Protein AF-0000000065869589 (afdb_homodimer)

Structure (mmCIF, N/CA/C/O backbone):
data_AF-0000000065869589-model_v1
#
loop_
_entity.id
_entity.type
_entity.pdbx_description
1 polymer 'Caspase Dronc'
#
loop_
_atom_site.group_PDB
_atom_site.id
_atom_site.type_symbol
_atom_site.label_atom_id
_atom_site.label_alt_id
_atom_site.label_comp_id
_atom_site.label_asym_id
_atom_site.label_entity_id
_atom_site.label_seq_id
_atom_site.pdbx_PDB_ins_code
_atom_site.Cartn_x
_atom_site.Cartn_y
_atom_site.Cartn_z
_atom_site.occupancy
_atom_site.B_iso_or_equiv
_atom_site.auth_seq_id
_atom_site.auth_comp_id
_atom_site.auth_asym_id
_atom_site.auth_atom_id
_atom_site.pdbx_PDB_model_num
ATOM 1 N N . MET A 1 1 ? 0.369 -28.266 49 1 22.2 1 MET A N 1
ATOM 2 C CA . MET A 1 1 ? 0.141 -26.844 48.75 1 22.2 1 MET A CA 1
ATOM 3 C C . MET A 1 1 ? -0.724 -26.625 47.531 1 22.2 1 MET A C 1
ATOM 5 O O . MET A 1 1 ? -0.414 -27.141 46.438 1 22.2 1 MET A O 1
ATOM 9 N N . GLN A 1 2 ? -2.051 -26.469 47.656 1 25.66 2 GLN A N 1
ATOM 10 C CA . GLN A 1 2 ? -3.08 -26.547 46.625 1 25.66 2 GLN A CA 1
ATOM 11 C C . GLN A 1 2 ? -2.814 -25.547 45.5 1 25.66 2 GLN A C 1
ATOM 13 O O . GLN A 1 2 ? -2.275 -24.469 45.719 1 25.66 2 GLN A O 1
ATOM 18 N N . PRO A 1 3 ? -2.646 -26.031 44.281 1 32.5 3 PRO A N 1
ATOM 19 C CA . PRO A 1 3 ? -2.197 -25.203 43.156 1 32.5 3 PRO A CA 1
ATOM 20 C C . PRO A 1 3 ? -2.988 -23.906 43.031 1 32.5 3 PRO A C 1
ATOM 22 O O . PRO A 1 3 ? -4.152 -23.844 43.438 1 32.5 3 PRO A O 1
ATOM 25 N N . PRO A 1 4 ? -2.395 -22.766 43.25 1 34.62 4 PRO A N 1
ATOM 26 C CA . PRO A 1 4 ? -3.084 -21.469 43.219 1 34.62 4 PRO A CA 1
ATOM 27 C C . PRO A 1 4 ? -4.18 -21.391 42.156 1 34.62 4 PRO A C 1
ATOM 29 O O . PRO A 1 4 ? -3.996 -21.875 41.062 1 34.62 4 PRO A O 1
ATOM 32 N N . GLU A 1 5 ? -5.406 -21.656 42.5 1 31.95 5 GLU A N 1
ATOM 33 C CA . GLU A 1 5 ? -6.648 -21.609 41.75 1 31.95 5 GLU A CA 1
ATOM 34 C C . GLU A 1 5 ? -6.625 -20.453 40.75 1 31.95 5 GLU A C 1
ATOM 36 O O . GLU A 1 5 ? -6.355 -19.312 41.094 1 31.95 5 GLU A O 1
ATOM 41 N N . LEU A 1 6 ? -6.273 -20.609 39.531 1 41.28 6 LEU A N 1
ATOM 42 C CA . LEU A 1 6 ? -6.199 -19.703 38.406 1 41.28 6 LEU A CA 1
ATOM 43 C C . LEU A 1 6 ? -7.457 -18.859 38.281 1 41.28 6 LEU A C 1
ATOM 45 O O . LEU A 1 6 ? -8.547 -19.375 38.062 1 41.28 6 LEU A O 1
ATOM 49 N N . GLU A 1 7 ? -7.746 -17.922 39.062 1 46 7 GLU A N 1
ATOM 50 C CA . GLU A 1 7 ? -8.93 -17.078 39.219 1 46 7 GLU A CA 1
ATOM 51 C C . GLU A 1 7 ? -9.383 -16.547 37.844 1 46 7 GLU A C 1
ATOM 53 O O . GLU A 1 7 ? -8.594 -15.945 37.125 1 46 7 GLU A O 1
ATOM 58 N N . ILE A 1 8 ? -10.305 -17.109 37.156 1 60.5 8 ILE A N 1
ATOM 59 C CA . ILE A 1 8 ? -10.883 -16.859 35.844 1 60.5 8 ILE A CA 1
ATOM 60 C C . ILE A 1 8 ? -11.492 -15.461 35.781 1 60.5 8 ILE A C 1
ATOM 62 O O . ILE A 1 8 ? -11.562 -14.836 34.719 1 60.5 8 ILE A O 1
ATOM 66 N N . GLY A 1 9 ? -11.711 -14.805 36.938 1 69.75 9 GLY A N 1
ATOM 67 C CA . GLY A 1 9 ? -12.344 -13.5 37 1 69.75 9 GLY A CA 1
ATOM 68 C C . GLY A 1 9 ? -11.469 -12.438 37.625 1 69.75 9 GLY A C 1
ATOM 69 O O . GLY A 1 9 ? -10.258 -12.625 37.75 1 69.75 9 GLY A O 1
ATOM 70 N N . MET A 1 10 ? -12.086 -11.344 37.844 1 81.5 10 MET A N 1
ATOM 71 C CA . MET A 1 10 ? -11.352 -10.297 38.562 1 81.5 10 MET A CA 1
ATOM 72 C C . MET A 1 10 ? -10.727 -10.828 39.844 1 81.5 10 MET A C 1
ATOM 74 O O . MET A 1 10 ? -11.398 -11.492 40.625 1 81.5 10 MET A O 1
ATOM 78 N N . PRO A 1 11 ? -9.344 -10.672 39.969 1 81.69 11 PRO A N 1
ATOM 79 C CA . PRO A 1 11 ? -8.68 -11.125 41.188 1 81.69 11 PRO A CA 1
ATOM 80 C C . PRO A 1 11 ? -9.406 -10.664 42.438 1 81.69 11 PRO A C 1
ATOM 82 O O . PRO A 1 11 ? -9.953 -9.562 42.5 1 81.69 11 PRO A O 1
ATOM 85 N N . LYS A 1 12 ? -9.43 -11.461 43.406 1 83.44 12 LYS A N 1
ATOM 86 C CA . LYS A 1 12 ? -10.141 -11.242 44.656 1 83.44 12 LYS A CA 1
ATOM 87 C C . LYS A 1 12 ? -9.742 -9.906 45.281 1 83.44 12 LYS A C 1
ATOM 89 O O . LYS A 1 12 ? -10.602 -9.172 45.781 1 83.44 12 LYS A O 1
ATOM 94 N N . ARG A 1 13 ? -8.477 -9.609 45.188 1 82.31 13 ARG A N 1
ATOM 95 C CA . ARG A 1 13 ? -7.977 -8.375 45.781 1 82.31 13 ARG A CA 1
ATOM 96 C C . ARG A 1 13 ? -8.602 -7.152 45.156 1 82.31 13 ARG A C 1
ATOM 98 O O . ARG A 1 13 ? -8.914 -6.168 45.812 1 82.31 13 ARG A O 1
ATOM 105 N N . HIS A 1 14 ? -8.875 -7.227 43.969 1 86.75 14 HIS A N 1
ATOM 106 C CA . HIS A 1 14 ? -9.469 -6.129 43.219 1 86.75 14 HIS A CA 1
ATOM 107 C C . HIS A 1 14 ? -10.961 -6.012 43.5 1 86.75 14 HIS A C 1
ATOM 109 O O . HIS A 1 14 ? -11.477 -4.902 43.688 1 86.75 14 HIS A O 1
ATOM 115 N N . ARG A 1 15 ? -11.586 -7.074 43.562 1 88.06 15 ARG A N 1
ATOM 116 C CA . ARG A 1 15 ? -13.008 -7.098 43.844 1 88.06 15 ARG A CA 1
ATOM 117 C C . ARG A 1 15 ? -13.289 -6.496 45.219 1 88.06 15 ARG A C 1
ATOM 119 O O . ARG A 1 15 ? -14.188 -5.668 45.375 1 88.06 15 ARG A O 1
ATOM 126 N N . GLU A 1 16 ? -12.43 -6.914 46.125 1 87.44 16 GLU A N 1
ATOM 127 C CA . GLU A 1 16 ? -12.609 -6.453 47.5 1 87.44 16 GLU A CA 1
ATOM 128 C C . GLU A 1 16 ? -12.297 -4.965 47.625 1 87.44 16 GLU A C 1
ATOM 130 O O . GLU A 1 16 ? -12.961 -4.25 48.375 1 87.44 16 GLU A O 1
ATOM 135 N N . HIS A 1 17 ? -11.328 -4.508 46.844 1 87.12 17 HIS A N 1
ATOM 136 C CA . HIS A 1 17 ? -10.969 -3.098 46.875 1 87.12 17 HIS A CA 1
ATOM 137 C C . HIS A 1 17 ? -12.109 -2.227 46.344 1 87.12 17 HIS A C 1
ATOM 139 O O . HIS A 1 17 ? -12.398 -1.173 46.906 1 87.12 17 HIS A O 1
ATOM 145 N N . ILE A 1 18 ? -12.844 -2.691 45.438 1 89.94 18 ILE A N 1
ATOM 146 C CA . ILE A 1 18 ? -13.984 -1.967 44.875 1 89.94 18 ILE A CA 1
ATOM 147 C C . ILE A 1 18 ? -15.141 -1.979 45.875 1 89.94 18 ILE A C 1
ATOM 149 O O . ILE A 1 18 ? -15.758 -0.943 46.125 1 89.94 18 ILE A O 1
ATOM 153 N N . ARG A 1 19 ? -15.328 -3.078 46.406 1 87.88 19 ARG A N 1
ATOM 154 C CA . ARG A 1 19 ? -16.422 -3.236 47.375 1 87.88 19 ARG A CA 1
ATOM 155 C C . ARG A 1 19 ? -16.219 -2.363 48.594 1 87.88 19 ARG A C 1
ATOM 157 O O . ARG A 1 19 ? -17.172 -1.756 49.094 1 87.88 19 ARG A O 1
ATOM 164 N N . LYS A 1 20 ? -14.922 -2.33 49 1 86.69 20 LYS A N 1
ATOM 165 C CA . LYS A 1 20 ? -14.602 -1.542 50.188 1 86.69 20 LYS A CA 1
ATOM 166 C C . LYS A 1 20 ? -14.781 -0.05 49.938 1 86.69 20 LYS A C 1
ATOM 168 O O . LYS A 1 20 ? -15.086 0.716 50.844 1 86.69 20 LYS A O 1
ATOM 173 N N . ASN A 1 21 ? -14.617 0.325 48.719 1 86 21 ASN A N 1
ATOM 174 C CA . ASN A 1 21 ? -14.656 1.746 48.375 1 86 21 ASN A CA 1
ATOM 175 C C . ASN A 1 21 ? -15.891 2.1 47.562 1 86 21 ASN A C 1
ATOM 177 O O . ASN A 1 21 ? -15.898 3.113 46.844 1 86 21 ASN A O 1
ATOM 181 N N . LEU A 1 22 ? -16.859 1.304 47.656 1 89.88 22 LEU A N 1
ATOM 182 C CA . LEU A 1 22 ? -18.047 1.438 46.812 1 89.88 22 LEU A CA 1
ATOM 183 C C . LEU A 1 22 ? -18.734 2.771 47.062 1 89.88 22 LEU A C 1
ATOM 185 O O . LEU A 1 22 ? -19.094 3.479 46.094 1 89.88 22 LEU A O 1
ATOM 189 N N . ASN A 1 23 ? -18.922 3.17 48.312 1 85.19 23 ASN A N 1
ATOM 190 C CA . ASN A 1 23 ? -19.625 4.406 48.656 1 85.19 23 ASN A CA 1
ATOM 191 C C . ASN A 1 23 ? -18.844 5.633 48.188 1 85.19 23 ASN A C 1
ATOM 193 O O . ASN A 1 23 ? -19.438 6.578 47.656 1 85.19 23 ASN A O 1
ATOM 197 N N . ILE A 1 24 ? -17.547 5.582 48.344 1 85.88 24 ILE A N 1
ATOM 198 C CA . ILE A 1 24 ? -16.703 6.691 47.906 1 85.88 24 ILE A CA 1
ATOM 199 C C . ILE A 1 24 ? -16.703 6.785 46.375 1 85.88 24 ILE A C 1
ATOM 201 O O . ILE A 1 24 ? -16.766 7.883 45.844 1 85.88 24 ILE A O 1
ATOM 205 N N . LEU A 1 25 ? -16.719 5.664 45.781 1 89.75 25 LEU A N 1
ATOM 206 C CA . LEU A 1 25 ? -16.719 5.637 44.312 1 89.75 25 LEU A CA 1
ATOM 207 C C . LEU A 1 25 ? -18.016 6.184 43.75 1 89.75 25 LEU A C 1
ATOM 209 O O . LEU A 1 25 ? -18.016 6.926 42.781 1 89.75 25 LEU A O 1
ATOM 213 N N . VAL A 1 26 ? -19.047 5.883 44.312 1 89.94 26 VAL A N 1
ATOM 214 C CA . VAL A 1 26 ? -20.359 6.375 43.906 1 89.94 26 VAL A CA 1
ATOM 215 C C . VAL A 1 26 ? -20.422 7.891 44.125 1 89.94 26 VAL A C 1
ATOM 217 O O . VAL A 1 26 ? -20.938 8.609 43.25 1 89.94 26 VAL A O 1
ATOM 220 N N . GLU A 1 27 ? -19.859 8.344 45.25 1 85.94 27 GLU A N 1
ATOM 221 C CA . GLU A 1 27 ? -19.875 9.773 45.531 1 85.94 27 GLU A CA 1
ATOM 222 C C . GLU A 1 27 ? -18.953 10.547 44.625 1 85.94 27 GLU A C 1
ATOM 224 O O . GLU A 1 27 ? -19.25 11.688 44.25 1 85.94 27 GLU A O 1
ATOM 229 N N . TRP A 1 28 ? -17.953 9.891 44.25 1 84.25 28 TRP A N 1
ATOM 230 C CA . TRP A 1 28 ? -16.922 10.625 43.531 1 84.25 28 TRP A CA 1
ATOM 231 C C . TRP A 1 28 ? -17.141 10.523 42 1 84.25 28 TRP A C 1
ATOM 233 O O . TRP A 1 28 ? -16.438 11.148 41.219 1 84.25 28 TRP A O 1
ATOM 243 N N . THR A 1 29 ? -18.125 9.742 41.656 1 86.5 29 THR A N 1
ATOM 244 C CA . THR A 1 29 ? -18.344 9.562 40.219 1 86.5 29 THR A CA 1
ATOM 245 C C . THR A 1 29 ? -19.797 9.828 39.844 1 86.5 29 THR A C 1
ATOM 247 O O . THR A 1 29 ? -20.672 9.805 40.719 1 86.5 29 THR A O 1
ATOM 250 N N . ASN A 1 30 ? -19.969 10.18 38.625 1 85 30 ASN A N 1
ATOM 251 C CA . ASN A 1 30 ? -21.312 10.344 38.062 1 85 30 ASN A CA 1
ATOM 252 C C . ASN A 1 30 ? -21.797 9.07 37.375 1 85 30 ASN A C 1
ATOM 254 O O . ASN A 1 30 ? -21.094 8.523 36.531 1 85 30 ASN A O 1
ATOM 258 N N . TYR A 1 31 ? -22.938 8.672 37.688 1 86 31 TYR A N 1
ATOM 259 C CA . TYR A 1 31 ? -23.469 7.41 37.188 1 86 31 TYR A CA 1
ATOM 260 C C . TYR A 1 31 ? -23.531 7.395 35.656 1 86 31 TYR A C 1
ATOM 262 O O . TYR A 1 31 ? -23.047 6.453 35.031 1 86 31 TYR A O 1
ATOM 270 N N . GLU A 1 32 ? -24.172 8.391 35.188 1 81.56 32 GLU A N 1
ATOM 271 C CA . GLU A 1 32 ? -24.422 8.391 33.75 1 81.56 32 GLU A CA 1
ATOM 272 C C . GLU A 1 32 ? -23.109 8.383 32.969 1 81.56 32 GLU A C 1
ATOM 274 O O . GLU A 1 32 ? -22.969 7.637 31.984 1 81.56 32 GLU A O 1
ATOM 279 N N . ARG A 1 33 ? -22.203 9.023 33.531 1 83.94 33 ARG A N 1
ATOM 280 C CA . ARG A 1 33 ? -20.922 9.133 32.875 1 83.94 33 ARG A CA 1
ATOM 281 C C . ARG A 1 33 ? -20.125 7.84 33 1 83.94 33 ARG A C 1
ATOM 283 O O . ARG A 1 33 ? -19.516 7.375 32 1 83.94 33 ARG A O 1
ATOM 290 N N . LEU A 1 34 ? -20.172 7.328 34.156 1 89.12 34 LEU A N 1
ATOM 291 C CA . LEU A 1 34 ? -19.422 6.098 34.406 1 89.12 34 LEU A CA 1
ATOM 292 C C . LEU A 1 34 ? -20.047 4.926 33.656 1 89.12 34 LEU A C 1
ATOM 294 O O . LEU A 1 34 ? -19.328 4.125 33.031 1 89.12 34 LEU A O 1
ATOM 298 N N . ALA A 1 35 ? -21.328 4.891 33.688 1 85.12 35 ALA A N 1
ATOM 299 C CA . ALA A 1 35 ? -22.031 3.818 33 1 85.12 35 ALA A CA 1
ATOM 300 C C . ALA A 1 35 ? -21.734 3.832 31.5 1 85.12 35 ALA A C 1
ATOM 302 O O . ALA A 1 35 ? -21.438 2.789 30.906 1 85.12 35 ALA A O 1
ATOM 303 N N . MET A 1 36 ? -21.781 4.945 31.062 1 81.19 36 MET A N 1
ATOM 304 C CA . MET A 1 36 ? -21.531 5.098 29.625 1 81.19 36 MET A CA 1
ATOM 305 C C . MET A 1 36 ? -20.078 4.746 29.297 1 81.19 36 MET A C 1
ATOM 307 O O . MET A 1 36 ? -19.828 4.066 28.297 1 81.19 36 MET A O 1
ATOM 311 N N . GLU A 1 37 ? -19.25 5.117 30.219 1 83.25 37 GLU A N 1
ATOM 312 C CA . GLU A 1 37 ? -17.828 4.848 30.016 1 83.25 37 GLU A CA 1
ATOM 313 C C . GLU A 1 37 ? -17.516 3.359 30.156 1 83.25 37 GLU A C 1
ATOM 315 O O . GLU A 1 37 ? -16.672 2.83 29.422 1 83.25 37 GLU A O 1
ATOM 320 N N . CYS A 1 38 ? -18.188 2.727 30.984 1 85.88 38 CYS A N 1
ATOM 321 C CA . CYS A 1 38 ? -18 1.297 31.203 1 85.88 38 CYS A CA 1
ATOM 322 C C . CYS A 1 38 ? -18.438 0.495 29.984 1 85.88 38 CYS A C 1
ATOM 324 O O . CYS A 1 38 ? -17.812 -0.515 29.641 1 85.88 38 CYS A O 1
ATOM 326 N N . VAL A 1 39 ? -19.453 0.982 29.406 1 79.88 39 VAL A N 1
ATOM 327 C CA . VAL A 1 39 ? -19.922 0.333 28.188 1 79.88 39 VAL A CA 1
ATOM 328 C C . VAL A 1 39 ? -18.969 0.634 27.047 1 79.88 39 VAL A C 1
ATOM 330 O O . VAL A 1 39 ? -18.609 -0.263 26.281 1 79.88 39 VAL A O 1
ATOM 333 N N . GLN A 1 40 ? -18.5 1.778 27.109 1 75.56 40 GLN A N 1
ATOM 334 C CA . GLN A 1 40 ? -17.594 2.254 26.062 1 75.56 40 GLN A CA 1
ATOM 335 C C . GLN A 1 40 ? -16.266 1.521 26.125 1 75.56 40 GLN A C 1
ATOM 337 O O . GLN A 1 40 ? -15.68 1.201 25.078 1 75.56 40 GLN A O 1
ATOM 342 N N . GLN A 1 41 ? -15.891 1.113 27.375 1 73.94 41 GLN A N 1
ATOM 343 C CA . GLN A 1 41 ? -14.617 0.445 27.609 1 73.94 41 GLN A CA 1
ATOM 344 C C . GLN A 1 41 ? -14.766 -1.071 27.547 1 73.94 41 GLN A C 1
ATOM 346 O O . GLN A 1 41 ? -13.789 -1.807 27.719 1 73.94 41 GLN A O 1
ATOM 351 N N . GLY A 1 42 ? -15.867 -1.427 27.328 1 77.56 42 GLY A N 1
ATOM 352 C CA . GLY A 1 42 ? -16.141 -2.848 27.188 1 77.56 42 GLY A CA 1
ATOM 353 C C . GLY A 1 42 ? -16.141 -3.596 28.5 1 77.56 42 GLY A C 1
ATOM 354 O O . GLY A 1 42 ? -15.992 -4.82 28.531 1 77.56 42 GLY A O 1
ATOM 355 N N . ILE A 1 43 ? -16.219 -2.908 29.453 1 82.44 43 ILE A N 1
ATOM 356 C CA . ILE A 1 43 ? -16.312 -3.564 30.75 1 82.44 43 ILE A CA 1
ATOM 357 C C . ILE A 1 43 ? -17.656 -4.258 30.891 1 82.44 43 ILE A C 1
ATOM 359 O O . ILE A 1 43 ? -17.734 -5.387 31.375 1 82.44 43 ILE A O 1
ATOM 363 N N . LEU A 1 44 ? -18.703 -3.559 30.344 1 83.31 44 LEU A N 1
ATOM 364 C CA . LEU A 1 44 ? -20.062 -4.07 30.359 1 83.31 44 LEU A CA 1
ATOM 365 C C . LEU A 1 44 ? -20.703 -3.918 28.984 1 83.31 44 LEU A C 1
ATOM 367 O O . LEU A 1 44 ? -20.406 -2.977 28.25 1 83.31 44 LEU A O 1
ATOM 371 N N . THR A 1 45 ? -21.516 -4.828 28.656 1 77.94 45 THR A N 1
ATOM 372 C CA . THR A 1 45 ? -22.359 -4.688 27.484 1 77.94 45 THR A CA 1
ATOM 373 C C . THR A 1 45 ? -23.578 -3.818 27.797 1 77.94 45 THR A C 1
ATOM 375 O O . THR A 1 45 ? -23.891 -3.572 28.953 1 77.94 45 THR A O 1
ATOM 378 N N . VAL A 1 46 ? -24.172 -3.408 26.703 1 77.19 46 VAL A N 1
ATOM 379 C CA . VAL A 1 46 ? -25.391 -2.611 26.859 1 77.19 46 VAL A CA 1
ATOM 380 C C . VAL A 1 46 ? -26.453 -3.438 27.578 1 77.19 46 VAL A C 1
ATOM 382 O O . VAL A 1 46 ? -27.172 -2.93 28.438 1 77.19 46 VAL A O 1
ATOM 385 N N . GLN A 1 47 ? -26.453 -4.605 27.203 1 76.38 47 GLN A N 1
ATOM 386 C CA . GLN A 1 47 ? -27.438 -5.469 27.859 1 76.38 47 GLN A CA 1
ATOM 387 C C . GLN A 1 47 ? -27.125 -5.656 29.328 1 76.38 47 GLN A C 1
ATOM 389 O O . GLN A 1 47 ? -28.016 -5.637 30.172 1 76.38 47 GLN A O 1
ATOM 394 N N . MET A 1 48 ? -25.922 -5.727 29.625 1 80.56 48 MET A N 1
ATOM 395 C CA . MET A 1 48 ? -25.5 -5.883 31.016 1 80.56 48 MET A CA 1
ATOM 396 C C . MET A 1 48 ? -25.828 -4.625 31.828 1 80.56 48 MET A C 1
ATOM 398 O O . MET A 1 48 ? -26.281 -4.715 32.969 1 80.56 48 MET A O 1
ATOM 402 N N . LEU A 1 49 ? -25.641 -3.586 31.141 1 82 49 LEU A N 1
ATOM 403 C CA . LEU A 1 49 ? -25.938 -2.32 31.812 1 82 49 LEU A CA 1
ATOM 404 C C . LEU A 1 49 ? -27.438 -2.174 32.031 1 82 49 LEU A C 1
ATOM 406 O O . LEU A 1 49 ? -27.859 -1.754 33.125 1 82 49 LEU A O 1
ATOM 410 N N . ARG A 1 50 ? -28.219 -2.518 31.109 1 79.56 50 ARG A N 1
ATOM 411 C CA . ARG A 1 50 ? -29.672 -2.473 31.25 1 79.56 50 ARG A CA 1
ATOM 412 C C . ARG A 1 50 ? -30.141 -3.359 32.406 1 79.56 50 ARG A C 1
ATOM 414 O O . ARG A 1 50 ? -31.062 -2.994 33.125 1 79.56 50 ARG A O 1
ATOM 421 N N . ASN A 1 51 ? -29.438 -4.348 32.469 1 77.38 51 ASN A N 1
ATOM 422 C CA . ASN A 1 51 ? -29.781 -5.262 33.562 1 77.38 51 ASN A CA 1
ATOM 423 C C . ASN A 1 51 ? -29.484 -4.645 34.906 1 77.38 51 ASN A C 1
ATOM 425 O O . ASN A 1 51 ? -30.188 -4.926 35.906 1 77.38 51 ASN A O 1
ATOM 429 N N . THR A 1 52 ? -28.438 -3.816 34.875 1 78.38 52 THR A N 1
ATOM 430 C CA . THR A 1 52 ? -28.078 -3.172 36.125 1 78.38 52 THR A CA 1
ATOM 431 C C . THR A 1 52 ? -29.047 -2.037 36.438 1 78.38 52 THR A C 1
ATOM 433 O O . THR A 1 52 ? -29.219 -1.656 37.594 1 78.38 52 THR A O 1
ATOM 436 N N . GLN A 1 53 ? -29.656 -1.573 35.344 1 76.62 53 GLN A N 1
ATOM 437 C CA . GLN A 1 53 ? -30.578 -0.448 35.469 1 76.62 53 GLN A CA 1
ATOM 438 C C . GLN A 1 53 ? -31.984 -0.923 35.844 1 76.62 53 GLN A C 1
ATOM 440 O O . GLN A 1 53 ? -32.75 -0.173 36.438 1 76.62 53 GLN A O 1
ATOM 445 N N . ASP A 1 54 ? -32.281 -2.047 35.25 1 66.5 54 ASP A N 1
ATOM 446 C CA . ASP A 1 54 ? -33.594 -2.6 35.531 1 66.5 54 ASP A CA 1
ATOM 447 C C . ASP A 1 54 ? -33.75 -2.967 37 1 66.5 54 ASP A C 1
ATOM 449 O O . ASP A 1 54 ? -33.094 -3.912 37.469 1 66.5 54 ASP A O 1
ATOM 453 N N . LEU A 1 55 ? -34.219 -1.937 37.594 1 60.25 55 LEU A N 1
ATOM 454 C CA . LEU A 1 55 ? -34.5 -2.188 39 1 60.25 55 LEU A CA 1
ATOM 455 C C . LEU A 1 55 ? -35.844 -2.904 39.156 1 60.25 55 LEU A C 1
ATOM 457 O O . LEU A 1 55 ? -36.844 -2.289 39.562 1 60.25 55 LEU A O 1
ATOM 461 N N . ASN A 1 56 ? -36.156 -3.738 38.344 1 52.69 56 ASN A N 1
ATOM 462 C CA . ASN A 1 56 ? -37.469 -4.383 38.406 1 52.69 56 ASN A CA 1
ATOM 463 C C . ASN A 1 56 ? -38.062 -4.344 39.812 1 52.69 56 ASN A C 1
ATOM 465 O O . ASN A 1 56 ? -39.281 -4.441 39.969 1 52.69 56 ASN A O 1
ATOM 469 N N . GLY A 1 57 ? -37.281 -4.539 40.906 1 48.5 57 GLY A N 1
ATOM 470 C CA . GLY A 1 57 ? -37.906 -4.559 42.25 1 48.5 57 GLY A CA 1
ATOM 471 C C . GLY A 1 57 ? -37.781 -3.238 42.969 1 48.5 57 GLY A C 1
ATOM 472 O O . GLY A 1 57 ? -37.25 -3.189 44.094 1 48.5 57 GLY A O 1
ATOM 473 N N . LYS A 1 58 ? -37.844 -2.08 42.281 1 47.16 58 LYS A N 1
ATOM 474 C CA . LYS A 1 58 ? -37.719 -0.789 42.969 1 47.16 58 LYS A CA 1
ATOM 475 C C . LYS A 1 58 ? -38.688 -0.705 44.156 1 47.16 58 LYS A C 1
ATOM 477 O O . LYS A 1 58 ? -39.875 -1.069 44.031 1 47.16 58 LYS A O 1
ATOM 482 N N . PRO A 1 59 ? -38.188 -0.627 45.25 1 44.69 59 PRO A N 1
ATOM 483 C CA . PRO A 1 59 ? -39.25 -0.203 46.188 1 44.69 59 PRO A CA 1
ATOM 484 C C . PRO A 1 59 ? -39.969 1.06 45.719 1 44.69 59 PRO A C 1
ATOM 486 O O . PRO A 1 59 ? -39.375 1.887 45.031 1 44.69 59 PRO A O 1
ATOM 489 N N . PHE A 1 60 ? -41.25 1.214 45.75 1 49.22 60 PHE A N 1
ATOM 490 C CA . PHE A 1 60 ? -42.25 2.246 45.438 1 49.22 60 PHE A CA 1
ATOM 491 C C . PHE A 1 60 ? -41.719 3.627 45.812 1 49.22 60 PHE A C 1
ATOM 493 O O . PHE A 1 60 ? -42 4.609 45.125 1 49.22 60 PHE A O 1
ATOM 500 N N . ASN A 1 61 ? -41.094 3.938 47.094 1 52.5 61 ASN A N 1
ATOM 501 C CA . ASN A 1 61 ? -40.906 5.258 47.656 1 52.5 61 ASN A CA 1
ATOM 502 C C . ASN A 1 61 ? -39.469 5.746 47.5 1 52.5 61 ASN A C 1
ATOM 504 O O . ASN A 1 61 ? -38.969 6.551 48.281 1 52.5 61 ASN A O 1
ATOM 508 N N . MET A 1 62 ? -38.625 5.215 46.625 1 56.53 62 MET A N 1
ATOM 509 C CA . MET A 1 62 ? -37.281 5.715 46.594 1 56.53 62 MET A CA 1
ATOM 510 C C . MET A 1 62 ? -37.156 6.977 45.75 1 56.53 62 MET A C 1
ATOM 512 O O . MET A 1 62 ? -37.719 7.035 44.656 1 56.53 62 MET A O 1
ATOM 516 N N . ASP A 1 63 ? -36.844 8.07 46.375 1 67.06 63 ASP A N 1
ATOM 517 C CA . ASP A 1 63 ? -36.625 9.312 45.625 1 67.06 63 ASP A CA 1
ATOM 518 C C . ASP A 1 63 ? -35.688 9.117 44.469 1 67.06 63 ASP A C 1
ATOM 520 O O . ASP A 1 63 ? -34.906 8.156 44.438 1 67.06 63 ASP A O 1
ATOM 524 N N . GLU A 1 64 ? -35.844 9.773 43.375 1 68.25 64 GLU A N 1
ATOM 525 C CA . GLU A 1 64 ? -35.094 9.703 42.156 1 68.25 64 GLU A CA 1
ATOM 526 C C . GLU A 1 64 ? -33.594 9.68 42.406 1 68.25 64 GLU A C 1
ATOM 528 O O . GLU A 1 64 ? -32.844 8.992 41.719 1 68.25 64 GLU A O 1
ATOM 533 N N . LYS A 1 65 ? -33.219 10.25 43.406 1 76 65 LYS A N 1
ATOM 534 C CA . LYS A 1 65 ? -31.797 10.32 43.75 1 76 65 LYS A CA 1
ATOM 535 C C . LYS A 1 65 ? -31.297 8.984 44.312 1 76 65 LYS A C 1
ATOM 537 O O . LYS A 1 65 ? -30.203 8.539 43.969 1 76 65 LYS A O 1
ATOM 542 N N . ASP A 1 66 ? -32.125 8.359 45 1 77.5 66 ASP A N 1
ATOM 543 C CA . ASP A 1 66 ? -31.766 7.062 45.562 1 77.5 66 ASP A CA 1
ATOM 544 C C . ASP A 1 66 ? -31.719 5.977 44.5 1 77.5 66 ASP A C 1
ATOM 546 O O . ASP A 1 66 ? -30.891 5.062 44.594 1 77.5 66 ASP A O 1
ATOM 550 N N . VAL A 1 67 ? -32.594 6.137 43.625 1 77.31 67 VAL A N 1
ATOM 551 C CA . VAL A 1 67 ? -32.594 5.191 42.5 1 77.31 67 VAL A CA 1
ATOM 552 C C . VAL A 1 67 ? -31.281 5.297 41.75 1 77.31 67 VAL A C 1
ATOM 554 O O . VAL A 1 67 ? -30.672 4.281 41.406 1 77.31 67 VAL A O 1
ATOM 557 N N . ARG A 1 68 ? -30.828 6.422 41.562 1 79.81 68 ARG A N 1
ATOM 558 C CA . ARG A 1 68 ? -29.609 6.641 40.812 1 79.81 68 ARG A CA 1
ATOM 559 C C . ARG A 1 68 ? -28.391 6.125 41.562 1 79.81 68 ARG A C 1
ATOM 561 O O . ARG A 1 68 ? -27.469 5.555 40.969 1 79.81 68 ARG A O 1
ATOM 568 N N . VAL A 1 69 ? -28.469 6.32 42.812 1 83.81 69 VAL A N 1
ATOM 569 C CA . VAL A 1 69 ? -27.375 5.855 43.656 1 83.81 69 VAL A CA 1
ATOM 570 C C . VAL A 1 69 ? -27.312 4.328 43.656 1 83.81 69 VAL A C 1
ATOM 572 O O . VAL A 1 69 ? -26.234 3.746 43.562 1 83.81 69 VAL A O 1
ATOM 575 N N . GLU A 1 70 ? -28.453 3.768 43.688 1 82.62 70 GLU A N 1
ATOM 576 C CA . GLU A 1 70 ? -28.516 2.311 43.656 1 82.62 70 GLU A CA 1
ATOM 577 C C . GLU A 1 70 ? -28.062 1.767 42.312 1 82.62 70 GLU A C 1
ATOM 579 O O . GLU A 1 70 ? -27.359 0.76 42.219 1 82.62 70 GLU A O 1
ATOM 584 N N . GLN A 1 71 ? -28.453 2.418 41.312 1 84.69 71 GLN A N 1
ATOM 585 C CA . GLN A 1 71 ? -27.984 2.035 39.969 1 84.69 71 GLN A CA 1
ATOM 586 C C . GLN A 1 71 ? -26.469 2.143 39.844 1 84.69 71 GLN A C 1
ATOM 588 O O . GLN A 1 71 ? -25.828 1.279 39.25 1 84.69 71 GLN A O 1
ATOM 593 N N . HIS A 1 72 ? -25.938 3.074 40.469 1 89.12 72 HIS A N 1
ATOM 594 C CA . HIS A 1 72 ? -24.5 3.322 40.5 1 89.12 72 HIS A CA 1
ATOM 595 C C . HIS A 1 72 ? -23.766 2.207 41.219 1 89.12 72 HIS A C 1
ATOM 597 O O . HIS A 1 72 ? -22.75 1.706 40.75 1 89.12 72 HIS A O 1
ATOM 603 N N . ARG A 1 73 ? -24.312 1.875 42.281 1 88.19 73 ARG A N 1
ATOM 604 C CA . ARG A 1 73 ? -23.75 0.792 43.062 1 88.19 73 ARG A CA 1
ATOM 605 C C . ARG A 1 73 ? -23.781 -0.527 42.312 1 88.19 73 ARG A C 1
ATOM 607 O O . ARG A 1 73 ? -22.797 -1.261 42.281 1 88.19 73 ARG A O 1
ATOM 614 N N . ARG A 1 74 ? -24.875 -0.814 41.688 1 85.25 74 ARG A N 1
ATOM 615 C CA . ARG A 1 74 ? -25.047 -2.055 40.938 1 85.25 74 ARG A CA 1
ATOM 616 C C . ARG A 1 74 ? -24.062 -2.111 39.75 1 85.25 74 ARG A C 1
ATOM 618 O O . ARG A 1 74 ? -23.547 -3.176 39.438 1 85.25 74 ARG A O 1
ATOM 625 N N . LEU A 1 75 ? -23.844 -0.978 39.25 1 89.56 75 LEU A N 1
ATOM 626 C CA . LEU A 1 75 ? -22.891 -0.878 38.156 1 89.56 75 LEU A CA 1
ATOM 627 C C . LEU A 1 75 ? -21.5 -1.296 38.625 1 89.56 75 LEU A C 1
ATOM 629 O O . LEU A 1 75 ? -20.859 -2.135 37.969 1 89.56 75 LEU A O 1
ATOM 633 N N . LEU A 1 76 ? -21.078 -0.758 39.688 1 91.06 76 LEU A N 1
ATOM 634 C CA . LEU A 1 76 ? -19.734 -1.026 40.188 1 91.06 76 LEU A CA 1
ATOM 635 C C . LEU A 1 76 ? -19.609 -2.473 40.656 1 91.06 76 LEU A C 1
ATOM 637 O O . LEU A 1 76 ? -18.594 -3.119 40.438 1 91.06 76 LEU A O 1
ATOM 641 N N . LEU A 1 77 ? -20.672 -2.959 41.156 1 88.44 77 LEU A N 1
ATOM 642 C CA . LEU A 1 77 ? -20.672 -4.348 41.594 1 88.44 77 LEU A CA 1
ATOM 643 C C . LEU A 1 77 ? -20.656 -5.301 40.406 1 88.44 77 LEU A C 1
ATOM 645 O O . LEU A 1 77 ? -20 -6.344 40.438 1 88.44 77 LEU A O 1
ATOM 649 N N . LYS A 1 78 ? -21.375 -4.934 39.406 1 87.94 78 LYS A N 1
ATOM 650 C CA . LYS A 1 78 ? -21.375 -5.754 38.188 1 87.94 78 LYS A CA 1
ATOM 651 C C . LYS A 1 78 ? -19.969 -5.816 37.594 1 87.94 78 LYS A C 1
ATOM 653 O O . LYS A 1 78 ? -19.562 -6.859 37.062 1 87.94 78 LYS A O 1
ATOM 658 N N . ILE A 1 79 ? -19.25 -4.828 37.75 1 89.19 79 ILE A N 1
ATOM 659 C CA . ILE A 1 79 ? -17.906 -4.742 37.188 1 89.19 79 ILE A CA 1
ATOM 660 C C . ILE A 1 79 ? -16.984 -5.742 37.906 1 89.19 79 ILE A C 1
ATOM 662 O O . ILE A 1 79 ? -16.109 -6.34 37.281 1 89.19 79 ILE A O 1
ATOM 666 N N . THR A 1 80 ? -17.234 -6.02 39.094 1 88.81 80 THR A N 1
ATOM 667 C CA . THR A 1 80 ? -16.422 -6.961 39.875 1 88.81 80 THR A CA 1
ATOM 668 C C . THR A 1 80 ? -16.641 -8.391 39.375 1 88.81 80 THR A C 1
ATOM 670 O O . THR A 1 80 ? -15.859 -9.281 39.688 1 88.81 80 THR A O 1
ATOM 673 N N . GLN A 1 81 ? -17.656 -8.547 38.656 1 84.69 81 GLN A N 1
ATOM 674 C CA . GLN A 1 81 ? -17.984 -9.875 38.156 1 84.69 81 GLN A CA 1
ATOM 675 C C . GLN A 1 81 ? -17.422 -10.086 36.75 1 84.69 81 GLN A C 1
ATOM 677 O O . GLN A 1 81 ? -17.656 -11.125 36.156 1 84.69 81 GLN A O 1
ATOM 682 N N . ARG A 1 82 ? -16.688 -9.125 36.406 1 85 82 ARG A N 1
ATOM 683 C CA . ARG A 1 82 ? -16.141 -9.195 35.062 1 85 82 ARG A CA 1
ATOM 684 C C . ARG A 1 82 ? -14.75 -9.812 35.062 1 85 82 ARG A C 1
ATOM 686 O O . ARG A 1 82 ? -14.266 -10.258 36.125 1 85 82 ARG A O 1
ATOM 693 N N . GLY A 1 83 ? -14.086 -9.906 34 1 79.31 83 GLY A N 1
ATOM 694 C CA . GLY A 1 83 ? -12.812 -10.594 33.812 1 79.31 83 GLY A CA 1
ATOM 695 C C . GLY A 1 83 ? -11.68 -9.961 34.594 1 79.31 83 GLY A C 1
ATOM 696 O O . GLY A 1 83 ? -11.859 -8.938 35.25 1 79.31 83 GLY A O 1
ATOM 697 N N . PRO A 1 84 ? -10.477 -10.547 34.469 1 76.69 84 PRO A N 1
ATOM 698 C CA . PRO A 1 84 ? -9.344 -10.125 35.281 1 76.69 84 PRO A CA 1
ATOM 699 C C . PRO A 1 84 ? -8.828 -8.734 34.906 1 76.69 84 PRO A C 1
ATOM 701 O O . PRO A 1 84 ? -8.211 -8.055 35.75 1 76.69 84 PRO A O 1
ATOM 704 N N . THR A 1 85 ? -9.234 -8.352 33.938 1 79.38 85 THR A N 1
ATOM 705 C CA . THR A 1 85 ? -8.719 -7.062 33.5 1 79.38 85 THR A CA 1
ATOM 706 C C . THR A 1 85 ? -9.719 -5.945 33.75 1 79.38 85 THR A C 1
ATOM 708 O O . THR A 1 85 ? -9.406 -4.766 33.594 1 79.38 85 THR A O 1
ATOM 711 N N . ALA A 1 86 ? -10.781 -6.199 34.219 1 84.81 86 ALA A N 1
ATOM 712 C CA . ALA A 1 86 ? -11.875 -5.238 34.375 1 84.81 86 ALA A CA 1
ATOM 713 C C .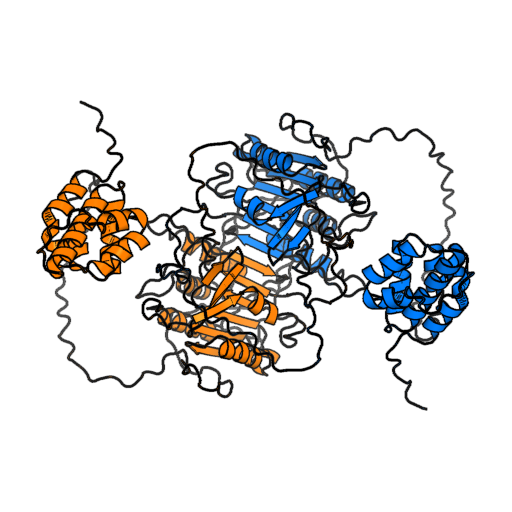 ALA A 1 86 ? -11.5 -4.164 35.406 1 84.81 86 ALA A C 1
ATOM 715 O O . ALA A 1 86 ? -11.898 -3.006 35.25 1 84.81 86 ALA A O 1
ATOM 716 N N . TYR A 1 87 ? -10.664 -4.586 36.312 1 87.69 87 TYR A N 1
ATOM 717 C CA . TYR A 1 87 ? -10.227 -3.654 37.344 1 87.69 87 TYR A CA 1
ATOM 718 C C . TYR A 1 87 ? -9.414 -2.514 36.75 1 87.69 87 TYR A C 1
ATOM 720 O O . TYR A 1 87 ? -9.688 -1.341 37.031 1 87.69 87 TYR A O 1
ATOM 728 N N . ASN A 1 88 ? -8.578 -2.975 36 1 81.19 88 ASN A N 1
ATOM 729 C CA . ASN A 1 88 ? -7.734 -1.97 35.344 1 81.19 88 ASN A CA 1
ATOM 730 C C . ASN A 1 88 ? -8.516 -1.15 34.344 1 81.19 88 ASN A C 1
ATOM 732 O O . ASN A 1 88 ? -8.289 0.053 34.188 1 81.19 88 ASN A O 1
ATOM 736 N N . LEU A 1 89 ? -9.508 -1.749 33.781 1 84.38 89 LEU A N 1
ATOM 737 C CA . LEU A 1 89 ? -10.375 -1.051 32.844 1 84.38 89 LEU A CA 1
ATOM 738 C C . LEU A 1 89 ? -11.25 -0.034 33.562 1 84.38 89 LEU A C 1
ATOM 740 O O . LEU A 1 89 ? -11.523 1.046 33.031 1 84.38 89 LEU A O 1
ATOM 744 N N . LEU A 1 90 ? -11.562 -0.325 34.688 1 90.31 90 LEU A N 1
ATOM 745 C CA . LEU A 1 90 ? -12.344 0.593 35.531 1 90.31 90 LEU A CA 1
ATOM 746 C C . LEU A 1 90 ? -11.516 1.82 35.906 1 90.31 90 LEU A C 1
ATOM 748 O O . LEU A 1 90 ? -12.016 2.947 35.844 1 90.31 90 LEU A O 1
ATOM 752 N N . ILE A 1 91 ? -10.305 1.558 36.188 1 85.81 91 ILE A N 1
ATOM 753 C CA . ILE A 1 91 ? -9.414 2.658 36.531 1 85.81 91 ILE A CA 1
ATOM 754 C C . ILE A 1 91 ? -9.258 3.594 35.344 1 85.81 91 ILE A C 1
ATOM 756 O O . ILE A 1 91 ? -9.352 4.816 35.469 1 85.81 91 ILE A O 1
ATOM 760 N N . ASN A 1 92 ? -9.211 2.947 34.344 1 82.75 92 ASN A N 1
ATOM 761 C CA . ASN A 1 92 ? -9.102 3.723 33.125 1 82.75 92 ASN A CA 1
ATOM 762 C C . ASN A 1 92 ? -10.391 4.484 32.812 1 82.75 92 ASN A C 1
ATOM 764 O O . ASN A 1 92 ? -10.344 5.641 32.375 1 82.75 92 ASN A O 1
ATOM 768 N N . ALA A 1 93 ? -11.43 3.895 33 1 85.56 93 ALA A N 1
ATOM 769 C CA . ALA A 1 93 ? -12.742 4.516 32.812 1 85.56 93 ALA A CA 1
ATOM 770 C C . ALA A 1 93 ? -12.898 5.734 33.719 1 85.56 93 ALA A C 1
ATOM 772 O O . ALA A 1 93 ? -13.398 6.777 33.281 1 85.56 93 ALA A O 1
ATOM 773 N N . LEU A 1 94 ? -12.422 5.613 34.812 1 88.44 94 LEU A N 1
ATOM 774 C CA . LEU A 1 94 ? -12.516 6.691 35.812 1 88.44 94 LEU A CA 1
ATOM 775 C C . LEU A 1 94 ? -11.625 7.863 35.406 1 88.44 94 LEU A C 1
ATOM 777 O O . LEU A 1 94 ? -12.016 9.023 35.531 1 88.44 94 LEU A O 1
ATOM 781 N N . ARG A 1 95 ? -10.586 7.5 34.906 1 80.56 95 ARG A N 1
ATOM 782 C CA . ARG A 1 95 ? -9.68 8.539 34.438 1 80.56 95 ARG A CA 1
ATOM 783 C C . ARG A 1 95 ? -10.273 9.273 33.25 1 80.56 95 ARG A C 1
ATOM 785 O O . ARG A 1 95 ? -10.219 10.5 33.156 1 80.56 95 ARG A O 1
ATOM 792 N N . ASN A 1 96 ? -10.891 8.523 32.438 1 80.12 96 ASN A N 1
ATOM 793 C CA . ASN A 1 96 ? -11.484 9.055 31.219 1 80.12 96 ASN A CA 1
ATOM 794 C C . ASN A 1 96 ? -12.625 10.016 31.516 1 80.12 96 ASN A C 1
ATOM 796 O O . ASN A 1 96 ? -12.859 10.961 30.781 1 80.12 96 ASN A O 1
ATOM 800 N N . ILE A 1 97 ? -13.266 9.828 32.625 1 79.81 97 ILE A N 1
ATOM 801 C CA . ILE A 1 97 ? -14.398 10.68 32.969 1 79.81 97 ILE A CA 1
ATOM 802 C C . ILE A 1 97 ? -13.961 11.711 34 1 79.81 97 ILE A C 1
ATOM 804 O O . ILE A 1 97 ? -14.797 12.305 34.688 1 79.81 97 ILE A O 1
ATOM 808 N N . ASN A 1 98 ? -12.648 11.789 34.094 1 76 98 ASN A N 1
ATOM 809 C CA . ASN A 1 98 ? -12 12.789 34.906 1 76 98 ASN A CA 1
ATOM 810 C C . ASN A 1 98 ? -12.344 12.602 36.406 1 76 98 ASN A C 1
ATOM 812 O O . ASN A 1 98 ? -12.5 13.578 37.125 1 76 98 ASN A O 1
ATOM 816 N N . CYS A 1 99 ? -12.539 11.492 36.719 1 83.19 99 CYS A N 1
ATOM 817 C CA . CYS A 1 99 ? -12.672 11.172 38.125 1 83.19 99 CYS A CA 1
ATOM 818 C C . CYS A 1 99 ? -11.359 10.625 38.688 1 83.19 99 CYS A C 1
ATOM 820 O O . CYS A 1 99 ? -11.266 9.453 39.062 1 83.19 99 CYS A O 1
ATOM 822 N N . LEU A 1 100 ? -10.453 11.531 38.719 1 81.62 100 LEU A N 1
ATOM 823 C CA . LEU A 1 100 ? -9.07 11.188 39.031 1 81.62 100 LEU A CA 1
ATOM 824 C C . LEU A 1 100 ? -8.922 10.695 40.469 1 81.62 100 LEU A C 1
ATOM 826 O O . LEU A 1 100 ? -8.172 9.75 40.719 1 81.62 100 LEU A O 1
ATOM 830 N N . ASP A 1 101 ? -9.586 11.32 41.312 1 81.5 101 ASP A N 1
ATOM 831 C CA . ASP A 1 101 ? -9.492 10.898 42.688 1 81.5 101 ASP A CA 1
ATOM 832 C C . ASP A 1 101 ? -9.953 9.453 42.875 1 81.5 101 ASP A C 1
ATOM 834 O O . ASP A 1 101 ? -9.336 8.68 43.594 1 81.5 101 ASP A O 1
ATOM 838 N N . ALA A 1 102 ? -10.953 9.133 42.125 1 87.38 102 ALA A N 1
ATOM 839 C CA . ALA A 1 102 ? -11.453 7.762 42.156 1 87.38 102 ALA A CA 1
ATOM 840 C C . ALA A 1 102 ? -10.477 6.797 41.5 1 87.38 102 ALA A C 1
ATOM 842 O O . ALA A 1 102 ? -10.273 5.68 41.969 1 87.38 102 ALA A O 1
ATOM 843 N N . ALA A 1 103 ? -9.844 7.195 40.5 1 87.12 103 ALA A N 1
ATOM 844 C CA . ALA A 1 103 ? -8.852 6.375 39.812 1 87.12 103 ALA A CA 1
ATOM 845 C C . ALA A 1 103 ? -7.641 6.121 40.719 1 87.12 103 ALA A C 1
ATOM 847 O O . ALA A 1 103 ? -7.168 4.988 40.812 1 87.12 103 ALA A O 1
ATOM 848 N N . VAL A 1 104 ? -7.191 7.109 41.281 1 82.38 104 VAL A N 1
ATOM 849 C CA . VAL A 1 104 ? -6.059 7.004 42.219 1 82.38 104 VAL A CA 1
ATOM 850 C C . VAL A 1 104 ? -6.414 6.074 43.375 1 82.38 104 VAL A C 1
ATOM 852 O O . VAL A 1 104 ? -5.59 5.262 43.781 1 82.38 104 VAL A O 1
ATOM 855 N N . LEU A 1 105 ? -7.574 6.191 43.812 1 86.56 105 LEU A N 1
ATOM 856 C CA . LEU A 1 105 ? -8.055 5.336 44.875 1 86.56 105 LEU A CA 1
ATOM 857 C C . LEU A 1 105 ? -7.98 3.865 44.5 1 86.56 105 LEU A C 1
ATOM 859 O O . LEU A 1 105 ? -7.508 3.029 45.25 1 86.56 105 LEU A O 1
ATOM 863 N N . LEU A 1 106 ? -8.328 3.635 43.25 1 88.06 106 LEU A N 1
ATOM 864 C CA . LEU A 1 106 ? -8.328 2.244 42.812 1 88.06 106 LEU A CA 1
ATOM 865 C C . LEU A 1 106 ? -6.91 1.767 42.531 1 88.06 106 LEU A C 1
ATOM 867 O O . LEU A 1 106 ? -6.602 0.586 42.688 1 88.06 106 LEU A O 1
ATOM 871 N N . GLU A 1 107 ? -6.023 2.58 42.188 1 82.62 107 GLU A N 1
ATOM 872 C CA . GLU A 1 107 ? -4.633 2.242 41.906 1 82.62 107 GLU A CA 1
ATOM 873 C C . GLU A 1 107 ? -3.869 1.957 43.188 1 82.62 107 GLU A C 1
ATOM 875 O O . GLU A 1 107 ? -2.818 1.313 43.188 1 82.62 107 GLU A O 1
ATOM 880 N N . SER A 1 108 ? -4.199 2.398 44.156 1 76.94 108 SER A N 1
ATOM 881 C CA . SER A 1 108 ? -3.518 2.256 45.438 1 76.94 108 SER A CA 1
ATOM 882 C C . SER A 1 108 ? -3.672 0.843 46 1 76.94 108 SER A C 1
ATOM 884 O O . SER A 1 108 ? -3.205 0.548 47.094 1 76.94 108 SER A O 1
ATOM 886 N N . VAL A 1 109 ? -4.121 0.086 45.062 1 72 109 VAL A N 1
ATOM 887 C CA . VAL A 1 109 ? -4.293 -1.282 45.531 1 72 109 VAL A CA 1
ATOM 888 C C . VAL A 1 109 ? -2.928 -1.905 45.812 1 72 109 VAL A C 1
ATOM 890 O O . VAL A 1 109 ? -1.965 -1.666 45.094 1 72 109 VAL A O 1
ATOM 893 N N . ASP A 1 110 ? -2.291 -2.254 46.812 1 55.25 110 ASP A N 1
ATOM 894 C CA . ASP A 1 110 ? -1.056 -2.83 47.344 1 55.25 110 ASP A CA 1
ATOM 895 C C . ASP A 1 110 ? -0.594 -4.004 46.469 1 55.25 110 ASP A C 1
ATOM 897 O O . ASP A 1 110 ? -1.285 -5.023 46.375 1 55.25 110 ASP A O 1
ATOM 901 N N . GLU A 1 111 ? 0.296 -3.633 45.344 1 51.5 111 GLU A N 1
ATOM 902 C CA . GLU A 1 111 ? 0.873 -4.73 44.594 1 51.5 111 GLU A CA 1
ATOM 903 C C . GLU A 1 111 ? 1.973 -5.438 45.375 1 51.5 111 GLU A C 1
ATOM 905 O O . GLU A 1 111 ? 2.719 -6.246 44.812 1 51.5 111 GLU A O 1
ATOM 910 N N . SER A 1 112 ? 2.535 -5.211 46.438 1 38 112 SER A N 1
ATOM 911 C CA . SER A 1 112 ? 3.713 -5.645 47.188 1 38 112 SER A CA 1
ATOM 912 C C . SER A 1 112 ? 4.098 -7.078 46.812 1 38 112 SER A C 1
ATOM 914 O O . SER A 1 112 ? 5.203 -7.523 47.125 1 38 112 SER A O 1
ATOM 916 N N . ASP A 1 113 ? 3.432 -7.988 46.531 1 33.62 113 ASP A N 1
ATOM 917 C CA . ASP A 1 113 ? 4.113 -9.266 46.75 1 33.62 113 ASP A CA 1
ATOM 918 C C . ASP A 1 113 ? 5.086 -9.547 45.594 1 33.62 113 ASP A C 1
ATOM 920 O O . ASP A 1 113 ? 6.074 -10.266 45.781 1 33.62 113 ASP A O 1
ATOM 924 N N . SER A 1 114 ? 4.93 -9.719 44.281 1 32.44 114 SER A N 1
ATOM 925 C CA . SER A 1 114 ? 5.852 -10.508 43.469 1 32.44 114 SER A CA 1
ATOM 926 C C . SER A 1 114 ? 6.863 -9.609 42.75 1 32.44 114 SER A C 1
ATOM 928 O O . SER A 1 114 ? 7.297 -9.906 41.656 1 32.44 114 SER A O 1
ATOM 930 N N . ARG A 1 115 ? 7.168 -8.25 42.969 1 29.48 115 ARG A N 1
ATOM 931 C CA . ARG A 1 115 ? 8.109 -7.586 42.094 1 29.48 115 ARG A CA 1
ATOM 932 C C . ARG A 1 115 ? 9.547 -7.961 42.438 1 29.48 115 ARG A C 1
ATOM 934 O O . ARG A 1 115 ? 9.906 -8.078 43.594 1 29.48 115 ARG A O 1
ATOM 941 N N . PRO A 1 116 ? 10.492 -8.406 41.469 1 28.91 116 PRO A N 1
ATOM 942 C CA . PRO A 1 116 ? 11.914 -8.461 41.781 1 28.91 116 PRO A CA 1
ATOM 943 C C . PRO A 1 116 ? 12.492 -7.094 42.156 1 28.91 116 PRO A C 1
ATOM 945 O O . PRO A 1 116 ? 11.945 -6.059 41.781 1 28.91 116 PRO A O 1
ATOM 948 N N . PRO A 1 117 ? 13.5 -6.773 43.062 1 25.05 117 PRO A N 1
ATOM 949 C CA . PRO A 1 117 ? 14.086 -5.609 43.719 1 25.05 117 PRO A CA 1
ATOM 950 C C . PRO A 1 117 ? 14.742 -4.633 42.75 1 25.05 117 PRO A C 1
ATOM 952 O O . PRO A 1 117 ? 15.719 -4.984 42.094 1 25.05 117 PRO A O 1
ATOM 955 N N . PHE A 1 118 ? 14.211 -3.832 41.75 1 22.5 118 PHE A N 1
ATOM 956 C CA . PHE A 1 118 ? 15.094 -2.924 41.031 1 22.5 118 PHE A CA 1
ATOM 957 C C . PHE A 1 118 ? 15.68 -1.875 41.969 1 22.5 118 PHE A C 1
ATOM 959 O O . PHE A 1 118 ? 15.023 -1.46 42.938 1 22.5 118 PHE A O 1
ATOM 966 N N . ILE A 1 119 ? 17.094 -1.626 42.031 1 21.02 119 ILE A N 1
ATOM 967 C CA . ILE A 1 119 ? 18.031 -0.752 42.719 1 21.02 119 ILE A CA 1
ATOM 968 C C . ILE A 1 119 ? 17.703 0.707 42.406 1 21.02 119 ILE A C 1
ATOM 970 O O . ILE A 1 119 ? 17.594 1.09 41.25 1 21.02 119 ILE A O 1
ATOM 974 N N . SER A 1 120 ? 17.234 1.622 43.375 1 19.86 120 SER A N 1
ATOM 975 C CA . SER A 1 120 ? 16.75 2.979 43.625 1 19.86 120 SER A CA 1
ATOM 976 C C . SER A 1 120 ? 17.844 4.012 43.375 1 19.86 120 SER A C 1
ATOM 978 O O . SER A 1 120 ? 18.844 4.047 44.094 1 19.86 120 SER A O 1
ATOM 980 N N . LEU A 1 121 ? 18.359 4.332 42.062 1 20.27 121 LEU A N 1
ATOM 981 C CA . LEU A 1 121 ? 19.328 5.422 42.031 1 20.27 121 LEU A CA 1
ATOM 982 C C . LEU A 1 121 ? 18.812 6.645 42.781 1 20.27 121 LEU A C 1
ATOM 984 O O . LEU A 1 121 ? 17.609 6.887 42.812 1 20.27 121 LEU A O 1
ATOM 988 N N . ASN A 1 122 ? 19.656 7.352 43.625 1 17.31 122 ASN A N 1
ATOM 989 C CA . ASN A 1 122 ? 19.719 8.438 44.594 1 17.31 122 ASN A CA 1
ATOM 990 C C . ASN A 1 122 ? 19.125 9.727 44.031 1 17.31 122 ASN A C 1
ATOM 992 O O . ASN A 1 122 ? 19.266 10.008 42.844 1 17.31 122 ASN A O 1
ATOM 996 N N . GLU A 1 123 ? 18.281 10.477 44.875 1 19 123 GLU A N 1
ATOM 997 C CA . GLU A 1 123 ? 17.281 11.523 45.094 1 19 123 GLU A CA 1
ATOM 998 C C . GLU A 1 123 ? 17.922 12.914 45 1 19 123 GLU A C 1
ATOM 1000 O O . GLU A 1 123 ? 17.797 13.719 45.938 1 19 123 GLU A O 1
ATOM 1005 N N . ARG A 1 124 ? 19.203 13.234 44.406 1 19.52 124 ARG A N 1
ATOM 1006 C CA . ARG A 1 124 ? 19.641 14.57 44.781 1 19.52 124 ARG A CA 1
ATOM 1007 C C . ARG A 1 124 ? 18.562 15.609 44.469 1 19.52 124 ARG A C 1
ATOM 1009 O O . ARG A 1 124 ? 18.125 15.703 43.312 1 19.52 124 ARG A O 1
ATOM 1016 N N . ARG A 1 125 ? 17.781 16.297 45.469 1 18.19 125 ARG A N 1
ATOM 1017 C CA . ARG A 1 125 ? 16.703 17.172 45.875 1 18.19 125 ARG A CA 1
ATOM 1018 C C . ARG A 1 125 ? 16.922 18.594 45.375 1 18.19 125 ARG A C 1
ATOM 1020 O O . ARG A 1 125 ? 16.672 19.562 46.094 1 18.19 125 ARG A O 1
ATOM 1027 N N . THR A 1 126 ? 17.797 18.953 44.406 1 19.86 126 THR A N 1
ATOM 1028 C CA . THR A 1 126 ? 18.047 20.391 44.469 1 19.86 126 THR A CA 1
ATOM 1029 C C . THR A 1 126 ? 16.75 21.172 44.344 1 19.86 126 THR A C 1
ATOM 1031 O O . THR A 1 126 ? 15.789 20.719 43.719 1 19.86 126 THR A O 1
ATOM 1034 N N . SER A 1 127 ? 16.422 22.141 45.281 1 17.94 127 SER A N 1
ATOM 1035 C CA . SER A 1 127 ? 15.406 23.062 45.812 1 17.94 127 SER A CA 1
ATOM 1036 C C . SER A 1 127 ? 14.898 24 44.719 1 17.94 127 SER A C 1
ATOM 1038 O O . SER A 1 127 ? 14.844 25.219 44.906 1 17.94 127 SER A O 1
ATOM 1040 N N . ARG A 1 128 ? 14.789 23.625 43.438 1 17.38 128 ARG A N 1
ATOM 1041 C CA . ARG A 1 128 ? 14.523 24.734 42.531 1 17.38 128 ARG A CA 1
ATOM 1042 C C . ARG A 1 128 ? 13.18 25.391 42.844 1 17.38 128 ARG A C 1
ATOM 1044 O O . ARG A 1 128 ? 12.148 24.719 42.906 1 17.38 128 ARG A O 1
ATOM 1051 N N . LYS A 1 129 ? 13.117 26.641 43.531 1 18.73 129 LYS A N 1
ATOM 1052 C CA . LYS A 1 129 ? 12.172 27.672 43.969 1 18.73 129 LYS A CA 1
ATOM 1053 C C . LYS A 1 129 ? 11.281 28.109 42.812 1 18.73 129 LYS A C 1
ATOM 1055 O O . LYS A 1 129 ? 11.742 28.766 41.875 1 18.73 129 LYS A O 1
ATOM 1060 N N . SER A 1 130 ? 10.633 27.219 42.156 1 17.88 130 SER A N 1
ATOM 1061 C CA . SER A 1 130 ? 9.898 27.703 41 1 17.88 130 SER A CA 1
ATOM 1062 C C . SER A 1 130 ? 8.805 28.688 41.406 1 17.88 130 SER A C 1
ATOM 1064 O O . SER A 1 130 ? 7.969 28.375 42.25 1 17.88 130 SER A O 1
ATOM 1066 N N . ALA A 1 131 ? 9.062 30 41.344 1 19.8 131 ALA A N 1
ATOM 1067 C CA . ALA A 1 131 ? 8.312 31.219 41.594 1 19.8 131 ALA A CA 1
ATOM 1068 C C . ALA A 1 131 ? 6.93 31.156 40.938 1 19.8 131 ALA A C 1
ATOM 1070 O O . ALA A 1 131 ? 6.734 30.422 39.969 1 19.8 131 ALA A O 1
ATOM 1071 N N . ASP A 1 132 ? 5.914 31.703 41.562 1 19.69 132 ASP A N 1
ATOM 1072 C CA . ASP A 1 132 ? 4.465 31.859 41.625 1 19.69 132 ASP A CA 1
ATOM 1073 C C . ASP A 1 132 ? 3.92 32.562 40.375 1 19.69 132 ASP A C 1
ATOM 1075 O O . ASP A 1 132 ? 4.082 33.781 40.219 1 19.69 132 ASP A O 1
ATOM 1079 N N . ILE A 1 133 ? 4.266 32.156 39.188 1 21.48 133 ILE A N 1
ATOM 1080 C CA . ILE A 1 133 ? 3.906 33 38.031 1 21.48 133 ILE A CA 1
ATOM 1081 C C . ILE A 1 133 ? 2.389 33.156 37.969 1 21.48 133 ILE A C 1
ATOM 1083 O O . ILE A 1 133 ? 1.649 32.156 37.938 1 21.48 133 ILE A O 1
ATOM 1087 N N . VAL A 1 134 ? 1.906 34.281 38.5 1 21.12 134 VAL A N 1
ATOM 1088 C CA . VAL A 1 134 ? 0.59 34.906 38.531 1 21.12 134 VAL A CA 1
ATOM 1089 C C . VAL A 1 134 ? -0.025 34.875 37.125 1 21.12 134 VAL A C 1
ATOM 1091 O O . VAL A 1 134 ? 0.517 35.5 36.188 1 21.12 134 VAL A O 1
ATOM 1094 N N . ASP A 1 135 ? -0.7 33.938 36.719 1 22.11 135 ASP A N 1
ATOM 1095 C CA . ASP A 1 135 ? -1.218 33.438 35.438 1 22.11 135 ASP A CA 1
ATOM 1096 C C . ASP A 1 135 ? -2.357 34.344 34.938 1 22.11 135 ASP A C 1
ATOM 1098 O O . ASP A 1 135 ? -3.074 33.969 34 1 22.11 135 ASP A O 1
ATOM 1102 N N . THR A 1 136 ? -2.719 35.5 35.531 1 22.25 136 THR A N 1
ATOM 1103 C CA . THR A 1 136 ? -4.148 35.781 35.438 1 22.25 136 THR A CA 1
ATOM 1104 C C . THR A 1 136 ? -4.559 36.031 34 1 22.25 136 THR A C 1
ATOM 1106 O O . THR A 1 136 ? -5.691 35.719 33.594 1 22.25 136 THR A O 1
ATOM 1109 N N . PRO A 1 137 ? -3.785 36.75 33.125 1 24.8 137 PRO A N 1
ATOM 1110 C CA . PRO A 1 137 ? -4.578 37.688 32.312 1 24.8 137 PRO A CA 1
ATOM 1111 C C . PRO A 1 137 ? -5.449 36.969 31.281 1 24.8 137 PRO A C 1
ATOM 1113 O O . PRO A 1 137 ? -5.215 35.812 30.984 1 24.8 137 PRO A O 1
ATOM 1116 N N . SER A 1 138 ? -6.414 37.688 30.438 1 26.16 138 SER A N 1
ATOM 1117 C CA . SER A 1 138 ? -7.547 37.531 29.547 1 26.16 138 SER A CA 1
ATOM 1118 C C . SER A 1 138 ? -7.145 36.781 28.281 1 26.16 138 SER A C 1
ATOM 1120 O O . SER A 1 138 ? -6.098 37.062 27.688 1 26.16 138 SER A O 1
ATOM 1122 N N . PRO A 1 139 ? -7.609 35.531 27.984 1 27.81 139 PRO A N 1
ATOM 1123 C CA . PRO A 1 139 ? -7.18 34.594 26.938 1 27.81 139 PRO A CA 1
ATOM 1124 C C . PRO A 1 139 ? -7.137 35.25 25.547 1 27.81 139 PRO A C 1
ATOM 1126 O O . PRO A 1 139 ? -8.164 35.688 25.031 1 27.81 139 PRO A O 1
ATOM 1129 N N . GLU A 1 140 ? -6.344 36.188 25.234 1 27.25 140 GLU A N 1
ATOM 1130 C CA . GLU A 1 140 ? -6.188 36.719 23.891 1 27.25 140 GLU A CA 1
ATOM 1131 C C . GLU A 1 140 ? -6.117 35.594 22.859 1 27.25 140 GLU A C 1
ATOM 1133 O O . GLU A 1 140 ? -5.516 34.531 23.109 1 27.25 140 GLU A O 1
ATOM 1138 N N . ALA A 1 141 ? -7.07 35.375 21.766 1 31.7 141 ALA A N 1
ATOM 1139 C CA . ALA A 1 141 ? -7.27 34.5 20.594 1 31.7 141 ALA A CA 1
ATOM 1140 C C . ALA A 1 141 ? -5.934 34.125 19.969 1 31.7 141 ALA A C 1
ATOM 1142 O O . ALA A 1 141 ? -5.277 34.938 19.328 1 31.7 141 ALA A O 1
ATOM 1143 N N . SER A 1 142 ? -5.148 33.531 20.578 1 31.69 142 SER A N 1
ATOM 1144 C CA . SER A 1 142 ? -3.873 33.094 20.016 1 31.69 142 SER A CA 1
ATOM 1145 C C . SER A 1 142 ? -4.07 32.406 18.672 1 31.69 142 SER A C 1
ATOM 1147 O O . SER A 1 142 ? -4.867 31.469 18.547 1 31.69 142 SER A O 1
ATOM 1149 N N . GLU A 1 143 ? -4.07 33 17.531 1 39.16 143 GLU A N 1
ATOM 1150 C CA . GLU A 1 143 ? -4.074 32.625 16.125 1 39.16 143 GLU A CA 1
ATOM 1151 C C . GLU A 1 143 ? -3.234 31.359 15.891 1 39.16 143 GLU A C 1
ATOM 1153 O O . GLU A 1 143 ? -2.016 31.391 16.078 1 39.16 143 GLU A O 1
ATOM 1158 N N . GLY A 1 144 ? -3.586 30.203 16.312 1 47.34 144 GLY A N 1
ATOM 1159 C CA . GLY A 1 144 ? -2.877 28.969 16.047 1 47.34 144 GLY A CA 1
ATOM 1160 C C . GLY A 1 144 ? -2.498 28.781 14.586 1 47.34 144 GLY A C 1
ATOM 1161 O O . GLY A 1 144 ? -2.869 29.594 13.742 1 47.34 144 GLY A O 1
ATOM 1162 N N . PRO A 1 145 ? -1.423 27.906 14.398 1 55.62 145 PRO A N 1
ATOM 1163 C CA . PRO A 1 145 ? -0.822 27.766 13.062 1 55.62 145 PRO A CA 1
ATOM 1164 C C . PRO A 1 145 ? -1.838 27.375 11.992 1 55.62 145 PRO A C 1
ATOM 1166 O O . PRO A 1 145 ? -1.524 27.406 10.805 1 55.62 145 PRO A O 1
ATOM 1169 N N . CYS A 1 146 ? -2.945 26.875 12.406 1 64.75 146 CYS A N 1
ATOM 1170 C CA . CYS A 1 146 ? -3.939 26.578 11.383 1 64.75 146 CYS A CA 1
ATOM 1171 C C . CYS A 1 146 ? -4.977 27.688 11.289 1 64.75 146 CYS A C 1
ATOM 1173 O O . CYS A 1 146 ? -5.422 28.219 12.305 1 64.75 146 CYS A O 1
ATOM 1175 N N . VAL A 1 147 ? -5.172 28.328 10.211 1 54.09 147 VAL A N 1
ATOM 1176 C CA . VAL A 1 147 ? -6.211 29.328 9.977 1 54.09 147 VAL A CA 1
ATOM 1177 C C . VAL A 1 147 ? -7.586 28.656 10.055 1 54.09 147 VAL A C 1
ATOM 1179 O O . VAL A 1 147 ? -7.918 27.797 9.234 1 54.09 147 VAL A O 1
ATOM 1182 N N . SER A 1 148 ? -8.016 28.594 11.273 1 55.5 148 SER A N 1
ATOM 1183 C CA . SER A 1 148 ? -9.352 28.031 11.406 1 55.5 148 SER A CA 1
ATOM 1184 C C . SER A 1 148 ? -10.398 28.938 10.75 1 55.5 148 SER A C 1
ATOM 1186 O O . SER A 1 148 ? -10.375 30.156 10.938 1 55.5 148 SER A O 1
ATOM 1188 N N . LYS A 1 149 ? -10.969 28.609 9.641 1 52.72 149 LYS A N 1
ATOM 1189 C CA . LYS A 1 149 ? -12.023 29.406 9.016 1 52.72 149 LYS A CA 1
ATOM 1190 C C . LYS A 1 149 ? -13.391 29.047 9.586 1 52.72 149 LYS A C 1
ATOM 1192 O O . LYS A 1 149 ? -13.633 27.891 9.945 1 52.72 149 LYS A O 1
ATOM 1197 N N . LEU A 1 150 ? -14.016 30.016 9.922 1 48.12 150 LEU A N 1
ATOM 1198 C CA . LEU A 1 150 ? -15.406 29.812 10.305 1 48.12 150 LEU A CA 1
ATOM 1199 C C . LEU A 1 150 ? -16.172 29.062 9.211 1 48.12 150 LEU A C 1
ATOM 1201 O O . LEU A 1 150 ? -15.859 29.219 8.023 1 48.12 150 LEU A O 1
ATOM 1205 N N . ARG A 1 151 ? -17.062 28.109 9.57 1 49.47 151 ARG A N 1
ATOM 1206 C CA . ARG A 1 151 ? -17.859 27.188 8.781 1 49.47 151 ARG A CA 1
ATOM 1207 C C . ARG A 1 151 ? -18.25 27.797 7.438 1 49.47 151 ARG A C 1
ATOM 1209 O O . ARG A 1 151 ? -18.25 27.094 6.414 1 49.47 151 ARG A O 1
ATOM 1216 N N . ASN A 1 152 ? -18.609 29.062 7.383 1 47.56 152 ASN A N 1
ATOM 1217 C CA . ASN A 1 152 ? -19.172 29.641 6.172 1 47.56 152 ASN A CA 1
ATOM 1218 C C . ASN A 1 152 ? -18.297 30.766 5.625 1 47.56 152 ASN A C 1
ATOM 1220 O O . ASN A 1 152 ? -18.75 31.562 4.793 1 47.56 152 ASN A O 1
ATOM 1224 N N . GLU A 1 153 ? -17.141 30.844 6.211 1 57.38 153 GLU A N 1
ATOM 1225 C CA . GLU A 1 153 ? -16.344 31.953 5.688 1 57.38 153 GLU A CA 1
ATOM 1226 C C . GLU A 1 153 ? -15.641 31.562 4.387 1 57.38 153 GLU A C 1
ATOM 1228 O O . GLU A 1 153 ? -15.094 30.469 4.273 1 57.38 153 GLU A O 1
ATOM 1233 N N . PRO A 1 154 ? -15.883 32.406 3.391 1 59.31 154 PRO A N 1
ATOM 1234 C CA . PRO A 1 154 ? -15.234 32.125 2.102 1 59.31 154 PRO A CA 1
ATOM 1235 C C . PRO A 1 154 ? -13.727 31.938 2.223 1 59.31 154 PRO A C 1
ATOM 1237 O O . PRO A 1 154 ? -13.094 32.562 3.086 1 59.31 154 PRO A O 1
ATOM 1240 N N . LEU A 1 155 ? -13.281 30.984 1.525 1 73.19 155 LEU A N 1
ATOM 1241 C CA . LEU A 1 155 ? -11.844 30.734 1.442 1 73.19 155 LEU A CA 1
ATOM 1242 C C . LEU A 1 155 ? -11.117 31.906 0.796 1 73.19 155 LEU A C 1
ATOM 1244 O O . LEU A 1 155 ? -11.57 32.438 -0.222 1 73.19 155 LEU A O 1
ATOM 1248 N N . GLY A 1 156 ? -10.43 32.656 1.484 1 73.12 156 GLY A N 1
ATOM 1249 C CA . GLY A 1 156 ? -9.641 33.75 0.906 1 73.12 156 GLY A CA 1
ATOM 1250 C C . GLY A 1 156 ? -8.609 33.25 -0.098 1 73.12 156 GLY A C 1
ATOM 1251 O O . GLY A 1 156 ? -8.664 32.094 -0.541 1 73.12 156 GLY A O 1
ATOM 1252 N N . ALA A 1 157 ? -7.805 34.188 -0.637 1 80.5 157 ALA A N 1
ATOM 1253 C CA . ALA A 1 157 ? -6.723 33.875 -1.564 1 80.5 157 ALA A CA 1
ATOM 1254 C C . ALA A 1 157 ? -5.703 32.938 -0.922 1 80.5 157 ALA A C 1
ATOM 1256 O O . ALA A 1 157 ? -5.535 32.938 0.299 1 80.5 157 ALA A O 1
ATOM 1257 N N . LEU A 1 158 ? -5.188 32.094 -1.715 1 90 158 LEU A N 1
ATOM 1258 C CA . LEU A 1 158 ? -4.164 31.141 -1.26 1 90 158 LEU A CA 1
ATOM 1259 C C . LEU A 1 158 ? -2.908 31.891 -0.815 1 90 158 LEU A C 1
ATOM 1261 O O . LEU A 1 158 ? -2.271 32.562 -1.617 1 90 158 LEU A O 1
ATOM 1265 N N . THR A 1 159 ? -2.674 31.891 0.471 1 89.56 159 THR A N 1
ATOM 1266 C CA . THR A 1 159 ? -1.479 32.531 1.018 1 89.56 159 THR A CA 1
ATOM 1267 C C . THR A 1 159 ? -0.643 31.516 1.802 1 89.56 159 THR A C 1
ATOM 1269 O O . THR A 1 159 ? -1.144 30.859 2.723 1 89.56 159 THR A O 1
ATOM 1272 N N . PRO A 1 160 ? 0.589 31.438 1.4 1 93.38 160 PRO A N 1
ATOM 1273 C CA . PRO A 1 160 ? 1.453 30.516 2.141 1 93.38 160 PRO A CA 1
ATOM 1274 C C . PRO A 1 160 ? 1.682 30.953 3.586 1 93.38 160 PRO A C 1
ATOM 1276 O O . PRO A 1 160 ? 1.622 32.125 3.891 1 93.38 160 PRO A O 1
ATOM 1279 N N . TYR A 1 161 ? 1.887 30.016 4.414 1 92.94 161 TYR A N 1
ATOM 1280 C CA . TYR A 1 161 ? 2.232 30.281 5.805 1 92.94 161 TYR A CA 1
ATOM 1281 C C . TYR A 1 161 ? 3.645 30.844 5.922 1 92.94 161 TYR A C 1
ATOM 1283 O O . TYR A 1 161 ? 4.594 30.266 5.371 1 92.94 161 TYR A O 1
ATOM 1291 N N . VAL A 1 162 ? 3.846 31.938 6.641 1 88.5 162 VAL A N 1
ATOM 1292 C CA . VAL A 1 162 ? 5.156 32.562 6.738 1 88.5 162 VAL A CA 1
ATOM 1293 C C . VAL A 1 162 ? 5.602 32.625 8.195 1 88.5 162 VAL A C 1
ATOM 1295 O O . VAL A 1 162 ? 6.699 33.094 8.5 1 88.5 162 VAL A O 1
ATOM 1298 N N . GLY A 1 163 ? 4.871 32.062 9.133 1 86.69 163 GLY A N 1
ATOM 1299 C CA . GLY A 1 163 ? 5.258 32.062 10.539 1 86.69 163 GLY A CA 1
ATOM 1300 C C . GLY A 1 163 ? 6.391 31.109 10.844 1 86.69 163 GLY A C 1
ATOM 1301 O O . GLY A 1 163 ? 6.695 30.219 10.039 1 86.69 163 GLY A O 1
ATOM 1302 N N . VAL A 1 164 ? 7.129 31.453 11.906 1 84 164 VAL A N 1
ATOM 1303 C CA . VAL A 1 164 ? 8.211 30.578 12.344 1 84 164 VAL A CA 1
ATOM 1304 C C . VAL A 1 164 ? 7.73 29.719 13.516 1 84 164 VAL A C 1
ATOM 1306 O O . VAL A 1 164 ? 7.086 30.219 14.438 1 84 164 VAL A O 1
ATOM 1309 N N . VAL A 1 165 ? 7.887 28.484 13.336 1 88.75 165 VAL A N 1
ATOM 1310 C CA . VAL A 1 165 ? 7.543 27.531 14.391 1 88.75 165 VAL A CA 1
ATOM 1311 C C . VAL A 1 165 ? 8.805 26.828 14.891 1 88.75 165 VAL A C 1
ATOM 1313 O O . VAL A 1 165 ? 9.672 26.469 14.094 1 88.75 165 VAL A O 1
ATOM 1316 N N . ASP A 1 166 ? 8.914 26.719 16.203 1 87.88 166 ASP A N 1
ATOM 1317 C CA . ASP A 1 166 ? 10.07 26.047 16.781 1 87.88 166 ASP A CA 1
ATOM 1318 C C . ASP A 1 166 ? 9.891 24.531 16.75 1 87.88 166 ASP A C 1
ATOM 1320 O O . ASP A 1 166 ? 8.758 24.031 16.781 1 87.88 166 ASP A O 1
ATOM 1324 N N . GLY A 1 167 ? 10.953 23.844 16.672 1 90.19 167 GLY A N 1
ATOM 1325 C CA . GLY A 1 167 ? 10.953 22.391 16.656 1 90.19 167 GLY A CA 1
ATOM 1326 C C . GLY A 1 167 ? 12.352 21.797 16.641 1 90.19 167 GLY A C 1
ATOM 1327 O O . GLY A 1 167 ? 13.344 22.531 16.719 1 90.19 167 GLY A O 1
ATOM 1328 N N . PRO A 1 168 ? 12.359 20.484 16.625 1 91 168 PRO A N 1
ATOM 1329 C CA . PRO A 1 168 ? 13.664 19.812 16.641 1 91 168 PRO A CA 1
ATOM 1330 C C . PRO A 1 168 ? 14.469 20.094 15.375 1 91 168 PRO A C 1
ATOM 1332 O O . PRO A 1 168 ? 13.898 20.406 14.32 1 91 168 PRO A O 1
ATOM 1335 N N . GLU A 1 169 ? 15.758 19.969 15.555 1 94.56 169 GLU A N 1
ATOM 1336 C CA . GLU A 1 169 ? 16.641 20.172 14.414 1 94.56 169 GLU A CA 1
ATOM 1337 C C . GLU A 1 169 ? 16.469 19.062 13.375 1 94.56 169 GLU A C 1
ATOM 1339 O O . GLU A 1 169 ? 16.422 17.875 13.727 1 94.56 169 GLU A O 1
ATOM 1344 N N . VAL A 1 170 ? 16.328 19.453 12.156 1 97.25 170 VAL A N 1
ATOM 1345 C CA . VAL A 1 170 ? 16.281 18.516 11.039 1 97.25 170 VAL A CA 1
ATOM 1346 C C . VAL A 1 170 ? 17.656 18.391 10.406 1 97.25 170 VAL A C 1
ATOM 1348 O O . VAL A 1 170 ? 18.25 19.375 9.977 1 97.25 170 VAL A O 1
ATOM 1351 N N . LYS A 1 171 ? 18.203 17.188 10.422 1 97.38 171 LYS A N 1
ATOM 1352 C CA . LYS A 1 171 ? 19.516 16.953 9.828 1 97.38 171 LYS A CA 1
ATOM 1353 C C . LYS A 1 171 ? 19.531 17.328 8.352 1 97.38 171 LYS A C 1
ATOM 1355 O O . LYS A 1 171 ? 18.625 16.953 7.605 1 97.38 171 LYS A O 1
ATOM 1360 N N . LYS A 1 172 ? 20.531 18.094 7.992 1 97.06 172 LYS A N 1
ATOM 1361 C CA . LYS A 1 172 ? 20.625 18.594 6.621 1 97.06 172 LYS A CA 1
ATOM 1362 C C . LYS A 1 172 ? 21.391 17.609 5.73 1 97.06 172 LYS A C 1
ATOM 1364 O O . LYS A 1 172 ? 22.266 16.891 6.207 1 97.06 172 LYS A O 1
ATOM 1369 N N . SER A 1 173 ? 20.984 17.625 4.469 1 96.19 173 SER A N 1
ATOM 1370 C CA . SER A 1 173 ? 21.625 16.75 3.488 1 96.19 173 SER A CA 1
ATOM 1371 C C . SER A 1 173 ? 22.969 17.328 3.045 1 96.19 173 SER A C 1
ATOM 1373 O O . SER A 1 173 ? 23.156 18.547 3.037 1 96.19 173 SER A O 1
ATOM 1375 N N . LYS A 1 174 ? 23.891 16.422 2.615 1 93.88 174 LYS A N 1
ATOM 1376 C CA . LYS A 1 174 ? 25.203 16.844 2.117 1 93.88 174 LYS A CA 1
ATOM 1377 C C . LYS A 1 174 ? 25.266 16.719 0.597 1 93.88 174 LYS A C 1
ATOM 1379 O O . LYS A 1 174 ? 26.203 17.234 -0.028 1 93.88 174 LYS A O 1
ATOM 1384 N N . LYS A 1 175 ? 24.328 16.062 0.103 1 92.19 175 LYS A N 1
ATOM 1385 C CA . LYS A 1 175 ? 24.234 15.867 -1.341 1 92.19 175 LYS A CA 1
ATOM 1386 C C . LYS A 1 175 ? 22.797 15.609 -1.765 1 92.19 175 LYS A C 1
ATOM 1388 O O . LYS A 1 175 ? 21.922 15.406 -0.919 1 92.19 175 LYS A O 1
ATOM 1393 N N . ILE A 1 176 ? 22.625 15.672 -3.059 1 90.94 176 ILE A N 1
ATOM 1394 C CA . ILE A 1 176 ? 21.359 15.195 -3.602 1 90.94 176 ILE A CA 1
ATOM 1395 C C . ILE A 1 176 ? 21.406 13.68 -3.74 1 90.94 176 ILE A C 1
ATOM 1397 O O . ILE A 1 176 ? 22.266 13.133 -4.426 1 90.94 176 ILE A O 1
ATOM 1401 N N . HIS A 1 177 ? 20.453 13.07 -3.107 1 89.56 177 HIS A N 1
ATOM 1402 C CA . HIS A 1 177 ? 20.438 11.617 -3.129 1 89.56 177 HIS A CA 1
ATOM 1403 C C . HIS A 1 177 ? 19.688 11.086 -4.348 1 89.56 177 HIS A C 1
ATOM 1405 O O . HIS A 1 177 ? 18.797 11.758 -4.871 1 89.56 177 HIS A O 1
ATOM 1411 N N . GLY A 1 178 ? 19.859 9.719 -4.746 1 74.44 178 GLY A N 1
ATOM 1412 C CA . GLY A 1 178 ? 19.109 9.023 -5.777 1 74.44 178 GLY A CA 1
ATOM 1413 C C . GLY A 1 178 ? 19.922 8.727 -7.02 1 74.44 178 GLY A C 1
ATOM 1414 O O . GLY A 1 178 ? 19.484 7.973 -7.891 1 74.44 178 GLY A O 1
ATOM 1415 N N . GLY A 1 179 ? 21.031 9.406 -7.297 1 61.91 179 GLY A N 1
ATOM 1416 C CA . GLY A 1 179 ? 21.797 9.141 -8.508 1 61.91 179 GLY A CA 1
ATOM 1417 C C . GLY A 1 179 ? 22.281 7.711 -8.609 1 61.91 179 GLY A C 1
ATOM 1418 O O . GLY A 1 179 ? 22.453 7.188 -9.711 1 61.91 179 GLY A O 1
ATOM 1419 N N . ASP A 1 180 ? 22.312 7.043 -7.504 1 58.59 180 ASP A N 1
ATOM 1420 C CA . ASP A 1 180 ? 23.031 5.773 -7.48 1 58.59 180 ASP A CA 1
ATOM 1421 C C . ASP A 1 180 ? 22.047 4.598 -7.508 1 58.59 180 ASP A C 1
ATOM 1423 O O . ASP A 1 180 ? 22.469 3.438 -7.562 1 58.59 180 ASP A O 1
ATOM 1427 N N . SER A 1 181 ? 20.703 4.98 -7.328 1 61.22 181 SER A N 1
ATOM 1428 C CA . SER A 1 181 ? 19.891 3.771 -7.254 1 61.22 181 SER A CA 1
ATOM 1429 C C . SER A 1 181 ? 19.828 3.068 -8.609 1 61.22 181 SER A C 1
ATOM 1431 O O . SER A 1 181 ? 19.312 3.627 -9.578 1 61.22 181 SER A O 1
ATOM 1433 N N . ALA A 1 182 ? 20.594 1.898 -8.742 1 64.5 182 ALA A N 1
ATOM 1434 C CA . ALA A 1 182 ? 20.859 1.23 -10.016 1 64.5 182 ALA A CA 1
ATOM 1435 C C . ALA A 1 182 ? 19.578 0.69 -10.641 1 64.5 182 ALA A C 1
ATOM 1437 O O . ALA A 1 182 ? 19.438 0.671 -11.859 1 64.5 182 ALA A O 1
ATOM 1438 N N . ILE A 1 183 ? 18.5 0.503 -9.695 1 83.56 183 ILE A N 1
ATOM 1439 C CA . ILE A 1 183 ? 17.438 -0.187 -10.406 1 83.56 183 ILE A CA 1
ATOM 1440 C C . ILE A 1 183 ? 16.234 0.739 -10.547 1 83.56 183 ILE A C 1
ATOM 1442 O O . ILE A 1 183 ? 15.5 0.672 -11.539 1 83.56 183 ILE A O 1
ATOM 1446 N N . LEU A 1 184 ? 16.062 1.665 -9.609 1 89.69 184 LEU A N 1
ATOM 1447 C CA . LEU A 1 184 ? 14.938 2.586 -9.664 1 89.69 184 LEU A CA 1
ATOM 1448 C C . LEU A 1 184 ? 15.414 4.02 -9.891 1 89.69 184 LEU A C 1
ATOM 1450 O O . LEU A 1 184 ? 16.531 4.371 -9.508 1 89.69 184 LEU A O 1
ATOM 1454 N N . GLY A 1 185 ? 14.68 4.848 -10.57 1 90.5 185 GLY A N 1
ATOM 1455 C CA . GLY A 1 185 ? 14.93 6.281 -10.617 1 90.5 185 GLY A CA 1
ATOM 1456 C C . GLY A 1 185 ? 14.57 6.996 -9.328 1 90.5 185 GLY A C 1
ATOM 1457 O O . GLY A 1 185 ? 14.102 6.367 -8.375 1 90.5 185 GLY A O 1
ATOM 1458 N N . THR A 1 186 ? 14.93 8.258 -9.297 1 93.5 186 THR A N 1
ATOM 1459 C CA . THR A 1 186 ? 14.617 9.109 -8.148 1 93.5 186 THR A CA 1
ATOM 1460 C C . THR A 1 186 ? 13.82 10.336 -8.594 1 93.5 186 THR A C 1
ATOM 1462 O O . THR A 1 186 ? 14 10.828 -9.711 1 93.5 186 THR A O 1
ATOM 1465 N N . TYR A 1 187 ? 12.945 10.773 -7.781 1 95.12 187 TYR A N 1
ATOM 1466 C CA . TYR A 1 187 ? 12.273 12.047 -8.031 1 95.12 187 TYR A CA 1
ATOM 1467 C C . TYR A 1 187 ? 13.242 13.211 -7.863 1 95.12 187 TYR A C 1
ATOM 1469 O O . TYR A 1 187 ? 14.172 13.148 -7.055 1 95.12 187 TYR A O 1
ATOM 1477 N N . LYS A 1 188 ? 13.242 14.25 -8.586 1 90.81 188 LYS A N 1
ATOM 1478 C CA . LYS A 1 188 ? 14.18 15.367 -8.727 1 90.81 188 LYS A CA 1
ATOM 1479 C C . LYS A 1 188 ? 14.406 16.047 -7.383 1 90.81 188 LYS A C 1
ATOM 1481 O O . LYS A 1 188 ? 15.555 16.297 -6.992 1 90.81 188 LYS A O 1
ATOM 1486 N N . MET A 1 189 ? 13.711 16.406 -6.469 1 95.69 189 MET A N 1
ATOM 1487 C CA . MET A 1 189 ? 13.703 17.094 -5.184 1 95.69 189 MET A CA 1
ATOM 1488 C C . MET A 1 189 ? 14.977 17.922 -4.992 1 95.69 189 MET A C 1
ATOM 1490 O O . MET A 1 189 ? 15.75 17.656 -4.07 1 95.69 189 MET A O 1
ATOM 1494 N N . GLN A 1 190 ? 15.227 19 -5.793 1 94.19 190 GLN A N 1
ATOM 1495 C CA . GLN A 1 190 ? 16.5 19.719 -5.793 1 94.19 190 GLN A CA 1
ATOM 1496 C C . GLN A 1 190 ? 16.281 21.219 -5.75 1 94.19 190 GLN A C 1
ATOM 1498 O O . GLN A 1 190 ? 17.234 22 -5.602 1 94.19 190 GLN A O 1
ATOM 1503 N N . SER A 1 191 ? 15.094 21.688 -5.816 1 94.69 191 SER A N 1
ATOM 1504 C CA . SER A 1 191 ? 14.805 23.125 -5.855 1 94.69 191 SER A CA 1
ATOM 1505 C C . SER A 1 191 ? 14.805 23.719 -4.453 1 94.69 191 SER A C 1
ATOM 1507 O O . SER A 1 191 ? 14.305 23.109 -3.508 1 94.69 191 SER A O 1
ATOM 1509 N N . ARG A 1 192 ? 15.289 24.953 -4.418 1 92.56 192 ARG A N 1
ATOM 1510 C CA . ARG A 1 192 ? 15.281 25.656 -3.141 1 92.56 192 ARG A CA 1
ATOM 1511 C C . ARG A 1 192 ? 13.906 26.25 -2.852 1 92.56 192 ARG A C 1
ATOM 1513 O O . ARG A 1 192 ? 13.414 26.172 -1.725 1 92.56 192 ARG A O 1
ATOM 1520 N N . PHE A 1 193 ? 13.297 26.828 -3.854 1 92.88 193 PHE A N 1
ATOM 1521 C CA . PHE A 1 193 ? 12.102 27.625 -3.613 1 92.88 193 PHE A CA 1
ATOM 1522 C C . PHE A 1 193 ? 10.852 26.891 -4.09 1 92.88 193 PHE A C 1
ATOM 1524 O O . PHE A 1 193 ? 9.734 27.281 -3.758 1 92.88 193 PHE A O 1
ATOM 1531 N N . ASN A 1 194 ? 11.031 25.797 -4.824 1 95.94 194 ASN A N 1
ATOM 1532 C CA . ASN A 1 194 ? 9.906 25.031 -5.348 1 95.94 194 ASN A CA 1
ATOM 1533 C C . ASN A 1 194 ? 10 23.562 -4.965 1 95.94 194 ASN A C 1
ATOM 1535 O O . ASN A 1 194 ? 9.602 22.688 -5.742 1 95.94 194 ASN A O 1
ATOM 1539 N N . ARG A 1 195 ? 10.562 23.328 -3.793 1 97.31 195 ARG A N 1
ATOM 1540 C CA . ARG A 1 195 ? 10.828 21.953 -3.375 1 97.31 195 ARG A CA 1
ATOM 1541 C C . ARG A 1 195 ? 9.523 21.172 -3.236 1 97.31 195 ARG A C 1
ATOM 1543 O O . ARG A 1 195 ? 9.391 20.078 -3.787 1 97.31 195 ARG A O 1
ATOM 1550 N N . GLY A 1 196 ? 8.641 21.734 -2.506 1 98.19 196 GLY A N 1
ATOM 1551 C CA . GLY A 1 196 ? 7.391 21.031 -2.273 1 98.19 196 GLY A CA 1
ATOM 1552 C C . GLY A 1 196 ? 6.273 21.938 -1.793 1 98.19 196 GLY A C 1
ATOM 1553 O O . GLY A 1 196 ? 6.516 23.078 -1.412 1 98.19 196 GLY A O 1
ATOM 1554 N N . VAL A 1 197 ? 5.062 21.453 -1.935 1 98.62 197 VAL A N 1
ATOM 1555 C CA . VAL A 1 197 ? 3.875 22.109 -1.393 1 98.62 197 VAL A CA 1
ATOM 1556 C C . VAL A 1 197 ? 3.186 21.172 -0.395 1 98.62 197 VAL A C 1
ATOM 1558 O O . VAL A 1 197 ? 2.984 19.984 -0.677 1 98.62 197 VAL A O 1
ATOM 1561 N N . LEU A 1 198 ? 2.934 21.688 0.792 1 98.56 198 LEU A N 1
ATOM 1562 C CA . LEU A 1 198 ? 2.168 20.969 1.805 1 98.56 198 LEU A CA 1
ATOM 1563 C C . LEU A 1 198 ? 0.791 21.609 1.991 1 98.56 198 LEU A C 1
ATOM 1565 O O . LEU A 1 198 ? 0.685 22.781 2.332 1 98.56 198 LEU A O 1
ATOM 1569 N N . LEU A 1 199 ? -0.238 20.844 1.71 1 98.38 199 LEU A N 1
ATOM 1570 C CA . LEU A 1 199 ? -1.582 21.172 2.168 1 98.38 199 LEU A CA 1
ATOM 1571 C C . LEU A 1 199 ? -1.911 20.438 3.463 1 98.38 199 LEU A C 1
ATOM 1573 O O . LEU A 1 199 ? -2.023 19.203 3.473 1 98.38 199 LEU A O 1
ATOM 1577 N N . MET A 1 200 ? -2.012 21.156 4.543 1 97.25 200 MET A N 1
ATOM 1578 C CA . MET A 1 200 ? -2.307 20.578 5.848 1 97.25 200 MET A CA 1
ATOM 1579 C C . MET A 1 200 ? -3.674 21.016 6.352 1 97.25 200 MET A C 1
ATOM 1581 O O . MET A 1 200 ? -3.951 22.219 6.43 1 97.25 200 MET A O 1
ATOM 1585 N N . VAL A 1 201 ? -4.504 20.062 6.633 1 95.94 201 VAL A N 1
ATOM 1586 C CA . VAL A 1 201 ? -5.816 20.344 7.199 1 95.94 201 VAL A CA 1
ATOM 1587 C C . VAL A 1 201 ? -5.973 19.641 8.539 1 95.94 201 VAL A C 1
ATOM 1589 O O . VAL A 1 201 ? -5.824 18.422 8.617 1 95.94 201 VAL A O 1
ATOM 1592 N N . ASN A 1 202 ? -6.207 20.391 9.547 1 93.75 202 ASN A N 1
ATOM 1593 C CA . ASN A 1 202 ? -6.395 19.859 10.891 1 93.75 202 ASN A CA 1
ATOM 1594 C C . ASN A 1 202 ? -7.793 20.172 11.422 1 93.75 202 ASN A C 1
ATOM 1596 O O . ASN A 1 202 ? -8.086 21.297 11.805 1 93.75 202 ASN A O 1
ATOM 1600 N N . ILE A 1 203 ? -8.602 19.172 11.391 1 91.88 203 ILE A N 1
ATOM 1601 C CA . ILE A 1 203 ? -9.945 19.328 11.93 1 91.88 203 ILE A CA 1
ATOM 1602 C C . ILE A 1 203 ? -9.969 18.938 13.398 1 91.88 203 ILE A C 1
ATOM 1604 O O . ILE A 1 203 ? -9.773 17.766 13.742 1 91.88 203 ILE A O 1
ATOM 1608 N N . MET A 1 204 ? -10.258 19.875 14.242 1 89.38 204 MET A N 1
ATOM 1609 C CA . MET A 1 204 ? -10.164 19.641 15.688 1 89.38 204 MET A CA 1
ATOM 1610 C C . MET A 1 204 ? -11.531 19.75 16.344 1 89.38 204 MET A C 1
ATOM 1612 O O . MET A 1 204 ? -11.797 19.078 17.344 1 89.38 204 MET A O 1
ATOM 1616 N N . ASP A 1 205 ? -12.328 20.594 15.75 1 88.5 205 ASP A N 1
ATOM 1617 C CA . ASP A 1 205 ? -13.633 20.844 16.344 1 88.5 205 ASP A CA 1
ATOM 1618 C C . ASP A 1 205 ? -14.742 20.172 15.547 1 88.5 205 ASP A C 1
ATOM 1620 O O . ASP A 1 205 ? -14.695 20.141 14.32 1 88.5 205 ASP A O 1
ATOM 1624 N N . TYR A 1 206 ? -15.758 19.719 16.25 1 86.44 206 TYR A N 1
ATOM 1625 C CA . TYR A 1 206 ? -16.906 19.031 15.688 1 86.44 206 TYR A CA 1
ATOM 1626 C C . TYR A 1 206 ? -18.203 19.484 16.359 1 86.44 206 TYR A C 1
ATOM 1628 O O . TYR A 1 206 ? -18.172 20.156 17.391 1 86.44 206 TYR A O 1
ATOM 1636 N N . PRO A 1 207 ? -19.328 19.25 15.672 1 83.81 207 PRO A N 1
ATOM 1637 C CA . PRO A 1 207 ? -20.578 19.641 16.312 1 83.81 207 PRO A CA 1
ATOM 1638 C C . PRO A 1 207 ? -20.734 19.078 17.719 1 83.81 207 PRO A C 1
ATOM 1640 O O . PRO A 1 207 ? -21.188 19.781 18.625 1 83.81 207 PRO A O 1
ATOM 1643 N N . ASP A 1 208 ? -20.328 17.844 17.797 1 78.81 208 ASP A N 1
ATOM 1644 C CA . ASP A 1 208 ? -20.234 17.234 19.125 1 78.81 208 ASP A CA 1
ATOM 1645 C C . ASP A 1 208 ? -18.922 17.609 19.812 1 78.81 208 ASP A C 1
ATOM 1647 O O . ASP A 1 208 ? -17.859 17.109 19.453 1 78.81 208 ASP A O 1
ATOM 1651 N N . GLN A 1 209 ? -19.016 18.453 20.844 1 80.81 209 GLN A N 1
ATOM 1652 C CA . GLN A 1 209 ? -17.844 19 21.5 1 80.81 209 GLN A CA 1
ATOM 1653 C C . GLN A 1 209 ? -17.016 17.906 22.172 1 80.81 209 GLN A C 1
ATOM 1655 O O . GLN A 1 209 ? -15.812 18.062 22.391 1 80.81 209 GLN A O 1
ATOM 1660 N N . ASN A 1 210 ? -17.641 16.828 22.422 1 70.88 210 ASN A N 1
ATOM 1661 C CA . ASN A 1 210 ? -16.953 15.711 23.062 1 70.88 210 ASN A CA 1
ATOM 1662 C C . ASN A 1 210 ? -16 15.008 22.094 1 70.88 210 ASN A C 1
ATOM 1664 O O . ASN A 1 210 ? -15.141 14.234 22.516 1 70.88 210 ASN A O 1
ATOM 1668 N N . ARG A 1 211 ? -16.125 15.383 20.906 1 78.25 211 ARG A N 1
ATOM 1669 C CA . ARG A 1 211 ? -15.32 14.727 19.875 1 78.25 211 ARG A CA 1
ATOM 1670 C C . ARG A 1 211 ? -14.156 15.617 19.438 1 78.25 211 ARG A C 1
ATOM 1672 O O . ARG A 1 211 ? -13.508 15.344 18.438 1 78.25 211 ARG A O 1
ATOM 1679 N N . ARG A 1 212 ? -13.945 16.609 20.25 1 82.56 212 ARG A N 1
ATOM 1680 C CA . ARG A 1 212 ? -12.844 17.516 19.938 1 82.56 212 ARG A CA 1
ATOM 1681 C C . ARG A 1 212 ? -11.5 16.797 20.031 1 82.56 212 ARG A C 1
ATOM 1683 O O . ARG A 1 212 ? -11.281 16.016 20.969 1 82.56 212 ARG A O 1
ATOM 1690 N N . ARG A 1 213 ? -10.633 17 19.094 1 83.62 213 ARG A N 1
ATOM 1691 C CA . ARG A 1 213 ? -9.297 16.406 19.078 1 83.62 213 ARG A CA 1
ATOM 1692 C C . ARG A 1 213 ? -8.305 17.281 19.844 1 83.62 213 ARG A C 1
ATOM 1694 O O . ARG A 1 213 ? -7.5 17.984 19.234 1 83.62 213 ARG A O 1
ATOM 1701 N N . ILE A 1 214 ? -8.25 17.078 21.078 1 75.44 214 ILE A N 1
ATOM 1702 C CA . ILE A 1 214 ? -7.41 17.875 21.969 1 75.44 214 ILE A CA 1
ATOM 1703 C C . ILE A 1 214 ? -5.941 17.531 21.734 1 75.44 214 ILE A C 1
ATOM 1705 O O . ILE A 1 214 ? -5.59 16.344 21.625 1 75.44 214 ILE A O 1
ATOM 1709 N N . GLY A 1 215 ? -5.094 18.469 21.703 1 78.25 215 GLY A N 1
ATOM 1710 C CA . GLY A 1 215 ? -3.666 18.25 21.531 1 78.25 215 GLY A CA 1
ATOM 1711 C C . GLY A 1 215 ? -3.24 18.156 20.078 1 78.25 215 GLY A C 1
ATOM 1712 O O . GLY A 1 215 ? -2.047 18.141 19.781 1 78.25 215 GLY A O 1
ATOM 1713 N N . ALA A 1 216 ? -4.238 18.156 19.156 1 85.81 216 ALA A N 1
ATOM 1714 C CA . ALA A 1 216 ? -3.951 18.016 17.734 1 85.81 216 ALA A CA 1
ATOM 1715 C C . ALA A 1 216 ? -3.18 19.234 17.219 1 85.81 216 ALA A C 1
ATOM 1717 O O . ALA A 1 216 ? -2.562 19.172 16.156 1 85.81 216 ALA A O 1
ATOM 1718 N N . GLU A 1 217 ? -3.219 20.281 17.969 1 87.5 217 GLU A N 1
ATOM 1719 C CA . GLU A 1 217 ? -2.475 21.484 17.578 1 87.5 217 GLU A CA 1
ATOM 1720 C C . GLU A 1 217 ? -0.971 21.219 17.594 1 87.5 217 GLU A C 1
ATOM 1722 O O . GLU A 1 217 ? -0.226 21.828 16.812 1 87.5 217 GLU A O 1
ATOM 1727 N N . LYS A 1 218 ? -0.582 20.391 18.484 1 87.12 218 LYS A N 1
ATOM 1728 C CA . LYS A 1 218 ? 0.836 20.047 18.562 1 87.12 218 LYS A CA 1
ATOM 1729 C C . LYS A 1 218 ? 1.311 19.359 17.297 1 87.12 218 LYS A C 1
ATOM 1731 O O . LYS A 1 218 ? 2.434 19.578 16.844 1 87.12 218 LYS A O 1
ATOM 1736 N N . ASP A 1 219 ? 0.456 18.562 16.766 1 90.94 219 ASP A N 1
ATOM 1737 C CA . ASP A 1 219 ? 0.779 17.906 15.5 1 90.94 219 ASP A CA 1
ATOM 1738 C C . ASP A 1 219 ? 0.959 18.906 14.375 1 90.94 219 ASP A C 1
ATOM 1740 O O . ASP A 1 219 ? 1.877 18.781 13.555 1 90.94 219 ASP A O 1
ATOM 1744 N N . SER A 1 220 ? 0.076 19.906 14.383 1 93.19 220 SER A N 1
ATOM 1745 C CA . SER A 1 220 ? 0.193 20.938 13.359 1 93.19 220 SER A CA 1
ATOM 1746 C C . SER A 1 220 ? 1.529 21.672 13.469 1 93.19 220 SER A C 1
ATOM 1748 O O . SER A 1 220 ? 2.199 21.891 12.461 1 93.19 220 SER A O 1
ATOM 1750 N N . LYS A 1 221 ? 1.854 22 14.625 1 92.69 221 LYS A N 1
ATOM 1751 C CA . LYS A 1 221 ? 3.104 22.719 14.844 1 92.69 221 LYS A CA 1
ATOM 1752 C C . LYS A 1 221 ? 4.305 21.891 14.391 1 92.69 221 LYS A C 1
ATOM 1754 O O . LYS A 1 221 ? 5.195 22.406 13.711 1 92.69 221 LYS A O 1
ATOM 1759 N N . SER A 1 222 ? 4.285 20.672 14.766 1 94.38 222 SER A N 1
ATOM 1760 C CA . SER A 1 222 ? 5.383 19.781 14.406 1 94.38 222 SER A CA 1
ATOM 1761 C C . SER A 1 222 ? 5.508 19.625 12.898 1 94.38 222 SER A C 1
ATOM 1763 O O . SER A 1 222 ? 6.613 19.672 12.352 1 94.38 222 SER A O 1
ATOM 1765 N N . LEU A 1 223 ? 4.406 19.469 12.258 1 96.62 223 LEU A N 1
ATOM 1766 C CA . LEU A 1 223 ? 4.406 19.281 10.805 1 96.62 223 LEU A CA 1
ATOM 1767 C C . LEU A 1 223 ? 4.848 20.562 10.094 1 96.62 223 LEU A C 1
ATOM 1769 O O . LEU A 1 223 ? 5.621 20.5 9.133 1 96.62 223 LEU A O 1
ATOM 1773 N N . ILE A 1 224 ? 4.352 21.688 10.547 1 96.44 224 ILE A N 1
ATOM 1774 C CA . ILE A 1 224 ? 4.734 22.953 9.938 1 96.44 224 ILE A CA 1
ATOM 1775 C C . ILE A 1 224 ? 6.238 23.156 10.07 1 96.44 224 ILE A C 1
ATOM 1777 O O . ILE A 1 224 ? 6.918 23.469 9.086 1 96.44 224 ILE A O 1
ATOM 1781 N N . HIS A 1 225 ? 6.738 22.938 11.242 1 96.62 225 HIS A N 1
ATOM 1782 C CA . HIS A 1 225 ? 8.172 23.078 11.461 1 96.62 225 HIS A CA 1
ATOM 1783 C C . HIS A 1 225 ? 8.969 22.172 10.539 1 96.62 225 HIS A C 1
ATOM 1785 O O . HIS A 1 225 ? 9.898 22.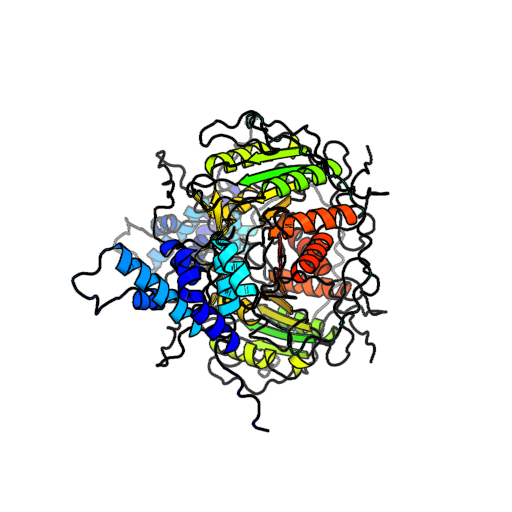625 9.867 1 96.62 225 HIS A O 1
ATOM 1791 N N . LEU A 1 226 ? 8.602 20.906 10.555 1 97.94 226 LEU A N 1
ATOM 1792 C CA . LEU A 1 226 ? 9.312 19.922 9.75 1 97.94 226 LEU A CA 1
ATOM 1793 C C . LEU A 1 226 ? 9.352 20.328 8.281 1 97.94 226 LEU A C 1
ATOM 1795 O O . LEU A 1 226 ? 10.422 20.375 7.668 1 97.94 226 LEU A O 1
ATOM 1799 N N . PHE A 1 227 ? 8.227 20.672 7.711 1 97.94 227 PHE A N 1
ATOM 1800 C CA . PHE A 1 227 ? 8.141 20.891 6.273 1 97.94 227 PHE A CA 1
ATOM 1801 C C . PHE A 1 227 ? 8.734 22.25 5.902 1 97.94 227 PHE A C 1
ATOM 1803 O O . PHE A 1 227 ? 9.156 22.453 4.762 1 97.94 227 PHE A O 1
ATOM 1810 N N . GLN A 1 228 ? 8.766 23.141 6.867 1 96.25 228 GLN A N 1
ATOM 1811 C CA . GLN A 1 228 ? 9.555 24.344 6.648 1 96.25 228 GLN A CA 1
ATOM 1812 C C . GLN A 1 228 ? 11.039 24 6.48 1 96.25 228 GLN A C 1
ATOM 1814 O O . GLN A 1 228 ? 11.695 24.5 5.566 1 96.25 228 GLN A O 1
ATOM 1819 N N . GLU A 1 229 ? 11.477 23.141 7.371 1 96.38 229 GLU A N 1
ATOM 1820 C CA . GLU A 1 229 ? 12.875 22.719 7.332 1 96.38 229 GLU A CA 1
ATOM 1821 C C . GLU A 1 229 ? 13.18 21.953 6.055 1 96.38 229 GLU A C 1
ATOM 1823 O O . GLU A 1 229 ? 14.344 21.859 5.641 1 96.38 229 GLU A O 1
ATOM 1828 N N . LEU A 1 230 ? 12.195 21.391 5.414 1 97.12 230 LEU A N 1
ATOM 1829 C CA . LEU A 1 230 ? 12.352 20.656 4.16 1 97.12 230 LEU A CA 1
ATOM 1830 C C . LEU A 1 230 ? 12.188 21.594 2.965 1 97.12 230 LEU A C 1
ATOM 1832 O O . LEU A 1 230 ? 12.18 21.141 1.817 1 97.12 230 LEU A O 1
ATOM 1836 N N . ASN A 1 231 ? 11.938 22.922 3.17 1 95.62 231 ASN A N 1
ATOM 1837 C CA . ASN A 1 231 ? 11.82 23.953 2.152 1 95.62 231 ASN A CA 1
ATOM 1838 C C . ASN A 1 231 ? 10.508 23.859 1.388 1 95.62 231 ASN A C 1
ATOM 1840 O O . ASN A 1 231 ? 10.469 24.062 0.175 1 95.62 231 ASN A O 1
ATOM 1844 N N . PHE A 1 232 ? 9.461 23.438 2.098 1 97.94 232 PHE A N 1
ATOM 1845 C CA . PHE A 1 232 ? 8.133 23.359 1.495 1 97.94 232 PHE A CA 1
ATOM 1846 C C . PHE A 1 232 ? 7.387 24.688 1.654 1 97.94 232 PHE A C 1
ATOM 1848 O O . PHE A 1 232 ? 7.602 25.406 2.623 1 97.94 232 PHE A O 1
ATOM 1855 N N . THR A 1 233 ? 6.582 24.984 0.65 1 97.69 233 THR A N 1
ATOM 1856 C CA . THR A 1 233 ? 5.527 25.969 0.815 1 97.69 233 THR A CA 1
ATOM 1857 C C . THR A 1 233 ? 4.316 25.375 1.517 1 97.69 233 THR A C 1
ATOM 1859 O O . THR A 1 233 ? 3.783 24.344 1.077 1 97.69 233 THR A O 1
ATOM 1862 N N . ILE A 1 234 ? 3.871 26.031 2.602 1 97.69 234 ILE A N 1
ATOM 1863 C CA . ILE A 1 234 ? 2.902 25.375 3.475 1 97.69 234 ILE A CA 1
ATOM 1864 C C . ILE A 1 234 ? 1.583 26.141 3.449 1 97.69 234 ILE A C 1
ATOM 1866 O O . ILE A 1 234 ? 1.569 27.375 3.58 1 97.69 234 ILE A O 1
ATOM 1870 N N . PHE A 1 235 ? 0.48 25.438 3.275 1 96.88 235 PHE A N 1
ATOM 1871 C CA . PHE A 1 235 ? -0.884 25.938 3.359 1 96.88 235 PHE A CA 1
ATOM 1872 C C . PHE A 1 235 ? -1.658 25.234 4.465 1 96.88 235 PHE A C 1
ATOM 1874 O O . PHE A 1 235 ? -2.314 24.219 4.219 1 96.88 235 PHE A O 1
ATOM 1881 N N . PRO A 1 236 ? -1.591 25.766 5.695 1 95.88 236 PRO A N 1
ATOM 1882 C CA . PRO A 1 236 ? -2.277 25.156 6.836 1 95.88 236 PRO A CA 1
ATOM 1883 C C . PRO A 1 236 ? -3.689 25.703 7.035 1 95.88 236 PRO A C 1
ATOM 1885 O O . PRO A 1 236 ? -3.906 26.906 6.965 1 95.88 236 PRO A O 1
ATOM 1888 N N . TYR A 1 237 ? -4.641 24.828 7.223 1 94.62 237 TYR A N 1
ATOM 1889 C CA . TYR A 1 237 ? -6.027 25.203 7.477 1 94.62 237 TYR A CA 1
ATOM 1890 C C . TYR A 1 237 ? -6.613 24.406 8.633 1 94.62 237 TYR A C 1
ATOM 1892 O O . TYR A 1 237 ? -6.234 23.25 8.852 1 94.62 237 TYR A O 1
ATOM 1900 N N . GLY A 1 238 ? -7.449 25.031 9.391 1 93.06 238 GLY A N 1
ATOM 1901 C CA . GLY A 1 238 ? -8.133 24.391 10.5 1 93.06 238 GLY A CA 1
ATOM 1902 C C . GLY A 1 238 ? -9.641 24.391 10.359 1 93.06 238 GLY A C 1
ATOM 1903 O O . GLY A 1 238 ? -10.227 25.375 9.883 1 93.06 238 GLY A O 1
ATOM 1904 N N . ASN A 1 239 ? -10.242 23.25 10.672 1 92.75 239 ASN A N 1
ATOM 1905 C CA . ASN A 1 239 ? -11.68 23.125 10.875 1 92.75 239 ASN A CA 1
ATOM 1906 C C . ASN A 1 239 ? -12.469 23.547 9.641 1 92.75 239 ASN A C 1
ATOM 1908 O O . ASN A 1 239 ? -13.383 24.359 9.734 1 92.75 239 ASN A O 1
ATOM 1912 N N . VAL A 1 240 ? -12.172 22.953 8.57 1 94.12 240 VAL A N 1
ATOM 1913 C CA . VAL A 1 240 ? -12.914 23.203 7.336 1 94.12 240 VAL A CA 1
ATOM 1914 C C . VAL A 1 240 ? -14.031 22.172 7.184 1 94.12 240 VAL A C 1
ATOM 1916 O O . VAL A 1 240 ? -13.922 21.047 7.676 1 94.12 240 VAL A O 1
ATOM 1919 N N . ASN A 1 241 ? -15.125 22.609 6.617 1 92.25 241 ASN A N 1
ATOM 1920 C CA . ASN A 1 241 ? -16.141 21.641 6.246 1 92.25 241 ASN A CA 1
ATOM 1921 C C . ASN A 1 241 ? -15.828 20.969 4.914 1 92.25 241 ASN A C 1
ATOM 1923 O O . ASN A 1 241 ? -14.812 21.266 4.289 1 92.25 241 ASN A O 1
ATOM 1927 N N . GLN A 1 242 ? -16.625 20.047 4.484 1 93.88 242 GLN A N 1
ATOM 1928 C CA . GLN A 1 242 ? -16.375 19.219 3.307 1 93.88 242 GLN A CA 1
ATOM 1929 C C . GLN A 1 242 ? -16.25 20.078 2.051 1 93.88 242 GLN A C 1
ATOM 1931 O O . GLN A 1 242 ? -15.312 19.906 1.264 1 93.88 242 GLN A O 1
ATOM 1936 N N . ASP A 1 243 ? -17.188 20.984 1.855 1 92.5 243 ASP A N 1
ATOM 1937 C CA . ASP A 1 243 ? -17.172 21.859 0.682 1 92.5 243 ASP A CA 1
ATOM 1938 C C . ASP A 1 243 ? -15.914 22.719 0.646 1 92.5 243 ASP A C 1
ATOM 1940 O O . ASP A 1 243 ? -15.273 22.844 -0.401 1 92.5 243 ASP A O 1
ATOM 1944 N N . GLN A 1 244 ? -15.656 23.281 1.771 1 94 244 GLN A N 1
ATOM 1945 C CA . GLN A 1 244 ? -14.453 24.094 1.878 1 94 244 GLN A CA 1
ATOM 1946 C C . GLN A 1 244 ? -13.203 23.281 1.571 1 94 244 GLN A C 1
ATOM 1948 O O . GLN A 1 244 ? -12.297 23.75 0.881 1 94 244 GLN A O 1
ATOM 1953 N N . PHE A 1 245 ? -13.172 22.141 2.025 1 95.75 245 PHE A N 1
ATOM 1954 C CA . PHE A 1 245 ? -12.016 21.266 1.817 1 95.75 245 PHE A CA 1
ATOM 1955 C C . PHE A 1 245 ? -11.781 21.031 0.331 1 95.75 245 PHE A C 1
ATOM 1957 O O . PHE A 1 245 ? -10.664 21.172 -0.157 1 95.75 245 PHE A O 1
ATOM 1964 N N . PHE A 1 246 ? -12.828 20.609 -0.335 1 95.5 246 PHE A N 1
ATOM 1965 C CA . PHE A 1 246 ? -12.656 20.281 -1.746 1 95.5 246 PHE A CA 1
ATOM 1966 C C . PHE A 1 246 ? -12.367 21.531 -2.561 1 95.5 246 PHE A C 1
ATOM 1968 O O . PHE A 1 246 ? -11.625 21.484 -3.543 1 95.5 246 PHE A O 1
ATOM 1975 N N . LYS A 1 247 ? -12.906 22.641 -2.139 1 94 247 LYS A N 1
ATOM 1976 C CA . LYS A 1 247 ? -12.539 23.891 -2.775 1 94 247 LYS A CA 1
ATOM 1977 C C . LYS A 1 247 ? -11.062 24.203 -2.566 1 94 247 LYS A C 1
ATOM 1979 O O . LYS A 1 247 ? -10.367 24.609 -3.506 1 94 247 LYS A O 1
ATOM 1984 N N . LEU A 1 248 ? -10.617 24 -1.369 1 95.12 248 LEU A N 1
ATOM 1985 C CA . LEU A 1 248 ? -9.211 24.203 -1.045 1 95.12 248 LEU A CA 1
ATOM 1986 C C . LEU A 1 248 ? -8.32 23.281 -1.876 1 95.12 248 LEU A C 1
ATOM 1988 O O . LEU A 1 248 ? -7.301 23.719 -2.418 1 95.12 248 LEU A O 1
ATOM 1992 N N . LEU A 1 249 ? -8.719 22.078 -1.896 1 96.69 249 LEU A N 1
ATOM 1993 C CA . LEU A 1 249 ? -7.973 21.078 -2.652 1 96.69 249 LEU A CA 1
ATOM 1994 C C . LEU A 1 249 ? -7.824 21.5 -4.109 1 96.69 249 LEU A C 1
ATOM 1996 O O . LEU A 1 249 ? -6.719 21.469 -4.656 1 96.69 249 LEU A O 1
ATOM 2000 N N . THR A 1 250 ? -8.891 21.922 -4.672 1 95.31 250 THR A N 1
ATOM 2001 C CA . THR A 1 250 ? -8.883 22.344 -6.062 1 95.31 250 THR A CA 1
ATOM 2002 C C . THR A 1 250 ? -8.031 23.609 -6.234 1 95.31 250 THR A C 1
ATOM 2004 O O . THR A 1 250 ? -7.23 23.703 -7.164 1 95.31 250 THR A O 1
ATOM 2007 N N . MET A 1 251 ? -8.234 24.547 -5.348 1 95.69 251 MET A N 1
ATOM 2008 C CA . MET A 1 251 ? -7.492 25.797 -5.41 1 95.69 251 MET A CA 1
ATOM 2009 C C . MET A 1 251 ? -5.992 25.547 -5.324 1 95.69 251 MET A C 1
ATOM 2011 O O . MET A 1 251 ? -5.223 26.094 -6.121 1 95.69 251 MET A O 1
ATOM 2015 N N . VAL A 1 252 ? -5.594 24.734 -4.453 1 97.56 252 VAL A N 1
ATOM 2016 C CA . VAL A 1 252 ? -4.172 24.5 -4.23 1 97.56 252 VAL A CA 1
ATOM 2017 C C . VAL A 1 252 ? -3.588 23.688 -5.395 1 97.56 252 VAL A C 1
ATOM 2019 O O . VAL A 1 252 ? -2.543 24.062 -5.941 1 97.56 252 VAL A O 1
ATOM 2022 N N . THR A 1 253 ? -4.25 22.641 -5.836 1 97.69 253 THR A N 1
ATOM 2023 C CA . THR A 1 253 ? -3.703 21.75 -6.852 1 97.69 253 THR A CA 1
ATOM 2024 C C . THR A 1 253 ? -3.697 22.438 -8.219 1 97.69 253 THR A C 1
ATOM 2026 O O . THR A 1 253 ? -3.01 21.984 -9.141 1 97.69 253 THR A O 1
ATOM 2029 N N . SER A 1 254 ? -4.461 23.5 -8.32 1 96.19 254 SER A N 1
ATOM 2030 C CA . SER A 1 254 ? -4.484 24.234 -9.586 1 96.19 254 SER A CA 1
ATOM 2031 C C . SER A 1 254 ? -3.656 25.516 -9.5 1 96.19 254 SER A C 1
ATOM 2033 O O . SER A 1 254 ? -3.648 26.328 -10.43 1 96.19 254 SER A O 1
ATOM 2035 N N . SER A 1 255 ? -2.971 25.734 -8.477 1 96.69 255 SER A N 1
ATOM 2036 C CA . SER A 1 255 ? -2.234 26.969 -8.242 1 96.69 255 SER A CA 1
ATOM 2037 C C . SER A 1 255 ? -0.877 26.953 -8.938 1 96.69 255 SER A C 1
ATOM 2039 O O . SER A 1 255 ? -0.391 25.875 -9.32 1 96.69 255 SER A O 1
ATOM 2041 N N . SER A 1 256 ? -0.232 28.109 -9.047 1 95.75 256 SER A N 1
ATOM 2042 C CA . SER A 1 256 ? 1.113 28.219 -9.602 1 95.75 256 SER A CA 1
ATOM 2043 C C . SER A 1 256 ? 2.148 27.594 -8.672 1 95.75 256 SER A C 1
ATOM 2045 O O . SER A 1 256 ? 3.189 27.125 -9.125 1 95.75 256 SER A O 1
ATOM 2047 N N . TYR A 1 257 ? 1.786 27.547 -7.398 1 96.88 257 TYR A N 1
ATOM 2048 C CA . TYR A 1 257 ? 2.682 26.891 -6.453 1 96.88 257 TYR A CA 1
ATOM 2049 C C . TYR A 1 257 ? 2.854 25.422 -6.805 1 96.88 257 TYR A C 1
ATOM 2051 O O . TYR A 1 257 ? 3.973 24.906 -6.824 1 96.88 257 TYR A O 1
ATOM 2059 N N . VAL A 1 258 ? 1.734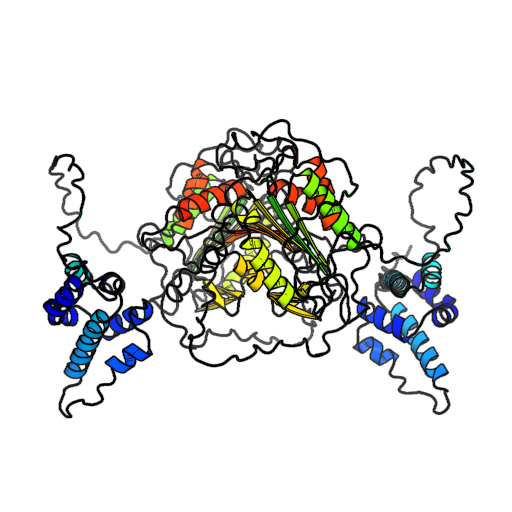 24.766 -7.137 1 98.06 258 VAL A N 1
ATOM 2060 C CA . VAL A 1 258 ? 1.755 23.344 -7.441 1 98.06 258 VAL A CA 1
ATOM 2061 C C . VAL A 1 258 ? 2.289 23.109 -8.859 1 98.06 258 VAL A C 1
ATOM 2063 O O . VAL A 1 258 ? 2.996 22.141 -9.117 1 98.06 258 VAL A O 1
ATOM 2066 N N . GLN A 1 259 ? 2.043 24.016 -9.703 1 96.81 259 GLN A N 1
ATOM 2067 C CA . GLN A 1 259 ? 2.57 23.922 -11.055 1 96.81 259 GLN A CA 1
ATOM 2068 C C . GLN A 1 259 ? 4.094 23.828 -11.055 1 96.81 259 GLN A C 1
ATOM 2070 O O . GLN A 1 259 ? 4.68 23.062 -11.812 1 96.81 259 GLN A O 1
ATOM 2075 N N . ASN A 1 260 ? 4.715 24.547 -10.18 1 96.56 260 ASN A N 1
ATOM 2076 C CA . ASN A 1 260 ? 6.164 24.688 -10.203 1 96.56 260 ASN A CA 1
ATOM 2077 C C . ASN A 1 260 ? 6.832 23.75 -9.195 1 96.56 260 ASN A C 1
ATOM 2079 O O . ASN A 1 260 ? 8.047 23.547 -9.234 1 96.56 260 ASN A O 1
ATOM 2083 N N . THR A 1 261 ? 6.012 23.125 -8.359 1 97.81 261 THR A N 1
ATOM 2084 C CA . THR A 1 261 ? 6.574 22.359 -7.254 1 97.81 261 THR A CA 1
ATOM 2085 C C . THR A 1 261 ? 7.156 21.031 -7.754 1 97.81 261 THR A C 1
ATOM 2087 O O . THR A 1 261 ? 6.797 20.562 -8.836 1 97.81 261 THR A O 1
ATOM 2090 N N . GLU A 1 262 ? 8.023 20.438 -6.973 1 97.88 262 GLU A N 1
ATOM 2091 C CA . GLU A 1 262 ? 8.602 19.141 -7.312 1 97.88 262 GLU A CA 1
ATOM 2092 C C . GLU A 1 262 ? 7.906 18.016 -6.566 1 97.88 262 GLU A C 1
ATOM 2094 O O . GLU A 1 262 ? 8.023 16.844 -6.941 1 97.88 262 GLU A O 1
ATOM 2099 N N . CYS A 1 263 ? 7.176 18.375 -5.566 1 98.44 263 CYS A N 1
ATOM 2100 C CA . CYS A 1 263 ? 6.516 17.375 -4.727 1 98.44 263 CYS A CA 1
ATOM 2101 C C . CYS A 1 263 ? 5.273 17.953 -4.062 1 98.44 263 CYS A C 1
ATOM 2103 O O . CYS A 1 263 ? 5.262 19.125 -3.682 1 98.44 263 CYS A O 1
ATOM 2105 N N . PHE A 1 264 ? 4.258 17.188 -3.996 1 98.62 264 PHE A N 1
ATOM 2106 C CA . PHE A 1 264 ? 3.039 17.594 -3.309 1 98.62 264 PHE A CA 1
ATOM 2107 C C . PHE A 1 264 ? 2.734 16.672 -2.145 1 98.62 264 PHE A C 1
ATOM 2109 O O . PHE A 1 264 ? 2.736 15.445 -2.305 1 98.62 264 PHE A O 1
ATOM 2116 N N . VAL A 1 265 ? 2.455 17.203 -0.95 1 98.56 265 VAL A N 1
ATOM 2117 C CA . VAL A 1 265 ? 2.074 16.453 0.239 1 98.56 265 VAL A CA 1
ATOM 2118 C C . VAL A 1 265 ? 0.759 16.984 0.795 1 98.56 265 VAL A C 1
ATOM 2120 O O . VAL A 1 265 ? 0.574 18.203 0.898 1 98.56 265 VAL A O 1
ATOM 2123 N N . MET A 1 266 ? -0.12 16.109 1.075 1 98.19 266 MET A N 1
ATOM 2124 C CA . MET A 1 266 ? -1.341 16.469 1.794 1 98.19 266 MET A CA 1
ATOM 2125 C C . MET A 1 266 ? -1.444 15.688 3.104 1 98.19 266 MET A C 1
ATOM 2127 O O . MET A 1 266 ? -1.25 14.469 3.127 1 98.19 266 MET A O 1
ATOM 2131 N N . VAL A 1 267 ? -1.711 16.375 4.215 1 96.38 267 VAL A N 1
ATOM 2132 C CA . VAL A 1 267 ? -1.994 15.758 5.508 1 96.38 267 VAL A CA 1
ATOM 2133 C C . VAL A 1 267 ? -3.383 16.172 5.984 1 96.38 267 VAL A C 1
ATOM 2135 O O . VAL A 1 267 ? -3.639 17.359 6.211 1 96.38 267 VAL A O 1
ATOM 2138 N N . LEU A 1 268 ? -4.234 15.266 6.027 1 94.88 268 LEU A N 1
ATOM 2139 C CA . LEU A 1 268 ? -5.582 15.5 6.539 1 94.88 268 LEU A CA 1
ATOM 2140 C C . LEU A 1 268 ? -5.773 14.82 7.895 1 94.88 268 LEU A C 1
ATOM 2142 O O . LEU A 1 268 ? -5.934 13.602 7.969 1 94.88 268 LEU A O 1
ATOM 2146 N N . MET A 1 269 ? -5.719 15.633 8.898 1 91.56 269 MET A N 1
ATOM 2147 C CA . MET A 1 269 ? -5.871 15.141 10.266 1 91.56 269 MET A CA 1
ATOM 2148 C C . MET A 1 269 ? -7.305 15.328 10.75 1 91.56 269 MET A C 1
ATOM 2150 O O . MET A 1 269 ? -7.766 16.453 10.93 1 91.56 269 MET A O 1
ATOM 2154 N N . THR A 1 270 ? -8.016 14.289 10.883 1 89.25 270 THR A N 1
ATOM 2155 C CA . THR A 1 270 ? -9.422 14.289 11.273 1 89.25 270 THR A CA 1
ATOM 2156 C C . THR A 1 270 ? -9.836 12.938 11.836 1 89.25 270 THR A C 1
ATOM 2158 O O . THR A 1 270 ? -8.984 12.07 12.07 1 89.25 270 THR A O 1
ATOM 2161 N N . HIS A 1 271 ? -11.055 12.852 12.148 1 81.62 271 HIS A N 1
ATOM 2162 C CA . HIS A 1 271 ? -11.609 11.555 12.523 1 81.62 271 HIS A CA 1
ATOM 2163 C C . HIS A 1 271 ? -11.945 10.719 11.289 1 81.62 271 HIS A C 1
ATOM 2165 O O . HIS A 1 271 ? -12.445 11.25 10.297 1 81.62 271 HIS A O 1
ATOM 2171 N N . GLY A 1 272 ? -11.539 9.43 11.367 1 77.62 272 GLY A N 1
ATOM 2172 C CA . GLY A 1 272 ? -11.867 8.469 10.328 1 77.62 272 GLY A CA 1
ATOM 2173 C C . GLY A 1 272 ? -12.711 7.309 10.828 1 77.62 272 GLY A C 1
ATOM 2174 O O . GLY A 1 272 ? -12.695 6.988 12.016 1 77.62 272 GLY A O 1
ATOM 2175 N N . ASN A 1 273 ? -13.57 6.816 9.898 1 68.12 273 ASN A N 1
ATOM 2176 C CA . ASN A 1 273 ? -14.375 5.641 10.211 1 68.12 273 ASN A CA 1
ATOM 2177 C C . ASN A 1 273 ? -14.469 4.691 9.016 1 68.12 273 ASN A C 1
ATOM 2179 O O . ASN A 1 273 ? -14.25 5.098 7.875 1 68.12 273 ASN A O 1
ATOM 2183 N N . SER A 1 274 ? -14.508 3.432 9.375 1 67.69 274 SER A N 1
ATOM 2184 C CA . SER A 1 274 ? -14.773 2.441 8.336 1 67.69 274 SER A CA 1
ATOM 2185 C C . SER A 1 274 ? -16.234 2.008 8.344 1 67.69 274 SER A C 1
ATOM 2187 O O . SER A 1 274 ? -16.75 1.561 9.367 1 67.69 274 SER A O 1
ATOM 2189 N N . VAL A 1 275 ? -16.953 2.334 7.266 1 62.62 275 VAL A N 1
ATOM 2190 C CA . VAL A 1 275 ? -18.344 1.931 7.125 1 62.62 275 VAL A CA 1
ATOM 2191 C C . VAL A 1 275 ? -18.484 0.957 5.957 1 62.62 275 VAL A C 1
ATOM 2193 O O . VAL A 1 275 ? -18.203 1.31 4.809 1 62.62 275 VAL A O 1
ATOM 2196 N N . GLU A 1 276 ? -18.906 -0.248 6.242 1 61.72 276 GLU A N 1
ATOM 2197 C CA . GLU A 1 276 ? -19.125 -1.271 5.227 1 61.72 276 GLU A CA 1
ATOM 2198 C C . GLU A 1 276 ? -17.859 -1.507 4.395 1 61.72 276 GLU A C 1
ATOM 2200 O O . GLU A 1 276 ? -17.922 -1.564 3.166 1 61.72 276 GLU A O 1
ATOM 2205 N N . GLY A 1 277 ? -16.766 -1.392 5.035 1 62.53 277 GLY A N 1
ATOM 2206 C CA . GLY A 1 277 ? -15.508 -1.685 4.363 1 62.53 277 GLY A CA 1
ATOM 2207 C C . GLY A 1 277 ? -14.93 -0.486 3.639 1 62.53 277 GLY A C 1
ATOM 2208 O O . GLY A 1 277 ? -13.922 -0.607 2.938 1 62.53 277 GLY A O 1
ATOM 2209 N N . LYS A 1 278 ? -15.594 0.551 3.711 1 69.06 278 LYS A N 1
ATOM 2210 C CA . LYS A 1 278 ? -15.109 1.784 3.102 1 69.06 278 LYS A CA 1
ATOM 2211 C C . LYS A 1 278 ? -14.594 2.754 4.16 1 69.06 278 LYS A C 1
ATOM 2213 O O . LYS A 1 278 ? -15.227 2.947 5.195 1 69.06 278 LYS A O 1
ATOM 2218 N N . GLU A 1 279 ? -13.453 3.291 3.869 1 75 279 GLU A N 1
ATOM 2219 C CA . GLU A 1 279 ? -12.875 4.273 4.785 1 75 279 GLU A CA 1
ATOM 2220 C C . GLU A 1 279 ? -13.438 5.664 4.527 1 75 279 GLU A C 1
ATOM 2222 O O . GLU A 1 279 ? -13.523 6.109 3.381 1 75 279 GLU A O 1
ATOM 2227 N N . LYS A 1 280 ? -13.922 6.273 5.629 1 81.62 280 LYS A N 1
ATOM 2228 C CA . LYS A 1 280 ? -14.516 7.602 5.531 1 81.62 280 LYS A CA 1
ATOM 2229 C C . LYS A 1 280 ? -13.828 8.586 6.469 1 81.62 280 LYS A C 1
ATOM 2231 O O . LYS A 1 280 ? -13.289 8.195 7.508 1 81.62 280 LYS A O 1
ATOM 2236 N N . VAL A 1 281 ? -13.883 9.844 6.051 1 88.56 281 VAL A N 1
ATOM 2237 C CA . VAL A 1 281 ? -13.328 10.906 6.875 1 88.56 281 VAL A CA 1
ATOM 2238 C C . VAL A 1 281 ? -14.43 11.898 7.25 1 88.56 281 VAL A C 1
ATOM 2240 O O . VAL A 1 281 ? -15.344 12.148 6.461 1 88.56 281 VAL A O 1
ATOM 2243 N N . GLU A 1 282 ? -14.281 12.469 8.43 1 87.44 282 GLU A N 1
ATOM 2244 C CA . GLU A 1 282 ? -15.273 13.391 8.961 1 87.44 282 GLU A CA 1
ATOM 2245 C C . GLU A 1 282 ? -14.758 14.828 8.938 1 87.44 282 GLU A C 1
ATOM 2247 O O . GLU A 1 282 ? -13.578 15.07 9.195 1 87.44 282 GLU A O 1
ATOM 2252 N N . PHE A 1 283 ? -15.656 15.758 8.68 1 92.19 283 PHE A N 1
ATOM 2253 C CA . PHE A 1 283 ? -15.297 17.172 8.656 1 92.19 283 PHE A CA 1
ATOM 2254 C C . PHE A 1 283 ? -15.906 17.906 9.836 1 92.19 283 PHE A C 1
ATOM 2256 O O . PHE A 1 283 ? -16.625 17.312 10.641 1 92.19 283 PHE A O 1
ATOM 2263 N N . CYS A 1 284 ? -15.57 19.219 9.969 1 92.19 284 CYS A N 1
ATOM 2264 C CA . CYS A 1 284 ? -15.875 19.953 11.188 1 92.19 284 CYS A CA 1
ATOM 2265 C C . CYS A 1 284 ? -17.375 20.109 11.367 1 92.19 284 CYS A C 1
ATOM 2267 O O . CYS A 1 284 ? -17.859 20.312 12.484 1 92.19 284 CYS A O 1
ATOM 2269 N N . ASP A 1 285 ? -18.172 20.062 10.312 1 90.25 285 ASP A N 1
ATOM 2270 C CA . ASP A 1 285 ? -19.625 20.188 10.398 1 90.25 285 ASP A CA 1
ATOM 2271 C C . ASP A 1 285 ? -20.281 18.812 10.578 1 90.25 285 ASP A C 1
ATOM 2273 O O . ASP A 1 285 ? -21.5 18.703 10.531 1 90.25 285 ASP A O 1
ATOM 2277 N N . GLY A 1 286 ? -19.484 17.781 10.609 1 86 286 GLY A N 1
ATOM 2278 C CA . GLY A 1 286 ? -20.016 16.438 10.812 1 86 286 GLY A CA 1
ATOM 2279 C C . GLY A 1 286 ? -20.219 15.672 9.523 1 86 286 GLY A C 1
ATOM 2280 O O . GLY A 1 286 ? -20.5 14.469 9.539 1 86 286 GLY A O 1
ATOM 2281 N N . SER A 1 287 ? -20.031 16.312 8.477 1 88.44 287 SER A N 1
ATOM 2282 C CA . SER A 1 287 ? -20.172 15.617 7.203 1 88.44 287 SER A CA 1
ATOM 2283 C C . SER A 1 287 ? -19.047 14.609 7.004 1 88.44 287 SER A C 1
ATOM 2285 O O . SER A 1 287 ? -17.953 14.766 7.551 1 88.44 287 SER A O 1
ATOM 2287 N N . VAL A 1 288 ? -19.391 13.531 6.25 1 87.12 288 VAL A N 1
ATOM 2288 C CA . VAL A 1 288 ? -18.422 12.469 6.008 1 87.12 288 VAL A CA 1
ATOM 2289 C C . VAL A 1 288 ? -18.25 12.25 4.508 1 87.12 288 VAL A C 1
ATOM 2291 O O . VAL A 1 288 ? -19.188 12.461 3.732 1 87.12 288 VAL A O 1
ATOM 2294 N N . VAL A 1 289 ? -17.031 11.875 4.152 1 88.94 289 VAL A N 1
ATOM 2295 C CA . VAL A 1 289 ? -16.734 11.586 2.754 1 88.94 289 VAL A CA 1
ATOM 2296 C C . VAL A 1 289 ? -15.883 10.32 2.656 1 88.94 289 VAL A C 1
ATOM 2298 O O . VAL A 1 289 ? -15.055 10.055 3.535 1 88.94 289 VAL A O 1
ATOM 2301 N N . ASP A 1 290 ? -16.156 9.586 1.585 1 83.62 290 ASP A N 1
ATOM 2302 C CA . ASP A 1 290 ? -15.297 8.438 1.292 1 83.62 290 ASP A CA 1
ATOM 2303 C C . ASP A 1 290 ? -13.875 8.883 0.944 1 83.62 290 ASP A C 1
ATOM 2305 O O . ASP A 1 290 ? -13.688 9.773 0.112 1 83.62 290 ASP A O 1
ATOM 2309 N N . MET A 1 291 ? -12.953 8.242 1.56 1 87.25 291 MET A N 1
ATOM 2310 C CA . MET A 1 291 ? -11.555 8.555 1.29 1 87.25 291 MET A CA 1
ATOM 2311 C C . MET A 1 291 ? -11.242 8.406 -0.194 1 87.25 291 MET A C 1
ATOM 2313 O O . MET A 1 291 ? -10.398 9.133 -0.731 1 87.25 291 MET A O 1
ATOM 2317 N N . GLN A 1 292 ? -11.883 7.469 -0.816 1 84.94 292 GLN A N 1
ATOM 2318 C CA . GLN A 1 292 ? -11.664 7.242 -2.24 1 84.94 292 GLN A CA 1
ATOM 2319 C C . GLN A 1 292 ? -11.969 8.5 -3.051 1 84.94 292 GLN A C 1
ATOM 2321 O O . GLN A 1 292 ? -11.305 8.773 -4.055 1 84.94 292 GLN A O 1
ATOM 2326 N N . LYS A 1 293 ? -12.945 9.227 -2.607 1 87 293 LYS A N 1
ATOM 2327 C CA . LYS A 1 293 ? -13.281 10.461 -3.303 1 87 293 LYS A CA 1
ATOM 2328 C C . LYS A 1 293 ? -12.133 11.461 -3.24 1 87 293 LYS A C 1
ATOM 2330 O O . LYS A 1 293 ? -11.883 12.188 -4.203 1 87 293 LYS A O 1
ATOM 2335 N N . ILE A 1 294 ? -11.492 11.508 -2.166 1 93.38 294 ILE A N 1
ATOM 2336 C CA . ILE A 1 294 ? -10.344 12.398 -2.012 1 93.38 294 ILE A CA 1
ATOM 2337 C C . ILE A 1 294 ? -9.195 11.922 -2.9 1 93.38 294 ILE A C 1
ATOM 2339 O O . ILE A 1 294 ? -8.594 12.719 -3.619 1 93.38 294 ILE A O 1
ATOM 2343 N N . LYS A 1 295 ? -8.938 10.641 -2.881 1 90.31 295 LYS A N 1
ATOM 2344 C CA . LYS A 1 295 ? -7.883 10.078 -3.719 1 90.31 295 LYS A CA 1
ATOM 2345 C C . LYS A 1 295 ? -8.148 10.352 -5.195 1 90.31 295 LYS A C 1
ATOM 2347 O O . LYS A 1 295 ? -7.223 10.672 -5.949 1 90.31 295 LYS A O 1
ATOM 2352 N N . ASP A 1 296 ? -9.391 10.344 -5.531 1 85.81 296 ASP A N 1
ATOM 2353 C CA . ASP A 1 296 ? -9.789 10.508 -6.926 1 85.81 296 ASP A CA 1
ATOM 2354 C C . ASP A 1 296 ? -9.461 11.906 -7.43 1 85.81 296 ASP A C 1
ATOM 2356 O O . ASP A 1 296 ? -9.32 12.125 -8.633 1 85.81 296 ASP A O 1
ATOM 2360 N N . HIS A 1 297 ? -9.422 12.758 -6.547 1 92.62 297 HIS A N 1
ATOM 2361 C CA . HIS A 1 297 ? -9.078 14.117 -6.934 1 92.62 297 HIS A CA 1
ATOM 2362 C C . HIS A 1 297 ? -7.695 14.18 -7.574 1 92.62 297 HIS A C 1
ATOM 2364 O O . HIS A 1 297 ? -7.422 15.062 -8.391 1 92.62 297 HIS A O 1
ATOM 2370 N N . PHE A 1 298 ? -6.855 13.234 -7.348 1 93.44 298 PHE A N 1
ATOM 2371 C CA . PHE A 1 298 ? -5.457 13.312 -7.754 1 93.44 298 PHE A CA 1
ATOM 2372 C C . PHE A 1 298 ? -5.211 12.492 -9.016 1 93.44 298 PHE A C 1
ATOM 2374 O O . PHE A 1 298 ? -4.059 12.273 -9.398 1 93.44 298 PHE A O 1
ATOM 2381 N N . GLN A 1 299 ? -6.234 12.086 -9.555 1 84.88 299 GLN A N 1
ATOM 2382 C CA . GLN A 1 299 ? -6.102 11.445 -10.859 1 84.88 299 GLN A CA 1
ATOM 2383 C C . GLN A 1 299 ? -5.477 12.391 -11.883 1 84.88 299 GLN A C 1
ATOM 2385 O O . GLN A 1 299 ? -5.691 13.609 -11.82 1 84.88 299 GLN A O 1
ATOM 2390 N N . THR A 1 300 ? -4.789 11.875 -12.805 1 79.44 300 THR A N 1
ATOM 2391 C CA . THR A 1 300 ? -4.008 12.625 -13.781 1 79.44 300 THR A CA 1
ATOM 2392 C C . THR A 1 300 ? -4.887 13.625 -14.523 1 79.44 300 THR A C 1
ATOM 2394 O O . THR A 1 300 ? -4.461 14.758 -14.781 1 79.44 300 THR A O 1
ATOM 2397 N N . ALA A 1 301 ? -6.082 13.281 -14.781 1 76.62 301 ALA A N 1
ATOM 2398 C CA . ALA A 1 301 ? -6.988 14.141 -15.539 1 76.62 301 ALA A CA 1
ATOM 2399 C C . ALA A 1 301 ? -7.441 15.336 -14.703 1 76.62 301 ALA A C 1
ATOM 2401 O O . ALA A 1 301 ? -7.66 16.422 -15.242 1 76.62 301 ALA A O 1
ATOM 2402 N N . LYS A 1 302 ? -7.527 15.18 -13.461 1 85.88 302 LYS A N 1
ATOM 2403 C CA . LYS A 1 302 ? -8.055 16.219 -12.578 1 85.88 302 LYS A CA 1
ATOM 2404 C C . LYS A 1 302 ? -6.93 17.094 -12.031 1 85.88 302 LYS A C 1
ATOM 2406 O O . LYS A 1 302 ? -7.172 18.234 -11.617 1 85.88 302 LYS A O 1
ATOM 2411 N N . CYS A 1 303 ? -5.742 16.562 -11.992 1 92.12 303 CYS A N 1
ATOM 2412 C CA . CYS A 1 303 ? -4.609 17.312 -11.477 1 92.12 303 CYS A CA 1
ATOM 2413 C C . CYS A 1 303 ? -3.455 17.312 -12.469 1 92.12 303 CYS A C 1
ATOM 2415 O O . CYS A 1 303 ? -2.406 16.719 -12.211 1 92.12 303 CYS A O 1
ATOM 2417 N N . PRO A 1 304 ? -3.523 18.047 -13.516 1 91.94 304 PRO A N 1
ATOM 2418 C CA . PRO A 1 304 ? -2.498 18.031 -14.555 1 91.94 304 PRO A CA 1
ATOM 2419 C C . PRO A 1 304 ? -1.149 18.562 -14.07 1 91.94 304 PRO A C 1
ATOM 2421 O O . PRO A 1 304 ? -0.102 18.109 -14.547 1 91.94 304 PRO A O 1
ATOM 2424 N N . TYR A 1 305 ? -1.179 19.484 -13.141 1 95.81 305 TYR A N 1
ATOM 2425 C CA . TYR A 1 305 ? 0.065 20.078 -12.672 1 95.81 305 TYR A CA 1
ATOM 2426 C C . TYR A 1 305 ? 0.868 19.078 -11.844 1 95.81 305 TYR A C 1
ATOM 2428 O O . TYR A 1 305 ? 2.049 19.312 -11.562 1 95.81 305 TYR A O 1
ATOM 2436 N N . LEU A 1 306 ? 0.267 17.938 -11.5 1 96.06 306 LEU A N 1
ATOM 2437 C CA . LEU A 1 306 ? 0.946 16.984 -10.617 1 96.06 306 LEU A CA 1
ATOM 2438 C C . LEU A 1 306 ? 1.345 15.734 -11.383 1 96.06 306 LEU A C 1
ATOM 2440 O O . LEU A 1 306 ? 1.831 14.766 -10.789 1 96.06 306 LEU A O 1
ATOM 2444 N N . VAL A 1 307 ? 1.202 15.758 -12.664 1 90.94 307 VAL A N 1
ATOM 2445 C CA . VAL A 1 307 ? 1.605 14.617 -13.484 1 90.94 307 VAL A CA 1
ATOM 2446 C C . VAL A 1 307 ? 3.119 14.438 -13.406 1 90.94 307 VAL A C 1
ATOM 2448 O O . VAL A 1 307 ? 3.875 15.406 -13.516 1 90.94 307 VAL A O 1
ATOM 2451 N N . ASN A 1 308 ? 3.582 13.203 -13.109 1 91.19 308 ASN A N 1
ATOM 2452 C CA . ASN A 1 308 ? 4.984 12.797 -13.016 1 91.19 308 ASN A CA 1
ATOM 2453 C C . ASN A 1 308 ? 5.664 13.406 -11.797 1 91.19 308 ASN A C 1
ATOM 2455 O O . ASN A 1 308 ? 6.891 13.5 -11.75 1 91.19 308 ASN A O 1
ATOM 2459 N N . LYS A 1 309 ? 4.832 13.922 -10.891 1 96 309 LYS A N 1
ATOM 2460 C CA . LYS A 1 309 ? 5.336 14.438 -9.617 1 96 309 LYS A CA 1
ATOM 2461 C C . LYS A 1 309 ? 4.863 13.57 -8.453 1 96 309 LYS A C 1
ATOM 2463 O O . LYS A 1 309 ? 3.721 13.109 -8.438 1 96 309 LYS A O 1
ATOM 2468 N N . PRO A 1 310 ? 5.809 13.367 -7.504 1 97.19 310 PRO A N 1
ATOM 2469 C CA . PRO A 1 310 ? 5.379 12.547 -6.367 1 97.19 310 PRO A CA 1
ATOM 2470 C C . PRO A 1 310 ? 4.297 13.227 -5.527 1 97.19 310 PRO A C 1
ATOM 2472 O O . PRO A 1 310 ? 4.406 14.414 -5.219 1 97.19 310 PRO A O 1
ATOM 2475 N N . LYS A 1 311 ? 3.238 12.492 -5.25 1 97.69 311 LYS A N 1
ATOM 2476 C CA . LYS A 1 311 ? 2.143 12.883 -4.371 1 97.69 311 LYS A CA 1
ATOM 2477 C C . LYS A 1 311 ? 2.08 11.992 -3.137 1 97.69 311 LYS A C 1
ATOM 2479 O O . LYS A 1 311 ? 1.963 10.766 -3.254 1 97.69 311 LYS A O 1
ATOM 2484 N N . VAL A 1 312 ? 2.195 12.594 -1.973 1 97.62 312 VAL A N 1
ATOM 2485 C CA . VAL A 1 312 ? 2.104 11.867 -0.711 1 97.62 312 VAL A CA 1
ATOM 2486 C C . VAL A 1 312 ? 0.852 12.312 0.048 1 97.62 312 VAL A C 1
ATOM 2488 O O . VAL A 1 312 ? 0.742 13.469 0.458 1 97.62 312 VAL A O 1
ATOM 2491 N N . LEU A 1 313 ? -0.065 11.383 0.188 1 96.38 313 LEU A N 1
ATOM 2492 C CA . LEU A 1 313 ? -1.32 11.648 0.882 1 96.38 313 LEU A CA 1
ATOM 2493 C C . LEU A 1 313 ? -1.356 10.945 2.232 1 96.38 313 LEU A C 1
ATOM 2495 O O . LEU A 1 313 ? -1.358 9.711 2.291 1 96.38 313 LEU A O 1
ATOM 2499 N N . MET A 1 314 ? -1.388 11.711 3.289 1 94 314 MET A N 1
ATOM 2500 C CA . MET A 1 314 ? -1.355 11.133 4.629 1 94 314 MET A CA 1
ATOM 2501 C C . MET A 1 314 ? -2.699 11.305 5.328 1 94 314 MET A C 1
ATOM 2503 O O . MET A 1 314 ? -3.215 12.414 5.43 1 94 314 MET A O 1
ATOM 2507 N N . PHE A 1 315 ? -3.225 10.195 5.688 1 87.88 315 PHE A N 1
ATOM 2508 C CA . PHE A 1 315 ? -4.461 10.133 6.457 1 87.88 315 PHE A CA 1
ATOM 2509 C C . PHE A 1 315 ? -4.211 9.508 7.828 1 87.88 315 PHE A C 1
ATOM 2511 O O . PHE A 1 315 ? -4.512 8.336 8.047 1 87.88 315 PHE A O 1
ATOM 2518 N N . PRO A 1 316 ? -3.754 10.289 8.688 1 76.25 316 PRO A N 1
ATOM 2519 C CA . PRO A 1 316 ? -3.336 9.711 9.969 1 76.25 316 PRO A CA 1
ATOM 2520 C C . PRO A 1 316 ? -4.516 9.305 10.852 1 76.25 316 PRO A C 1
ATOM 2522 O O . PRO A 1 316 ? -4.617 9.75 11.992 1 76.25 316 PRO A O 1
ATOM 2525 N N . PHE A 1 317 ? -5.508 8.703 10.211 1 65 317 PHE A N 1
ATOM 2526 C CA . PHE A 1 317 ? -6.613 8.227 11.039 1 65 317 PHE A CA 1
ATOM 2527 C C . PHE A 1 317 ? -6.652 6.703 11.07 1 65 317 PHE A C 1
ATOM 2529 O O . PHE A 1 317 ? -5.906 6.043 10.344 1 65 317 PHE A O 1
ATOM 2536 N N . CYS A 1 318 ? -7.504 6.219 11.984 1 55.62 318 CYS A N 1
ATOM 2537 C CA . CYS A 1 318 ? -7.633 4.781 12.203 1 55.62 318 CYS A CA 1
ATOM 2538 C C . CYS A 1 318 ? -8.461 4.137 11.102 1 55.62 318 CYS A C 1
ATOM 2540 O O . CYS A 1 318 ? -9.32 4.793 10.5 1 55.62 318 CYS A O 1
ATOM 2542 N N . ARG A 1 319 ? -7.871 3.213 10.32 1 51 319 ARG A N 1
ATOM 2543 C CA . ARG A 1 319 ? -8.734 2.475 9.406 1 51 319 ARG A CA 1
ATOM 2544 C C . ARG A 1 319 ? -9.742 1.625 10.172 1 51 319 ARG A C 1
ATOM 2546 O O . ARG A 1 319 ? -9.391 0.945 11.133 1 51 319 ARG A O 1
ATOM 2553 N N . GLY A 1 320 ? -10.953 2.104 10.281 1 41.97 320 GLY A N 1
ATOM 2554 C CA . GLY A 1 320 ? -12.094 1.61 11.031 1 41.97 320 GLY A CA 1
ATOM 2555 C C . GLY A 1 320 ? -11.969 0.149 11.422 1 41.97 320 GLY A C 1
ATOM 2556 O O . GLY A 1 320 ? -11.164 -0.585 10.836 1 41.97 320 GLY A O 1
ATOM 2557 N N . ASP A 1 321 ? -12.469 -0.327 12.516 1 37.56 321 ASP A N 1
ATOM 2558 C CA . ASP A 1 321 ? -12.805 -1.587 13.172 1 37.56 321 ASP A CA 1
ATOM 2559 C C . ASP A 1 321 ? -13.609 -2.492 12.242 1 37.56 321 ASP A C 1
ATOM 2561 O O . ASP A 1 321 ? -14.75 -2.17 11.883 1 37.56 321 ASP A O 1
ATOM 2565 N N . GLU A 1 322 ? -13.352 -3.061 11.211 1 36.53 322 GLU A N 1
ATOM 2566 C CA . GLU A 1 322 ? -14.32 -4.145 11.062 1 36.53 322 GLU A CA 1
ATOM 2567 C C . GLU A 1 322 ? -14.547 -4.863 12.391 1 36.53 322 GLU A C 1
ATOM 2569 O O . GLU A 1 322 ? -13.602 -5.355 13.008 1 36.53 322 GLU A O 1
ATOM 2574 N N . TYR A 1 323 ? -15.539 -4.523 13.289 1 30.09 323 TYR A N 1
ATOM 2575 C CA . TYR A 1 323 ? -15.992 -5.418 14.344 1 30.09 323 TYR A CA 1
ATOM 2576 C C . TYR A 1 323 ? -16.094 -6.852 13.844 1 30.09 323 TYR A C 1
ATOM 2578 O O . TYR A 1 323 ? -16.75 -7.121 12.844 1 30.09 323 TYR A O 1
ATOM 2586 N N . ASP A 1 324 ? -15.156 -7.566 13.984 1 29.3 324 ASP A N 1
ATOM 2587 C CA . ASP A 1 324 ? -15.438 -8.992 14.078 1 29.3 324 ASP A CA 1
ATOM 2588 C C . ASP A 1 324 ? -16.594 -9.266 15.047 1 29.3 324 ASP A C 1
ATOM 2590 O O . ASP A 1 324 ? -16.406 -9.203 16.266 1 29.3 324 ASP A O 1
ATOM 2594 N N . LEU A 1 325 ? -17.922 -8.867 14.891 1 27.48 325 LEU A N 1
ATOM 2595 C CA . LEU A 1 325 ? -18.922 -9.602 15.648 1 27.48 325 LEU A CA 1
ATOM 2596 C C . LEU A 1 325 ? -18.531 -11.062 15.805 1 27.48 325 LEU A C 1
ATOM 2598 O O . LEU A 1 325 ? -18.438 -11.797 14.812 1 27.48 325 LEU A O 1
ATOM 2602 N N . GLY A 1 326 ? -17.703 -11.289 16.672 1 25.25 326 GLY A N 1
ATOM 2603 C CA . GLY A 1 326 ? -17.656 -12.664 17.141 1 25.25 326 GLY A CA 1
ATOM 2604 C C . GLY A 1 326 ? -19 -13.359 17.078 1 25.25 326 GLY A C 1
ATOM 2605 O O . GLY A 1 326 ? -20.016 -12.789 17.484 1 25.25 326 GLY A O 1
ATOM 2606 N N . HIS A 1 327 ? -19.281 -14.148 16.094 1 24.58 327 HIS A N 1
ATOM 2607 C CA . HIS A 1 327 ? -20.406 -15.078 16.141 1 24.58 327 HIS A CA 1
ATOM 2608 C C . HIS A 1 327 ? -20.625 -15.602 17.562 1 24.58 327 HIS A C 1
ATOM 2610 O O . HIS A 1 327 ? -19.672 -16.094 18.188 1 24.58 327 HIS A O 1
ATOM 2616 N N . PRO A 1 328 ? -21.484 -15.094 18.344 1 24.34 328 PRO A N 1
ATOM 2617 C CA . PRO A 1 328 ? -21.781 -16.016 19.438 1 24.34 328 PRO A CA 1
ATOM 2618 C C . PRO A 1 328 ? -21.719 -17.484 19.031 1 24.34 328 PRO A C 1
ATOM 2620 O O . PRO A 1 328 ? -21.984 -17.812 17.875 1 24.34 328 PRO A O 1
ATOM 2623 N N . LYS A 1 329 ? -21.047 -18.328 19.734 1 26.61 329 LYS A N 1
ATOM 2624 C CA . LYS A 1 329 ? -20.891 -19.766 19.672 1 26.61 329 LYS A CA 1
ATOM 2625 C C . LYS A 1 329 ? -22.25 -20.469 19.5 1 26.61 329 LYS A C 1
ATOM 2627 O O . LYS A 1 329 ? -22.344 -21.688 19.641 1 26.61 329 LYS A O 1
ATOM 2632 N N . ASN A 1 330 ? -23.406 -19.922 19.953 1 23.86 330 ASN A N 1
ATOM 2633 C CA . ASN A 1 330 ? -24.359 -21.016 20.031 1 23.86 330 ASN A CA 1
ATOM 2634 C C . ASN A 1 330 ? -24.453 -21.797 18.719 1 23.86 330 ASN A C 1
ATOM 2636 O O . ASN A 1 330 ? -23.938 -21.359 17.703 1 23.86 330 ASN A O 1
ATOM 2640 N N . GLN A 1 331 ? -25.844 -22.188 18.422 1 23.75 331 GLN A N 1
ATOM 2641 C CA . GLN A 1 331 ? -26.328 -23.422 17.844 1 23.75 331 GLN A CA 1
ATOM 2642 C C . GLN A 1 331 ? -25.781 -23.641 16.438 1 23.75 331 GLN A C 1
ATOM 2644 O O . GLN A 1 331 ? -24.984 -24.547 16.203 1 23.75 331 GLN A O 1
ATOM 2649 N N . GLY A 1 332 ? -26.859 -23.812 15.43 1 21.45 332 GLY A N 1
ATOM 2650 C CA . GLY A 1 332 ? -27.016 -24.594 14.211 1 21.45 332 GLY A CA 1
ATOM 2651 C C . GLY A 1 332 ? -26.188 -24.062 13.055 1 21.45 332 GLY A C 1
ATOM 2652 O O . GLY A 1 332 ? -25.688 -22.938 13.094 1 21.45 332 GLY A O 1
ATOM 2653 N N . ASN A 1 333 ? -25.672 -24.969 12.102 1 23.5 333 ASN A N 1
ATOM 2654 C CA . ASN A 1 333 ? -25.094 -25.141 10.766 1 23.5 333 ASN A CA 1
ATOM 2655 C C . ASN A 1 333 ? -25.609 -24.078 9.805 1 23.5 333 ASN A C 1
ATOM 2657 O O . ASN A 1 333 ? -26.5 -24.328 8.992 1 23.5 333 ASN A O 1
ATOM 2661 N N . LEU A 1 334 ? -25.969 -22.906 10.281 1 22.69 334 LEU A N 1
ATOM 2662 C CA . LEU A 1 334 ? -26.609 -22.266 9.141 1 22.69 334 LEU A CA 1
ATOM 2663 C C . LEU A 1 334 ? -25.641 -22.062 7.992 1 22.69 334 LEU A C 1
ATOM 2665 O O . LEU A 1 334 ? -24.531 -21.547 8.195 1 22.69 334 LEU A O 1
ATOM 2669 N N . MET A 1 335 ? -25.703 -22.766 6.922 1 23.05 335 MET A N 1
ATOM 2670 C CA . MET A 1 335 ? -25.125 -22.734 5.582 1 23.05 335 MET A CA 1
ATOM 2671 C C . MET A 1 335 ? -25.047 -21.297 5.07 1 23.05 335 MET A C 1
ATOM 2673 O O . MET A 1 335 ? -26.062 -20.609 4.953 1 23.05 335 MET A O 1
ATOM 2677 N N . GLU A 1 336 ? -24.156 -20.562 5.562 1 29.47 336 GLU A N 1
ATOM 2678 C CA . GLU A 1 336 ? -24.016 -19.297 4.844 1 29.47 336 GLU A CA 1
ATOM 2679 C C . GLU A 1 336 ? -24.438 -19.438 3.389 1 29.47 336 GLU A C 1
ATOM 2681 O O . GLU A 1 336 ? -24.047 -20.375 2.705 1 29.47 336 GLU A O 1
ATOM 2686 N N . PRO A 1 337 ? -25.547 -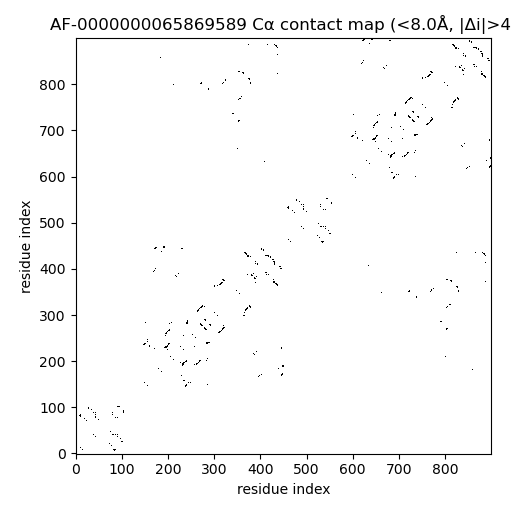18.859 3.041 1 26.72 337 PRO A N 1
ATOM 2687 C CA . PRO A 1 337 ? -25.969 -19.047 1.653 1 26.72 337 PRO A CA 1
ATOM 2688 C C . PRO A 1 337 ? -24.844 -18.812 0.65 1 26.72 337 PRO A C 1
ATOM 2690 O O . PRO A 1 337 ? -24.047 -17.891 0.815 1 26.72 337 PRO A O 1
ATOM 2693 N N . VAL A 1 338 ? -24.219 -19.812 0.148 1 25.72 338 VAL A N 1
ATOM 2694 C CA . VAL A 1 338 ? -23.469 -19.75 -1.1 1 25.72 338 VAL A CA 1
ATOM 2695 C C . VAL A 1 338 ? -24.156 -18.812 -2.078 1 25.72 338 VAL A C 1
ATOM 2697 O O . VAL A 1 338 ? -25.297 -19.078 -2.496 1 25.72 338 VAL A O 1
ATOM 2700 N N . TYR A 1 339 ? -24.078 -17.578 -1.755 1 27.06 339 TYR A N 1
ATOM 2701 C CA . TYR A 1 339 ? -24.641 -16.781 -2.838 1 27.06 339 TYR A CA 1
ATOM 2702 C C . TYR A 1 339 ? -24.125 -17.25 -4.191 1 27.06 339 TYR A C 1
ATOM 2704 O O . TYR A 1 339 ? -22.906 -17.391 -4.391 1 27.06 339 TYR A O 1
ATOM 2712 N N . THR A 1 340 ? -24.672 -18.234 -4.68 1 24.94 340 THR A N 1
ATOM 2713 C CA . THR A 1 340 ? -24.469 -18.469 -6.105 1 24.94 340 THR A CA 1
ATOM 2714 C C . THR A 1 340 ? -24.656 -17.172 -6.895 1 24.94 340 THR A C 1
ATOM 2716 O O . THR A 1 340 ? -25.609 -16.422 -6.652 1 24.94 340 THR A O 1
ATOM 2719 N N . ALA A 1 341 ? -23.562 -16.719 -7.32 1 29.45 341 ALA A N 1
ATOM 2720 C CA . ALA A 1 341 ? -23.656 -15.586 -8.242 1 29.45 341 ALA A CA 1
ATOM 2721 C C . ALA A 1 341 ? -24.922 -15.664 -9.078 1 29.45 341 ALA A C 1
ATOM 2723 O O . ALA A 1 341 ? -25.047 -16.516 -9.961 1 29.45 341 ALA A O 1
ATOM 2724 N N . GLN A 1 342 ? -26.125 -15.688 -8.508 1 24.16 342 GLN A N 1
ATOM 2725 C CA . GLN A 1 342 ? -27.219 -15.516 -9.453 1 24.16 342 GLN A CA 1
ATOM 2726 C C . GLN A 1 342 ? -26.906 -14.438 -10.477 1 24.16 342 GLN A C 1
ATOM 2728 O O . GLN A 1 342 ? -26.125 -13.516 -10.203 1 24.16 342 GLN A O 1
ATOM 2733 N N . GLU A 1 343 ? -27.594 -14.656 -11.672 1 24.58 343 GLU A N 1
ATOM 2734 C CA . GLU A 1 343 ? -27.516 -14.055 -13 1 24.58 343 GLU A CA 1
ATOM 2735 C C . GLU A 1 343 ? -27.688 -12.539 -12.938 1 24.58 343 GLU A C 1
ATOM 2737 O O . GLU A 1 343 ? -28.594 -11.992 -13.57 1 24.58 343 GLU A O 1
ATOM 2742 N N . GLU A 1 344 ? -27.672 -11.844 -11.891 1 25 344 GLU A N 1
ATOM 2743 C CA . GLU A 1 344 ? -27.984 -10.539 -12.469 1 25 344 GLU A CA 1
ATOM 2744 C C . GLU A 1 344 ? -26.984 -10.172 -13.555 1 25 344 GLU A C 1
ATOM 2746 O O . GLU A 1 344 ? -25.781 -10.445 -13.43 1 25 344 GLU A O 1
ATOM 2751 N N . LYS A 1 345 ? -27.5 -9.773 -14.82 1 22.77 345 LYS A N 1
ATOM 2752 C CA . LYS A 1 345 ? -26.906 -9.625 -16.141 1 22.77 345 LYS A CA 1
ATOM 2753 C C . LYS A 1 345 ? -25.656 -8.742 -16.078 1 22.77 345 LYS A C 1
ATOM 2755 O O . LYS A 1 345 ? -25.75 -7.516 -16.172 1 22.77 345 LYS A O 1
ATOM 2760 N N . TRP A 1 346 ? -24.797 -8.93 -15.047 1 24.98 346 TRP A N 1
ATOM 2761 C CA . TRP A 1 346 ? -23.719 -7.969 -15.273 1 24.98 346 TRP A CA 1
ATOM 2762 C C . TRP A 1 346 ? -22.891 -8.375 -16.484 1 24.98 346 TRP A C 1
ATOM 2764 O O . TRP A 1 346 ? -22.578 -9.555 -16.672 1 24.98 346 TRP A O 1
ATOM 2774 N N . PRO A 1 347 ? -22.781 -7.609 -17.641 1 25.19 347 PRO A N 1
ATOM 2775 C CA . PRO A 1 347 ? -22.297 -7.883 -19 1 25.19 347 PRO A CA 1
ATOM 2776 C C . PRO A 1 347 ? -20.891 -8.492 -19.016 1 25.19 347 PRO A C 1
ATOM 2778 O O . PRO A 1 347 ? -20.172 -8.406 -18.031 1 25.19 347 PRO A O 1
ATOM 2781 N N . ASP A 1 348 ? -20.312 -9.008 -20.328 1 25.69 348 ASP A N 1
ATOM 2782 C CA . ASP A 1 348 ? -19.453 -9.992 -20.984 1 25.69 348 ASP A CA 1
ATOM 2783 C C . ASP A 1 348 ? -17.984 -9.641 -20.812 1 25.69 348 ASP A C 1
ATOM 2785 O O . ASP A 1 348 ? -17.109 -10.25 -21.438 1 25.69 348 ASP A O 1
ATOM 2789 N N . THR A 1 349 ? -17.328 -8.5 -20.781 1 28.81 349 THR A N 1
ATOM 2790 C CA . THR A 1 349 ? -15.93 -8.25 -21.109 1 28.81 349 THR A CA 1
ATOM 2791 C C . THR A 1 349 ? -15.008 -8.984 -20.141 1 28.81 349 THR A C 1
ATOM 2793 O O . THR A 1 349 ? -15.109 -8.812 -18.922 1 28.81 349 THR A O 1
ATOM 2796 N N . GLN A 1 350 ? -14.258 -10.078 -20.703 1 31.36 350 GLN A N 1
ATOM 2797 C CA . GLN A 1 350 ? -13.656 -11.07 -19.828 1 31.36 350 GLN A CA 1
ATOM 2798 C C . GLN A 1 350 ? -12.352 -10.555 -19.219 1 31.36 350 GLN A C 1
ATOM 2800 O O . GLN A 1 350 ? -11.359 -10.391 -19.938 1 31.36 350 GLN A O 1
ATOM 2805 N N . THR A 1 351 ? -11.898 -9.406 -18.938 1 37.34 351 THR A N 1
ATOM 2806 C CA . THR A 1 351 ? -10.812 -8.938 -18.078 1 37.34 351 THR A CA 1
ATOM 2807 C C . THR A 1 351 ? -10.766 -9.719 -16.781 1 37.34 351 THR A C 1
ATOM 2809 O O . THR A 1 351 ? -11.805 -10.078 -16.219 1 37.34 351 THR A O 1
ATOM 2812 N N . GLU A 1 352 ? -9.625 -10.422 -16.641 1 46.53 352 GLU A N 1
ATOM 2813 C CA . GLU A 1 352 ? -9.656 -11.039 -15.32 1 46.53 352 GLU A CA 1
ATOM 2814 C C . GLU A 1 352 ? -10.344 -10.133 -14.305 1 46.53 352 GLU A C 1
ATOM 2816 O O . GLU A 1 352 ? -10.602 -10.539 -13.172 1 46.53 352 GLU A O 1
ATOM 2821 N N . GLY A 1 353 ? -10.672 -8.984 -14.75 1 41.28 353 GLY A N 1
ATOM 2822 C CA . GLY A 1 353 ? -11.633 -8 -14.273 1 41.28 353 GLY A CA 1
ATOM 2823 C C . GLY A 1 353 ? -12.68 -7.645 -15.305 1 41.28 353 GLY A C 1
ATOM 2824 O O . GLY A 1 353 ? -12.5 -7.895 -16.5 1 41.28 353 GLY A O 1
ATOM 2825 N N . ILE A 1 354 ? -13.969 -7.797 -15.172 1 34.16 354 ILE A N 1
ATOM 2826 C CA . ILE A 1 354 ? -15.008 -7.414 -16.125 1 34.16 354 ILE A CA 1
ATOM 2827 C C . ILE A 1 354 ? -14.727 -6.012 -16.656 1 34.16 354 ILE A C 1
ATOM 2829 O O . ILE A 1 354 ? -14.664 -5.047 -15.891 1 34.16 354 ILE A O 1
ATOM 2833 N N . PRO A 1 355 ? -14.109 -6.023 -17.875 1 32.28 355 PRO A N 1
ATOM 2834 C CA . PRO A 1 355 ? -13.836 -4.703 -18.453 1 32.28 355 PRO A CA 1
ATOM 2835 C C . PRO A 1 355 ? -15.055 -3.783 -18.422 1 32.28 355 PRO A C 1
ATOM 2837 O O . PRO A 1 355 ? -16.141 -4.172 -18.859 1 32.28 355 PRO A O 1
ATOM 2840 N N . SER A 1 356 ? -15.508 -3.09 -17.391 1 32.19 356 SER A N 1
ATOM 2841 C CA . SER A 1 356 ? -16.422 -2.02 -17.766 1 32.19 356 SER A CA 1
ATOM 2842 C C . SER A 1 356 ? -15.836 -1.136 -18.859 1 32.19 356 SER A C 1
ATOM 2844 O O . SER A 1 356 ? -14.609 -1.031 -18.984 1 32.19 356 SER A O 1
ATOM 2846 N N . PRO A 1 357 ? -16.531 -0.656 -19.938 1 30.17 357 PRO A N 1
ATOM 2847 C CA . PRO A 1 357 ? -16.109 0.274 -20.984 1 30.17 357 PRO A CA 1
ATOM 2848 C C . PRO A 1 357 ? -15 1.215 -20.547 1 30.17 357 PRO A C 1
ATOM 2850 O O . PRO A 1 357 ? -14.797 1.414 -19.344 1 30.17 357 PRO A O 1
ATOM 2853 N N . SER A 1 358 ? -14.305 1.988 -21.594 1 33.91 358 SER A N 1
ATOM 2854 C CA . SER A 1 358 ? -13.062 2.691 -21.891 1 33.91 358 SER A CA 1
ATOM 2855 C C . SER A 1 358 ? -12.797 3.797 -20.875 1 33.91 358 SER A C 1
ATOM 2857 O O . SER A 1 358 ? -11.961 4.668 -21.094 1 33.91 358 SER A O 1
ATOM 2859 N N . THR A 1 359 ? -13.75 4.328 -20.125 1 32.19 359 THR A N 1
ATOM 2860 C CA . THR A 1 359 ? -13.234 5.609 -19.672 1 32.19 359 THR A CA 1
ATOM 2861 C C . THR A 1 359 ? -11.828 5.457 -19.094 1 32.19 359 THR A C 1
ATOM 2863 O O . THR A 1 359 ? -11.578 4.562 -18.297 1 32.19 359 THR A O 1
ATOM 2866 N N . ASN A 1 360 ? -10.875 5.918 -19.922 1 36.16 360 ASN A N 1
ATOM 2867 C CA . ASN A 1 360 ? -9.531 6.266 -19.469 1 36.16 360 ASN A CA 1
ATOM 2868 C C . ASN A 1 360 ? -9.5 6.582 -17.969 1 36.16 360 ASN A C 1
ATOM 2870 O O . ASN A 1 360 ? -9.93 7.66 -17.562 1 36.16 360 ASN A O 1
ATOM 2874 N N . VAL A 1 361 ? -10.18 5.914 -17.203 1 40.56 361 VAL A N 1
ATOM 2875 C CA . VAL A 1 361 ? -10.156 6.383 -15.82 1 40.56 361 VAL A CA 1
ATOM 2876 C C . VAL A 1 361 ? -8.727 6.781 -15.438 1 40.56 361 VAL A C 1
ATOM 2878 O O . VAL A 1 361 ? -7.801 5.98 -15.555 1 40.56 361 VAL A O 1
ATOM 2881 N N . PRO A 1 362 ? -8.523 8.078 -15.562 1 47.78 362 PRO A N 1
ATOM 2882 C CA . PRO A 1 362 ? -7.254 8.68 -15.148 1 47.78 362 PRO A CA 1
ATOM 2883 C C . PRO A 1 362 ? -6.676 8.031 -13.891 1 47.78 362 PRO A C 1
ATOM 2885 O O . PRO A 1 362 ? -7.391 7.84 -12.906 1 47.78 362 PRO A O 1
ATOM 2888 N N . SER A 1 363 ? -5.582 7.086 -14.109 1 62.03 363 SER A N 1
ATOM 2889 C CA . SER A 1 363 ? -4.871 6.234 -13.156 1 62.03 363 SER A CA 1
ATOM 2890 C C . SER A 1 363 ? -4.086 7.066 -12.148 1 62.03 363 SER A C 1
ATOM 2892 O O . SER A 1 363 ? -3.748 8.219 -12.422 1 62.03 363 SER A O 1
ATOM 2894 N N . LEU A 1 364 ? -4.316 6.832 -10.945 1 78.31 364 LEU A N 1
ATOM 2895 C CA . LEU A 1 364 ? -3.416 7.336 -9.914 1 78.31 364 LEU A CA 1
ATOM 2896 C C . LEU A 1 364 ? -1.98 6.895 -10.18 1 78.31 364 LEU A C 1
ATOM 2898 O O . LEU A 1 364 ? -1.742 5.754 -10.578 1 78.31 364 LEU A O 1
ATOM 2902 N N . ALA A 1 365 ? -1.102 7.805 -10.352 1 85.25 365 ALA A N 1
ATOM 2903 C CA . ALA A 1 365 ? 0.326 7.551 -10.523 1 85.25 365 ALA A CA 1
ATOM 2904 C C . ALA A 1 365 ? 1.157 8.438 -9.594 1 85.25 365 ALA A C 1
ATOM 2906 O O . ALA A 1 365 ? 0.688 9.477 -9.141 1 85.25 365 ALA A O 1
ATOM 2907 N N . ASP A 1 366 ? 2.369 7.953 -9.273 1 92 366 ASP A N 1
ATOM 2908 C CA . ASP A 1 366 ? 3.297 8.711 -8.438 1 92 366 ASP A CA 1
ATOM 2909 C C . ASP A 1 366 ? 2.648 9.102 -7.109 1 92 366 ASP A C 1
ATOM 2911 O O . ASP A 1 366 ? 2.822 10.227 -6.641 1 92 366 ASP A O 1
ATOM 2915 N N . THR A 1 367 ? 1.785 8.172 -6.625 1 93.62 367 THR A N 1
ATOM 2916 C CA . THR A 1 367 ? 1.007 8.523 -5.441 1 93.62 367 THR A CA 1
ATOM 2917 C C . THR A 1 367 ? 1.249 7.516 -4.32 1 93.62 367 THR A C 1
ATOM 2919 O O . THR A 1 367 ? 1.147 6.305 -4.531 1 93.62 367 THR A O 1
ATOM 2922 N N . LEU A 1 368 ? 1.688 8 -3.232 1 94.88 368 LEU A N 1
ATOM 2923 C CA . LEU A 1 368 ? 1.815 7.23 -2 1 94.88 368 LEU A CA 1
ATOM 2924 C C . LEU A 1 368 ? 0.745 7.633 -0.992 1 94.88 368 LEU A C 1
ATOM 2926 O O . LEU A 1 368 ? 0.613 8.812 -0.659 1 94.88 368 LEU A O 1
ATOM 2930 N N . VAL A 1 369 ? -0.091 6.656 -0.56 1 92.31 369 VAL A N 1
ATOM 2931 C CA . VAL A 1 369 ? -1.135 6.934 0.422 1 92.31 369 VAL A CA 1
ATOM 2932 C C . VAL A 1 369 ? -0.759 6.309 1.765 1 92.31 369 VAL A C 1
ATOM 2934 O O . VAL A 1 369 ? -0.613 5.09 1.87 1 92.31 369 VAL A O 1
ATOM 2937 N N . CYS A 1 370 ? -0.606 7.188 2.748 1 91.25 370 CYS A N 1
ATOM 2938 C CA . CYS A 1 370 ? -0.122 6.754 4.055 1 91.25 370 CYS A CA 1
ATOM 2939 C C . CYS A 1 370 ? -1.239 6.797 5.09 1 91.25 370 CYS A C 1
ATOM 2941 O O . CYS A 1 370 ? -2.037 7.734 5.109 1 91.25 370 CYS A O 1
ATOM 2943 N N . TYR A 1 371 ? -1.197 5.738 5.836 1 80 371 TYR A N 1
ATOM 2944 C CA . TYR A 1 371 ? -2.162 5.637 6.926 1 80 371 TYR A CA 1
ATOM 2945 C C . TYR A 1 371 ? -1.458 5.516 8.266 1 80 371 TYR A C 1
ATOM 2947 O O . TYR A 1 371 ? -0.396 4.895 8.367 1 80 371 TYR A O 1
ATOM 2955 N N . ALA A 1 372 ? -1.891 6.215 9.281 1 68.69 372 ALA A N 1
ATOM 2956 C CA . ALA A 1 372 ? -1.281 6.121 10.609 1 68.69 372 ALA A CA 1
ATOM 2957 C C . ALA A 1 372 ? -1.631 4.797 11.281 1 68.69 372 ALA A C 1
ATOM 2959 O O . ALA A 1 372 ? -0.95 4.371 12.219 1 68.69 372 ALA A O 1
ATOM 2960 N N . ASN A 1 373 ? -2.697 4.191 10.898 1 58.44 373 ASN A N 1
ATOM 2961 C CA . ASN A 1 373 ? -3.035 2.916 11.516 1 58.44 373 ASN A CA 1
ATOM 2962 C C . ASN A 1 373 ? -3.398 1.865 10.469 1 58.44 373 ASN A C 1
ATOM 2964 O O . ASN A 1 373 ? -3.861 2.203 9.375 1 58.44 373 ASN A O 1
ATOM 2968 N N . THR A 1 374 ? -2.857 0.604 10.844 1 48.22 374 THR A N 1
ATOM 2969 C CA . THR A 1 374 ? -3.412 -0.516 10.094 1 48.22 374 THR A CA 1
ATOM 2970 C C . THR A 1 374 ? -4.914 -0.638 10.336 1 48.22 374 THR A C 1
ATOM 2972 O O . THR A 1 374 ? -5.41 -0.258 11.398 1 48.22 374 THR A O 1
ATOM 2975 N N . PRO A 1 375 ? -5.664 -1.023 9.336 1 45.28 375 PRO A N 1
ATOM 2976 C CA . PRO A 1 375 ? -7.109 -1.198 9.508 1 45.28 375 PRO A CA 1
ATOM 2977 C C . PRO A 1 375 ? -7.473 -1.868 10.828 1 45.28 375 PRO A C 1
ATOM 2979 O O . PRO A 1 375 ? -6.832 -2.844 11.227 1 45.28 375 PRO A O 1
ATOM 2982 N N . GLY A 1 376 ? -8.289 -1.297 11.641 1 43.34 376 GLY A N 1
ATOM 2983 C CA . GLY A 1 376 ? -8.82 -1.858 12.875 1 43.34 376 GLY A CA 1
ATOM 2984 C C . GLY A 1 376 ? -8.25 -1.209 14.117 1 43.34 376 GLY A C 1
ATOM 2985 O O . GLY A 1 376 ? -8.695 -1.493 15.234 1 43.34 376 GLY A O 1
ATOM 2986 N N . TYR A 1 377 ? -7.242 -0.269 13.82 1 47.12 377 TYR A N 1
ATOM 2987 C CA . TYR A 1 377 ? -6.629 0.281 15.023 1 47.12 377 TYR A CA 1
ATOM 2988 C C . TYR A 1 377 ? -6.852 1.786 15.109 1 47.12 377 TYR A C 1
ATOM 2990 O O . TYR A 1 377 ? -7.16 2.432 14.109 1 47.12 377 TYR A O 1
ATOM 2998 N N . VAL A 1 378 ? -6.938 2.219 16.406 1 49.91 378 VAL A N 1
ATOM 2999 C CA . VAL A 1 378 ? -7.188 3.633 16.672 1 49.91 378 VAL A CA 1
ATOM 3000 C C . VAL A 1 378 ? -5.867 4.355 16.938 1 49.91 378 VAL A C 1
ATOM 3002 O O . VAL A 1 378 ? -4.934 3.777 17.484 1 49.91 378 VAL A O 1
ATOM 3005 N N . THR A 1 379 ? -5.754 5.586 16.266 1 52.16 379 THR A N 1
ATOM 3006 C CA . THR A 1 379 ? -4.605 6.445 16.531 1 52.16 379 THR A CA 1
ATOM 3007 C C . THR A 1 379 ? -4.637 6.969 17.953 1 52.16 379 THR A C 1
ATOM 3009 O O . THR A 1 379 ? -5.672 7.457 18.422 1 52.16 379 THR A O 1
ATOM 3012 N N . HIS A 1 380 ? -3.469 6.625 18.688 1 54.22 380 HIS A N 1
ATOM 3013 C CA . HIS A 1 380 ? -3.363 7.102 20.062 1 54.22 380 HIS A CA 1
ATOM 3014 C C . HIS A 1 380 ? -2.857 8.539 20.109 1 54.22 380 HIS A C 1
ATOM 3016 O O . HIS A 1 380 ? -1.969 8.914 19.328 1 54.22 380 HIS A O 1
ATOM 3022 N N . ARG A 1 381 ? -3.631 9.398 20.766 1 55.47 381 ARG A N 1
ATOM 3023 C CA . ARG A 1 381 ? -3.236 10.797 20.938 1 55.47 381 ARG A CA 1
ATOM 3024 C C . ARG A 1 381 ? -3.057 11.141 22.406 1 55.47 381 ARG A C 1
ATOM 3026 O O . ARG A 1 381 ? -3.867 10.742 23.25 1 55.47 381 ARG A O 1
ATOM 3033 N N . ASP A 1 382 ? -1.812 11.617 22.609 1 54.25 382 ASP A N 1
ATOM 3034 C CA . ASP A 1 382 ? -1.554 12.195 23.922 1 54.25 382 ASP A CA 1
ATOM 3035 C C . ASP A 1 382 ? -1.984 13.664 23.969 1 54.25 382 ASP A C 1
ATOM 3037 O O . ASP A 1 382 ? -1.735 14.414 23.031 1 54.25 382 ASP A O 1
ATOM 3041 N N . LEU A 1 383 ? -2.77 13.977 24.938 1 57.06 383 LEU A N 1
ATOM 3042 C CA . LEU A 1 383 ? -3.287 15.328 25.062 1 57.06 383 LEU A CA 1
ATOM 3043 C C . LEU A 1 383 ? -2.156 16.359 25 1 57.06 383 LEU A C 1
ATOM 3045 O O . LEU A 1 383 ? -2.33 17.438 24.438 1 57.06 383 LEU A O 1
ATOM 3049 N N . ASP A 1 384 ? -1.037 15.906 25.484 1 56.97 384 ASP A N 1
ATOM 3050 C CA . ASP A 1 384 ? 0.055 16.875 25.594 1 56.97 384 ASP A CA 1
ATOM 3051 C C . ASP A 1 384 ? 1.008 16.766 24.406 1 56.97 384 ASP A C 1
ATOM 3053 O O . ASP A 1 384 ? 1.663 17.75 24.047 1 56.97 384 ASP A O 1
ATOM 3057 N N . THR A 1 385 ? 0.943 15.664 23.828 1 62.41 385 THR A N 1
ATOM 3058 C CA . THR A 1 385 ? 2.053 15.5 22.891 1 62.41 385 THR A CA 1
ATOM 3059 C C . THR A 1 385 ? 1.536 15.258 21.469 1 62.41 385 THR A C 1
ATOM 3061 O O . THR A 1 385 ? 2.291 15.367 20.5 1 62.41 385 THR A O 1
ATOM 3064 N N . GLY A 1 386 ? 0.204 15.156 21.406 1 66.88 386 GLY A N 1
ATOM 3065 C CA . GLY A 1 386 ? -0.319 14.914 20.062 1 66.88 386 GLY A CA 1
ATOM 3066 C C . GLY A 1 386 ? -0.418 13.438 19.719 1 66.88 386 GLY A C 1
ATOM 3067 O O . GLY A 1 386 ? -0.437 12.586 20.609 1 66.88 386 GLY A O 1
ATOM 3068 N N . SER A 1 387 ? -0.6 13.188 18.453 1 80.06 387 SER A N 1
ATOM 3069 C CA . SER A 1 387 ? -0.712 11.812 17.969 1 80.06 387 SER A CA 1
ATOM 3070 C C . SER A 1 387 ? 0.655 11.141 17.906 1 80.06 387 SER A C 1
ATOM 3072 O O . SER A 1 387 ? 1.629 11.742 17.453 1 80.06 387 SER A O 1
ATOM 3074 N N . TRP A 1 388 ? 0.729 9.969 18.375 1 78.56 388 TRP A N 1
ATOM 3075 C CA . TRP A 1 388 ? 1.983 9.227 18.391 1 78.56 388 TRP A CA 1
ATOM 3076 C C . TRP A 1 388 ? 2.543 9.086 16.969 1 78.56 388 TRP A C 1
ATOM 3078 O O . TRP A 1 388 ? 3.742 9.258 16.75 1 78.56 388 TRP A O 1
ATOM 3088 N N . TYR A 1 389 ? 1.728 8.828 16.109 1 84.19 389 TYR A N 1
ATOM 3089 C CA . TYR A 1 389 ? 2.191 8.586 14.758 1 84.19 389 TYR A CA 1
ATOM 3090 C C . TYR A 1 389 ? 2.822 9.836 14.156 1 84.19 389 TYR A C 1
ATOM 3092 O O . TYR A 1 389 ? 3.928 9.781 13.617 1 84.19 389 TYR A O 1
ATOM 3100 N N . ILE A 1 390 ? 2.121 10.938 14.242 1 89.38 390 ILE A N 1
ATOM 3101 C CA . ILE A 1 390 ? 2.613 12.172 13.633 1 89.38 390 ILE A CA 1
ATOM 3102 C C . ILE A 1 390 ? 3.898 12.617 14.328 1 89.38 390 ILE A C 1
ATOM 3104 O O . ILE A 1 390 ? 4.859 13.023 13.672 1 89.38 390 ILE A O 1
ATOM 3108 N N . GLN A 1 391 ? 3.891 12.531 15.625 1 88.19 391 GLN A N 1
ATOM 3109 C CA . GLN A 1 391 ? 5.074 12.953 16.375 1 88.19 391 GLN A CA 1
ATOM 3110 C C . GLN A 1 391 ? 6.273 12.07 16.031 1 88.19 391 GLN A C 1
ATOM 3112 O O . GLN A 1 391 ? 7.383 12.57 15.844 1 88.19 391 GLN A O 1
ATOM 3117 N N . LYS A 1 392 ? 6.043 10.797 15.992 1 88.44 392 LYS A N 1
ATOM 3118 C CA . LYS A 1 392 ? 7.129 9.891 15.641 1 88.44 392 LYS A CA 1
ATOM 3119 C C . LYS A 1 392 ? 7.555 10.078 14.188 1 88.44 392 LYS A C 1
ATOM 3121 O O . LYS A 1 392 ? 8.742 10.023 13.867 1 88.44 392 LYS A O 1
ATOM 3126 N N . PHE A 1 393 ? 6.617 10.25 13.367 1 93.31 393 PHE A N 1
ATOM 3127 C CA . PHE A 1 393 ? 6.922 10.531 11.969 1 93.31 393 PHE A CA 1
ATOM 3128 C C . PHE A 1 393 ? 7.836 11.742 11.852 1 93.31 393 PHE A C 1
ATOM 3130 O O . PHE A 1 393 ? 8.859 11.688 11.164 1 93.31 393 PHE A O 1
ATOM 3137 N N . CYS A 1 394 ? 7.465 12.82 12.492 1 95.12 394 CYS A N 1
ATOM 3138 C CA . CYS A 1 394 ? 8.258 14.039 12.438 1 95.12 394 CYS A CA 1
ATOM 3139 C C . CYS A 1 394 ? 9.664 13.805 12.984 1 95.12 394 CYS A C 1
ATOM 3141 O O . CYS A 1 394 ? 10.641 14.305 12.43 1 95.12 394 CYS A O 1
ATOM 3143 N N . GLN A 1 395 ? 9.734 13.023 14.016 1 95 395 GLN A N 1
ATOM 3144 C CA . GLN A 1 395 ? 11.031 12.719 14.602 1 95 395 GLN A CA 1
ATOM 3145 C C . GLN A 1 395 ? 11.898 11.914 13.633 1 95 395 GLN A C 1
ATOM 3147 O O . GLN A 1 395 ? 13.07 12.234 13.43 1 95 395 GLN A O 1
ATOM 3152 N N . VAL A 1 396 ? 11.359 10.875 13.094 1 95.62 396 VAL A N 1
ATOM 3153 C CA . VAL A 1 396 ? 12.102 10.023 12.172 1 95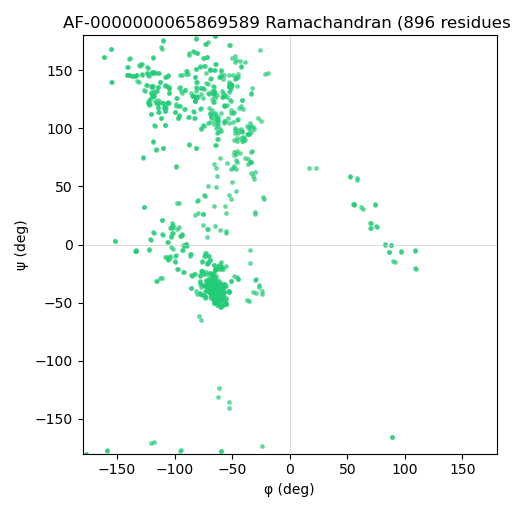.62 396 VAL A CA 1
ATOM 3154 C C . VAL A 1 396 ? 12.516 10.828 10.945 1 95.62 396 VAL A C 1
ATOM 3156 O O . VAL A 1 396 ? 13.633 10.688 10.445 1 95.62 396 VAL A O 1
ATOM 3159 N N . MET A 1 397 ? 11.648 11.656 10.461 1 97.5 397 MET A N 1
ATOM 3160 C CA . MET A 1 397 ? 11.969 12.539 9.344 1 97.5 397 MET A CA 1
ATOM 3161 C C . MET A 1 397 ? 13.133 13.461 9.695 1 97.5 397 MET A C 1
ATOM 3163 O O . MET A 1 397 ? 14.07 13.617 8.914 1 97.5 397 MET A O 1
ATOM 3167 N N . ALA A 1 398 ? 13.031 14.016 10.852 1 97.81 398 ALA A N 1
ATOM 3168 C CA . ALA A 1 398 ? 14.086 14.938 11.281 1 97.81 398 ALA A CA 1
ATOM 3169 C C . ALA A 1 398 ? 15.438 14.242 11.32 1 97.81 398 ALA A C 1
ATOM 3171 O O . ALA A 1 398 ? 16.453 14.828 10.953 1 97.81 398 ALA A O 1
ATOM 3172 N N . ASP A 1 399 ? 15.414 12.992 11.664 1 96.88 399 ASP A N 1
ATOM 3173 C CA . ASP A 1 399 ? 16.641 12.234 11.867 1 96.88 399 ASP A CA 1
ATOM 3174 C C . ASP A 1 399 ? 17.172 11.672 10.547 1 96.88 399 ASP A C 1
ATOM 3176 O O . ASP A 1 399 ? 18.375 11.477 10.391 1 96.88 399 ASP A O 1
ATOM 3180 N N . HIS A 1 400 ? 16.266 11.445 9.594 1 96.44 400 HIS A N 1
ATOM 3181 C CA . HIS A 1 400 ? 16.734 10.562 8.531 1 96.44 400 HIS A CA 1
ATOM 3182 C C . HIS A 1 400 ? 16.391 11.125 7.152 1 96.44 400 HIS A C 1
ATOM 3184 O O . HIS A 1 400 ? 16.844 10.602 6.133 1 96.44 400 HIS A O 1
ATOM 3190 N N . ALA A 1 401 ? 15.656 12.203 7.027 1 97.25 401 ALA A N 1
ATOM 3191 C CA . ALA A 1 401 ? 15.258 12.727 5.73 1 97.25 401 ALA A CA 1
ATOM 3192 C C . ALA A 1 401 ? 16.469 13.141 4.902 1 97.25 401 ALA A C 1
ATOM 3194 O O . ALA A 1 401 ? 16.375 13.297 3.682 1 97.25 401 ALA A O 1
ATOM 3195 N N . HIS A 1 402 ? 17.578 13.328 5.504 1 96.5 402 HIS A N 1
ATOM 3196 C CA . HIS A 1 402 ? 18.781 13.82 4.828 1 96.5 402 HIS A CA 1
ATOM 3197 C C . HIS A 1 402 ? 19.438 12.727 4.004 1 96.5 402 HIS A C 1
ATOM 3199 O O . HIS A 1 402 ? 20.266 13.008 3.137 1 96.5 402 HIS A O 1
ATOM 3205 N N . ASP A 1 403 ? 19.062 11.414 4.211 1 94.38 403 ASP A N 1
ATOM 3206 C CA . ASP A 1 403 ? 19.797 10.383 3.49 1 94.38 403 ASP A CA 1
ATOM 3207 C C . ASP A 1 403 ? 18.922 9.156 3.246 1 94.38 403 ASP A C 1
ATOM 3209 O O . ASP A 1 403 ? 19.422 8.117 2.797 1 94.38 403 ASP A O 1
ATOM 3213 N N . THR A 1 404 ? 17.734 9.211 3.621 1 94.75 404 THR A N 1
ATOM 3214 C CA . THR A 1 404 ? 16.859 8.055 3.531 1 94.75 404 THR A CA 1
ATOM 3215 C C . THR A 1 404 ? 15.602 8.391 2.725 1 94.75 404 THR A C 1
ATOM 3217 O O . THR A 1 404 ? 15.047 9.484 2.867 1 94.75 404 THR A O 1
ATOM 3220 N N . ASP A 1 405 ? 15.211 7.453 1.854 1 94.75 405 ASP A N 1
ATOM 3221 C CA . ASP A 1 405 ? 14.008 7.699 1.065 1 94.75 405 ASP A CA 1
ATOM 3222 C C . ASP A 1 405 ? 12.758 7.598 1.932 1 94.75 405 ASP A C 1
ATOM 3224 O O . ASP A 1 405 ? 12.766 6.945 2.977 1 94.75 405 ASP A O 1
ATOM 3228 N N . LEU A 1 406 ? 11.672 8.133 1.509 1 96.62 406 LEU A N 1
ATOM 3229 C CA . LEU A 1 406 ? 10.453 8.305 2.289 1 96.62 406 LEU A CA 1
ATOM 3230 C C . LEU A 1 406 ? 9.875 6.953 2.701 1 96.62 406 LEU A C 1
ATOM 3232 O O . LEU A 1 406 ? 9.414 6.789 3.834 1 96.62 406 LEU A O 1
ATOM 3236 N N . GLU A 1 407 ? 9.781 5.996 1.806 1 95.31 407 GLU A N 1
ATOM 3237 C CA . GLU A 1 407 ? 9.156 4.715 2.137 1 95.31 407 GLU A CA 1
ATOM 3238 C C . GLU A 1 407 ? 9.891 4.027 3.287 1 95.31 407 GLU A C 1
ATOM 3240 O O . GLU A 1 407 ? 9.266 3.434 4.164 1 95.31 407 GLU A O 1
ATOM 3245 N N . ASP A 1 408 ? 11.203 4.07 3.24 1 94.5 408 ASP A N 1
ATOM 3246 C CA . ASP A 1 408 ? 11.961 3.514 4.355 1 94.5 408 ASP A CA 1
ATOM 3247 C C . ASP A 1 408 ? 11.688 4.285 5.645 1 94.5 408 ASP A C 1
ATOM 3249 O O . ASP A 1 408 ? 11.648 3.697 6.727 1 94.5 408 ASP A O 1
ATOM 3253 N N . ILE A 1 409 ? 11.523 5.559 5.539 1 95.62 409 ILE A N 1
ATOM 3254 C CA . ILE A 1 409 ? 11.188 6.375 6.699 1 95.62 409 ILE A CA 1
ATOM 3255 C C . ILE A 1 409 ? 9.828 5.965 7.25 1 95.62 409 ILE A C 1
ATOM 3257 O O . ILE A 1 409 ? 9.641 5.867 8.469 1 95.62 409 ILE A O 1
ATOM 3261 N N . LEU A 1 410 ? 8.891 5.766 6.375 1 94.25 410 LEU A N 1
ATOM 3262 C CA . LEU A 1 410 ? 7.562 5.332 6.789 1 94.25 410 LEU A CA 1
ATOM 3263 C C . LEU A 1 410 ? 7.629 3.99 7.512 1 94.25 410 LEU A C 1
ATOM 3265 O O . LEU A 1 410 ? 6.953 3.793 8.523 1 94.25 410 LEU A O 1
ATOM 3269 N N . LYS A 1 411 ? 8.383 3.08 7.016 1 93 411 LYS A N 1
ATOM 3270 C CA . LYS A 1 411 ? 8.562 1.781 7.66 1 93 411 LYS A CA 1
ATOM 3271 C C . LYS A 1 411 ? 9.164 1.933 9.055 1 93 411 LYS A C 1
ATOM 3273 O O . LYS A 1 411 ? 8.711 1.295 10.008 1 93 411 LYS A O 1
ATOM 3278 N N . LYS A 1 412 ? 10.195 2.725 9.109 1 92.38 412 LYS A N 1
ATOM 3279 C CA . LYS A 1 412 ? 10.836 2.965 10.398 1 92.38 412 LYS A CA 1
ATOM 3280 C C . LYS A 1 412 ? 9.859 3.598 11.391 1 92.38 412 LYS A C 1
ATOM 3282 O O . LYS A 1 412 ? 9.867 3.264 12.578 1 92.38 412 LYS A O 1
ATOM 3287 N N . THR A 1 413 ? 9.086 4.566 10.938 1 90.81 413 THR A N 1
ATOM 3288 C CA . THR A 1 413 ? 8.055 5.195 11.766 1 90.81 413 THR A CA 1
ATOM 3289 C C . THR A 1 413 ? 7.066 4.152 12.281 1 90.81 413 THR A C 1
ATOM 3291 O O . THR A 1 413 ? 6.746 4.137 13.477 1 90.81 413 THR A O 1
ATOM 3294 N N . SER A 1 414 ? 6.57 3.299 11.359 1 86.25 414 SER A N 1
ATOM 3295 C CA . SER A 1 414 ? 5.629 2.244 11.719 1 86.25 414 SER A CA 1
ATOM 3296 C C . SER A 1 414 ? 6.219 1.311 12.773 1 86.25 414 SER A C 1
ATOM 3298 O O . SER A 1 414 ? 5.547 0.95 13.742 1 86.25 414 SER A O 1
ATOM 3300 N N . GLU A 1 415 ? 7.453 0.909 12.547 1 84.56 415 GLU A N 1
ATOM 3301 C CA . GLU A 1 415 ? 8.141 0.04 13.492 1 84.56 415 GLU A CA 1
ATOM 3302 C C . GLU A 1 415 ? 8.242 0.693 14.867 1 84.56 415 GLU A C 1
ATOM 3304 O O . GLU A 1 415 ? 8.031 0.037 15.891 1 84.56 415 GLU A O 1
ATOM 3309 N N . ALA A 1 416 ? 8.555 1.95 14.828 1 83.06 416 ALA A N 1
ATOM 3310 C CA . ALA A 1 416 ? 8.734 2.684 16.078 1 83.06 416 ALA A CA 1
ATOM 3311 C C . ALA A 1 416 ? 7.418 2.807 16.844 1 83.06 416 ALA A C 1
ATOM 3313 O O . ALA A 1 416 ? 7.395 2.713 18.062 1 83.06 416 ALA A O 1
ATOM 3314 N N . VAL A 1 417 ? 6.363 3.08 16.109 1 77.38 417 VAL A N 1
ATOM 3315 C CA . VAL A 1 417 ? 5.059 3.25 16.75 1 77.38 417 VAL A CA 1
ATOM 3316 C C . VAL A 1 417 ? 4.523 1.895 17.203 1 77.38 417 VAL A C 1
ATOM 3318 O O . VAL A 1 417 ? 3.83 1.802 18.219 1 77.38 417 VAL A O 1
ATOM 3321 N N . GLY A 1 418 ? 4.742 0.845 16.328 1 66.81 418 GLY A N 1
ATOM 3322 C CA . GLY A 1 418 ? 4.297 -0.493 16.688 1 66.81 418 GLY A CA 1
ATOM 3323 C C . GLY A 1 418 ? 4.883 -0.987 18 1 66.81 418 GLY A C 1
ATOM 3324 O O . GLY A 1 418 ? 4.234 -1.746 18.719 1 66.81 418 GLY A O 1
ATOM 3325 N N . ASN A 1 419 ? 6.078 -0.688 18.109 1 54.88 419 ASN A N 1
ATOM 3326 C CA . ASN A 1 419 ? 6.738 -1.08 19.359 1 54.88 419 ASN A CA 1
ATOM 3327 C C . ASN A 1 419 ? 6.141 -0.355 20.562 1 54.88 419 ASN A C 1
ATOM 3329 O O . ASN A 1 419 ? 6.312 -0.791 21.703 1 54.88 419 ASN A O 1
ATOM 3333 N N . LYS A 1 420 ? 5.664 0.785 20.156 1 48.62 420 LYS A N 1
ATOM 3334 C CA . LYS A 1 420 ? 5.066 1.531 21.266 1 48.62 420 LYS A CA 1
ATOM 3335 C C . LYS A 1 420 ? 3.719 0.939 21.656 1 48.62 420 LYS A C 1
ATOM 3337 O O . LYS A 1 420 ? 2.73 1.092 20.938 1 48.62 420 LYS A O 1
ATOM 3342 N N . ARG A 1 421 ? 3.654 -0.369 21.344 1 41.69 421 ARG A N 1
ATOM 3343 C CA . ARG A 1 421 ? 2.465 -1.056 21.828 1 41.69 421 ARG A CA 1
ATOM 3344 C C . ARG A 1 421 ? 2.029 -0.496 23.188 1 41.69 421 ARG A C 1
ATOM 3346 O O . ARG A 1 421 ? 2.863 -0.255 24.062 1 41.69 421 ARG A O 1
ATOM 3353 N N . THR A 1 422 ? 1.046 0.211 23.031 1 39.66 422 THR A N 1
ATOM 3354 C CA . THR A 1 422 ? 0.489 0.599 24.312 1 39.66 422 THR A CA 1
ATOM 3355 C C . THR A 1 422 ? 0.41 -0.602 25.25 1 39.66 422 THR A C 1
ATOM 3357 O O . THR A 1 422 ? 0.445 -1.75 24.812 1 39.66 422 THR A O 1
ATOM 3360 N N . LYS A 1 423 ? 0.599 -0.482 26.438 1 37.03 423 LYS A N 1
ATOM 3361 C CA . LYS A 1 423 ? 0.314 -1.454 27.484 1 37.03 423 LYS A CA 1
ATOM 3362 C C . LYS A 1 423 ? -0.865 -2.344 27.109 1 37.03 423 LYS A C 1
ATOM 3364 O O . LYS A 1 423 ? -1.054 -3.414 27.688 1 37.03 423 LYS A O 1
ATOM 3369 N N . LYS A 1 424 ? -1.764 -1.847 26.359 1 35.91 424 LYS A N 1
ATOM 3370 C CA . LYS A 1 424 ? -3.062 -2.484 26.172 1 35.91 424 LYS A CA 1
ATOM 3371 C C . LYS A 1 424 ? -3.057 -3.393 24.938 1 35.91 424 LYS A C 1
ATOM 3373 O O . LYS A 1 424 ? -4.109 -3.869 24.516 1 35.91 424 LYS A O 1
ATOM 3378 N N . GLY A 1 425 ? -1.926 -3.635 24.344 1 38.78 425 GLY A N 1
ATOM 3379 C CA . GLY A 1 425 ? -1.774 -4.691 23.359 1 38.78 425 GLY A CA 1
ATOM 3380 C C . GLY A 1 425 ? -2.061 -4.234 21.953 1 38.78 425 GLY A C 1
ATOM 3381 O O . GLY A 1 425 ? -2.088 -5.043 21.016 1 38.78 425 GLY A O 1
ATOM 3382 N N . SER A 1 426 ? -2.713 -3.004 21.875 1 40.09 426 SER A N 1
ATOM 3383 C CA . SER A 1 426 ? -3.131 -2.631 20.531 1 40.09 426 SER A CA 1
ATOM 3384 C C . SER A 1 426 ? -1.95 -2.123 19.703 1 40.09 426 SER A C 1
ATOM 3386 O O . SER A 1 426 ? -1.054 -1.466 20.234 1 40.09 426 SER A O 1
ATOM 3388 N N . MET A 1 427 ? -1.448 -2.969 18.891 1 42.84 427 MET A N 1
ATOM 3389 C CA . MET A 1 427 ? -0.305 -2.617 18.047 1 42.84 427 MET A CA 1
ATOM 3390 C C . MET A 1 427 ? -0.736 -1.733 16.891 1 42.84 427 MET A C 1
ATOM 3392 O O . MET A 1 427 ? -1.74 -2.01 16.219 1 42.84 427 MET A O 1
ATOM 3396 N N . GLN A 1 428 ? -0.434 -0.423 17.078 1 48.91 428 GLN A N 1
ATOM 3397 C CA . GLN A 1 428 ? -0.601 0.477 15.945 1 48.91 428 GLN A CA 1
ATOM 3398 C C . GLN A 1 428 ? 0.435 0.194 14.859 1 48.91 428 GLN A C 1
ATOM 3400 O O . GLN A 1 428 ? 1.59 -0.115 15.164 1 48.91 428 GLN A O 1
ATOM 3405 N N . THR A 1 429 ? -0.008 -0.307 13.633 1 58.5 429 THR A N 1
ATOM 3406 C CA . THR A 1 429 ? 0.972 -0.446 12.562 1 58.5 429 THR A CA 1
ATOM 3407 C C . THR A 1 429 ? 0.763 0.625 11.492 1 58.5 429 THR A C 1
ATOM 3409 O O . THR A 1 429 ? -0.274 1.29 11.469 1 58.5 429 THR A O 1
ATOM 3412 N N . GLY A 1 430 ? 1.848 1.287 10.961 1 64.19 430 GLY A N 1
ATOM 3413 C CA . GLY A 1 430 ? 1.757 2.102 9.758 1 64.19 430 GLY A CA 1
ATOM 3414 C C . GLY A 1 430 ? 1.659 1.279 8.492 1 64.19 430 GLY A C 1
ATOM 3415 O O . GLY A 1 430 ? 2.168 0.158 8.43 1 64.19 430 GLY A O 1
ATOM 3416 N N . ALA A 1 431 ? 0.65 1.791 7.66 1 76.12 431 ALA A N 1
ATOM 3417 C CA . ALA A 1 431 ? 0.491 1.176 6.344 1 76.12 431 ALA A CA 1
ATOM 3418 C C . ALA A 1 431 ? 0.489 2.23 5.242 1 76.12 431 ALA A C 1
ATOM 3420 O O . ALA A 1 431 ? 0.25 3.41 5.504 1 76.12 431 ALA A O 1
ATOM 3421 N N . TYR A 1 432 ? 1.022 1.815 4.148 1 88.44 432 TYR A N 1
ATOM 3422 C CA . TYR A 1 432 ? 0.862 2.719 3.016 1 88.44 432 TYR A CA 1
ATOM 3423 C C . TYR A 1 432 ? 0.599 1.942 1.732 1 88.44 432 TYR A C 1
ATOM 3425 O O . TYR A 1 432 ? 0.966 0.77 1.622 1 88.44 432 TYR A O 1
ATOM 3433 N N . ASP A 1 433 ? -0.086 2.664 0.872 1 88.81 433 ASP A N 1
ATOM 3434 C CA . ASP A 1 433 ? -0.398 2.143 -0.455 1 88.81 433 ASP A CA 1
ATOM 3435 C C . ASP A 1 433 ? 0.465 2.809 -1.524 1 88.81 433 ASP A C 1
ATOM 3437 O O . ASP A 1 433 ? 0.5 4.039 -1.623 1 88.81 433 ASP A O 1
ATOM 3441 N N . ASN A 1 434 ? 1.188 1.943 -2.234 1 91.44 434 ASN A N 1
ATOM 3442 C CA . ASN A 1 434 ? 1.924 2.426 -3.398 1 91.44 434 ASN A CA 1
ATOM 3443 C C . ASN A 1 434 ? 1.064 2.389 -4.66 1 91.44 434 ASN A C 1
ATOM 3445 O O . ASN A 1 434 ? 0.713 1.312 -5.145 1 91.44 434 ASN A O 1
ATOM 3449 N N . LEU A 1 435 ? 0.692 3.551 -5.137 1 88.44 435 LEU A N 1
ATOM 3450 C CA . LEU A 1 435 ? -0.09 3.676 -6.359 1 88.44 435 LEU A CA 1
ATOM 3451 C C . LEU A 1 435 ? 0.751 4.27 -7.484 1 88.44 435 LEU A C 1
ATOM 3453 O O . LEU A 1 435 ? 0.715 5.48 -7.719 1 88.44 435 LEU A O 1
ATOM 3457 N N . GLY A 1 436 ? 1.524 3.404 -8.148 1 86.12 436 GLY A N 1
ATOM 3458 C CA . GLY A 1 436 ? 2.404 3.857 -9.211 1 86.12 436 GLY A CA 1
ATOM 3459 C C . GLY A 1 436 ? 3.578 4.676 -8.711 1 86.12 436 GLY A C 1
ATOM 3460 O O . GLY A 1 436 ? 4.105 5.523 -9.438 1 86.12 436 GLY A O 1
ATOM 3461 N N . PHE A 1 437 ? 3.85 4.559 -7.48 1 91.56 437 PHE A N 1
ATOM 3462 C CA . PHE A 1 437 ? 4.977 5.254 -6.871 1 91.56 437 PHE A CA 1
ATOM 3463 C C . PHE A 1 437 ? 6.277 4.496 -7.117 1 91.56 437 PHE A C 1
ATOM 3465 O O . PHE A 1 437 ? 6.777 3.807 -6.223 1 91.56 437 PHE A O 1
ATOM 3472 N N . ASN A 1 438 ? 6.902 4.703 -8.312 1 91 438 ASN A N 1
ATOM 3473 C CA . ASN A 1 438 ? 7.891 3.75 -8.812 1 91 438 ASN A CA 1
ATOM 3474 C C . ASN A 1 438 ? 9.305 4.305 -8.703 1 91 438 ASN A C 1
ATOM 3476 O O . ASN A 1 438 ? 10.273 3.648 -9.102 1 91 438 ASN A O 1
ATOM 3480 N N . LYS A 1 439 ? 9.484 5.461 -8.18 1 93.19 439 LYS A N 1
ATOM 3481 C CA . LYS A 1 439 ? 10.797 6.055 -7.945 1 93.19 439 LYS A CA 1
ATOM 3482 C C . LYS A 1 439 ? 11.023 6.324 -6.461 1 93.19 439 LYS A C 1
ATOM 3484 O O . LYS A 1 439 ? 10.07 6.344 -5.676 1 93.19 439 LYS A O 1
ATOM 3489 N N . LYS A 1 440 ? 12.281 6.473 -6.129 1 94.81 440 LYS A N 1
ATOM 3490 C CA . LYS A 1 440 ? 12.602 6.809 -4.746 1 94.81 440 LYS A CA 1
ATOM 3491 C C . LYS A 1 440 ? 12.422 8.305 -4.492 1 94.81 440 LYS A C 1
ATOM 3493 O O . LYS A 1 440 ? 12.773 9.125 -5.336 1 94.81 440 LYS A O 1
ATOM 3498 N N . LEU A 1 441 ? 11.898 8.656 -3.381 1 96.62 441 LEU A N 1
ATOM 3499 C CA . LEU A 1 441 ? 11.719 10.047 -2.982 1 96.62 441 LEU A CA 1
ATOM 3500 C C . LEU A 1 441 ? 12.625 10.391 -1.807 1 96.62 441 LEU A C 1
ATOM 3502 O O . LEU A 1 441 ? 12.422 9.906 -0.692 1 96.62 441 LEU A O 1
ATOM 3506 N N . TYR A 1 442 ? 13.641 11.18 -2.07 1 96.38 442 TYR A N 1
ATOM 3507 C CA . TYR A 1 442 ? 14.492 11.797 -1.058 1 96.38 442 TYR A CA 1
ATOM 3508 C C . TYR A 1 442 ? 14.164 13.273 -0.898 1 96.38 442 TYR A C 1
ATOM 3510 O O . TYR A 1 442 ? 14.148 14.023 -1.879 1 96.38 442 TYR A O 1
ATOM 3518 N N . PHE A 1 443 ? 13.961 13.75 0.328 1 97.31 443 PHE A N 1
ATOM 3519 C CA . PHE A 1 443 ? 13.539 15.125 0.539 1 97.31 443 PHE A CA 1
ATOM 3520 C C . PHE A 1 443 ? 14.734 16.078 0.5 1 97.31 443 PHE A C 1
ATOM 3522 O O . PHE A 1 443 ? 14.57 17.281 0.307 1 97.31 443 PHE A O 1
ATOM 3529 N N . ASN A 1 444 ? 15.938 15.648 0.792 1 96.44 444 ASN A N 1
ATOM 3530 C CA . ASN A 1 444 ? 17.188 16.391 0.698 1 96.44 444 ASN A CA 1
ATOM 3531 C C . ASN A 1 444 ? 17.094 17.734 1.431 1 96.44 444 ASN A C 1
ATOM 3533 O O . ASN A 1 444 ? 17.375 18.781 0.851 1 96.44 444 ASN A O 1
ATOM 3537 N N . PRO A 1 445 ? 16.812 17.703 2.742 1 96.94 445 PRO A N 1
ATOM 3538 C CA . PRO A 1 445 ? 16.688 18.953 3.482 1 96.94 445 PRO A CA 1
ATOM 3539 C C . PRO A 1 445 ? 17.953 19.812 3.414 1 96.94 445 PRO A C 1
ATOM 3541 O O . PRO A 1 445 ? 19.047 19.328 3.713 1 96.94 445 PRO A O 1
ATOM 3544 N N . GLY A 1 446 ? 17.781 21.109 3 1 94.12 446 GLY A N 1
ATOM 3545 C CA . GLY A 1 446 ? 18.844 22.094 3.098 1 94.12 446 GLY A CA 1
ATOM 3546 C C . GLY A 1 446 ? 19.828 22.031 1.946 1 94.12 446 GLY A C 1
ATOM 3547 O O . GLY A 1 446 ? 20.797 22.797 1.902 1 94.12 446 GLY A O 1
ATOM 3548 N N . PHE A 1 447 ? 19.656 21.125 1.008 1 93.25 447 PHE A N 1
ATOM 3549 C CA . PHE A 1 447 ? 20.562 21.031 -0.126 1 93.25 447 PHE A CA 1
ATOM 3550 C C . PHE A 1 447 ? 19.828 21.297 -1.434 1 93.25 447 PHE A C 1
ATOM 3552 O O . PHE A 1 447 ? 18.75 20.781 -1.666 1 93.25 447 PHE A O 1
ATOM 3559 N N . PHE A 1 448 ? 20.406 22.25 -2.219 1 89.69 448 PHE A N 1
ATOM 3560 C CA . PHE A 1 448 ? 19.766 22.609 -3.479 1 89.69 448 PHE A CA 1
ATOM 3561 C C . PHE A 1 448 ? 20.812 22.859 -4.562 1 89.69 448 PHE A C 1
ATOM 3563 O O . PHE A 1 448 ? 21.984 23.094 -4.262 1 89.69 448 PHE A O 1
ATOM 3570 N N . ASN A 1 449 ? 20.5 22.516 -5.789 1 84.44 449 ASN A N 1
ATOM 3571 C CA . ASN A 1 449 ? 21.375 22.766 -6.93 1 84.44 449 ASN A CA 1
ATOM 3572 C C . ASN A 1 449 ? 21.156 24.172 -7.504 1 84.44 449 ASN A C 1
ATOM 3574 O O . ASN A 1 449 ? 22.047 24.719 -8.156 1 84.44 449 ASN A O 1
ATOM 3578 N N . GLU A 1 450 ? 20.266 25 -7.195 1 67.44 450 GLU A N 1
ATOM 3579 C CA . GLU A 1 450 ? 20.219 26.359 -7.707 1 67.44 450 GLU A CA 1
ATOM 3580 C C . GLU A 1 450 ? 21.234 27.25 -6.992 1 67.44 450 GLU A C 1
ATOM 3582 O O . GLU A 1 450 ? 21.609 26.969 -5.852 1 67.44 450 GLU A O 1
ATOM 3587 N N . MET B 1 1 ? -7.75 27.172 -50.156 1 21.58 1 MET B N 1
ATOM 3588 C CA . MET B 1 1 ? -7.742 25.734 -49.875 1 21.58 1 MET B CA 1
ATOM 3589 C C . MET B 1 1 ? -8.477 25.422 -48.594 1 21.58 1 MET B C 1
ATOM 3591 O O . MET B 1 1 ? -8.164 26 -47.531 1 21.58 1 MET B O 1
ATOM 3595 N N . GLN B 1 2 ? -9.758 25.078 -48.594 1 26.03 2 GLN B N 1
ATOM 3596 C CA . GLN B 1 2 ? -10.703 25.016 -47.5 1 26.03 2 GLN B CA 1
ATOM 3597 C C . GLN B 1 2 ? -10.203 24.094 -46.406 1 26.03 2 GLN B C 1
ATOM 3599 O O . GLN B 1 2 ? -9.539 23.094 -46.656 1 26.03 2 GLN B O 1
ATOM 3604 N N . PRO B 1 3 ? -10.008 24.625 -45.219 1 32.69 3 PRO B N 1
ATOM 3605 C CA . PRO B 1 3 ? -9.344 23.891 -44.125 1 32.69 3 PRO B CA 1
ATOM 3606 C C . PRO B 1 3 ? -9.914 22.5 -43.938 1 32.69 3 PRO B C 1
ATOM 3608 O O . PRO B 1 3 ? -11.086 22.25 -44.219 1 32.69 3 PRO B O 1
ATOM 3611 N N . PRO B 1 4 ? -9.164 21.453 -44.188 1 34.66 4 PRO B N 1
ATOM 3612 C CA . PRO B 1 4 ? -9.648 20.078 -44.094 1 34.66 4 PRO B CA 1
ATOM 3613 C C . PRO B 1 4 ? -10.625 19.859 -42.938 1 34.66 4 PRO B C 1
ATOM 3615 O O . PRO B 1 4 ? -10.43 20.391 -41.844 1 34.66 4 PRO B O 1
ATOM 3618 N N . GLU B 1 5 ? -11.906 19.938 -43.188 1 32.12 5 GLU B N 1
ATOM 3619 C CA . GLU B 1 5 ? -13.062 19.719 -42.312 1 32.12 5 GLU B CA 1
ATOM 3620 C C . GLU B 1 5 ? -12.789 18.609 -41.312 1 32.12 5 GLU B C 1
ATOM 3622 O O . GLU B 1 5 ? -12.383 17.516 -41.688 1 32.12 5 GLU B O 1
ATOM 3627 N N . LEU B 1 6 ? -12.367 18.844 -40.125 1 41.28 6 LEU B N 1
ATOM 3628 C CA . LEU B 1 6 ? -12.062 17.984 -38.969 1 41.28 6 LEU B CA 1
ATOM 3629 C C . LEU B 1 6 ? -13.164 16.953 -38.75 1 41.28 6 LEU B C 1
ATOM 3631 O O . LEU B 1 6 ? -14.305 17.312 -38.469 1 41.28 6 LEU B O 1
ATOM 3635 N N . GLU B 1 7 ? -13.375 15.969 -39.5 1 46.47 7 GLU B N 1
ATOM 3636 C CA . GLU B 1 7 ? -14.422 14.945 -39.531 1 46.47 7 GLU B CA 1
ATOM 3637 C C . GLU B 1 7 ? -14.688 14.406 -38.125 1 46.47 7 GLU B C 1
ATOM 3639 O O . GLU B 1 7 ? -13.766 13.961 -37.438 1 46.47 7 GLU B O 1
ATOM 3644 N N . ILE B 1 8 ? -15.625 14.852 -37.375 1 60.72 8 ILE B N 1
ATOM 3645 C CA . ILE B 1 8 ? -16.062 14.57 -36 1 60.72 8 ILE B CA 1
ATOM 3646 C C . ILE B 1 8 ? -16.453 13.094 -35.906 1 60.72 8 ILE B C 1
ATOM 3648 O O . ILE B 1 8 ? -16.328 12.5 -34.812 1 60.72 8 ILE B O 1
ATOM 3652 N N . GLY B 1 9 ? -16.688 12.383 -37 1 70.19 9 GLY B N 1
ATOM 3653 C CA . GLY B 1 9 ? -17.125 11 -36.969 1 70.19 9 GLY B CA 1
ATOM 3654 C C . GLY B 1 9 ? -16.141 10.047 -37.625 1 70.19 9 GLY B C 1
ATOM 3655 O O . GLY B 1 9 ? -14.977 10.414 -37.844 1 70.19 9 GLY B O 1
ATOM 3656 N N . MET B 1 10 ? -16.594 8.867 -37.781 1 81.81 10 MET B N 1
ATOM 3657 C CA . MET B 1 10 ? -15.758 7.914 -38.5 1 81.81 10 MET B CA 1
ATOM 3658 C C . MET B 1 10 ? -15.312 8.477 -39.844 1 81.81 10 MET B C 1
ATOM 3660 O O . MET B 1 10 ? -16.141 9 -40.625 1 81.81 10 MET B O 1
ATOM 3664 N N . PRO B 1 11 ? -13.938 8.523 -40.094 1 81.62 11 PRO B N 1
ATOM 3665 C CA . PRO B 1 11 ? -13.438 9.023 -41.375 1 81.62 11 PRO B CA 1
ATOM 3666 C C . PRO B 1 11 ? -14.172 8.414 -42.562 1 81.62 11 PRO B C 1
ATOM 3668 O O . PRO B 1 11 ? -14.555 7.242 -42.531 1 81.62 11 PRO B O 1
ATOM 3671 N N . LYS B 1 12 ? -14.398 9.148 -43.531 1 83.38 12 LYS B N 1
ATOM 3672 C CA . LYS B 1 12 ? -15.164 8.781 -44.719 1 83.38 12 LYS B CA 1
ATOM 3673 C C . LYS B 1 12 ? -14.625 7.492 -45.344 1 83.38 12 LYS B C 1
ATOM 3675 O O . LYS B 1 12 ? -15.398 6.621 -45.75 1 83.38 12 LYS B O 1
ATOM 3680 N N . ARG B 1 13 ? -13.32 7.387 -45.344 1 82.31 13 ARG B N 1
ATOM 3681 C CA . ARG B 1 13 ? -12.695 6.219 -45.969 1 82.31 13 ARG B CA 1
ATOM 3682 C C . ARG B 1 13 ? -13.086 4.941 -45.219 1 82.31 13 ARG B C 1
ATOM 3684 O O . ARG B 1 13 ? -13.297 3.9 -45.844 1 82.31 13 ARG B O 1
ATOM 3691 N N . HIS B 1 14 ? -13.273 5 -44.031 1 86.81 14 HIS B N 1
ATOM 3692 C CA . HIS B 1 14 ? -13.641 3.863 -43.188 1 86.81 14 HIS B CA 1
ATOM 3693 C C . HIS B 1 14 ? -15.117 3.518 -43.344 1 86.81 14 HIS B C 1
ATOM 3695 O O . HIS B 1 14 ? -15.477 2.344 -43.469 1 86.81 14 HIS B O 1
ATOM 3701 N N . ARG B 1 15 ? -15.891 4.48 -43.375 1 87.94 15 ARG B N 1
ATOM 3702 C CA . ARG B 1 15 ? -17.328 4.289 -43.562 1 87.94 15 ARG B CA 1
ATOM 3703 C C . ARG B 1 15 ? -17.609 3.604 -44.906 1 87.94 15 ARG B C 1
ATOM 3705 O O . ARG B 1 15 ? -18.391 2.645 -44.969 1 87.94 15 ARG B O 1
ATOM 3712 N N . GLU B 1 16 ? -16.891 4.113 -45.875 1 87.38 16 GLU B N 1
ATOM 3713 C CA . GLU B 1 16 ? -17.109 3.576 -47.219 1 87.38 16 GLU B CA 1
ATOM 3714 C C . GLU B 1 16 ? -16.594 2.145 -47.312 1 87.38 16 GLU B C 1
ATOM 3716 O O . GLU B 1 16 ? -17.188 1.312 -48 1 87.38 16 GLU B O 1
ATOM 3721 N N . HIS B 1 17 ? -15.508 1.858 -46.594 1 87.12 17 HIS B N 1
ATOM 3722 C CA . HIS B 1 17 ? -14.945 0.513 -46.625 1 87.12 17 HIS B CA 1
ATOM 3723 C C . HIS B 1 17 ? -15.906 -0.491 -46 1 87.12 17 HIS B C 1
ATOM 3725 O O . HIS B 1 17 ? -16.078 -1.599 -46.5 1 87.12 17 HIS B O 1
ATOM 3731 N N . ILE B 1 18 ? -16.641 -0.109 -45.031 1 90 18 ILE B N 1
ATOM 3732 C CA . ILE B 1 18 ? -17.625 -0.969 -44.375 1 90 18 ILE B CA 1
ATOM 3733 C C . ILE B 1 18 ? -18.828 -1.163 -45.281 1 90 18 ILE B C 1
ATOM 3735 O O . ILE B 1 18 ? -19.312 -2.287 -45.438 1 90 18 ILE B O 1
ATOM 3739 N N . ARG B 1 19 ? -19.219 -0.116 -45.812 1 87.75 19 ARG B N 1
ATOM 3740 C CA . ARG B 1 19 ? -20.406 -0.155 -46.688 1 87.75 19 ARG B CA 1
ATOM 3741 C C . ARG B 1 19 ? -20.172 -1.04 -47.906 1 87.75 19 ARG B C 1
ATOM 3743 O O . ARG B 1 19 ? -21.047 -1.8 -48.312 1 87.75 19 ARG B O 1
ATOM 3750 N N . LYS B 1 20 ? -18.906 -0.896 -48.438 1 86.44 20 LYS B N 1
ATOM 3751 C CA . LYS B 1 20 ? -18.547 -1.676 -49.625 1 86.44 20 LYS B CA 1
ATOM 3752 C C . LYS B 1 20 ? -18.484 -3.166 -49.281 1 86.44 20 LYS B C 1
ATOM 3754 O O . LYS B 1 20 ? -18.75 -4.004 -50.156 1 86.44 20 LYS B O 1
ATOM 3759 N N . ASN B 1 21 ? -18.188 -3.471 -48.062 1 85.81 21 ASN B N 1
ATOM 3760 C CA . ASN B 1 21 ? -17.984 -4.867 -47.688 1 85.81 21 ASN B CA 1
ATOM 3761 C C . ASN B 1 21 ? -19.094 -5.363 -46.781 1 85.81 21 ASN B C 1
ATOM 3763 O O . ASN B 1 21 ? -18.906 -6.34 -46.031 1 85.81 21 ASN B O 1
ATOM 3767 N N . LEU B 1 22 ? -20.172 -4.715 -46.812 1 89.69 22 LEU B N 1
ATOM 3768 C CA . LEU B 1 22 ? -21.266 -4.984 -45.875 1 89.69 22 LEU B CA 1
ATOM 3769 C C . LEU B 1 22 ? -21.766 -6.414 -46.031 1 89.69 22 LEU B C 1
ATOM 3771 O O . LEU B 1 22 ? -21.938 -7.125 -45.031 1 89.69 22 LEU B O 1
ATOM 3775 N N . ASN B 1 23 ? -22 -6.883 -47.281 1 85.25 23 ASN B N 1
ATOM 3776 C CA . ASN B 1 23 ? -22.531 -8.219 -47.5 1 85.25 23 ASN B CA 1
ATOM 3777 C C . ASN B 1 23 ? -21.562 -9.305 -47.062 1 85.25 23 ASN B C 1
ATOM 3779 O O . ASN B 1 23 ? -21.969 -10.297 -46.469 1 85.25 23 ASN B O 1
ATOM 3783 N N . ILE B 1 24 ? -20.297 -9.07 -47.312 1 85.5 24 ILE B N 1
ATOM 3784 C CA . ILE B 1 24 ? -19.266 -10.031 -46.938 1 85.5 24 ILE B CA 1
ATOM 3785 C C . ILE B 1 24 ? -19.141 -10.07 -45.406 1 85.5 24 ILE B C 1
ATOM 3787 O O . ILE B 1 24 ? -19 -11.141 -44.844 1 85.5 24 ILE B O 1
ATOM 3791 N N . LEU B 1 25 ? -19.266 -8.938 -44.844 1 89.62 25 LEU B N 1
ATOM 3792 C CA . LEU B 1 25 ? -19.156 -8.852 -43.375 1 89.62 25 LEU B CA 1
ATOM 3793 C C . LEU B 1 25 ? -20.328 -9.562 -42.719 1 89.62 25 LEU B C 1
ATOM 3795 O O . LEU B 1 25 ? -20.141 -10.258 -41.719 1 89.62 25 LEU B O 1
ATOM 3799 N N . VAL B 1 26 ? -21.422 -9.43 -43.188 1 89.94 26 VAL B N 1
ATOM 3800 C CA . VAL B 1 26 ? -22.609 -10.094 -42.688 1 89.94 26 VAL B CA 1
ATOM 3801 C C . VAL B 1 26 ? -22.469 -11.609 -42.812 1 89.94 26 VAL B C 1
ATOM 3803 O O . VAL B 1 26 ? -22.812 -12.359 -41.906 1 89.94 26 VAL B O 1
ATOM 3806 N N . GLU B 1 27 ? -21.938 -12.023 -43.969 1 85.62 27 GLU B N 1
ATOM 3807 C CA . GLU B 1 27 ? -21.766 -13.445 -44.25 1 85.62 27 GLU B CA 1
ATOM 3808 C C . GLU B 1 27 ? -20.688 -14.055 -43.344 1 85.62 27 GLU B C 1
ATOM 3810 O O . GLU B 1 27 ? -20.781 -15.203 -42.938 1 85.62 27 GLU B O 1
ATOM 3815 N N . TRP B 1 28 ? -19.766 -13.234 -43.094 1 84.06 28 TRP B N 1
ATOM 3816 C CA . TRP B 1 28 ? -18.594 -13.781 -42.438 1 84.06 28 TRP B CA 1
ATOM 3817 C C . TRP B 1 28 ? -18.719 -13.656 -40.906 1 84.06 28 TRP B C 1
ATOM 3819 O O . TRP B 1 28 ? -17.859 -14.148 -40.188 1 84.06 28 TRP B O 1
ATOM 3829 N N . THR B 1 29 ? -19.766 -13.016 -40.5 1 86.44 29 THR B N 1
ATOM 3830 C CA . THR B 1 29 ? -19.891 -12.805 -39.062 1 86.44 29 THR B CA 1
ATOM 3831 C C . THR B 1 29 ? -21.266 -13.258 -38.562 1 86.44 29 THR B C 1
ATOM 3833 O O . THR B 1 29 ? -22.203 -13.391 -39.344 1 86.44 29 THR B O 1
ATOM 3836 N N . ASN B 1 30 ? -21.297 -13.578 -37.312 1 84.88 30 ASN B N 1
ATOM 3837 C CA . ASN B 1 30 ? -22.562 -13.914 -36.656 1 84.88 30 ASN B CA 1
ATOM 3838 C C . ASN B 1 30 ? -23.156 -12.695 -35.969 1 84.88 30 ASN B C 1
ATOM 3840 O O . ASN B 1 30 ? -22.484 -12.016 -35.188 1 84.88 30 ASN B O 1
ATOM 3844 N N . TYR B 1 31 ? -24.375 -12.477 -36.188 1 85.81 31 TYR B N 1
ATOM 3845 C CA . TYR B 1 31 ? -25.047 -11.281 -35.688 1 85.81 31 TYR B CA 1
ATOM 3846 C C . TYR B 1 31 ? -25 -11.219 -34.156 1 85.81 31 TYR B C 1
ATOM 3848 O O . TYR B 1 31 ? -24.609 -10.195 -33.594 1 85.81 31 TYR B O 1
ATOM 3856 N N . GLU B 1 32 ? -25.453 -12.273 -33.594 1 81.5 32 GLU B N 1
ATOM 3857 C CA . GLU B 1 32 ? -25.594 -12.25 -32.156 1 81.5 32 GLU B CA 1
ATOM 3858 C C . GLU B 1 32 ? -24.25 -12.023 -31.469 1 81.5 32 GLU B C 1
ATOM 3860 O O . GLU B 1 32 ? -24.141 -11.227 -30.531 1 81.5 32 GLU B O 1
ATOM 3865 N N . ARG B 1 33 ? -23.297 -12.547 -32.125 1 83.62 33 ARG B N 1
ATOM 3866 C CA . ARG B 1 33 ? -21.969 -12.438 -31.547 1 83.62 33 ARG B CA 1
ATOM 3867 C C . ARG B 1 33 ? -21.375 -11.055 -31.766 1 83.62 33 ARG B C 1
ATOM 3869 O O . ARG B 1 33 ? -20.781 -10.469 -30.859 1 83.62 33 ARG B O 1
ATOM 3876 N N . LEU B 1 34 ? -21.578 -10.609 -32.938 1 89 34 LEU B N 1
ATOM 3877 C CA . LEU B 1 34 ? -21.047 -9.297 -33.281 1 89 34 LEU B CA 1
ATOM 3878 C C . LEU B 1 34 ? -21.766 -8.195 -32.5 1 89 34 LEU B C 1
ATOM 3880 O O . LEU B 1 34 ? -21.141 -7.277 -31.984 1 89 34 LEU B O 1
ATOM 3884 N N . ALA B 1 35 ? -23.047 -8.344 -32.438 1 85.06 35 ALA B N 1
ATOM 3885 C CA . ALA B 1 35 ? -23.844 -7.355 -31.719 1 85.06 35 ALA B CA 1
ATOM 3886 C C . ALA B 1 35 ? -23.438 -7.266 -30.25 1 85.06 35 ALA B C 1
ATOM 3888 O O . ALA B 1 35 ? -23.25 -6.172 -29.719 1 85.06 35 ALA B O 1
ATOM 3889 N N . MET B 1 36 ? -23.297 -8.359 -29.766 1 81.19 36 MET B N 1
ATOM 3890 C CA . MET B 1 36 ? -22.922 -8.414 -28.359 1 81.19 36 MET B CA 1
ATOM 3891 C C . MET B 1 36 ? -21.516 -7.848 -28.156 1 81.19 36 MET B C 1
ATOM 3893 O O . MET B 1 36 ? -21.281 -7.094 -27.203 1 81.19 36 MET B O 1
ATOM 3897 N N . GLU B 1 37 ? -20.703 -8.133 -29.141 1 83.12 37 GLU B N 1
ATOM 3898 C CA . GLU B 1 37 ? -19.328 -7.656 -29.047 1 83.12 37 GLU B CA 1
ATOM 3899 C C . GLU B 1 37 ? -19.25 -6.145 -29.25 1 83.12 37 GLU B C 1
ATOM 3901 O O . GLU B 1 37 ? -18.438 -5.473 -28.609 1 83.12 37 GLU B O 1
ATOM 3906 N N . CYS B 1 38 ? -20.047 -5.641 -30.031 1 85.62 38 CYS B N 1
ATOM 3907 C CA . CYS B 1 38 ? -20.078 -4.211 -30.312 1 85.62 38 CYS B CA 1
ATOM 3908 C C . CYS B 1 38 ? -20.547 -3.43 -29.078 1 85.62 38 CYS B C 1
ATOM 3910 O O . CYS B 1 38 ? -20.062 -2.326 -28.828 1 85.62 38 CYS B O 1
ATOM 3912 N N . VAL B 1 39 ? -21.438 -4.035 -28.422 1 79.88 39 VAL B N 1
ATOM 3913 C CA . VAL B 1 39 ? -21.906 -3.412 -27.188 1 79.88 39 VAL B CA 1
ATOM 3914 C C . VAL B 1 39 ? -20.844 -3.525 -26.109 1 79.88 39 VAL B C 1
ATOM 3916 O O . VAL B 1 39 ? -20.562 -2.555 -25.406 1 79.88 39 VAL B O 1
ATOM 3919 N N . GLN B 1 40 ? -20.219 -4.594 -26.172 1 75.44 40 GLN B N 1
ATOM 3920 C CA . GLN B 1 40 ? -19.188 -4.891 -25.188 1 75.44 40 GLN B CA 1
ATOM 3921 C C . GLN B 1 40 ? -17.984 -3.979 -25.375 1 75.44 40 GLN B C 1
ATOM 3923 O O . GLN B 1 40 ? -17.375 -3.537 -24.391 1 75.44 40 GLN B O 1
ATOM 3928 N N . GLN B 1 41 ? -17.75 -3.576 -26.656 1 73.06 41 GLN B N 1
ATOM 3929 C CA . GLN B 1 41 ? -16.609 -2.74 -27.016 1 73.06 41 GLN B CA 1
ATOM 3930 C C . GLN B 1 41 ? -16.984 -1.26 -26.969 1 73.06 41 GLN B C 1
ATOM 3932 O O . GLN B 1 41 ? -16.141 -0.399 -27.234 1 73.06 41 GLN B O 1
ATOM 3937 N N . GLY B 1 42 ? -18.109 -1.064 -26.688 1 77.31 42 GLY B N 1
ATOM 3938 C CA . GLY B 1 42 ? -18.578 0.306 -26.562 1 77.31 42 GLY B CA 1
ATOM 3939 C C . GLY B 1 42 ? -18.781 0.996 -27.891 1 77.31 42 GLY B C 1
ATOM 3940 O O . GLY B 1 42 ? -18.812 2.227 -27.969 1 77.31 42 GLY B O 1
ATOM 3941 N N . ILE B 1 43 ? -18.812 0.268 -28.828 1 82.06 43 ILE B N 1
ATOM 3942 C CA . ILE B 1 43 ? -19.094 0.856 -30.125 1 82.06 43 ILE B CA 1
ATOM 3943 C C . ILE B 1 43 ? -20.531 1.343 -30.172 1 82.06 43 ILE B C 1
ATOM 3945 O O . ILE B 1 43 ? -20.812 2.43 -30.688 1 82.06 43 ILE B O 1
ATOM 3949 N N . LEU B 1 44 ? -21.406 0.529 -29.547 1 83.19 44 LEU B N 1
ATOM 3950 C CA . LEU B 1 44 ? -22.828 0.841 -29.453 1 83.19 44 LEU B CA 1
ATOM 3951 C C . LEU B 1 44 ? -23.344 0.655 -28.031 1 83.19 44 LEU B C 1
ATOM 3953 O O . LEU B 1 44 ? -22.844 -0.201 -27.297 1 83.19 44 LEU B O 1
ATOM 3957 N N . THR B 1 45 ? -24.25 1.45 -27.672 1 77.88 45 THR B N 1
ATOM 3958 C CA . THR B 1 45 ? -24.984 1.238 -26.422 1 77.88 45 THR B CA 1
ATOM 3959 C C . THR B 1 45 ? -26.078 0.19 -26.609 1 77.88 45 THR B C 1
ATOM 3961 O O . THR B 1 45 ? -26.438 -0.143 -27.75 1 77.88 45 THR B O 1
ATOM 3964 N N . VAL B 1 46 ? -26.547 -0.264 -25.469 1 77.25 46 VAL B N 1
ATOM 3965 C CA . VAL B 1 46 ? -27.625 -1.235 -25.516 1 77.25 46 VAL B CA 1
ATOM 3966 C C . VAL B 1 46 ? -28.859 -0.601 -26.172 1 77.25 46 VAL B C 1
ATOM 3968 O O . VAL B 1 46 ? -29.547 -1.243 -26.953 1 77.25 46 VAL B O 1
ATOM 3971 N N . GLN B 1 47 ? -29 0.563 -25.844 1 76.19 47 GLN B N 1
ATOM 3972 C CA . GLN B 1 47 ? -30.141 1.25 -26.438 1 76.19 47 GLN B CA 1
ATOM 3973 C C . GLN B 1 47 ? -29.969 1.419 -27.938 1 76.19 47 GLN B C 1
ATOM 3975 O O . GLN B 1 47 ? -30.906 1.233 -28.703 1 76.19 47 GLN B O 1
ATOM 3980 N N . MET B 1 48 ? -28.812 1.651 -28.328 1 80.38 48 MET B N 1
ATOM 3981 C CA . MET B 1 48 ? -28.516 1.805 -29.75 1 80.38 48 MET B CA 1
ATOM 3982 C C . MET B 1 48 ? -28.719 0.484 -30.5 1 80.38 48 MET B C 1
ATOM 3984 O O . MET B 1 48 ? -29.25 0.459 -31.594 1 80.38 48 MET B O 1
ATOM 3988 N N . LEU B 1 49 ? -28.328 -0.496 -29.797 1 81.88 49 LEU B N 1
ATOM 3989 C CA . LEU B 1 49 ? -28.5 -1.817 -30.391 1 81.88 49 LEU B CA 1
ATOM 3990 C C . LEU B 1 49 ? -29.969 -2.186 -30.5 1 81.88 49 LEU B C 1
ATOM 3992 O O . LEU B 1 49 ? -30.406 -2.705 -31.531 1 81.88 49 LEU B O 1
ATOM 3996 N N . ARG B 1 50 ? -30.734 -1.909 -29.516 1 79.44 50 ARG B N 1
ATOM 3997 C CA . ARG B 1 50 ? -32.156 -2.166 -29.547 1 79.44 50 ARG B CA 1
ATOM 3998 C C . ARG B 1 50 ? -32.844 -1.402 -30.672 1 79.44 50 ARG B C 1
ATOM 4000 O O . ARG B 1 50 ? -33.75 -1.923 -31.328 1 79.44 50 ARG B O 1
ATOM 4007 N N . ASN B 1 51 ? -32.312 -0.327 -30.844 1 77.06 51 ASN B N 1
ATOM 4008 C CA . ASN B 1 51 ? -32.844 0.486 -31.922 1 77.06 51 ASN B CA 1
ATOM 4009 C C . ASN B 1 51 ? -32.594 -0.138 -33.281 1 77.06 51 ASN B C 1
ATOM 4011 O O . ASN B 1 51 ? -33.375 0.002 -34.219 1 77.06 51 ASN B O 1
ATOM 4015 N N . THR B 1 52 ? -31.406 -0.819 -33.281 1 77.94 52 THR B N 1
ATOM 4016 C CA . THR B 1 52 ? -31.047 -1.46 -34.562 1 77.94 52 THR B CA 1
ATOM 4017 C C . THR B 1 52 ? -31.875 -2.732 -34.75 1 77.94 52 THR B C 1
ATOM 4019 O O . THR B 1 52 ? -32.062 -3.182 -35.906 1 77.94 52 THR B O 1
ATOM 4022 N N . GLN B 1 53 ? -32.344 -3.234 -33.594 1 76.06 53 GLN B N 1
ATOM 4023 C CA . GLN B 1 53 ? -33.094 -4.484 -33.625 1 76.06 53 GLN B CA 1
ATOM 4024 C C . GLN B 1 53 ? -34.562 -4.23 -33.906 1 76.06 53 GLN B C 1
ATOM 4026 O O . GLN B 1 53 ? -35.25 -5.105 -34.438 1 76.06 53 GLN B O 1
ATOM 4031 N N . ASP B 1 54 ? -35 -3.135 -33.312 1 65.94 54 ASP B N 1
ATOM 4032 C CA . ASP B 1 54 ? -36.406 -2.789 -33.531 1 65.94 54 ASP B CA 1
ATOM 4033 C C . ASP B 1 54 ? -36.688 -2.51 -35 1 65.94 54 ASP B C 1
ATOM 4035 O O . ASP B 1 54 ? -36.219 -1.509 -35.531 1 65.94 54 ASP B O 1
ATOM 4039 N N . LEU B 1 55 ? -37.031 -3.629 -35.5 1 59.62 55 LEU B N 1
ATOM 4040 C CA . LEU B 1 55 ? -37.469 -3.48 -36.875 1 59.62 55 LEU B CA 1
ATOM 4041 C C . LEU B 1 55 ? -38.906 -2.971 -36.969 1 59.62 55 LEU B C 1
ATOM 4043 O O . LEU B 1 55 ? -39.812 -3.742 -37.25 1 59.62 55 LEU B O 1
ATOM 4047 N N . ASN B 1 56 ? -39.281 -2.152 -36.188 1 52.53 56 ASN B N 1
ATOM 4048 C CA . ASN B 1 56 ? -40.656 -1.703 -36.156 1 52.53 56 ASN B CA 1
ATOM 4049 C C . ASN B 1 56 ? -41.344 -1.91 -37.5 1 52.53 56 ASN B C 1
ATOM 4051 O O . ASN B 1 56 ? -42.594 -2.027 -37.531 1 52.53 56 ASN B O 1
ATOM 4055 N N . GLY B 1 57 ? -40.719 -1.618 -38.656 1 48 57 GLY B N 1
ATOM 4056 C CA . GLY B 1 57 ? -41.438 -1.748 -39.906 1 48 57 GLY B CA 1
ATOM 4057 C C . GLY B 1 57 ? -41.188 -3.074 -40.594 1 48 57 GLY B C 1
ATOM 4058 O O . GLY B 1 57 ? -40.75 -3.104 -41.75 1 48 57 GLY B O 1
ATOM 4059 N N . LYS B 1 58 ? -41.031 -4.188 -39.906 1 46.94 58 LYS B N 1
ATOM 4060 C CA . LYS B 1 58 ? -40.781 -5.477 -40.531 1 46.94 58 LYS B CA 1
ATOM 4061 C C . LYS B 1 58 ? -41.812 -5.758 -41.625 1 46.94 58 LYS B C 1
ATOM 4063 O O . LYS B 1 58 ? -43.031 -5.578 -41.406 1 46.94 58 LYS B O 1
ATOM 4068 N N . PRO B 1 59 ? -41.406 -5.797 -42.781 1 44.25 59 PRO B N 1
ATOM 4069 C CA . PRO B 1 59 ? -42.469 -6.41 -43.594 1 44.25 59 PRO B CA 1
ATOM 4070 C C . PRO B 1 59 ? -42.938 -7.754 -43.031 1 44.25 59 PRO B C 1
ATOM 4072 O O . PRO B 1 59 ? -42.156 -8.453 -42.375 1 44.25 59 PRO B O 1
ATOM 4075 N N . PHE B 1 60 ? -44.188 -8.109 -42.938 1 49.09 60 PHE B N 1
ATOM 4076 C CA . PHE B 1 60 ? -44.969 -9.266 -42.531 1 49.09 60 PHE B CA 1
ATOM 4077 C C . PHE B 1 60 ? -44.25 -10.562 -42.906 1 49.09 60 PHE B C 1
ATOM 4079 O O . PHE B 1 60 ? -44.375 -11.562 -42.188 1 49.09 60 PHE B O 1
ATOM 4086 N N . ASN B 1 61 ? -43.688 -10.828 -44.219 1 52.44 61 ASN B N 1
ATOM 4087 C CA . ASN B 1 61 ? -43.344 -12.125 -44.781 1 52.44 61 ASN B CA 1
ATOM 4088 C C . ASN B 1 61 ? -41.844 -12.398 -44.719 1 52.44 61 ASN B C 1
ATOM 4090 O O . ASN B 1 61 ? -41.312 -13.148 -45.531 1 52.44 61 ASN B O 1
ATOM 4094 N N . MET B 1 62 ? -41.062 -11.711 -43.938 1 56.31 62 MET B N 1
ATOM 4095 C CA . MET B 1 62 ? -39.625 -12.008 -44.031 1 56.31 62 MET B CA 1
ATOM 4096 C C . MET B 1 62 ? -39.25 -13.203 -43.156 1 56.31 62 MET B C 1
ATOM 4098 O O . MET B 1 62 ? -39.688 -13.297 -42 1 56.31 62 MET B O 1
ATOM 4102 N N . ASP B 1 63 ? -38.844 -14.25 -43.75 1 66.31 63 ASP B N 1
ATOM 4103 C CA . ASP B 1 63 ? -38.375 -15.422 -43.031 1 66.31 63 ASP B CA 1
ATOM 4104 C C . ASP B 1 63 ? -37.406 -15.039 -41.938 1 66.31 63 ASP B C 1
ATOM 4106 O O . ASP B 1 63 ? -36.781 -13.977 -42 1 66.31 63 ASP B O 1
ATOM 4110 N N . GLU B 1 64 ? -37.375 -15.672 -40.812 1 68.38 64 GLU B N 1
ATOM 4111 C CA . GLU B 1 64 ? -36.531 -15.438 -39.656 1 68.38 64 GLU B CA 1
ATOM 4112 C C . GLU B 1 64 ? -35.062 -15.211 -40.031 1 68.38 64 GLU B C 1
ATOM 4114 O O . GLU B 1 64 ? -34.375 -14.398 -39.406 1 68.38 64 GLU B O 1
ATOM 4119 N N . LYS B 1 65 ? -34.688 -15.766 -41.031 1 75.62 65 LYS B N 1
ATOM 4120 C CA . LYS B 1 65 ? -33.312 -15.641 -41.5 1 75.62 65 LYS B CA 1
ATOM 4121 C C . LYS B 1 65 ? -33.062 -14.273 -42.125 1 75.62 65 LYS B C 1
ATOM 4123 O O . LYS B 1 65 ? -32.031 -13.664 -41.875 1 75.62 65 LYS B O 1
ATOM 4128 N N . ASP B 1 66 ? -34.031 -13.789 -42.75 1 77.06 66 ASP B N 1
ATOM 4129 C CA . ASP B 1 66 ? -33.906 -12.484 -43.406 1 77.06 66 ASP B CA 1
ATOM 4130 C C . ASP B 1 66 ? -33.938 -11.359 -42.375 1 77.06 66 ASP B C 1
ATOM 4132 O O . ASP B 1 66 ? -33.25 -10.336 -42.531 1 77.06 66 ASP B O 1
ATOM 4136 N N . VAL B 1 67 ? -34.719 -11.602 -41.406 1 77 67 VAL B N 1
ATOM 4137 C CA . VAL B 1 67 ? -34.75 -10.625 -40.312 1 77 67 VAL B CA 1
ATOM 4138 C C . VAL B 1 67 ? -33.375 -10.508 -39.656 1 77 67 VAL B C 1
ATOM 4140 O O . VAL B 1 67 ? -32.906 -9.406 -39.406 1 77 67 VAL B O 1
ATOM 4143 N N . ARG B 1 68 ? -32.781 -11.555 -39.5 1 79.44 68 ARG B N 1
ATOM 4144 C CA . ARG B 1 68 ? -31.469 -11.57 -38.844 1 79.44 68 ARG B CA 1
ATOM 4145 C C . ARG B 1 68 ? -30.406 -10.914 -39.719 1 79.44 68 ARG B C 1
ATOM 4147 O O . ARG B 1 68 ? -29.547 -10.195 -39.219 1 79.44 68 ARG B O 1
ATOM 4154 N N . VAL B 1 69 ? -30.547 -11.164 -40.938 1 83.56 69 VAL B N 1
ATOM 4155 C CA . VAL B 1 69 ? -29.594 -10.578 -41.875 1 83.56 69 VAL B CA 1
ATOM 4156 C C . VAL B 1 69 ? -29.75 -9.062 -41.906 1 83.56 69 VAL B C 1
ATOM 4158 O O . VAL B 1 69 ? -28.766 -8.328 -41.938 1 83.56 69 VAL B O 1
ATOM 4161 N N . GLU B 1 70 ? -30.984 -8.672 -41.875 1 82.56 70 GLU B N 1
ATOM 4162 C CA . GLU B 1 70 ? -31.234 -7.234 -41.875 1 82.56 70 GLU B CA 1
ATOM 4163 C C . GLU B 1 70 ? -30.781 -6.582 -40.562 1 82.56 70 GLU B C 1
ATOM 4165 O O . GLU B 1 70 ? -30.219 -5.48 -40.594 1 82.56 70 GLU B O 1
ATOM 4170 N N . GLN B 1 71 ? -30.984 -7.242 -39.531 1 84.5 71 GLN B N 1
ATOM 4171 C CA . GLN B 1 71 ? -30.484 -6.742 -38.25 1 84.5 71 GLN B CA 1
ATOM 4172 C C . GLN B 1 71 ? -28.969 -6.625 -38.25 1 84.5 71 GLN B C 1
ATOM 4174 O O . GLN B 1 71 ? -28.406 -5.652 -37.75 1 84.5 71 GLN B O 1
ATOM 4179 N N . HIS B 1 72 ? -28.359 -7.492 -38.906 1 89 72 HIS B N 1
ATOM 4180 C CA . HIS B 1 72 ? -26.906 -7.531 -39.031 1 89 72 HIS B CA 1
ATOM 4181 C C . HIS B 1 72 ? -26.391 -6.352 -39.844 1 89 72 HIS B C 1
ATOM 4183 O O . HIS B 1 72 ? -25.422 -5.691 -39.438 1 89 72 HIS B O 1
ATOM 4189 N N . ARG B 1 73 ? -27.062 -6.148 -40.844 1 87.81 73 ARG B N 1
ATOM 4190 C CA . ARG B 1 73 ? -26.734 -5.027 -41.719 1 87.81 73 ARG B CA 1
ATOM 4191 C C . ARG B 1 73 ? -26.891 -3.697 -41 1 87.81 73 ARG B C 1
ATOM 4193 O O . ARG B 1 73 ? -26.016 -2.83 -41.062 1 87.81 73 ARG B O 1
ATOM 4200 N N . ARG B 1 74 ? -27.969 -3.545 -40.281 1 85 74 ARG B N 1
ATOM 4201 C CA . ARG B 1 74 ? -28.25 -2.312 -39.562 1 85 74 ARG B CA 1
ATOM 4202 C C . ARG B 1 74 ? -27.219 -2.07 -38.469 1 85 74 ARG B C 1
ATOM 4204 O O . ARG B 1 74 ? -26.812 -0.928 -38.219 1 85 74 ARG B O 1
ATOM 4211 N N . LEU B 1 75 ? -26.797 -3.129 -37.969 1 89.62 75 LEU B N 1
ATOM 4212 C CA . LEU B 1 75 ? -25.75 -3.047 -36.938 1 89.62 75 LEU B CA 1
ATOM 4213 C C . LEU B 1 75 ? -24.469 -2.449 -37.5 1 89.62 75 LEU B C 1
ATOM 4215 O O . LEU B 1 75 ? -23.922 -1.503 -36.938 1 89.62 75 LEU B O 1
ATOM 4219 N N . LEU B 1 76 ? -24.047 -2.961 -38.594 1 90.88 76 LEU B N 1
ATOM 4220 C CA . LEU B 1 76 ? -22.797 -2.521 -39.219 1 90.88 76 LEU B CA 1
ATOM 4221 C C . LEU B 1 76 ? -22.922 -1.092 -39.719 1 90.88 76 LEU B C 1
ATOM 4223 O O . LEU B 1 76 ? -21.984 -0.297 -39.594 1 90.88 76 LEU B O 1
ATOM 4227 N N . LEU B 1 77 ? -24.078 -0.786 -40.156 1 88.5 77 LEU B N 1
ATOM 4228 C CA . LEU B 1 77 ? -24.328 0.569 -40.625 1 88.5 77 LEU B CA 1
ATOM 4229 C C . LEU B 1 77 ? -24.359 1.56 -39.469 1 88.5 77 LEU B C 1
ATOM 4231 O O . LEU B 1 77 ? -23.875 2.686 -39.594 1 88.5 77 LEU B O 1
ATOM 4235 N N . LYS B 1 78 ? -24.922 1.129 -38.406 1 87.94 78 LYS B N 1
ATOM 4236 C CA . LYS B 1 78 ? -24.953 1.992 -37.219 1 87.94 78 LYS B CA 1
ATOM 4237 C C . LYS B 1 78 ? -23.547 2.281 -36.719 1 87.94 78 LYS B C 1
ATOM 4239 O O . LYS B 1 78 ? -23.266 3.393 -36.281 1 87.94 78 LYS B O 1
ATOM 4244 N N . ILE B 1 79 ? -22.688 1.398 -36.906 1 89.06 79 ILE B N 1
ATOM 4245 C CA . ILE B 1 79 ? -21.312 1.529 -36.469 1 89.06 79 ILE B CA 1
ATOM 4246 C C . ILE B 1 79 ? -20.609 2.621 -37.281 1 89.06 79 ILE B C 1
ATOM 4248 O O . ILE B 1 79 ? -19.781 3.365 -36.75 1 89.06 79 ILE B O 1
ATOM 4252 N N . THR B 1 80 ? -20.984 2.822 -38.469 1 88.69 80 THR B N 1
ATOM 4253 C CA . THR B 1 80 ? -20.375 3.838 -39.312 1 88.69 80 THR B CA 1
ATOM 4254 C C . THR B 1 80 ? -20.766 5.238 -38.844 1 88.69 80 THR B C 1
ATOM 4256 O O . THR B 1 80 ? -20.141 6.227 -39.25 1 88.69 80 THR B O 1
ATOM 4259 N N . GLN B 1 81 ? -21.734 5.277 -38.062 1 84.44 81 GLN B N 1
ATOM 4260 C CA . GLN B 1 81 ? -22.219 6.566 -37.562 1 84.44 81 GLN B CA 1
ATOM 4261 C C . GLN B 1 81 ? -21.594 6.914 -36.219 1 84.44 81 GLN B C 1
ATOM 4263 O O . GLN B 1 81 ? -21.938 7.93 -35.625 1 84.44 81 GLN B O 1
ATOM 4268 N N . ARG B 1 82 ? -20.703 6.082 -35.938 1 85.06 82 ARG B N 1
ATOM 4269 C CA . ARG B 1 82 ? -20.062 6.277 -34.625 1 85.06 82 ARG B CA 1
ATOM 4270 C C . ARG B 1 82 ? -18.781 7.09 -34.75 1 85.06 82 ARG B C 1
ATOM 4272 O O . ARG B 1 82 ? -18.453 7.566 -35.844 1 85.06 82 ARG B O 1
ATOM 4279 N N . GLY B 1 83 ? -18.062 7.324 -33.75 1 79.06 83 GLY B N 1
ATOM 4280 C CA . GLY B 1 83 ? -16.891 8.188 -33.688 1 79.06 83 GLY B CA 1
ATOM 4281 C C . GLY B 1 83 ? -15.742 7.691 -34.531 1 79.06 83 GLY B C 1
ATOM 4282 O O . GLY B 1 83 ? -15.828 6.621 -35.156 1 79.06 83 GLY B O 1
ATOM 4283 N N . PRO B 1 84 ? -14.633 8.453 -34.531 1 76.69 84 PRO B N 1
ATOM 4284 C CA . PRO B 1 84 ? -13.508 8.156 -35.438 1 76.69 84 PRO B CA 1
ATOM 4285 C C . PRO B 1 84 ? -12.773 6.875 -35.062 1 76.69 84 PRO B C 1
ATOM 4287 O O . PRO B 1 84 ? -12.133 6.25 -35.906 1 76.69 84 PRO B O 1
ATOM 4290 N N . THR B 1 85 ? -13.047 6.473 -34 1 79.19 85 THR B N 1
ATOM 4291 C CA . THR B 1 85 ? -12.312 5.297 -33.562 1 79.19 85 THR B CA 1
ATOM 4292 C C . THR B 1 85 ? -13.156 4.035 -33.719 1 79.19 85 THR B C 1
ATOM 4294 O O . THR B 1 85 ? -12.664 2.922 -33.531 1 79.19 85 THR B O 1
ATOM 4297 N N . ALA B 1 86 ? -14.289 4.113 -34.094 1 84.94 86 ALA B N 1
ATOM 4298 C CA . ALA B 1 86 ? -15.227 3 -34.156 1 84.94 86 ALA B CA 1
ATOM 4299 C C . ALA B 1 86 ? -14.781 1.951 -35.156 1 84.94 86 ALA B C 1
ATOM 4301 O O . ALA B 1 86 ? -14.984 0.753 -34.969 1 84.94 86 ALA B O 1
ATOM 4302 N N . TYR B 1 87 ? -14.078 2.447 -36.156 1 87.69 87 TYR B N 1
ATOM 4303 C CA . TYR B 1 87 ? -13.594 1.547 -37.219 1 87.69 87 TYR B CA 1
ATOM 4304 C C . TYR B 1 87 ? -12.578 0.562 -36.656 1 87.69 87 TYR B C 1
ATOM 4306 O O . TYR B 1 87 ? -12.695 -0.647 -36.844 1 87.69 87 TYR B O 1
ATOM 4314 N N . ASN B 1 88 ? -11.766 1.18 -35.969 1 81.06 88 ASN B N 1
ATOM 4315 C CA . ASN B 1 88 ? -10.742 0.334 -35.375 1 81.06 88 ASN B CA 1
ATOM 4316 C C . ASN B 1 88 ? -11.312 -0.548 -34.281 1 81.06 88 ASN B C 1
ATOM 4318 O O . ASN B 1 88 ? -10.906 -1.7 -34.125 1 81.06 88 ASN B O 1
ATOM 4322 N N . LEU B 1 89 ? -12.336 -0.082 -33.656 1 84.19 89 LEU B N 1
ATOM 4323 C CA . LEU B 1 89 ? -13.023 -0.86 -32.625 1 84.19 89 LEU B CA 1
ATOM 4324 C C . LEU B 1 89 ? -13.789 -2.02 -33.25 1 84.19 89 LEU B C 1
ATOM 4326 O O . LEU B 1 89 ? -13.859 -3.107 -32.688 1 84.19 89 LEU B O 1
ATOM 4330 N N . LEU B 1 90 ? -14.227 -1.822 -34.375 1 90.12 90 LEU B N 1
ATOM 4331 C CA . LEU B 1 90 ? -14.922 -2.873 -35.094 1 90.12 90 LEU B CA 1
ATOM 4332 C C . LEU B 1 90 ? -13.961 -3.986 -35.5 1 90.12 90 LEU B C 1
ATOM 4334 O O . LEU B 1 90 ? -14.281 -5.168 -35.375 1 90.12 90 LEU B O 1
ATOM 4338 N N . ILE B 1 91 ? -12.82 -3.568 -35.906 1 85.5 91 ILE B N 1
ATOM 4339 C CA . ILE B 1 91 ? -11.812 -4.543 -36.281 1 85.5 91 ILE B CA 1
ATOM 4340 C C . ILE B 1 91 ? -11.43 -5.398 -35.094 1 85.5 91 ILE B C 1
ATOM 4342 O O . ILE B 1 91 ? -11.352 -6.625 -35.188 1 85.5 91 ILE B O 1
ATOM 4346 N N . ASN B 1 92 ? -11.406 -4.711 -34.094 1 82.38 92 ASN B N 1
ATOM 4347 C CA . ASN B 1 92 ? -11.086 -5.414 -32.875 1 82.38 92 ASN B CA 1
ATOM 4348 C C . ASN B 1 92 ? -12.227 -6.336 -32.438 1 82.38 92 ASN B C 1
ATOM 4350 O O . ASN B 1 92 ? -11.984 -7.453 -31.984 1 82.38 92 ASN B O 1
ATOM 4354 N N . ALA B 1 93 ? -13.352 -5.91 -32.562 1 85.25 93 ALA B N 1
ATOM 4355 C CA . ALA B 1 93 ? -14.539 -6.703 -32.25 1 85.25 93 ALA B CA 1
ATOM 4356 C C . ALA B 1 93 ? -14.594 -7.969 -33.125 1 85.25 93 ALA B C 1
ATOM 4358 O O . ALA B 1 93 ? -14.898 -9.055 -32.594 1 85.25 93 ALA B O 1
ATOM 4359 N N . LEU B 1 94 ? -14.234 -7.82 -34.25 1 88.12 94 LEU B N 1
ATOM 4360 C CA . LEU B 1 94 ? -14.234 -8.938 -35.188 1 88.12 94 LEU B CA 1
ATOM 4361 C C . LEU B 1 94 ? -13.156 -9.953 -34.812 1 88.12 94 LEU B C 1
ATOM 4363 O O . LEU B 1 94 ? -13.383 -11.164 -34.906 1 88.12 94 LEU B O 1
ATOM 4367 N N . ARG B 1 95 ? -12.141 -9.43 -34.438 1 80.31 95 ARG B N 1
ATOM 4368 C CA . ARG B 1 95 ? -11.062 -10.305 -34 1 80.31 95 ARG B CA 1
ATOM 4369 C C . ARG B 1 95 ? -11.453 -11.07 -32.75 1 80.31 95 ARG B C 1
ATOM 4371 O O . ARG B 1 95 ? -11.211 -12.273 -32.625 1 80.31 95 ARG B O 1
ATOM 4378 N N . ASN B 1 96 ? -12.117 -10.383 -31.906 1 79.62 96 ASN B N 1
ATOM 4379 C CA . ASN B 1 96 ? -12.539 -10.945 -30.625 1 79.62 96 ASN B CA 1
ATOM 4380 C C . ASN B 1 96 ? -13.555 -12.07 -30.812 1 79.62 96 ASN B C 1
ATOM 4382 O O . ASN B 1 96 ? -13.594 -13.016 -30.031 1 79.62 96 ASN B O 1
ATOM 4386 N N . ILE B 1 97 ? -14.297 -12.023 -31.859 1 79.56 97 ILE B N 1
ATOM 4387 C CA . ILE B 1 97 ? -15.312 -13.039 -32.094 1 79.56 97 ILE B CA 1
ATOM 4388 C C . ILE B 1 97 ? -14.805 -14.039 -33.125 1 79.56 97 ILE B C 1
ATOM 4390 O O . ILE B 1 97 ? -15.594 -14.766 -33.75 1 79.56 97 ILE B O 1
ATOM 4394 N N . ASN B 1 98 ? -13.508 -13.938 -33.312 1 75.69 98 ASN B N 1
ATOM 4395 C CA . ASN B 1 98 ? -12.781 -14.875 -34.188 1 75.69 98 ASN B CA 1
ATOM 4396 C C . ASN B 1 98 ? -13.266 -14.797 -35.625 1 75.69 98 ASN B C 1
ATOM 4398 O O . ASN B 1 98 ? -13.328 -15.812 -36.312 1 75.69 98 ASN B O 1
ATOM 4402 N N . CYS B 1 99 ? -13.633 -13.742 -35.969 1 82.94 99 CYS B N 1
ATOM 4403 C CA . CYS B 1 99 ? -13.914 -13.5 -37.375 1 82.94 99 CYS B CA 1
ATOM 4404 C C . CYS B 1 99 ? -12.734 -12.805 -38.062 1 82.94 99 CYS B C 1
ATOM 4406 O O . CYS B 1 99 ? -12.844 -11.641 -38.438 1 82.94 99 CYS B O 1
ATOM 4408 N N . LEU B 1 100 ? -11.719 -13.555 -38.125 1 81.5 100 LEU B N 1
ATOM 4409 C CA . LEU B 1 100 ? -10.422 -13.031 -38.562 1 81.5 100 LEU B CA 1
ATOM 4410 C C . LEU B 1 100 ? -10.461 -12.578 -40 1 81.5 100 LEU B C 1
ATOM 4412 O O . LEU B 1 100 ? -9.875 -11.547 -40.344 1 81.5 100 LEU B O 1
ATOM 4416 N N . ASP B 1 101 ? -11.086 -13.328 -40.781 1 81.06 101 ASP B N 1
ATOM 4417 C CA . ASP B 1 101 ? -11.164 -12.953 -42.188 1 81.06 101 ASP B CA 1
ATOM 4418 C C . ASP B 1 101 ? -11.844 -11.594 -42.375 1 81.06 101 ASP B C 1
ATOM 4420 O O . ASP B 1 101 ? -11.398 -10.773 -43.156 1 81.06 101 ASP B O 1
ATOM 4424 N N . ALA B 1 102 ? -12.812 -11.391 -41.531 1 87.06 102 ALA B N 1
ATOM 4425 C CA . ALA B 1 102 ? -13.516 -10.109 -41.562 1 87.06 102 ALA B CA 1
ATOM 4426 C C . ALA B 1 102 ? -12.633 -8.992 -41 1 87.06 102 ALA B C 1
ATOM 4428 O O . ALA B 1 102 ? -12.641 -7.875 -41.531 1 87.06 102 ALA B O 1
ATOM 4429 N N . ALA B 1 103 ? -11.883 -9.25 -40.062 1 87.12 103 ALA B N 1
ATOM 4430 C CA . ALA B 1 103 ? -10.969 -8.273 -39.5 1 87.12 103 ALA B CA 1
ATOM 4431 C C . ALA B 1 103 ? -9.883 -7.883 -40.5 1 87.12 103 ALA B C 1
ATOM 4433 O O . ALA B 1 103 ? -9.586 -6.695 -40.656 1 87.12 103 ALA B O 1
ATOM 4434 N N . VAL B 1 104 ? -9.32 -8.82 -41.062 1 82 104 VAL B N 1
ATOM 4435 C CA . VAL B 1 104 ? -8.289 -8.586 -42.062 1 82 104 VAL B CA 1
ATOM 4436 C C . VAL B 1 104 ? -8.867 -7.766 -43.219 1 82 104 VAL B C 1
ATOM 4438 O O . VAL B 1 104 ? -8.203 -6.863 -43.75 1 82 104 VAL B O 1
ATOM 4441 N N . LEU B 1 105 ? -10.031 -8.062 -43.562 1 86.56 105 LEU B N 1
ATOM 4442 C CA . LEU B 1 105 ? -10.711 -7.328 -44.625 1 86.56 105 LEU B CA 1
ATOM 4443 C C . LEU B 1 105 ? -10.828 -5.848 -44.281 1 86.56 105 LEU B C 1
ATOM 4445 O O . LEU B 1 105 ? -10.539 -4.984 -45.125 1 86.56 105 LEU B O 1
ATOM 4449 N N . LEU B 1 106 ? -11.109 -5.617 -43.031 1 88 106 LEU B N 1
ATOM 4450 C CA . LEU B 1 106 ? -11.281 -4.227 -42.625 1 88 106 LEU B CA 1
ATOM 4451 C C . LEU B 1 106 ? -9.93 -3.541 -42.469 1 88 106 LEU B C 1
ATOM 4453 O O . LEU B 1 106 ? -9.805 -2.336 -42.719 1 88 106 LEU B O 1
ATOM 4457 N N . GLU B 1 107 ? -8.898 -4.203 -42.188 1 82.5 107 GLU B N 1
ATOM 4458 C CA . GLU B 1 107 ? -7.555 -3.66 -42.031 1 82.5 107 GLU B CA 1
ATOM 4459 C C . GLU B 1 107 ? -6.941 -3.324 -43.375 1 82.5 107 GLU B C 1
ATOM 4461 O O . GLU B 1 107 ? -5.992 -2.541 -43.469 1 82.5 107 GLU B O 1
ATOM 4466 N N . SER B 1 108 ? -7.281 -3.861 -44.312 1 76.62 108 SER B N 1
ATOM 4467 C CA . SER B 1 108 ? -6.73 -3.678 -45.656 1 76.62 108 SER B CA 1
ATOM 4468 C C . SER B 1 108 ? -7.129 -2.324 -46.219 1 76.62 108 SER B C 1
ATOM 4470 O O . SER B 1 108 ? -6.797 -2.014 -47.375 1 76.62 108 SER B O 1
ATOM 4472 N N . VAL B 1 109 ? -7.594 -1.601 -45.281 1 71.62 109 VAL B N 1
ATOM 4473 C CA . VAL B 1 109 ? -7.996 -0.29 -45.781 1 71.62 109 VAL B CA 1
ATOM 4474 C C . VAL B 1 109 ? -6.758 0.505 -46.188 1 71.62 109 VAL B C 1
ATOM 4476 O O . VAL B 1 109 ? -5.719 0.435 -45.531 1 71.62 109 VAL B O 1
ATOM 4479 N N . ASP B 1 110 ? -6.254 0.892 -47.25 1 54.66 110 ASP B N 1
ATOM 4480 C CA . ASP B 1 110 ? -5.16 1.619 -47.875 1 54.66 110 ASP B CA 1
ATOM 4481 C C . ASP B 1 110 ? -4.805 2.875 -47.094 1 54.66 110 ASP B C 1
ATOM 4483 O O . ASP B 1 110 ? -5.621 3.791 -46.969 1 54.66 110 ASP B O 1
ATOM 4487 N N . GLU B 1 111 ? -3.799 2.672 -46.031 1 51.12 111 GLU B N 1
ATOM 4488 C CA . GLU B 1 111 ? -3.332 3.867 -45.312 1 51.12 111 GLU B CA 1
ATOM 4489 C C . GLU B 1 111 ? -2.408 4.699 -46.219 1 51.12 111 GLU B C 1
ATOM 4491 O O . GLU B 1 111 ? -1.737 5.613 -45.719 1 51.12 111 GLU B O 1
ATOM 4496 N N . SER B 1 112 ? -1.912 4.539 -47.312 1 37.81 112 SER B N 1
ATOM 4497 C CA . SER B 1 112 ? -0.871 5.109 -48.156 1 37.81 112 SER B CA 1
ATOM 4498 C C . SER B 1 112 ? -0.643 6.582 -47.812 1 37.81 112 SER B C 1
ATOM 4500 O O . SER B 1 112 ? 0.359 7.168 -48.25 1 37.81 112 SER B O 1
ATOM 4502 N N . ASP B 1 113 ? -1.389 7.422 -47.5 1 33.34 113 ASP B N 1
ATOM 4503 C CA . ASP B 1 113 ? -0.896 8.766 -47.781 1 33.34 113 ASP B CA 1
ATOM 4504 C C . ASP B 1 113 ? 0.134 9.203 -46.75 1 33.34 113 ASP B C 1
ATOM 4506 O O . ASP B 1 113 ? 1.005 10.031 -47.031 1 33.34 113 ASP B O 1
ATOM 4510 N N . SER B 1 114 ? 0.048 9.438 -45.406 1 32 114 SER B N 1
ATOM 4511 C CA . SER B 1 114 ? 0.926 10.367 -44.719 1 32 114 SER B CA 1
ATOM 4512 C C . SER B 1 114 ? 2.107 9.641 -44.094 1 32 114 SER B C 1
ATOM 4514 O O . SER B 1 114 ? 2.574 10.023 -43 1 32 114 SER B O 1
ATOM 4516 N N . ARG B 1 115 ? 2.588 8.367 -44.312 1 29.56 115 ARG B N 1
ATOM 4517 C CA . ARG B 1 115 ? 3.688 7.859 -43.5 1 29.56 115 ARG B CA 1
ATOM 4518 C C . ARG B 1 115 ? 5.016 8.477 -43.938 1 29.56 115 ARG B C 1
ATOM 4520 O O . ARG B 1 115 ? 5.27 8.648 -45.125 1 29.56 115 ARG B O 1
ATOM 4527 N N . PRO B 1 116 ? 5.883 9.141 -43.031 1 28.64 116 PRO B N 1
ATOM 4528 C CA . PRO B 1 116 ? 7.254 9.414 -43.469 1 28.64 116 PRO B CA 1
ATOM 4529 C C . PRO B 1 116 ? 8 8.148 -43.875 1 28.64 116 PRO B C 1
ATOM 4531 O O . PRO B 1 116 ? 7.648 7.047 -43.469 1 28.64 116 PRO B O 1
ATOM 4534 N N . PRO B 1 117 ? 8.945 8.023 -44.875 1 25.23 117 PRO B N 1
ATOM 4535 C CA . PRO B 1 117 ? 9.633 6.953 -45.594 1 25.23 117 PRO B CA 1
ATOM 4536 C C . PRO B 1 117 ? 10.516 6.098 -44.688 1 25.23 117 PRO B C 1
ATOM 4538 O O . PRO B 1 117 ? 11.492 6.598 -44.125 1 25.23 117 PRO B O 1
ATOM 4541 N N . PHE B 1 118 ? 10.195 5.344 -43.562 1 22.53 118 PHE B N 1
ATOM 4542 C CA . PHE B 1 118 ? 11.281 4.598 -42.938 1 22.53 118 PHE B CA 1
ATOM 4543 C C . PHE B 1 118 ? 11.906 3.617 -43.906 1 22.53 118 PHE B C 1
ATOM 4545 O O . PHE B 1 118 ? 11.227 3.115 -44.812 1 22.53 118 PHE B O 1
ATOM 4552 N N . ILE B 1 119 ? 13.297 3.611 -44.125 1 21.48 119 ILE B N 1
ATOM 4553 C CA . ILE B 1 119 ? 14.281 2.891 -44.906 1 21.48 119 ILE B CA 1
ATOM 4554 C C . ILE B 1 119 ? 14.211 1.397 -44.594 1 21.48 119 ILE B C 1
ATOM 4556 O O . ILE B 1 119 ? 14.312 0.994 -43.438 1 21.48 119 ILE B O 1
ATOM 4560 N N . SER B 1 120 ? 13.617 0.514 -45.5 1 19.38 120 SER B N 1
ATOM 4561 C CA . SER B 1 120 ? 13.328 -0.909 -45.656 1 19.38 120 SER B CA 1
ATOM 4562 C C . SER B 1 120 ? 14.609 -1.735 -45.656 1 19.38 120 SER B C 1
ATOM 4564 O O . SER B 1 120 ? 15.477 -1.547 -46.5 1 19.38 120 SER B O 1
ATOM 4566 N N . LEU B 1 121 ? 15.344 -1.983 -44.406 1 20.02 121 LEU B N 1
ATOM 4567 C CA . LEU B 1 121 ? 16.438 -2.939 -44.531 1 20.02 121 LEU B CA 1
ATOM 4568 C C . LEU B 1 121 ? 16 -4.176 -45.312 1 20.02 121 LEU B C 1
ATOM 4570 O O . LEU B 1 121 ? 14.836 -4.566 -45.25 1 20.02 121 LEU B O 1
ATOM 4574 N N . ASN B 1 122 ? 16.828 -4.703 -46.281 1 17.2 122 ASN B N 1
ATOM 4575 C CA . ASN B 1 122 ? 16.875 -5.711 -47.344 1 17.2 122 ASN B CA 1
ATOM 4576 C C . ASN B 1 122 ? 16.406 -7.074 -46.812 1 17.2 122 ASN B C 1
ATOM 4578 O O . ASN B 1 122 ? 16.469 -7.344 -45.625 1 17.2 122 ASN B O 1
ATOM 4582 N N . GLU B 1 123 ? 15.977 -8.039 -47.812 1 18.81 123 GLU B N 1
ATOM 4583 C CA . GLU B 1 123 ? 15.102 -9.133 -48.219 1 18.81 123 GLU B CA 1
ATOM 4584 C C . GLU B 1 123 ? 15.664 -10.484 -47.812 1 18.81 123 GLU B C 1
ATOM 4586 O O . GLU B 1 123 ? 15.164 -11.531 -48.219 1 18.81 123 GLU B O 1
ATOM 4591 N N . ARG B 1 124 ? 17 -10.688 -47.25 1 18.92 124 ARG B N 1
ATOM 4592 C CA . ARG B 1 124 ? 17.531 -11.992 -47.625 1 18.92 124 ARG B CA 1
ATOM 4593 C C . ARG B 1 124 ? 16.609 -13.117 -47.188 1 18.92 124 ARG B C 1
ATOM 4595 O O . ARG B 1 124 ? 16.297 -13.234 -46 1 18.92 124 ARG B O 1
ATOM 4602 N N . ARG B 1 125 ? 15.805 -13.836 -48.125 1 17.58 125 ARG B N 1
ATOM 4603 C CA . ARG B 1 125 ? 14.789 -14.859 -48.344 1 17.58 125 ARG B CA 1
ATOM 4604 C C . ARG B 1 125 ? 15.266 -16.219 -47.844 1 17.58 125 ARG B C 1
ATOM 4606 O O . ARG B 1 125 ? 14.914 -17.25 -48.438 1 17.58 125 ARG B O 1
ATOM 4613 N N . THR B 1 126 ? 16.359 -16.406 -47.062 1 19.05 126 THR B N 1
ATOM 4614 C CA . THR B 1 126 ? 16.781 -17.812 -47.188 1 19.05 126 THR B CA 1
ATOM 4615 C C . THR B 1 126 ? 15.602 -18.734 -46.906 1 19.05 126 THR B C 1
ATOM 4617 O O . THR B 1 126 ? 14.695 -18.391 -46.125 1 19.05 126 THR B O 1
ATOM 4620 N N . SER B 1 127 ? 15.312 -19.766 -47.781 1 17.22 127 SER B N 1
ATOM 4621 C CA . SER B 1 127 ? 14.391 -20.828 -48.156 1 17.22 127 SER B CA 1
ATOM 4622 C C . SER B 1 127 ? 14.133 -21.797 -47 1 17.22 127 SER B C 1
ATOM 4624 O O . SER B 1 127 ? 13.703 -22.922 -47.188 1 17.22 127 SER B O 1
ATOM 4626 N N . ARG B 1 128 ? 14.242 -21.422 -45.719 1 16.62 128 ARG B N 1
ATOM 4627 C CA . ARG B 1 128 ? 14.242 -22.578 -44.844 1 16.62 128 ARG B CA 1
ATOM 4628 C C . ARG B 1 128 ? 12.953 -23.375 -44.969 1 16.62 128 ARG B C 1
ATOM 4630 O O . ARG B 1 128 ? 11.859 -22.844 -44.812 1 16.62 128 ARG B O 1
ATOM 4637 N N . LYS B 1 129 ? 12.906 -24.547 -45.781 1 17.84 129 LYS B N 1
ATOM 4638 C CA . LYS B 1 129 ? 12.008 -25.656 -46.094 1 17.84 129 LYS B CA 1
ATOM 4639 C C . LYS B 1 129 ? 11.414 -26.266 -44.844 1 17.84 129 LYS B C 1
ATOM 4641 O O . LYS B 1 129 ? 12.102 -26.969 -44.094 1 17.84 129 LYS B O 1
ATOM 4646 N N . SER B 1 130 ? 10.945 -25.516 -43.938 1 17 130 SER B N 1
ATOM 4647 C CA . SER B 1 130 ? 10.555 -26.297 -42.75 1 17 130 SER B CA 1
ATOM 4648 C C . SER B 1 130 ? 9.453 -27.297 -43.094 1 17 130 SER B C 1
ATOM 4650 O O . SER B 1 130 ? 8.438 -26.938 -43.688 1 17 130 SER B O 1
ATOM 4652 N N . ALA B 1 131 ? 9.75 -28.609 -43.281 1 18.62 131 ALA B N 1
ATOM 4653 C CA . ALA B 1 131 ? 9.078 -29.875 -43.531 1 18.62 131 ALA B CA 1
ATOM 4654 C C . ALA B 1 131 ? 7.832 -30.016 -42.656 1 18.62 131 ALA B C 1
ATOM 4656 O O . ALA B 1 131 ? 7.711 -29.375 -41.625 1 18.62 131 ALA B O 1
ATOM 4657 N N . ASP B 1 132 ? 6.855 -30.891 -43.094 1 18.25 132 ASP B N 1
ATOM 4658 C CA . ASP B 1 132 ? 5.473 -31.344 -43 1 18.25 132 ASP B CA 1
ATOM 4659 C C . ASP B 1 132 ? 5.211 -32.062 -41.688 1 18.25 132 ASP B C 1
ATOM 4661 O O . ASP B 1 132 ? 5.68 -33.188 -41.469 1 18.25 132 ASP B O 1
ATOM 4665 N N . ILE B 1 133 ? 5.551 -31.547 -40.531 1 20.16 133 ILE B N 1
ATOM 4666 C CA . ILE B 1 133 ? 5.438 -32.438 -39.375 1 20.16 133 ILE B CA 1
ATOM 4667 C C . ILE B 1 133 ? 4.012 -32.969 -39.281 1 20.16 133 ILE B C 1
ATOM 4669 O O . ILE B 1 133 ? 3.045 -32.219 -39.281 1 20.16 133 ILE B O 1
ATOM 4673 N N . VAL B 1 134 ? 3.797 -34.25 -39.625 1 20.06 134 VAL B N 1
ATOM 4674 C CA . VAL B 1 134 ? 2.768 -35.281 -39.562 1 20.06 134 VAL B CA 1
ATOM 4675 C C . VAL B 1 134 ? 2.016 -35.219 -38.25 1 20.06 134 VAL B C 1
ATOM 4677 O O . VAL B 1 134 ? 2.549 -34.75 -37.25 1 20.06 134 VAL B O 1
ATOM 4680 N N . ASP B 1 135 ? 0.763 -35.75 -38.219 1 20.47 135 ASP B N 1
ATOM 4681 C CA . ASP B 1 135 ? -0.475 -35.875 -37.469 1 20.47 135 ASP B CA 1
ATOM 4682 C C . ASP B 1 135 ? -0.239 -36.656 -36.156 1 20.47 135 ASP B C 1
ATOM 4684 O O . ASP B 1 135 ? -0.547 -37.844 -36.062 1 20.47 135 ASP B O 1
ATOM 4688 N N . THR B 1 136 ? 0.944 -36.531 -35.531 1 22.06 136 THR B N 1
ATOM 4689 C CA . THR B 1 136 ? 1.146 -37.562 -34.5 1 22.06 136 THR B CA 1
ATOM 4690 C C . THR B 1 136 ? -0.029 -37.594 -33.531 1 22.06 136 THR B C 1
ATOM 4692 O O . THR B 1 136 ? -0.615 -36.562 -33.219 1 22.06 136 THR B O 1
ATOM 4695 N N . PRO B 1 137 ? -0.433 -38.812 -32.969 1 24.06 137 PRO B N 1
ATOM 4696 C CA . PRO B 1 137 ? -1.541 -39.312 -32.156 1 24.06 137 PRO B CA 1
ATOM 4697 C C . PRO B 1 137 ? -1.836 -38.406 -30.953 1 24.06 137 PRO B C 1
ATOM 4699 O O . PRO B 1 137 ? -0.993 -37.625 -30.562 1 24.06 137 PRO B O 1
ATOM 4702 N N . SER B 1 138 ? -3.07 -38.562 -30.359 1 25.31 138 SER B N 1
ATOM 4703 C CA . SER B 1 138 ? -3.881 -37.906 -29.328 1 25.31 138 SER B CA 1
ATOM 4704 C C . SER B 1 138 ? -3.104 -37.781 -28.016 1 25.31 138 SER B C 1
ATOM 4706 O O . SER B 1 138 ? -2.77 -38.781 -27.375 1 25.31 138 SER B O 1
ATOM 4708 N N . PRO B 1 139 ? -2.088 -36.969 -27.891 1 26.23 139 PRO B N 1
ATOM 4709 C CA . PRO B 1 139 ? -1.214 -37.219 -26.734 1 26.23 139 PRO B CA 1
ATOM 4710 C C . PRO B 1 139 ? -1.984 -37.312 -25.422 1 26.23 139 PRO B C 1
ATOM 4712 O O . PRO B 1 139 ? -3.098 -36.781 -25.312 1 26.23 139 PRO B O 1
ATOM 4715 N N . GLU B 1 140 ? -1.803 -38.281 -24.516 1 26.73 140 GLU B N 1
ATOM 4716 C CA . GLU B 1 140 ? -2.17 -38.531 -23.125 1 26.73 140 GLU B CA 1
ATOM 4717 C C . GLU B 1 140 ? -2.229 -37.219 -22.328 1 26.73 140 GLU B C 1
ATOM 4719 O O . GLU B 1 140 ? -1.543 -36.25 -22.656 1 26.73 140 GLU B O 1
ATOM 4724 N N . ALA B 1 141 ? -3.307 -36.906 -21.422 1 30.98 141 ALA B N 1
ATOM 4725 C CA . ALA B 1 141 ? -3.658 -35.875 -20.422 1 30.98 141 ALA B CA 1
ATOM 4726 C C . ALA B 1 141 ? -2.41 -35.312 -19.781 1 30.98 141 ALA B C 1
ATOM 4728 O O . ALA B 1 141 ? -1.745 -35.969 -18.984 1 30.98 141 ALA B O 1
ATOM 4729 N N . SER B 1 142 ? -1.642 -34.75 -20.453 1 30.56 142 SER B N 1
ATOM 4730 C CA . SER B 1 142 ? -0.433 -34.156 -19.875 1 30.56 142 SER B CA 1
ATOM 4731 C C . SER B 1 142 ? -0.745 -33.375 -18.609 1 30.56 142 SER B C 1
ATOM 4733 O O . SER B 1 142 ? -1.633 -32.5 -18.594 1 30.56 142 SER B O 1
ATOM 4735 N N . GLU B 1 143 ? -0.716 -33.844 -17.391 1 38.53 143 GLU B N 1
ATOM 4736 C CA . GLU B 1 143 ? -0.785 -33.344 -16.016 1 38.53 143 GLU B CA 1
ATOM 4737 C C . GLU B 1 143 ? -0.136 -31.984 -15.898 1 38.53 143 GLU B C 1
ATOM 4739 O O . GLU B 1 143 ? 1.073 -31.844 -16.094 1 38.53 143 GLU B O 1
ATOM 4744 N N . GLY B 1 144 ? -0.694 -30.938 -16.406 1 46.03 144 GLY B N 1
ATOM 4745 C CA . GLY B 1 144 ? -0.178 -29.594 -16.25 1 46.03 144 GLY B CA 1
ATOM 4746 C C . GLY B 1 144 ? 0.208 -29.25 -14.82 1 46.03 144 GLY B C 1
ATOM 4747 O O . GLY B 1 144 ? -0.004 -30.062 -13.914 1 46.03 144 GLY B O 1
ATOM 4748 N N . PRO B 1 145 ? 1.096 -28.203 -14.758 1 53.03 145 PRO B N 1
ATOM 4749 C CA . PRO B 1 145 ? 1.719 -27.906 -13.461 1 53.03 145 PRO B CA 1
ATOM 4750 C C . PRO B 1 145 ? 0.696 -27.594 -12.375 1 53.03 145 PRO B C 1
ATOM 4752 O O . PRO B 1 145 ? 1.053 -27.516 -11.195 1 53.03 145 PRO B O 1
ATOM 4755 N N . CYS B 1 146 ? -0.497 -27.234 -12.75 1 58.88 146 CYS B N 1
ATOM 4756 C CA . CYS B 1 146 ? -1.481 -27.031 -11.695 1 58.88 146 CYS B CA 1
ATOM 4757 C C . CYS B 1 146 ? -2.377 -28.266 -11.555 1 58.88 146 CYS B C 1
ATOM 4759 O O . CYS B 1 146 ? -2.799 -28.844 -12.547 1 58.88 146 CYS B O 1
ATOM 4761 N N . VAL B 1 147 ? -2.439 -28.938 -10.5 1 48.97 147 VAL B N 1
ATOM 4762 C CA . VAL B 1 147 ? -3.348 -30.047 -10.227 1 48.97 147 VAL B CA 1
ATOM 4763 C C . VAL B 1 147 ? -4.789 -29.531 -10.219 1 48.97 147 VAL B C 1
ATOM 4765 O O . VAL B 1 147 ? -5.168 -28.719 -9.383 1 48.97 147 VAL B O 1
ATOM 4768 N N . SER B 1 148 ? -5.289 -29.5 -11.414 1 52.91 148 SER B N 1
ATOM 4769 C CA . SER B 1 148 ? -6.691 -29.094 -11.461 1 52.91 148 SER B CA 1
ATOM 4770 C C . SER B 1 148 ? -7.582 -30.125 -10.781 1 52.91 148 SER B C 1
ATOM 4772 O O . SER B 1 148 ? -7.418 -31.328 -11 1 52.91 148 SER B O 1
ATOM 4774 N N . LYS B 1 149 ? -8.078 -29.953 -9.609 1 50.09 149 LYS B N 1
ATOM 4775 C CA . LYS B 1 149 ? -9 -30.875 -8.969 1 50.09 149 LYS B CA 1
ATOM 4776 C C . LYS B 1 149 ? -10.43 -30.656 -9.469 1 50.09 149 LYS B C 1
ATOM 4778 O O . LYS B 1 149 ? -10.812 -29.547 -9.789 1 50.09 149 LYS B O 1
ATOM 4783 N N . LEU B 1 150 ? -10.945 -31.688 -9.773 1 46.28 150 LEU B N 1
ATOM 4784 C CA . LEU B 1 150 ? -12.367 -31.656 -10.086 1 46.28 150 LEU B CA 1
ATOM 4785 C C . LEU B 1 150 ? -13.148 -30.969 -8.969 1 46.28 150 LEU B C 1
ATOM 4787 O O . LEU B 1 150 ? -12.773 -31.062 -7.801 1 46.28 150 LEU B O 1
ATOM 4791 N N . ARG B 1 151 ? -14.133 -30.109 -9.305 1 48.59 151 ARG B N 1
ATOM 4792 C CA . ARG B 1 151 ? -15 -29.25 -8.5 1 48.59 151 ARG B CA 1
ATOM 4793 C C . ARG B 1 151 ? -15.242 -29.859 -7.121 1 48.59 151 ARG B C 1
ATOM 4795 O O . ARG B 1 151 ? -15.266 -29.141 -6.117 1 48.59 151 ARG B O 1
ATOM 4802 N N . ASN B 1 152 ? -15.469 -31.141 -7.004 1 46.09 152 ASN B N 1
ATOM 4803 C CA . ASN B 1 152 ? -15.914 -31.75 -5.754 1 46.09 152 ASN B CA 1
ATOM 4804 C C . ASN B 1 152 ? -14.914 -32.781 -5.242 1 46.09 152 ASN B C 1
ATOM 4806 O O . ASN B 1 152 ? -15.242 -33.594 -4.375 1 46.09 152 ASN B O 1
ATOM 4810 N N . GLU B 1 153 ? -13.773 -32.75 -5.895 1 56.19 153 GLU B N 1
ATOM 4811 C CA . GLU B 1 153 ? -12.867 -33.781 -5.387 1 56.19 153 GLU B CA 1
ATOM 4812 C C . GLU B 1 153 ? -12.148 -33.312 -4.125 1 56.19 153 GLU B C 1
ATOM 4814 O O . GLU B 1 153 ? -11.711 -32.156 -4.043 1 56.19 153 GLU B O 1
ATOM 4819 N N . PRO B 1 154 ? -12.258 -34.156 -3.107 1 58.28 154 PRO B N 1
ATOM 4820 C CA . PRO B 1 154 ? -11.586 -33.812 -1.85 1 58.28 154 PRO B CA 1
ATOM 4821 C C . PRO B 1 154 ? -10.117 -33.438 -2.041 1 58.28 154 PRO B C 1
ATOM 4823 O O . PRO B 1 154 ? -9.453 -34 -2.928 1 58.28 154 PRO B O 1
ATOM 4826 N N . LEU B 1 155 ? -9.75 -32.438 -1.387 1 72.94 155 LEU B N 1
ATOM 4827 C CA . LEU B 1 155 ? -8.352 -32.031 -1.37 1 72.94 155 LEU B CA 1
ATOM 4828 C C . LEU B 1 155 ? -7.473 -33.094 -0.765 1 72.94 155 LEU B C 1
ATOM 4830 O O . LEU B 1 155 ? -7.809 -33.688 0.272 1 72.94 155 LEU B O 1
ATOM 4834 N N . GLY B 1 156 ? -6.746 -33.781 -1.488 1 72.94 156 GLY B N 1
ATOM 4835 C CA . GLY B 1 156 ? -5.809 -34.781 -0.956 1 72.94 156 GLY B CA 1
ATOM 4836 C C . GLY B 1 156 ? -4.785 -34.156 -0.013 1 72.94 156 GLY B C 1
ATOM 4837 O O . GLY B 1 156 ? -4.938 -33.031 0.43 1 72.94 156 GLY B O 1
ATOM 4838 N N . ALA B 1 157 ? -3.854 -35 0.477 1 80.12 157 ALA B N 1
ATOM 4839 C CA . ALA B 1 157 ? -2.754 -34.594 1.336 1 80.12 157 ALA B CA 1
ATOM 4840 C C . ALA B 1 157 ? -1.889 -33.531 0.636 1 80.12 157 ALA B C 1
ATOM 4842 O O . ALA B 1 157 ? -1.794 -33.531 -0.594 1 80.12 157 ALA B O 1
ATOM 4843 N N . LEU B 1 158 ? -1.433 -32.594 1.397 1 90 158 LEU B N 1
ATOM 4844 C CA . LEU B 1 158 ? -0.552 -31.562 0.883 1 90 158 LEU B CA 1
ATOM 4845 C C . LEU B 1 158 ? 0.75 -32.156 0.36 1 90 158 LEU B C 1
ATOM 4847 O O . LEU B 1 158 ? 1.506 -32.781 1.117 1 90 158 LEU B O 1
ATOM 4851 N N . THR B 1 159 ? 0.909 -32.125 -0.944 1 89.44 159 THR B N 1
ATOM 4852 C CA . THR B 1 159 ? 2.131 -32.625 -1.564 1 89.44 159 THR B CA 1
ATOM 4853 C C . THR B 1 159 ? 2.805 -31.547 -2.391 1 89.44 159 THR B C 1
ATOM 4855 O O . THR B 1 159 ? 2.184 -30.953 -3.279 1 89.44 159 THR B O 1
ATOM 4858 N N . PRO B 1 160 ? 4.035 -31.328 -2.045 1 93.25 160 PRO B N 1
ATOM 4859 C CA . PRO B 1 160 ? 4.746 -30.312 -2.828 1 93.25 160 PRO B CA 1
ATOM 4860 C C . PRO B 1 160 ? 4.941 -30.719 -4.285 1 93.25 160 PRO B C 1
ATOM 4862 O O . PRO B 1 160 ? 5.004 -31.906 -4.594 1 93.25 160 PRO B O 1
ATOM 4865 N N . TYR B 1 161 ? 4.988 -29.766 -5.117 1 92.81 161 TYR B N 1
ATOM 4866 C CA . TYR B 1 161 ? 5.281 -29.984 -6.527 1 92.81 161 TYR B CA 1
ATOM 4867 C C . TYR B 1 161 ? 6.738 -30.391 -6.727 1 92.81 161 TYR B C 1
ATOM 4869 O O . TYR B 1 161 ? 7.648 -29.734 -6.227 1 92.81 161 TYR B O 1
ATOM 4877 N N . VAL B 1 162 ? 7.031 -31.469 -7.465 1 88.38 162 VAL B N 1
ATOM 4878 C CA . VAL B 1 162 ? 8.398 -31.953 -7.637 1 88.38 162 VAL B CA 1
ATOM 4879 C C . VAL B 1 162 ? 8.758 -31.953 -9.117 1 88.38 162 VAL B C 1
ATOM 4881 O O . VAL B 1 162 ? 9.883 -32.312 -9.492 1 88.38 162 VAL B O 1
ATOM 4884 N N . GLY B 1 163 ? 7.922 -31.484 -10.008 1 86.5 163 GLY B N 1
ATOM 4885 C CA . GLY B 1 163 ? 8.227 -31.453 -11.43 1 86.5 163 GLY B CA 1
ATOM 4886 C C . GLY B 1 163 ? 9.219 -30.359 -11.797 1 86.5 163 GLY B C 1
ATOM 4887 O O . GLY B 1 163 ? 9.469 -29.453 -11.008 1 86.5 163 GLY B O 1
ATOM 4888 N N . VAL B 1 164 ? 9.922 -30.641 -12.898 1 83.81 164 VAL B N 1
ATOM 4889 C CA . VAL B 1 164 ? 10.875 -29.641 -13.406 1 83.81 164 VAL B CA 1
ATOM 4890 C C . VAL B 1 164 ? 10.234 -28.844 -14.539 1 83.81 164 VAL B C 1
ATOM 4892 O O . VAL B 1 164 ? 9.594 -29.422 -15.422 1 83.81 164 VAL B O 1
ATOM 4895 N N . VAL B 1 165 ? 10.266 -27.609 -14.367 1 88.62 165 VAL B N 1
ATOM 4896 C CA . VAL B 1 165 ? 9.758 -26.703 -15.398 1 88.62 165 VAL B CA 1
ATOM 4897 C C . VAL B 1 165 ? 10.898 -25.875 -15.961 1 88.62 165 VAL B C 1
ATOM 4899 O O . VAL B 1 165 ? 11.773 -25.406 -15.219 1 88.62 165 VAL B O 1
ATOM 4902 N N . ASP B 1 166 ? 10.922 -25.75 -17.281 1 87.81 166 ASP B N 1
ATOM 4903 C CA . ASP B 1 166 ? 11.961 -24.938 -17.922 1 87.81 166 ASP B CA 1
ATOM 4904 C C . ASP B 1 166 ? 11.609 -23.453 -17.875 1 87.81 166 ASP B C 1
ATOM 4906 O O . ASP B 1 166 ? 10.43 -23.094 -17.828 1 87.81 166 ASP B O 1
ATOM 4910 N N . GLY B 1 167 ? 12.586 -22.656 -17.859 1 90.12 167 GLY B N 1
ATOM 4911 C CA . GLY B 1 167 ? 12.43 -21.203 -17.844 1 90.12 167 GLY B CA 1
ATOM 4912 C C . GLY B 1 167 ? 13.742 -20.453 -17.891 1 90.12 167 GLY B C 1
ATOM 4913 O O . GLY B 1 167 ? 14.805 -21.078 -18.031 1 90.12 167 GLY B O 1
ATOM 4914 N N . PRO B 1 168 ? 13.602 -19.156 -17.875 1 91.06 168 PRO B N 1
ATOM 4915 C CA . PRO B 1 168 ? 14.82 -18.344 -17.953 1 91.06 168 PRO B CA 1
ATOM 4916 C C . PRO B 1 168 ? 15.727 -18.531 -16.75 1 91.06 168 PRO B C 1
ATOM 4918 O O . PRO B 1 168 ? 15.258 -18.891 -15.664 1 91.06 168 PRO B O 1
ATOM 4921 N N . GLU B 1 169 ? 16.969 -18.266 -16.984 1 94.62 169 GLU B N 1
ATOM 4922 C CA . GLU B 1 169 ? 17.953 -18.359 -15.906 1 94.62 169 GLU B CA 1
ATOM 4923 C C . GLU B 1 169 ? 17.719 -17.281 -14.852 1 94.62 169 GLU B C 1
ATOM 4925 O O . GLU B 1 169 ? 17.516 -16.109 -15.195 1 94.62 169 GLU B O 1
ATOM 4930 N N . VAL B 1 170 ? 17.688 -17.688 -13.641 1 97.31 170 VAL B N 1
ATOM 4931 C CA . VAL B 1 170 ? 17.594 -16.766 -12.516 1 97.31 170 VAL B CA 1
ATOM 4932 C C . VAL B 1 170 ? 19 -16.469 -11.969 1 97.31 170 VAL B C 1
ATOM 4934 O O . VAL B 1 170 ? 19.719 -17.391 -11.57 1 97.31 170 VAL B O 1
ATOM 4937 N N . LYS B 1 171 ? 19.391 -15.211 -12.016 1 97.44 171 LYS B N 1
ATOM 4938 C CA . LYS B 1 171 ? 20.703 -14.836 -11.508 1 97.44 171 LYS B CA 1
ATOM 4939 C C . LYS B 1 171 ? 20.844 -15.203 -10.031 1 97.44 171 LYS B C 1
ATOM 4941 O O . LYS B 1 171 ? 19.953 -14.922 -9.227 1 97.44 171 LYS B O 1
ATOM 4946 N N . LYS B 1 172 ? 21.953 -15.836 -9.727 1 97.12 172 LYS B N 1
ATOM 4947 C CA . LYS B 1 172 ? 22.172 -16.312 -8.367 1 97.12 172 LYS B CA 1
ATOM 4948 C C . LYS B 1 172 ? 22.875 -15.258 -7.52 1 97.12 172 LYS B C 1
ATOM 4950 O O . LYS B 1 172 ? 23.641 -14.438 -8.039 1 97.12 172 LYS B O 1
ATOM 4955 N N . SER B 1 173 ? 22.547 -15.312 -6.238 1 96.31 173 SER B N 1
ATOM 4956 C CA . SER B 1 173 ? 23.141 -14.375 -5.293 1 96.31 173 SER B CA 1
ATOM 4957 C C . SER B 1 173 ? 24.562 -14.797 -4.926 1 96.31 173 SER B C 1
ATOM 4959 O O . SER B 1 173 ? 24.875 -15.992 -4.934 1 96.31 173 SER B O 1
ATOM 4961 N N . LYS B 1 174 ? 25.406 -13.781 -4.543 1 94 174 LYS B N 1
ATOM 4962 C CA . LYS B 1 174 ? 26.781 -14.047 -4.121 1 94 174 LYS B CA 1
ATOM 4963 C C . LYS B 1 174 ? 26.922 -13.914 -2.607 1 94 174 LYS B C 1
ATOM 4965 O O . LYS B 1 174 ? 27.938 -14.32 -2.037 1 94 174 LYS B O 1
ATOM 4970 N N . LYS B 1 175 ? 25.953 -13.375 -2.051 1 92.25 175 LYS B N 1
ATOM 4971 C CA . LYS B 1 175 ? 25.922 -13.18 -0.604 1 92.25 175 LYS B CA 1
ATOM 4972 C C . LYS B 1 175 ? 24.484 -13.086 -0.096 1 92.25 175 LYS B C 1
ATOM 4974 O O . LYS B 1 175 ? 23.547 -13 -0.889 1 92.25 175 LYS B O 1
ATOM 4979 N N . ILE B 1 176 ? 24.406 -13.156 1.201 1 91 176 ILE B N 1
ATOM 4980 C CA . ILE B 1 176 ? 23.125 -12.82 1.818 1 91 176 ILE B CA 1
ATOM 4981 C C . ILE B 1 176 ? 23 -11.305 1.954 1 91 176 ILE B C 1
ATOM 4983 O O . ILE B 1 176 ? 23.844 -10.656 2.588 1 91 176 ILE B O 1
ATOM 4987 N N . HIS B 1 177 ? 21.953 -10.812 1.384 1 89.62 177 HIS B N 1
ATOM 4988 C CA . HIS B 1 177 ? 21.781 -9.367 1.413 1 89.62 177 HIS B CA 1
ATOM 4989 C C . HIS B 1 177 ? 21.047 -8.93 2.678 1 89.62 177 HIS B C 1
ATOM 4991 O O . HIS B 1 177 ? 20.266 -9.695 3.252 1 89.62 177 HIS B O 1
ATOM 4997 N N . GLY B 1 178 ? 21.062 -7.547 3.08 1 74.56 178 GLY B N 1
ATOM 4998 C CA . GLY B 1 178 ? 20.297 -6.949 4.168 1 74.56 178 GLY B CA 1
ATOM 4999 C C . GLY B 1 178 ? 21.172 -6.547 5.348 1 74.56 178 GLY B C 1
ATOM 5000 O O . GLY B 1 178 ? 20.703 -5.859 6.258 1 74.56 178 GLY B O 1
ATOM 5001 N N . GLY B 1 179 ? 22.375 -7.074 5.562 1 61.69 179 GLY B N 1
ATOM 5002 C CA . GLY B 1 179 ? 23.172 -6.711 6.723 1 61.69 179 GLY B CA 1
ATOM 5003 C C . GLY B 1 179 ? 23.484 -5.23 6.789 1 61.69 179 GLY B C 1
ATOM 5004 O O . GLY B 1 179 ? 23.672 -4.68 7.879 1 61.69 179 GLY B O 1
ATOM 5005 N N . ASP B 1 180 ? 23.359 -4.566 5.688 1 58.34 180 ASP B N 1
ATOM 5006 C CA . ASP B 1 180 ? 23.922 -3.225 5.613 1 58.34 180 ASP B CA 1
ATOM 5007 C C . ASP B 1 180 ? 22.844 -2.162 5.711 1 58.34 180 ASP B C 1
ATOM 5009 O O . ASP B 1 180 ? 23.125 -0.965 5.758 1 58.34 180 ASP B O 1
ATOM 5013 N N . SER B 1 181 ? 21.531 -2.695 5.598 1 61.09 181 SER B N 1
ATOM 5014 C CA . SER B 1 181 ? 20.594 -1.58 5.582 1 61.09 181 SER B CA 1
ATOM 5015 C C . SER B 1 181 ? 20.5 -0.909 6.949 1 61.09 181 SER B C 1
ATOM 5017 O O . SER B 1 181 ? 20.094 -1.534 7.93 1 61.09 181 SER B O 1
ATOM 5019 N N . ALA B 1 182 ? 21.141 0.321 7.09 1 64.56 182 ALA B N 1
ATOM 5020 C CA . ALA B 1 182 ? 21.391 0.986 8.367 1 64.56 182 ALA B CA 1
ATOM 5021 C C . ALA B 1 182 ? 20.094 1.385 9.039 1 64.56 182 ALA B C 1
ATOM 5023 O O . ALA B 1 182 ? 19.984 1.354 10.273 1 64.56 182 ALA B O 1
ATOM 5024 N N . ILE B 1 183 ? 18.969 1.492 8.156 1 83.81 183 ILE B N 1
ATOM 5025 C CA . ILE B 1 183 ? 17.859 2.055 8.922 1 83.81 183 ILE B CA 1
ATOM 5026 C C . ILE B 1 183 ? 16.781 0.997 9.117 1 83.81 183 ILE B C 1
ATOM 5028 O O . ILE B 1 183 ? 16.094 0.985 10.141 1 83.81 183 ILE B O 1
ATOM 5032 N N . LEU B 1 184 ? 16.656 0.05 8.188 1 89.88 184 LEU B N 1
ATOM 5033 C CA . LEU B 1 184 ? 15.648 -0.995 8.305 1 89.88 184 LEU B CA 1
ATOM 5034 C C . LEU B 1 184 ? 16.297 -2.361 8.492 1 89.88 184 LEU B C 1
ATOM 5036 O O . LEU B 1 184 ? 17.422 -2.584 8.039 1 89.88 184 LEU B O 1
ATOM 5040 N N . GLY B 1 185 ? 15.703 -3.26 9.203 1 90.62 185 GLY B N 1
ATOM 5041 C CA . GLY B 1 185 ? 16.125 -4.652 9.234 1 90.62 185 GLY B CA 1
ATOM 5042 C C . GLY B 1 185 ? 15.773 -5.406 7.961 1 90.62 185 GLY B C 1
ATOM 5043 O O . GLY B 1 185 ? 15.188 -4.84 7.039 1 90.62 185 GLY B O 1
ATOM 5044 N N . THR B 1 186 ? 16.281 -6.629 7.891 1 93.56 186 THR B N 1
ATOM 5045 C CA . THR B 1 186 ? 16 -7.516 6.766 1 93.56 186 THR B CA 1
ATOM 5046 C C . THR B 1 186 ? 15.375 -8.82 7.246 1 93.56 186 THR B C 1
ATOM 5048 O O . THR B 1 186 ? 15.672 -9.289 8.352 1 93.56 186 THR B O 1
ATOM 5051 N N . TYR B 1 187 ? 14.5 -9.359 6.48 1 95.12 187 TYR B N 1
ATOM 5052 C CA . TYR B 1 187 ? 14 -10.703 6.758 1 95.12 187 TYR B CA 1
ATOM 5053 C C . TYR B 1 187 ? 15.086 -11.75 6.531 1 95.12 187 TYR B C 1
ATOM 5055 O O . TYR B 1 187 ? 15.953 -11.578 5.672 1 95.12 187 TYR B O 1
ATOM 5063 N N . LYS B 1 188 ? 15.234 -12.773 7.23 1 91.25 188 LYS B N 1
ATOM 5064 C CA . LYS B 1 188 ? 16.297 -13.773 7.309 1 91.25 188 LYS B CA 1
ATOM 5065 C C . LYS B 1 188 ? 16.547 -14.422 5.949 1 91.25 188 LYS B C 1
ATOM 5067 O O . LYS B 1 188 ? 17.672 -14.453 5.469 1 91.25 188 LYS B O 1
ATOM 5072 N N . MET B 1 189 ? 15.797 -14.906 5.121 1 95.81 189 MET B N 1
ATOM 5073 C CA . MET B 1 189 ? 15.805 -15.586 3.828 1 95.81 189 MET B CA 1
ATOM 5074 C C . MET B 1 189 ? 17.156 -16.25 3.572 1 95.81 189 MET B C 1
ATOM 5076 O O . MET B 1 189 ? 17.844 -15.914 2.611 1 95.81 189 MET B O 1
ATOM 5080 N N . GLN B 1 190 ? 17.562 -17.297 4.367 1 94.25 190 GLN B N 1
ATOM 5081 C CA . GLN B 1 190 ? 18.906 -17.859 4.301 1 94.25 190 GLN B CA 1
ATOM 5082 C C . GLN B 1 190 ? 18.844 -19.391 4.258 1 94.25 190 GLN B C 1
ATOM 5084 O O . GLN B 1 190 ? 19.875 -20.047 4.047 1 94.25 190 GLN B O 1
ATOM 5089 N N . SER B 1 191 ? 17.734 -19.984 4.387 1 94.69 191 SER B N 1
ATOM 5090 C CA . SER B 1 191 ? 17.609 -21.438 4.438 1 94.69 191 SER B CA 1
ATOM 5091 C C . SER B 1 191 ? 17.609 -22.047 3.037 1 94.69 191 SER B C 1
ATOM 5093 O O . SER B 1 191 ? 16.984 -21.5 2.123 1 94.69 191 SER B O 1
ATOM 5095 N N . ARG B 1 192 ? 18.219 -23.203 2.957 1 92.62 192 ARG B N 1
ATOM 5096 C CA . ARG B 1 192 ? 18.219 -23.906 1.682 1 92.62 192 ARG B CA 1
ATOM 5097 C C . ARG B 1 192 ? 16.922 -24.672 1.473 1 92.62 192 ARG B C 1
ATOM 5099 O O . ARG B 1 192 ? 16.344 -24.641 0.377 1 92.62 192 ARG B O 1
ATOM 5106 N N . PHE B 1 193 ? 16.422 -25.281 2.514 1 92.81 193 PHE B N 1
ATOM 5107 C CA . PHE B 1 193 ? 15.32 -26.219 2.346 1 92.81 193 PHE B CA 1
ATOM 5108 C C . PHE B 1 193 ? 14.023 -25.625 2.889 1 92.81 193 PHE B C 1
ATOM 5110 O O . PHE B 1 193 ? 12.945 -26.156 2.621 1 92.81 193 PHE B O 1
ATOM 5117 N N . ASN B 1 194 ? 14.125 -24.516 3.598 1 96 194 ASN B N 1
ATOM 5118 C CA . ASN B 1 194 ? 12.945 -23.875 4.188 1 96 194 ASN B CA 1
ATOM 5119 C C . ASN B 1 194 ? 12.844 -22.406 3.801 1 96 194 ASN B C 1
ATOM 5121 O O . ASN B 1 194 ? 12.398 -21.578 4.598 1 96 194 ASN B O 1
ATOM 5125 N N . ARG B 1 195 ? 13.32 -22.125 2.602 1 97.38 195 ARG B N 1
ATOM 5126 C CA . ARG B 1 195 ? 13.398 -20.734 2.172 1 97.38 195 ARG B CA 1
ATOM 5127 C C . ARG B 1 195 ? 12.008 -20.094 2.109 1 97.38 195 ARG B C 1
ATOM 5129 O O . ARG B 1 195 ? 11.781 -19.031 2.674 1 97.38 195 ARG B O 1
ATOM 5136 N N . GLY B 1 196 ? 11.156 -20.766 1.427 1 98.25 196 GLY B N 1
ATOM 5137 C CA . GLY B 1 196 ? 9.82 -20.203 1.27 1 98.25 196 GLY B CA 1
ATOM 5138 C C . GLY B 1 196 ? 8.789 -21.234 0.856 1 98.25 196 GLY B C 1
ATOM 5139 O O . GLY B 1 196 ? 9.133 -22.344 0.458 1 98.25 196 GLY B O 1
ATOM 5140 N N . VAL B 1 197 ? 7.539 -20.891 1.064 1 98.62 197 VAL B N 1
ATOM 5141 C CA . VAL B 1 197 ? 6.402 -21.672 0.594 1 98.62 197 VAL B CA 1
ATOM 5142 C C . VAL B 1 197 ? 5.551 -20.828 -0.357 1 98.62 197 VAL B C 1
ATOM 5144 O O . VAL B 1 197 ? 5.234 -19.672 -0.058 1 98.62 197 VAL B O 1
ATOM 5147 N N . LEU B 1 198 ? 5.297 -21.375 -1.53 1 98.56 198 LEU B N 1
ATOM 5148 C CA . LEU B 1 198 ? 4.398 -20.766 -2.496 1 98.56 198 LEU B CA 1
ATOM 5149 C C . LEU B 1 198 ? 3.094 -21.531 -2.605 1 98.56 198 LEU B C 1
ATOM 5151 O O . LEU B 1 198 ? 3.102 -22.719 -2.945 1 98.56 198 LEU B O 1
ATOM 5155 N N . LEU B 1 199 ? 2.01 -20.891 -2.266 1 98.38 199 LEU B N 1
ATOM 5156 C CA . LEU B 1 199 ? 0.687 -21.375 -2.646 1 98.38 199 LEU B CA 1
ATOM 5157 C C . LEU B 1 199 ? 0.204 -20.688 -3.918 1 98.38 199 LEU B C 1
ATOM 5159 O O . LEU B 1 199 ? -0.046 -19.469 -3.916 1 98.38 199 LEU B O 1
ATOM 5163 N N . MET B 1 200 ? 0.118 -21.422 -4.992 1 97.25 200 MET B N 1
ATOM 5164 C CA . MET B 1 200 ? -0.314 -20.875 -6.273 1 97.25 200 MET B CA 1
ATOM 5165 C C . MET B 1 200 ? -1.648 -21.484 -6.699 1 97.25 200 MET B C 1
ATOM 5167 O O . MET B 1 200 ? -1.79 -22.703 -6.77 1 97.25 200 MET B O 1
ATOM 5171 N N . VAL B 1 201 ? -2.592 -20.625 -6.934 1 96 201 VAL B N 1
ATOM 5172 C CA . VAL B 1 201 ? -3.895 -21.062 -7.422 1 96 201 VAL B CA 1
ATOM 5173 C C . VAL B 1 201 ? -4.207 -20.375 -8.75 1 96 201 VAL B C 1
ATOM 5175 O O . VAL B 1 201 ? -4.203 -19.141 -8.836 1 96 201 VAL B O 1
ATOM 5178 N N . ASN B 1 202 ? -4.41 -21.141 -9.75 1 93.75 202 ASN B N 1
ATOM 5179 C CA . ASN B 1 202 ? -4.73 -20.656 -11.086 1 93.75 202 ASN B CA 1
ATOM 5180 C C . ASN B 1 202 ? -6.117 -21.109 -11.531 1 93.75 202 ASN B C 1
ATOM 5182 O O . ASN B 1 202 ? -6.301 -22.266 -11.914 1 93.75 202 ASN B O 1
ATOM 5186 N N . ILE B 1 203 ? -7.031 -20.203 -11.445 1 91.88 203 ILE B N 1
ATOM 5187 C CA . ILE B 1 203 ? -8.383 -20.516 -11.898 1 91.88 203 ILE B CA 1
ATOM 5188 C C . ILE B 1 203 ? -8.531 -20.125 -13.367 1 91.88 203 ILE B C 1
ATOM 5190 O O . ILE B 1 203 ? -8.477 -18.938 -13.711 1 91.88 203 ILE B O 1
ATOM 5194 N N . MET B 1 204 ? -8.766 -21.094 -14.195 1 89.38 204 MET B N 1
ATOM 5195 C CA . MET B 1 204 ? -8.781 -20.859 -15.633 1 89.38 204 MET B CA 1
ATOM 5196 C C . MET B 1 204 ? -10.164 -21.109 -16.219 1 89.38 204 MET B C 1
ATOM 5198 O O . MET B 1 204 ? -10.555 -20.484 -17.203 1 89.38 204 MET B O 1
ATOM 5202 N N . ASP B 1 205 ? -10.82 -22.047 -15.578 1 88.44 205 ASP B N 1
ATOM 5203 C CA . ASP B 1 205 ? -12.125 -22.438 -16.094 1 88.44 205 ASP B CA 1
ATOM 5204 C C . ASP B 1 205 ? -13.258 -21.891 -15.234 1 88.44 205 ASP B C 1
ATOM 5206 O O . ASP B 1 205 ? -13.141 -21.844 -14.008 1 88.44 205 ASP B O 1
ATOM 5210 N N . TYR B 1 206 ? -14.352 -21.547 -15.883 1 86.31 206 TYR B N 1
ATOM 5211 C CA . TYR B 1 206 ? -15.539 -21 -15.242 1 86.31 206 TYR B CA 1
ATOM 5212 C C . TYR B 1 206 ? -16.812 -21.594 -15.836 1 86.31 206 TYR B C 1
ATOM 5214 O O . TYR B 1 206 ? -16.766 -22.25 -16.891 1 86.31 206 TYR B O 1
ATOM 5222 N N . PRO B 1 207 ? -17.906 -21.5 -15.094 1 83.38 207 PRO B N 1
ATOM 5223 C CA . PRO B 1 207 ? -19.141 -22.031 -15.664 1 83.38 207 PRO B CA 1
ATOM 5224 C C . PRO B 1 207 ? -19.438 -21.469 -17.047 1 83.38 207 PRO B C 1
ATOM 5226 O O . PRO B 1 207 ? -19.875 -22.219 -17.938 1 83.38 207 PRO B O 1
ATOM 5229 N N . ASP B 1 208 ? -19.172 -20.188 -17.141 1 78.38 208 ASP B N 1
ATOM 5230 C CA . ASP B 1 208 ? -19.234 -19.578 -18.469 1 78.38 208 ASP B CA 1
ATOM 5231 C C . ASP B 1 208 ? -17.938 -19.797 -19.219 1 78.38 208 ASP B C 1
ATOM 5233 O O . ASP B 1 208 ? -16.906 -19.188 -18.922 1 78.38 208 ASP B O 1
ATOM 5237 N N . GLN B 1 209 ? -17.984 -20.656 -20.25 1 80.44 209 GLN B N 1
ATOM 5238 C CA . GLN B 1 209 ? -16.797 -21.062 -20.984 1 80.44 209 GLN B CA 1
ATOM 5239 C C . GLN B 1 209 ? -16.141 -19.875 -21.688 1 80.44 209 GLN B C 1
ATOM 5241 O O . GLN B 1 209 ? -14.938 -19.906 -21.984 1 80.44 209 GLN B O 1
ATOM 5246 N N . ASN B 1 210 ? -16.891 -18.875 -21.891 1 70.12 210 ASN B N 1
ATOM 5247 C CA . ASN B 1 210 ? -16.359 -17.688 -22.562 1 70.12 210 ASN B CA 1
ATOM 5248 C C . ASN B 1 210 ? -15.453 -16.891 -21.641 1 70.12 210 ASN B C 1
ATOM 5250 O O . ASN B 1 210 ? -14.711 -16.016 -22.109 1 70.12 210 ASN B O 1
ATOM 5254 N N . ARG B 1 211 ? -15.469 -17.266 -20.453 1 77.94 211 ARG B N 1
ATOM 5255 C CA . ARG B 1 211 ? -14.68 -16.531 -19.469 1 77.94 211 ARG B CA 1
ATOM 5256 C C . ARG B 1 211 ? -13.406 -17.281 -19.109 1 77.94 211 ARG B C 1
ATOM 5258 O O . ARG B 1 211 ? -12.727 -16.938 -18.141 1 77.94 211 ARG B O 1
ATOM 5265 N N . ARG B 1 212 ? -13.133 -18.234 -19.953 1 82.44 212 ARG B N 1
ATOM 5266 C CA . ARG B 1 212 ? -11.922 -19.016 -19.703 1 82.44 212 ARG B CA 1
ATOM 5267 C C . ARG B 1 212 ? -10.672 -18.156 -19.875 1 82.44 212 ARG B C 1
ATOM 5269 O O . ARG B 1 212 ? -10.594 -17.359 -20.812 1 82.44 212 ARG B O 1
ATOM 5276 N N . ARG B 1 213 ? -9.742 -18.266 -19 1 83.5 213 ARG B N 1
ATOM 5277 C CA . ARG B 1 213 ? -8.477 -17.531 -19.047 1 83.5 213 ARG B CA 1
ATOM 5278 C C . ARG B 1 213 ? -7.438 -18.297 -19.875 1 83.5 213 ARG B C 1
ATOM 5280 O O . ARG B 1 213 ? -6.527 -18.906 -19.312 1 83.5 213 ARG B O 1
ATOM 5287 N N . ILE B 1 214 ? -7.477 -18.094 -21.125 1 75.31 214 ILE B N 1
ATOM 5288 C CA . ILE B 1 214 ? -6.605 -18.812 -22.047 1 75.31 214 ILE B CA 1
ATOM 5289 C C . ILE B 1 214 ? -5.176 -18.297 -21.906 1 75.31 214 ILE B C 1
ATOM 5291 O O . ILE B 1 214 ? -4.945 -17.094 -21.812 1 75.31 214 ILE B O 1
ATOM 5295 N N . GLY B 1 215 ? -4.227 -19.141 -21.922 1 78.31 215 GLY B N 1
ATOM 5296 C CA . GLY B 1 215 ? -2.822 -18.766 -21.828 1 78.31 215 GLY B CA 1
ATOM 5297 C C . GLY B 1 215 ? -2.326 -18.625 -20.406 1 78.31 215 GLY B C 1
ATOM 5298 O O . GLY B 1 215 ? -1.126 -18.469 -20.172 1 78.31 215 GLY B O 1
ATOM 5299 N N . ALA B 1 216 ? -3.262 -18.734 -19.438 1 85.69 216 ALA B N 1
ATOM 5300 C CA . ALA B 1 216 ? -2.908 -18.562 -18.031 1 85.69 216 ALA B CA 1
ATOM 5301 C C . ALA B 1 216 ? -1.977 -19.672 -17.562 1 85.69 216 ALA B C 1
ATOM 5303 O O . ALA B 1 216 ? -1.309 -19.531 -16.531 1 85.69 216 ALA B O 1
ATOM 5304 N N . GLU B 1 217 ? -1.941 -20.719 -18.312 1 87.5 217 GLU B N 1
ATOM 5305 C CA . GLU B 1 217 ? -1.047 -21.828 -17.969 1 87.5 217 GLU B CA 1
ATOM 5306 C C . GLU B 1 217 ? 0.415 -21.406 -18.062 1 87.5 217 GLU B C 1
ATOM 5308 O O . GLU B 1 217 ? 1.268 -21.906 -17.344 1 87.5 217 GLU B O 1
ATOM 5313 N N . LYS B 1 218 ? 0.651 -20.516 -18.984 1 87.06 218 LYS B N 1
ATOM 5314 C CA . LYS B 1 218 ? 2.014 -20.016 -19.141 1 87.06 218 LYS B CA 1
ATOM 5315 C C . LYS B 1 218 ? 2.48 -19.281 -17.891 1 87.06 218 LYS B C 1
ATOM 5317 O O . LYS B 1 218 ? 3.646 -19.375 -17.5 1 87.06 218 LYS B O 1
ATOM 5322 N N . ASP B 1 219 ? 1.572 -18.594 -17.312 1 90.88 219 ASP B N 1
ATOM 5323 C CA . ASP B 1 219 ? 1.89 -17.891 -16.078 1 90.88 219 ASP B CA 1
ATOM 5324 C C . ASP B 1 219 ? 2.25 -18.875 -14.961 1 90.88 219 ASP B C 1
ATOM 5326 O O . ASP B 1 219 ? 3.195 -18.641 -14.203 1 90.88 219 ASP B O 1
ATOM 5330 N N . SER B 1 220 ? 1.486 -19.953 -14.93 1 93.12 220 SER B N 1
ATOM 5331 C CA . SER B 1 220 ? 1.777 -20.969 -13.922 1 93.12 220 SER B CA 1
ATOM 5332 C C . SER B 1 220 ? 3.18 -21.547 -14.109 1 93.12 220 SER B C 1
ATOM 5334 O O . SER B 1 220 ? 3.93 -21.688 -13.141 1 93.12 220 SER B O 1
ATOM 5336 N N . LYS B 1 221 ? 3.475 -21.844 -15.281 1 92.56 221 LYS B N 1
ATOM 5337 C CA . LYS B 1 221 ? 4.781 -22.422 -15.57 1 92.56 221 LYS B CA 1
ATOM 5338 C C . LYS B 1 221 ? 5.906 -21.453 -15.188 1 92.56 221 LYS B C 1
ATOM 5340 O O . LYS B 1 221 ? 6.887 -21.859 -14.562 1 92.56 221 LYS B O 1
ATOM 5345 N N . SER B 1 222 ? 5.727 -20.25 -15.562 1 94.31 222 SER B N 1
ATOM 5346 C CA . SER B 1 222 ? 6.738 -19.234 -15.266 1 94.31 222 SER B CA 1
ATOM 5347 C C . SER B 1 222 ? 6.93 -19.062 -13.758 1 94.31 222 SER B C 1
ATOM 5349 O O . SER B 1 222 ? 8.062 -18.984 -13.281 1 94.31 222 SER B O 1
ATOM 5351 N N . LEU B 1 223 ? 5.859 -19.031 -13.055 1 96.62 223 LEU B N 1
ATOM 5352 C CA . LEU B 1 223 ? 5.918 -18.844 -11.609 1 96.62 223 LEU B CA 1
ATOM 5353 C C . LEU B 1 223 ? 6.543 -20.062 -10.93 1 96.62 223 LEU B C 1
ATOM 5355 O O . LEU B 1 223 ? 7.359 -19.906 -10.016 1 96.62 223 LEU B O 1
ATOM 5359 N N . ILE B 1 224 ? 6.152 -21.234 -11.352 1 96.44 224 ILE B N 1
ATOM 5360 C CA . ILE B 1 224 ? 6.707 -22.453 -10.766 1 96.44 224 ILE B CA 1
ATOM 5361 C C . ILE B 1 224 ? 8.219 -22.484 -10.992 1 96.44 224 ILE B C 1
ATOM 5363 O O . ILE B 1 224 ? 8.984 -22.719 -10.055 1 96.44 224 ILE B O 1
ATOM 5367 N N . HIS B 1 225 ? 8.617 -22.219 -12.188 1 96.62 225 HIS B N 1
ATOM 5368 C CA . HIS B 1 225 ? 10.047 -22.203 -12.484 1 96.62 225 HIS B CA 1
ATOM 5369 C C . HIS B 1 225 ? 10.789 -21.203 -11.602 1 96.62 225 HIS B C 1
ATOM 5371 O O . HIS B 1 225 ? 11.797 -21.547 -10.984 1 96.62 225 HIS B O 1
ATOM 5377 N N . LEU B 1 226 ? 10.289 -19.984 -11.594 1 98 226 LEU B N 1
ATOM 5378 C CA . LEU B 1 226 ? 10.93 -18.922 -10.836 1 98 226 LEU B CA 1
ATOM 5379 C C . LEU B 1 226 ? 11.094 -19.328 -9.375 1 98 226 LEU B C 1
ATOM 5381 O O . LEU B 1 226 ? 12.195 -19.25 -8.82 1 98 226 LEU B O 1
ATOM 5385 N N . PHE B 1 227 ? 10.039 -19.781 -8.742 1 98 227 PHE B N 1
ATOM 5386 C CA . PHE B 1 227 ? 10.07 -20.016 -7.305 1 98 227 PHE B CA 1
ATOM 5387 C C . PHE B 1 227 ? 10.828 -21.297 -6.973 1 98 227 PHE B C 1
ATOM 5389 O O . PHE B 1 227 ? 11.344 -21.438 -5.859 1 98 227 PHE B O 1
ATOM 5396 N N . GLN B 1 228 ? 10.898 -22.172 -7.93 1 96.19 228 GLN B N 1
ATOM 5397 C CA . GLN B 1 228 ? 11.828 -23.281 -7.762 1 96.19 228 GLN B CA 1
ATOM 5398 C C . GLN B 1 228 ? 13.266 -22.781 -7.68 1 96.19 228 GLN B C 1
ATOM 5400 O O . GLN B 1 228 ? 14.031 -23.203 -6.805 1 96.19 228 GLN B O 1
ATOM 5405 N N . GLU B 1 229 ? 13.562 -21.875 -8.586 1 96.38 229 GLU B N 1
ATOM 5406 C CA . GLU B 1 229 ? 14.906 -21.297 -8.625 1 96.38 229 GLU B CA 1
ATOM 5407 C C . GLU B 1 229 ? 15.203 -20.484 -7.363 1 96.38 229 GLU B C 1
ATOM 5409 O O . GLU B 1 229 ? 16.359 -20.266 -7.016 1 96.38 229 GLU B O 1
ATOM 5414 N N . LEU B 1 230 ? 14.188 -20.047 -6.676 1 97.19 230 LEU B N 1
ATOM 5415 C CA . LEU B 1 230 ? 14.328 -19.297 -5.434 1 97.19 230 LEU B CA 1
ATOM 5416 C C . LEU B 1 230 ? 14.344 -20.234 -4.23 1 97.19 230 LEU B C 1
ATOM 5418 O O . LEU B 1 230 ? 14.344 -19.781 -3.084 1 97.19 230 LEU B O 1
ATOM 5422 N N . ASN B 1 231 ? 14.234 -21.594 -4.43 1 95.62 231 ASN B N 1
ATOM 5423 C CA . ASN B 1 231 ? 14.289 -22.625 -3.41 1 95.62 231 ASN B CA 1
ATOM 5424 C C . ASN B 1 231 ? 13.016 -22.672 -2.57 1 95.62 231 ASN B C 1
ATOM 5426 O O . ASN B 1 231 ? 13.078 -22.891 -1.359 1 95.62 231 ASN B O 1
ATOM 5430 N N . PHE B 1 232 ? 11.891 -22.391 -3.213 1 97.94 232 PHE B N 1
ATOM 5431 C CA . PHE B 1 232 ? 10.602 -22.453 -2.535 1 97.94 232 PHE B CA 1
ATOM 5432 C C . PHE B 1 232 ? 10 -23.844 -2.656 1 97.94 232 PHE B C 1
ATOM 5434 O O . PHE B 1 232 ? 10.242 -24.547 -3.639 1 97.94 232 PHE B O 1
ATOM 5441 N N . THR B 1 233 ? 9.289 -24.234 -1.611 1 97.69 233 THR B N 1
ATOM 5442 C CA . THR B 1 233 ? 8.352 -25.344 -1.72 1 97.69 233 THR B CA 1
ATOM 5443 C C . THR B 1 233 ? 7.039 -24.875 -2.346 1 97.69 233 THR B C 1
ATOM 5445 O O . THR B 1 233 ? 6.422 -23.922 -1.871 1 97.69 233 THR B O 1
ATOM 5448 N N . ILE B 1 234 ? 6.605 -25.594 -3.41 1 97.69 234 ILE B N 1
ATOM 5449 C CA . ILE B 1 234 ? 5.52 -25.047 -4.223 1 97.69 234 ILE B CA 1
ATOM 5450 C C . ILE B 1 234 ? 4.301 -25.953 -4.125 1 97.69 234 ILE B C 1
ATOM 5452 O O . ILE B 1 234 ? 4.418 -27.172 -4.262 1 97.69 234 ILE B O 1
ATOM 5456 N N . PHE B 1 235 ? 3.141 -25.375 -3.883 1 96.81 235 PHE B N 1
ATOM 5457 C CA . PHE B 1 235 ? 1.84 -26.031 -3.891 1 96.81 235 PHE B CA 1
ATOM 5458 C C . PHE B 1 235 ? 0.928 -25.422 -4.945 1 96.81 235 PHE B C 1
ATOM 5460 O O . PHE B 1 235 ? 0.182 -24.484 -4.66 1 96.81 235 PHE B O 1
ATOM 5467 N N . PRO B 1 236 ? 0.987 -25.953 -6.176 1 95.81 236 PRO B N 1
ATOM 5468 C CA . PRO B 1 236 ? 0.172 -25.422 -7.273 1 95.81 236 PRO B CA 1
ATOM 5469 C C . PRO B 1 236 ? -1.181 -26.125 -7.395 1 95.81 236 PRO B C 1
ATOM 5471 O O . PRO B 1 236 ? -1.254 -27.359 -7.309 1 95.81 236 PRO B O 1
ATOM 5474 N N . TYR B 1 237 ? -2.23 -25.375 -7.527 1 94.56 237 TYR B N 1
ATOM 5475 C CA . TYR B 1 237 ? -3.574 -25.906 -7.703 1 94.56 237 TYR B CA 1
ATOM 5476 C C . TYR B 1 237 ? -4.312 -25.188 -8.82 1 94.56 237 TYR B C 1
ATOM 5478 O O . TYR B 1 237 ? -4.086 -23.984 -9.047 1 94.56 237 TYR B O 1
ATOM 5486 N N . GLY B 1 238 ? -5.113 -25.906 -9.531 1 92.94 238 GLY B N 1
ATOM 5487 C CA . GLY B 1 238 ? -5.922 -25.344 -10.602 1 92.94 238 GLY B CA 1
ATOM 5488 C C . GLY B 1 238 ? -7.41 -25.516 -10.375 1 92.94 238 GLY B C 1
ATOM 5489 O O . GLY B 1 238 ? -7.855 -26.547 -9.852 1 92.94 238 GLY B O 1
ATOM 5490 N N . ASN B 1 239 ? -8.156 -24.438 -10.648 1 92.69 239 ASN B N 1
ATOM 5491 C CA . ASN B 1 239 ? -9.609 -24.453 -10.766 1 92.69 239 ASN B CA 1
ATOM 5492 C C . ASN B 1 239 ? -10.266 -24.969 -9.484 1 92.69 239 ASN B C 1
ATOM 5494 O O . ASN B 1 239 ? -11.094 -25.891 -9.531 1 92.69 239 ASN B O 1
ATOM 5498 N N . VAL B 1 240 ? -10 -24.344 -8.43 1 94.06 240 VAL B N 1
ATOM 5499 C CA . VAL B 1 240 ? -10.625 -24.688 -7.16 1 94.06 240 VAL B CA 1
ATOM 5500 C C . VAL B 1 240 ? -11.844 -23.781 -6.938 1 94.06 240 VAL B C 1
ATOM 5502 O O . VAL B 1 240 ? -11.891 -22.656 -7.426 1 94.06 240 VAL B O 1
ATOM 5505 N N . ASN B 1 241 ? -12.844 -24.344 -6.312 1 92.06 241 ASN B N 1
ATOM 5506 C CA . ASN B 1 241 ? -13.953 -23.5 -5.879 1 92.06 241 ASN B CA 1
ATOM 5507 C C . ASN B 1 241 ? -13.633 -22.797 -4.566 1 92.06 241 ASN B C 1
ATOM 5509 O O . ASN B 1 241 ? -12.555 -22.969 -4.004 1 92.06 241 ASN B O 1
ATOM 5513 N N . GLN B 1 242 ? -14.492 -21.969 -4.09 1 93.75 242 GLN B N 1
ATOM 5514 C CA . GLN B 1 242 ? -14.266 -21.109 -2.926 1 93.75 242 GLN B CA 1
ATOM 5515 C C . GLN B 1 242 ? -13.977 -21.953 -1.684 1 93.75 242 GLN B C 1
ATOM 5517 O O . GLN B 1 242 ? -13.023 -21.656 -0.949 1 93.75 242 GLN B O 1
ATOM 5522 N N . ASP B 1 243 ? -14.789 -22.953 -1.439 1 92.38 243 ASP B N 1
ATOM 5523 C CA . ASP B 1 243 ? -14.617 -23.812 -0.271 1 92.38 243 ASP B CA 1
ATOM 5524 C C . ASP B 1 243 ? -13.266 -24.516 -0.31 1 92.38 243 ASP B C 1
ATOM 5526 O O . ASP B 1 243 ? -12.555 -24.578 0.695 1 92.38 243 ASP B O 1
ATOM 5530 N N . GLN B 1 244 ? -13.008 -25.062 -1.451 1 94.06 244 GLN B N 1
ATOM 5531 C CA . GLN B 1 244 ? -11.727 -25.734 -1.629 1 94.06 244 GLN B CA 1
ATOM 5532 C C . GLN B 1 244 ? -10.562 -24.781 -1.391 1 94.06 244 GLN B C 1
ATOM 5534 O O . GLN B 1 244 ? -9.57 -25.141 -0.752 1 94.06 244 GLN B O 1
ATOM 5539 N N . PHE B 1 245 ? -10.688 -23.641 -1.846 1 95.75 245 PHE B N 1
ATOM 5540 C CA . PHE B 1 245 ? -9.633 -22.641 -1.699 1 95.75 245 PHE B CA 1
ATOM 5541 C C . PHE B 1 245 ? -9.344 -22.375 -0.227 1 95.75 245 PHE B C 1
ATOM 5543 O O . PHE B 1 245 ? -8.188 -22.391 0.198 1 95.75 245 PHE B O 1
ATOM 5550 N N . PHE B 1 246 ? -10.383 -22.078 0.502 1 95.44 246 PHE B N 1
ATOM 5551 C CA . PHE B 1 246 ? -10.172 -21.734 1.902 1 95.44 246 PHE B CA 1
ATOM 5552 C C . PHE B 1 246 ? -9.695 -22.938 2.695 1 95.44 246 PHE B C 1
ATOM 5554 O O . PHE B 1 246 ? -8.906 -22.797 3.635 1 95.44 246 PHE B O 1
ATOM 5561 N N . LYS B 1 247 ? -10.133 -24.094 2.305 1 94 247 LYS B N 1
ATOM 5562 C CA . LYS B 1 247 ? -9.594 -25.297 2.916 1 94 247 LYS B CA 1
ATOM 5563 C C . LYS B 1 247 ? -8.102 -25.453 2.623 1 94 247 LYS B C 1
ATOM 5565 O O . LYS B 1 247 ? -7.312 -25.75 3.521 1 94 247 LYS B O 1
ATOM 5570 N N . LEU B 1 248 ? -7.742 -25.203 1.404 1 95.12 248 LEU B N 1
ATOM 5571 C CA . LEU B 1 248 ? -6.344 -25.25 0.999 1 95.12 248 LEU B CA 1
ATOM 5572 C C . LEU B 1 248 ? -5.52 -24.219 1.779 1 95.12 248 LEU B C 1
ATOM 5574 O O . LEU B 1 248 ? -4.43 -24.531 2.262 1 95.12 248 LEU B O 1
ATOM 5578 N N . LEU B 1 249 ? -6.047 -23.062 1.827 1 96.75 249 LEU B N 1
ATOM 5579 C CA . LEU B 1 249 ? -5.379 -21.984 2.539 1 96.75 249 LEU B CA 1
ATOM 5580 C C . LEU B 1 249 ? -5.098 -22.375 3.986 1 96.75 249 LEU B C 1
ATOM 5582 O O . LEU B 1 249 ? -3.975 -22.219 4.469 1 96.75 249 LEU B O 1
ATOM 5586 N N . THR B 1 250 ? -6.078 -22.922 4.598 1 95.25 250 THR B N 1
ATOM 5587 C CA . THR B 1 250 ? -5.938 -23.344 5.988 1 95.25 250 THR B CA 1
ATOM 5588 C C . THR B 1 250 ? -4.945 -24.5 6.105 1 95.25 250 THR B C 1
ATOM 5590 O O . THR B 1 250 ? -4.082 -24.5 6.984 1 95.25 250 THR B O 1
ATOM 5593 N N . MET B 1 251 ? -5.094 -25.453 5.234 1 95.62 251 MET B N 1
ATOM 5594 C CA . MET B 1 251 ? -4.211 -26.625 5.25 1 95.62 251 MET B CA 1
ATOM 5595 C C . MET B 1 251 ? -2.756 -26.203 5.082 1 95.62 251 MET B C 1
ATOM 5597 O O . MET B 1 251 ? -1.886 -26.641 5.832 1 95.62 251 MET B O 1
ATOM 5601 N N . VAL B 1 252 ? -2.508 -25.328 4.191 1 97.56 252 VAL B N 1
ATOM 5602 C CA . VAL B 1 252 ? -1.136 -24.938 3.885 1 97.56 252 VAL B CA 1
ATOM 5603 C C . VAL B 1 252 ? -0.583 -24.078 5.016 1 97.56 252 VAL B C 1
ATOM 5605 O O . VAL B 1 252 ? 0.526 -24.312 5.5 1 97.56 252 VAL B O 1
ATOM 5608 N N . THR B 1 253 ? -1.326 -23.109 5.496 1 97.69 253 THR B N 1
ATOM 5609 C CA . THR B 1 253 ? -0.827 -22.156 6.484 1 97.69 253 THR B CA 1
ATOM 5610 C C . THR B 1 253 ? -0.667 -22.812 7.848 1 97.69 253 THR B C 1
ATOM 5612 O O . THR B 1 253 ? 0.02 -22.297 8.727 1 97.69 253 THR B O 1
ATOM 5615 N N . SER B 1 254 ? -1.299 -23.969 7.992 1 96.06 254 SER B N 1
ATOM 5616 C CA . SER B 1 254 ? -1.166 -24.703 9.25 1 96.06 254 SER B CA 1
ATOM 5617 C C . SER B 1 254 ? -0.208 -25.875 9.117 1 96.06 254 SER B C 1
ATOM 5619 O O . SER B 1 254 ? -0.05 -26.672 10.047 1 96.06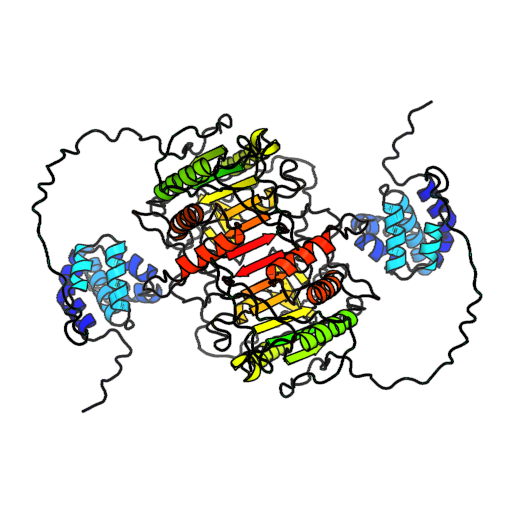 254 SER B O 1
ATOM 5621 N N . SER B 1 255 ? 0.438 -26.016 8.055 1 96.62 255 SER B N 1
ATOM 5622 C CA . SER B 1 255 ? 1.294 -27.172 7.773 1 96.62 255 SER B CA 1
ATOM 5623 C C . SER B 1 255 ? 2.678 -26.984 8.391 1 96.62 255 SER B C 1
ATOM 5625 O O . SER B 1 255 ? 3.062 -25.875 8.742 1 96.62 255 SER B O 1
ATOM 5627 N N . SER B 1 256 ? 3.449 -28.078 8.453 1 95.62 256 SER B N 1
ATOM 5628 C CA . SER B 1 256 ? 4.828 -28.031 8.93 1 95.62 256 SER B CA 1
ATOM 5629 C C . SER B 1 256 ? 5.73 -27.297 7.941 1 95.62 256 SER B C 1
ATOM 5631 O O . SER B 1 256 ? 6.738 -26.703 8.336 1 95.62 256 SER B O 1
ATOM 5633 N N . TYR B 1 257 ? 5.297 -27.297 6.691 1 96.81 257 TYR B N 1
ATOM 5634 C CA . TYR B 1 257 ? 6.055 -26.547 5.699 1 96.81 257 TYR B CA 1
ATOM 5635 C C . TYR B 1 257 ? 6.082 -25.062 6.043 1 96.81 257 TYR B C 1
ATOM 5637 O O . TYR B 1 257 ? 7.137 -24.422 5.996 1 96.81 257 TYR B O 1
ATOM 5645 N N . VAL B 1 258 ? 4.922 -24.547 6.445 1 98.06 258 VAL B N 1
ATOM 5646 C CA . VAL B 1 258 ? 4.801 -23.125 6.75 1 98.06 258 VAL B CA 1
ATOM 5647 C C . VAL B 1 258 ? 5.387 -22.844 8.125 1 98.06 258 VAL B C 1
ATOM 5649 O O . VAL B 1 258 ? 5.996 -21.781 8.344 1 98.06 258 VAL B O 1
ATOM 5652 N N . GLN B 1 259 ? 5.293 -23.75 8.984 1 96.75 259 GLN B N 1
ATOM 5653 C CA . GLN B 1 259 ? 5.887 -23.594 10.312 1 96.75 259 GLN B CA 1
ATOM 5654 C C . GLN B 1 259 ? 7.387 -23.344 10.219 1 96.75 259 GLN B C 1
ATOM 5656 O O . GLN B 1 259 ? 7.93 -22.5 10.938 1 96.75 259 GLN B O 1
ATOM 5661 N N . ASN B 1 260 ? 8.031 -23.969 9.305 1 96.5 260 ASN B N 1
ATOM 5662 C CA . ASN B 1 260 ? 9.492 -23.938 9.234 1 96.5 260 ASN B CA 1
ATOM 5663 C C . ASN B 1 260 ? 9.984 -22.938 8.195 1 96.5 260 ASN B C 1
ATOM 5665 O O . ASN B 1 260 ? 11.172 -22.609 8.164 1 96.5 260 ASN B O 1
ATOM 5669 N N . THR B 1 261 ? 9.055 -22.422 7.41 1 97.81 261 THR B N 1
ATOM 5670 C CA . THR B 1 261 ? 9.461 -21.594 6.277 1 97.81 261 THR B CA 1
ATOM 5671 C C . THR B 1 261 ? 9.922 -20.219 6.75 1 97.81 261 THR B C 1
ATOM 5673 O O . THR B 1 261 ? 9.578 -19.781 7.848 1 97.81 261 THR B O 1
ATOM 5676 N N . GLU B 1 262 ? 10.672 -19.531 5.922 1 97.88 262 GLU B N 1
ATOM 5677 C CA . GLU B 1 262 ? 11.125 -18.172 6.23 1 97.88 262 GLU B CA 1
ATOM 5678 C C . GLU B 1 262 ? 10.266 -17.125 5.523 1 97.88 262 GLU B C 1
ATOM 5680 O O . GLU B 1 262 ? 10.281 -15.953 5.891 1 97.88 262 GLU B O 1
ATOM 5685 N N . CYS B 1 263 ? 9.508 -17.578 4.574 1 98.44 263 CYS B N 1
ATOM 5686 C CA . CYS B 1 263 ? 8.695 -16.672 3.777 1 98.44 263 CYS B CA 1
ATOM 5687 C C . CYS B 1 263 ? 7.488 -17.391 3.186 1 98.44 263 CYS B C 1
ATOM 5689 O O . CYS B 1 263 ? 7.582 -18.562 2.803 1 98.44 263 CYS B O 1
ATOM 5691 N N . PHE B 1 264 ? 6.391 -16.734 3.18 1 98.69 264 PHE B N 1
ATOM 5692 C CA . PHE B 1 264 ? 5.188 -17.281 2.562 1 98.69 264 PHE B CA 1
ATOM 5693 C C . PHE B 1 264 ? 4.711 -16.391 1.422 1 98.69 264 PHE B C 1
ATOM 5695 O O . PHE B 1 264 ? 4.586 -15.18 1.587 1 98.69 264 PHE B O 1
ATOM 5702 N N . VAL B 1 265 ? 4.418 -16.969 0.242 1 98.62 265 VAL B N 1
ATOM 5703 C CA . VAL B 1 265 ? 3.887 -16.266 -0.919 1 98.62 265 VAL B CA 1
ATOM 5704 C C . VAL B 1 265 ? 2.609 -16.953 -1.4 1 98.62 265 VAL B C 1
ATOM 5706 O O . VAL B 1 265 ? 2.557 -18.172 -1.497 1 98.62 265 VAL B O 1
ATOM 5709 N N . MET B 1 266 ? 1.626 -16.172 -1.631 1 98.19 266 MET B N 1
ATOM 5710 C CA . MET B 1 266 ? 0.412 -16.656 -2.277 1 98.19 266 MET B CA 1
ATOM 5711 C C . MET B 1 266 ? 0.144 -15.906 -3.576 1 98.19 266 MET B C 1
ATOM 5713 O O . MET B 1 266 ? 0.201 -14.672 -3.607 1 98.19 266 MET B O 1
ATOM 5717 N N . VAL B 1 267 ? -0.111 -16.625 -4.668 1 96.38 267 VAL B N 1
ATOM 5718 C CA . VAL B 1 267 ? -0.537 -16.062 -5.941 1 96.38 267 VAL B CA 1
ATOM 5719 C C . VAL B 1 267 ? -1.896 -16.625 -6.34 1 96.38 267 VAL B C 1
ATOM 5721 O O . VAL B 1 267 ? -2.029 -17.828 -6.547 1 96.38 267 VAL B O 1
ATOM 5724 N N . LEU B 1 268 ? -2.844 -15.812 -6.328 1 94.88 268 LEU B N 1
ATOM 5725 C CA . LEU B 1 268 ? -4.184 -16.203 -6.758 1 94.88 268 LEU B CA 1
ATOM 5726 C C . LEU B 1 268 ? -4.527 -15.555 -8.094 1 94.88 268 LEU B C 1
ATOM 5728 O O . LEU B 1 268 ? -4.836 -14.359 -8.156 1 94.88 268 LEU B O 1
ATOM 5732 N N . MET B 1 269 ? -4.43 -16.359 -9.102 1 91.5 269 MET B N 1
ATOM 5733 C CA . MET B 1 269 ? -4.711 -15.898 -10.461 1 91.5 269 MET B CA 1
ATOM 5734 C C . MET B 1 269 ? -6.141 -16.25 -10.867 1 91.5 269 MET B C 1
ATOM 5736 O O . MET B 1 269 ? -6.477 -17.422 -11.031 1 91.5 269 MET B O 1
ATOM 5740 N N . THR B 1 270 ? -6.977 -15.289 -10.953 1 89.19 270 THR B N 1
ATOM 5741 C CA . THR B 1 270 ? -8.391 -15.453 -11.266 1 89.19 270 THR B CA 1
ATOM 5742 C C . THR B 1 270 ? -8.984 -14.156 -11.797 1 89.19 270 THR B C 1
ATOM 5744 O O . THR B 1 270 ? -8.25 -13.195 -12.055 1 89.19 270 THR B O 1
ATOM 5747 N N . HIS B 1 271 ? -10.227 -14.203 -12.031 1 81.56 271 HIS B N 1
ATOM 5748 C CA . HIS B 1 271 ? -10.945 -12.977 -12.367 1 81.56 271 HIS B CA 1
ATOM 5749 C C . HIS B 1 271 ? -11.297 -12.18 -11.117 1 81.56 271 HIS B C 1
ATOM 5751 O O . HIS B 1 271 ? -11.68 -12.758 -10.094 1 81.56 271 HIS B O 1
ATOM 5757 N N . GLY B 1 272 ? -11.062 -10.844 -11.211 1 77.56 272 GLY B N 1
ATOM 5758 C CA . GLY B 1 272 ? -11.438 -9.93 -10.148 1 77.56 272 GLY B CA 1
ATOM 5759 C C . GLY B 1 272 ? -12.43 -8.875 -10.594 1 77.56 272 GLY B C 1
ATOM 5760 O O . GLY B 1 272 ? -12.523 -8.562 -11.789 1 77.56 272 GLY B O 1
ATOM 5761 N N . ASN B 1 273 ? -13.273 -8.469 -9.625 1 68.19 273 ASN B N 1
ATOM 5762 C CA . ASN B 1 273 ? -14.219 -7.387 -9.883 1 68.19 273 ASN B CA 1
ATOM 5763 C C . ASN B 1 273 ? -14.344 -6.453 -8.688 1 68.19 273 ASN B C 1
ATOM 5765 O O . ASN B 1 273 ? -14.023 -6.832 -7.559 1 68.19 273 ASN B O 1
ATOM 5769 N N . SER B 1 274 ? -14.547 -5.207 -9.031 1 67.62 274 SER B N 1
ATOM 5770 C CA . SER B 1 274 ? -14.859 -4.25 -7.973 1 67.62 274 SER B CA 1
ATOM 5771 C C . SER B 1 274 ? -16.359 -3.988 -7.895 1 67.62 274 SER B C 1
ATOM 5773 O O . SER B 1 274 ? -16.984 -3.6 -8.883 1 67.62 274 SER B O 1
ATOM 5775 N N . VAL B 1 275 ? -16.969 -4.395 -6.785 1 62.62 275 VAL B N 1
ATOM 5776 C CA . VAL B 1 275 ? -18.391 -4.152 -6.559 1 62.62 275 VAL B CA 1
ATOM 5777 C C . VAL B 1 275 ? -18.562 -3.199 -5.379 1 62.62 275 VAL B C 1
ATOM 5779 O O . VAL B 1 275 ? -18.188 -3.518 -4.25 1 62.62 275 VAL B O 1
ATOM 5782 N N . GLU B 1 276 ? -19.141 -2.043 -5.633 1 61.59 276 GLU B N 1
ATOM 5783 C CA . GLU B 1 276 ? -19.422 -1.051 -4.598 1 61.59 276 GLU B CA 1
ATOM 5784 C C . GLU B 1 276 ? -18.141 -0.675 -3.84 1 61.59 276 GLU B C 1
ATOM 5786 O O . GLU B 1 276 ? -18.141 -0.626 -2.607 1 61.59 276 GLU B O 1
ATOM 5791 N N . GLY B 1 277 ? -17.078 -0.67 -4.539 1 62.41 277 GLY B N 1
ATOM 5792 C CA . GLY B 1 277 ? -15.828 -0.241 -3.934 1 62.41 277 GLY B CA 1
ATOM 5793 C C . GLY B 1 277 ? -15.078 -1.368 -3.252 1 62.41 277 GLY B C 1
ATOM 5794 O O . GLY B 1 277 ? -14.055 -1.138 -2.605 1 62.41 277 GLY B O 1
ATOM 5795 N N . LYS B 1 278 ? -15.633 -2.479 -3.299 1 69 278 LYS B N 1
ATOM 5796 C CA . LYS B 1 278 ? -14.977 -3.648 -2.727 1 69 278 LYS B CA 1
ATOM 5797 C C . LYS B 1 278 ? -14.414 -4.555 -3.818 1 69 278 LYS B C 1
ATOM 5799 O O . LYS B 1 278 ? -15.078 -4.816 -4.82 1 69 278 LYS B O 1
ATOM 5804 N N . GLU B 1 279 ? -13.211 -4.965 -3.592 1 74.94 279 GLU B N 1
ATOM 5805 C CA . GLU B 1 279 ? -12.578 -5.875 -4.543 1 74.94 279 GLU B CA 1
ATOM 5806 C C . GLU B 1 27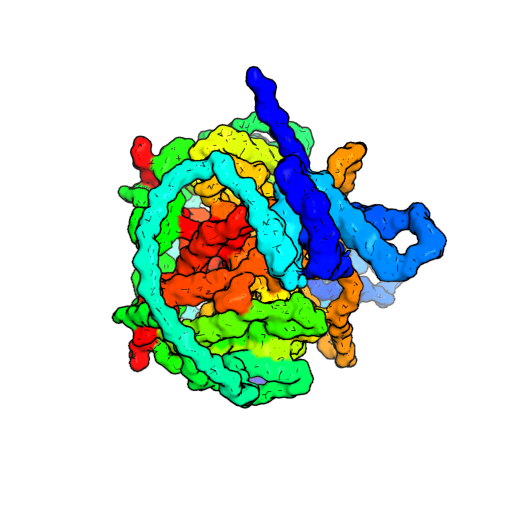9 ? -12.969 -7.324 -4.27 1 74.94 279 GLU B C 1
ATOM 5808 O O . GLU B 1 279 ? -12.938 -7.773 -3.121 1 74.94 279 GLU B O 1
ATOM 5813 N N . LYS B 1 280 ? -13.445 -7.977 -5.34 1 81.31 280 LYS B N 1
ATOM 5814 C CA . LYS B 1 280 ? -13.883 -9.359 -5.215 1 81.31 280 LYS B CA 1
ATOM 5815 C C . LYS B 1 280 ? -13.141 -10.266 -6.191 1 81.31 280 LYS B C 1
ATOM 5817 O O . LYS B 1 280 ? -12.719 -9.82 -7.262 1 81.31 280 LYS B O 1
ATOM 5822 N N . VAL B 1 281 ? -13.031 -11.516 -5.77 1 88.62 281 VAL B N 1
ATOM 5823 C CA . VAL B 1 281 ? -12.406 -12.508 -6.633 1 88.62 281 VAL B CA 1
ATOM 5824 C C . VAL B 1 281 ? -13.406 -13.617 -6.949 1 88.62 281 VAL B C 1
ATOM 5826 O O . VAL B 1 281 ? -14.234 -13.977 -6.109 1 88.62 281 VAL B O 1
ATOM 5829 N N . GLU B 1 282 ? -13.258 -14.18 -8.133 1 87.25 282 GLU B N 1
ATOM 5830 C CA . GLU B 1 282 ? -14.172 -15.211 -8.617 1 87.25 282 GLU B CA 1
ATOM 5831 C C . GLU B 1 282 ? -13.5 -16.578 -8.625 1 87.25 282 GLU B C 1
ATOM 5833 O O . GLU B 1 282 ? -12.312 -16.688 -8.953 1 87.25 282 GLU B O 1
ATOM 5838 N N . PHE B 1 283 ? -14.266 -17.609 -8.32 1 92.12 283 PHE B N 1
ATOM 5839 C CA . PHE B 1 283 ? -13.75 -18.969 -8.312 1 92.12 283 PHE B CA 1
ATOM 5840 C C . PHE B 1 283 ? -14.336 -19.781 -9.461 1 92.12 283 PHE B C 1
ATOM 5842 O O . PHE B 1 283 ? -15.172 -19.266 -10.219 1 92.12 283 PHE B O 1
ATOM 5849 N N . CYS B 1 284 ? -13.859 -21.031 -9.625 1 92.12 284 CYS B N 1
ATOM 5850 C CA . CYS B 1 284 ? -14.156 -21.797 -10.828 1 92.12 284 CYS B CA 1
ATOM 5851 C C . CYS B 1 284 ? -15.641 -22.125 -10.922 1 92.12 284 CYS B C 1
ATOM 5853 O O . CYS B 1 284 ? -16.156 -22.391 -12.008 1 92.12 284 CYS B O 1
ATOM 5855 N N . ASP B 1 285 ? -16.359 -22.172 -9.82 1 90.06 285 ASP B N 1
ATOM 5856 C CA . ASP B 1 285 ? -17.797 -22.453 -9.82 1 90.06 285 ASP B CA 1
ATOM 5857 C C . ASP B 1 285 ? -18.609 -21.172 -9.961 1 90.06 285 ASP B C 1
ATOM 5859 O O . ASP B 1 285 ? -19.844 -21.203 -9.852 1 90.06 285 ASP B O 1
ATOM 5863 N N . GLY B 1 286 ? -17.953 -20.062 -10.031 1 85.75 286 GLY B N 1
ATOM 5864 C CA . GLY B 1 286 ? -18.641 -18.781 -10.211 1 85.75 286 GLY B CA 1
ATOM 5865 C C . GLY B 1 286 ? -18.859 -18.047 -8.906 1 85.75 286 GLY B C 1
ATOM 5866 O O . GLY B 1 286 ? -19.281 -16.891 -8.906 1 85.75 286 GLY B O 1
ATOM 5867 N N . SER B 1 287 ? -18.531 -18.656 -7.867 1 88.12 287 SER B N 1
ATOM 5868 C CA . SER B 1 287 ? -18.672 -17.969 -6.586 1 88.12 287 SER B CA 1
ATOM 5869 C C . SER B 1 287 ? -17.672 -16.844 -6.449 1 88.12 287 SER B C 1
ATOM 5871 O O . SER B 1 287 ? -16.594 -16.875 -7.066 1 88.12 287 SER B O 1
ATOM 5873 N N . VAL B 1 288 ? -18.078 -15.805 -5.672 1 86.94 288 VAL B N 1
ATOM 5874 C CA . VAL B 1 288 ? -17.219 -14.641 -5.48 1 86.94 288 VAL B CA 1
ATOM 5875 C C . VAL B 1 288 ? -16.984 -14.406 -3.99 1 86.94 288 VAL B C 1
ATOM 5877 O O . VAL B 1 288 ? -17.859 -14.719 -3.164 1 86.94 288 VAL B O 1
ATOM 5880 N N . VAL B 1 289 ? -15.805 -13.891 -3.709 1 88.81 289 VAL B N 1
ATOM 5881 C CA . VAL B 1 289 ? -15.461 -13.57 -2.328 1 88.81 289 VAL B CA 1
ATOM 5882 C C . VAL B 1 289 ? -14.75 -12.211 -2.273 1 88.81 289 VAL B C 1
ATOM 5884 O O . VAL B 1 289 ? -14.016 -11.859 -3.193 1 88.81 289 VAL B O 1
ATOM 5887 N N . ASP B 1 290 ? -15.039 -11.516 -1.185 1 83.62 290 ASP B N 1
ATOM 5888 C CA . ASP B 1 290 ? -14.312 -10.273 -0.936 1 83.62 290 ASP B CA 1
ATOM 5889 C C . ASP B 1 290 ? -12.836 -10.555 -0.674 1 83.62 290 ASP B C 1
ATOM 5891 O O . ASP B 1 290 ? -12.492 -11.414 0.138 1 83.62 290 ASP B O 1
ATOM 5895 N N . MET B 1 291 ? -12.031 -9.812 -1.34 1 87.31 291 MET B N 1
ATOM 5896 C CA . MET B 1 291 ? -10.586 -9.969 -1.155 1 87.31 291 MET B CA 1
ATOM 5897 C C . MET B 1 291 ? -10.203 -9.781 0.309 1 87.31 291 MET B C 1
ATOM 5899 O O . MET B 1 291 ? -9.258 -10.406 0.793 1 87.31 291 MET B O 1
ATOM 5903 N N . GLN B 1 292 ? -10.914 -8.914 0.976 1 85.06 292 GLN B N 1
ATOM 5904 C CA . GLN B 1 292 ? -10.633 -8.656 2.385 1 85.06 292 GLN B CA 1
ATOM 5905 C C . GLN B 1 292 ? -10.742 -9.938 3.207 1 85.06 292 GLN B C 1
ATOM 5907 O O . GLN B 1 292 ? -10 -10.133 4.172 1 85.06 292 GLN B O 1
ATOM 5912 N N . LYS B 1 293 ? -11.656 -10.773 2.818 1 87.06 293 LYS B N 1
ATOM 5913 C CA . LYS B 1 293 ? -11.812 -12.039 3.529 1 87.06 293 LYS B CA 1
ATOM 5914 C C . LYS B 1 293 ? -10.562 -12.898 3.396 1 87.06 293 LYS B C 1
ATOM 5916 O O . LYS B 1 293 ? -10.172 -13.594 4.34 1 87.06 293 LYS B O 1
ATOM 5921 N N . ILE B 1 294 ? -9.977 -12.875 2.287 1 93.5 294 ILE B N 1
ATOM 5922 C CA . ILE B 1 294 ? -8.742 -13.625 2.064 1 93.5 294 ILE B CA 1
ATOM 5923 C C . ILE B 1 294 ? -7.609 -13.016 2.887 1 93.5 294 ILE B C 1
ATOM 5925 O O . ILE B 1 294 ? -6.875 -13.734 3.568 1 93.5 294 ILE B O 1
ATOM 5929 N N . LYS B 1 295 ? -7.504 -11.711 2.852 1 90.38 295 LYS B N 1
ATOM 5930 C CA . LYS B 1 295 ? -6.473 -11.023 3.629 1 90.38 295 LYS B CA 1
ATOM 5931 C C . LYS B 1 295 ? -6.613 -11.328 5.117 1 90.38 295 LYS B C 1
ATOM 5933 O O . LYS B 1 295 ? -5.617 -11.539 5.812 1 90.38 295 LYS B O 1
ATOM 5938 N N . ASP B 1 296 ? -7.832 -11.469 5.52 1 85.94 296 ASP B N 1
ATOM 5939 C CA . ASP B 1 296 ? -8.125 -11.664 6.938 1 85.94 296 ASP B CA 1
ATOM 5940 C C . ASP B 1 296 ? -7.617 -13.023 7.418 1 85.94 296 ASP B C 1
ATOM 5942 O O . ASP B 1 296 ? -7.387 -13.219 8.617 1 85.94 296 ASP B O 1
ATOM 5946 N N . HIS B 1 297 ? -7.523 -13.867 6.535 1 92.75 297 HIS B N 1
ATOM 5947 C CA . HIS B 1 297 ? -7.004 -15.18 6.902 1 92.75 297 HIS B CA 1
ATOM 5948 C C . HIS B 1 297 ? -5.59 -15.078 7.457 1 92.75 297 HIS B C 1
ATOM 5950 O O . HIS B 1 297 ? -5.168 -15.922 8.25 1 92.75 297 HIS B O 1
ATOM 5956 N N . PHE B 1 298 ? -4.875 -14.047 7.184 1 93.56 298 PHE B N 1
ATOM 5957 C CA . PHE B 1 298 ? -3.455 -13.961 7.508 1 93.56 298 PHE B CA 1
ATOM 5958 C C . PHE B 1 298 ? -3.23 -13.117 8.758 1 93.56 298 PHE B C 1
ATOM 5960 O O . PHE B 1 298 ? -2.096 -12.758 9.07 1 93.56 298 PHE B O 1
ATOM 5967 N N . GLN B 1 299 ? -4.258 -12.828 9.367 1 84.88 299 GLN B N 1
ATOM 5968 C CA . GLN B 1 299 ? -4.129 -12.172 10.664 1 84.88 299 GLN B CA 1
ATOM 5969 C C . GLN B 1 299 ? -3.34 -13.039 11.641 1 84.88 299 GLN B C 1
ATOM 5971 O O . GLN B 1 299 ? -3.414 -14.273 11.586 1 84.88 299 GLN B O 1
ATOM 5976 N N . THR B 1 300 ? -2.66 -12.445 12.523 1 79.69 300 THR B N 1
ATOM 5977 C CA . THR B 1 300 ? -1.744 -13.094 13.445 1 79.69 300 THR B CA 1
ATOM 5978 C C . THR B 1 300 ? -2.459 -14.195 14.234 1 79.69 300 THR B C 1
ATOM 5980 O O . THR B 1 300 ? -1.894 -15.266 14.469 1 79.69 300 THR B O 1
ATOM 5983 N N . ALA B 1 301 ? -3.678 -13.992 14.562 1 76.81 301 ALA B N 1
ATOM 5984 C CA . ALA B 1 301 ? -4.434 -14.945 15.367 1 76.81 301 ALA B CA 1
ATOM 5985 C C . ALA B 1 301 ? -4.789 -16.188 14.555 1 76.81 301 ALA B C 1
ATOM 5987 O O . ALA B 1 301 ? -4.84 -17.297 15.094 1 76.81 301 ALA B O 1
ATOM 5988 N N . LYS B 1 302 ? -4.98 -16.047 13.312 1 85.94 302 LYS B N 1
ATOM 5989 C CA . LYS B 1 302 ? -5.434 -17.141 12.461 1 85.94 302 LYS B CA 1
ATOM 5990 C C . LYS B 1 302 ? -4.25 -17.891 11.844 1 85.94 302 LYS B C 1
ATOM 5992 O O . LYS B 1 302 ? -4.383 -19.047 11.445 1 85.94 302 LYS B O 1
ATOM 5997 N N . CYS B 1 303 ? -3.141 -17.203 11.75 1 92.19 303 CYS B N 1
ATOM 5998 C CA . CYS B 1 303 ? -1.957 -17.828 11.156 1 92.19 303 CYS B CA 1
ATOM 5999 C C . CYS B 1 303 ? -0.754 -17.688 12.086 1 92.19 303 CYS B C 1
ATOM 6001 O O . CYS B 1 303 ? 0.204 -16.984 11.766 1 92.19 303 CYS B O 1
ATOM 6003 N N . PRO B 1 304 ? -0.673 -18.422 13.133 1 91.88 304 PRO B N 1
ATOM 6004 C CA . PRO B 1 304 ? 0.403 -18.281 14.117 1 91.88 304 PRO B CA 1
ATOM 6005 C C . PRO B 1 304 ? 1.771 -18.656 13.547 1 91.88 304 PRO B C 1
ATOM 6007 O O . PRO B 1 304 ? 2.789 -18.094 13.961 1 91.88 304 PRO B O 1
ATOM 6010 N N . TYR B 1 305 ? 1.795 -19.594 12.625 1 95.75 305 TYR B N 1
ATOM 6011 C CA . TYR B 1 305 ? 3.068 -20.047 12.078 1 95.75 305 TYR B CA 1
ATOM 6012 C C . TYR B 1 305 ? 3.707 -18.969 11.211 1 95.75 305 TYR B C 1
ATOM 6014 O O . TYR B 1 305 ? 4.887 -19.062 10.867 1 95.75 305 TYR B O 1
ATOM 6022 N N . LEU B 1 306 ? 2.957 -17.891 10.906 1 96.06 306 LEU B N 1
ATOM 6023 C CA . LEU B 1 306 ? 3.473 -16.891 9.992 1 96.06 306 LEU B CA 1
ATOM 6024 C C . LEU B 1 306 ? 3.773 -15.586 10.734 1 96.06 306 LEU B C 1
ATOM 6026 O O . LEU B 1 306 ? 4.121 -14.578 10.109 1 96.06 306 LEU B O 1
ATOM 6030 N N . VAL B 1 307 ? 3.709 -15.625 12.023 1 91 307 VAL B N 1
ATOM 6031 C CA . VAL B 1 307 ? 4.027 -14.445 12.82 1 91 307 VAL B CA 1
ATOM 6032 C C . VAL B 1 307 ? 5.504 -14.094 12.656 1 91 307 VAL B C 1
ATOM 6034 O O . VAL B 1 307 ? 6.371 -14.977 12.719 1 91 307 VAL B O 1
ATOM 6037 N N . ASN B 1 308 ? 5.805 -12.812 12.328 1 91.25 308 ASN B N 1
ATOM 6038 C CA . ASN B 1 308 ? 7.141 -12.258 12.164 1 91.25 308 ASN B CA 1
ATOM 6039 C C . ASN B 1 308 ? 7.816 -12.789 10.898 1 91.25 308 ASN B C 1
ATOM 6041 O O . ASN B 1 308 ? 9.039 -12.75 10.781 1 91.25 308 ASN B O 1
ATOM 6045 N N . LYS B 1 309 ? 7 -13.398 10.039 1 96.06 309 LYS B N 1
ATOM 6046 C CA . LYS B 1 309 ? 7.484 -13.852 8.734 1 96.06 309 LYS B CA 1
ATOM 6047 C C . LYS B 1 309 ? 6.852 -13.047 7.605 1 96.06 309 LYS B C 1
ATOM 6049 O O . LYS B 1 309 ? 5.664 -12.711 7.66 1 96.06 309 LYS B O 1
ATOM 6054 N N . PRO B 1 310 ? 7.707 -12.742 6.605 1 97.19 310 PRO B N 1
ATOM 6055 C CA . PRO B 1 310 ? 7.121 -11.984 5.496 1 97.19 310 PRO B CA 1
ATOM 6056 C C . PRO B 1 310 ? 6.074 -12.789 4.723 1 97.19 310 PRO B C 1
ATOM 6058 O O . PRO B 1 310 ? 6.301 -13.953 4.402 1 97.19 310 PRO B O 1
ATOM 6061 N N . LYS B 1 311 ? 4.93 -12.18 4.516 1 97.69 311 LYS B N 1
ATOM 6062 C CA . LYS B 1 311 ? 3.836 -12.695 3.697 1 97.69 311 LYS B CA 1
ATOM 6063 C C . LYS B 1 311 ? 3.602 -11.82 2.473 1 97.69 311 LYS B C 1
ATOM 6065 O O . LYS B 1 311 ? 3.359 -10.617 2.602 1 97.69 311 LYS B O 1
ATOM 6070 N N . VAL B 1 312 ? 3.697 -12.414 1.294 1 97.62 312 VAL B N 1
ATOM 6071 C CA . VAL B 1 312 ? 3.451 -11.703 0.041 1 97.62 312 VAL B CA 1
ATOM 6072 C C . VAL B 1 312 ? 2.217 -12.281 -0.646 1 97.62 312 VAL B C 1
ATOM 6074 O O . VAL B 1 312 ? 2.213 -13.445 -1.052 1 97.62 312 VAL B O 1
ATOM 6077 N N . LEU B 1 313 ? 1.202 -11.469 -0.734 1 96.38 313 LEU B N 1
ATOM 6078 C CA . LEU B 1 313 ? -0.051 -11.875 -1.356 1 96.38 313 LEU B CA 1
ATOM 6079 C C . LEU B 1 313 ? -0.244 -11.18 -2.699 1 96.38 313 LEU B C 1
ATOM 6081 O O . LEU B 1 313 ? -0.384 -9.961 -2.756 1 96.38 313 LEU B O 1
ATOM 6085 N N . MET B 1 314 ? -0.255 -11.945 -3.756 1 93.94 314 MET B N 1
ATOM 6086 C CA . MET B 1 314 ? -0.366 -11.375 -5.094 1 93.94 314 MET B CA 1
ATOM 6087 C C . MET B 1 314 ? -1.721 -11.703 -5.715 1 93.94 314 MET B C 1
ATOM 6089 O O . MET B 1 314 ? -2.109 -12.867 -5.793 1 93.94 314 MET B O 1
ATOM 6093 N N . PHE B 1 315 ? -2.389 -10.664 -6.035 1 87.94 315 PHE B N 1
ATOM 6094 C CA . PHE B 1 315 ? -3.664 -10.742 -6.738 1 87.94 315 PHE B CA 1
ATOM 6095 C C . PHE B 1 315 ? -3.562 -10.102 -8.117 1 87.94 315 PHE B C 1
ATOM 6097 O O . PHE B 1 315 ? -3.99 -8.961 -8.312 1 87.94 315 PHE B O 1
ATOM 6104 N N . PRO B 1 316 ? -3.084 -10.828 -9.016 1 76.31 316 PRO B N 1
ATOM 6105 C CA . PRO B 1 316 ? -2.811 -10.219 -10.32 1 76.31 316 PRO B CA 1
ATOM 6106 C C . PRO B 1 316 ? -4.078 -9.953 -11.125 1 76.31 316 PRO B C 1
ATOM 6108 O O . PRO B 1 316 ? -4.199 -10.414 -12.266 1 76.31 316 PRO B O 1
ATOM 6111 N N . PHE B 1 317 ? -5.098 -9.453 -10.438 1 65.75 317 PHE B N 1
ATOM 6112 C CA . PHE B 1 317 ? -6.289 -9.102 -11.203 1 65.75 317 PHE B CA 1
ATOM 6113 C C . PHE B 1 317 ? -6.488 -7.594 -11.234 1 65.75 317 PHE B C 1
ATOM 6115 O O . PHE B 1 317 ? -5.789 -6.855 -10.539 1 65.75 317 PHE B O 1
ATOM 6122 N N . CYS B 1 318 ? -7.418 -7.223 -12.117 1 55.56 318 CYS B N 1
ATOM 6123 C CA . CYS B 1 318 ? -7.707 -5.809 -12.328 1 55.56 318 CYS B CA 1
ATOM 6124 C C . CYS B 1 318 ? -8.57 -5.25 -11.203 1 55.56 318 CYS B C 1
ATOM 6126 O O . CYS B 1 318 ? -9.336 -5.984 -10.578 1 55.56 318 CYS B O 1
ATOM 6128 N N . ARG B 1 319 ? -8.039 -4.277 -10.422 1 50.81 319 ARG B N 1
ATOM 6129 C CA . ARG B 1 319 ? -8.945 -3.631 -9.477 1 50.81 319 ARG B CA 1
ATOM 6130 C C . ARG B 1 319 ? -10.07 -2.906 -10.203 1 50.81 319 ARG B C 1
ATOM 6132 O O . ARG B 1 319 ? -9.836 -2.236 -11.211 1 50.81 319 ARG B O 1
ATOM 6139 N N . GLY B 1 320 ? -11.219 -3.547 -10.32 1 42.22 320 GLY B N 1
ATOM 6140 C CA . GLY B 1 320 ? -12.414 -3.152 -11.055 1 42.22 320 GLY B CA 1
ATOM 6141 C C . GLY B 1 320 ? -12.492 -1.66 -11.312 1 42.22 320 GLY B C 1
ATOM 6142 O O . GLY B 1 320 ? -11.82 -0.875 -10.633 1 42.22 320 GLY B O 1
ATOM 6143 N N . ASP B 1 321 ? -13.023 -1.147 -12.383 1 37.44 321 ASP B N 1
ATOM 6144 C CA . ASP B 1 321 ? -13.531 0.128 -12.875 1 37.44 321 ASP B CA 1
ATOM 6145 C C . ASP B 1 321 ? -14.461 0.783 -11.852 1 37.44 321 ASP B C 1
ATOM 6147 O O . ASP B 1 321 ? -15.469 0.195 -11.453 1 37.44 321 ASP B O 1
ATOM 6151 N N . GLU B 1 322 ? -14.227 1.399 -10.836 1 36.72 322 GLU B N 1
ATOM 6152 C CA . GLU B 1 322 ? -15.375 2.262 -10.547 1 36.72 322 GLU B CA 1
ATOM 6153 C C . GLU B 1 322 ? -15.938 2.871 -11.828 1 36.72 322 GLU B C 1
ATOM 6155 O O . GLU B 1 322 ? -15.219 3.521 -12.586 1 36.72 322 GLU B O 1
ATOM 6160 N N . TYR B 1 323 ? -16.953 2.338 -12.602 1 30.12 323 TYR B N 1
ATOM 6161 C CA . TYR B 1 323 ? -17.719 3.105 -13.578 1 30.12 323 TYR B CA 1
ATOM 6162 C C . TYR B 1 323 ? -18.016 4.504 -13.055 1 30.12 323 TYR B C 1
ATOM 6164 O O . TYR B 1 323 ? -18.609 4.656 -11.984 1 30.12 323 TYR B O 1
ATOM 6172 N N . ASP B 1 324 ? -17.234 5.391 -13.273 1 29.41 324 ASP B N 1
ATOM 6173 C CA . ASP B 1 324 ? -17.781 6.742 -13.312 1 29.41 324 ASP B CA 1
ATOM 6174 C C . ASP B 1 324 ? -19.016 6.812 -14.195 1 29.41 324 ASP B C 1
ATOM 6176 O O . ASP B 1 324 ? -18.922 6.762 -15.422 1 29.41 324 ASP B O 1
ATOM 6180 N N . LEU B 1 325 ? -20.266 6.227 -13.961 1 27.44 325 LEU B N 1
ATOM 6181 C CA . LEU B 1 325 ? -21.422 6.801 -14.633 1 27.44 325 LEU B CA 1
ATOM 6182 C C . LEU B 1 325 ? -21.25 8.305 -14.812 1 27.44 325 LEU B C 1
ATOM 6184 O O . LEU B 1 325 ? -21.188 9.047 -13.836 1 27.44 325 LEU B O 1
ATOM 6188 N N . GLY B 1 326 ? -20.547 8.648 -15.75 1 25.52 326 GLY B N 1
ATOM 6189 C CA . GLY B 1 326 ? -20.719 10.016 -16.219 1 25.52 326 GLY B CA 1
ATOM 6190 C C . GLY B 1 326 ? -22.141 10.523 -16.047 1 25.52 326 GLY B C 1
ATOM 6191 O O . GLY B 1 326 ? -23.109 9.82 -16.391 1 25.52 326 GLY B O 1
ATOM 6192 N N . HIS B 1 327 ? -22.453 11.305 -15.055 1 24.67 327 HIS B N 1
ATOM 6193 C CA . HIS B 1 327 ? -23.688 12.078 -15.031 1 24.67 327 HIS B CA 1
ATOM 6194 C C . HIS B 1 327 ? -24.062 12.555 -16.438 1 24.67 327 HIS B C 1
ATOM 6196 O O . HIS B 1 327 ? -23.25 13.148 -17.125 1 24.67 327 HIS B O 1
ATOM 6202 N N . PRO B 1 328 ? -24.922 11.961 -17.125 1 24.36 328 PRO B N 1
ATOM 6203 C CA . PRO B 1 328 ? -25.422 12.789 -18.234 1 24.36 328 PRO B CA 1
ATOM 6204 C C . PRO B 1 328 ? -25.469 14.273 -17.859 1 24.36 328 PRO B C 1
ATOM 6206 O O . PRO B 1 328 ? -25.734 14.617 -16.719 1 24.36 328 PRO B O 1
ATOM 6209 N N . LYS B 1 329 ? -24.938 15.156 -18.641 1 27.06 329 LYS B N 1
ATOM 6210 C CA . LYS B 1 329 ? -24.938 16.625 -18.625 1 27.06 329 LYS B CA 1
ATOM 6211 C C . LYS B 1 329 ? -26.344 17.172 -18.422 1 27.06 329 LYS B C 1
ATOM 6213 O O . LYS B 1 329 ? -26.578 18.359 -18.594 1 27.06 329 LYS B O 1
ATOM 6218 N N . ASN B 1 330 ? -27.453 16.5 -18.797 1 24 330 ASN B N 1
ATOM 6219 C CA . ASN B 1 330 ? -28.547 17.469 -18.859 1 24 330 ASN B CA 1
ATOM 6220 C C . ASN B 1 330 ? -28.672 18.266 -17.578 1 24 330 ASN B C 1
ATOM 6222 O O . ASN B 1 330 ? -27.875 18.094 -16.656 1 24 330 ASN B O 1
ATOM 6226 N N . GLN B 1 331 ? -30.047 18.391 -17.141 1 23.78 331 GLN B N 1
ATOM 6227 C CA . GLN B 1 331 ? -30.688 19.578 -16.562 1 23.78 331 GLN B CA 1
ATOM 6228 C C . GLN B 1 331 ? -30.016 19.969 -15.25 1 23.78 331 GLN B C 1
ATOM 6230 O O . GLN B 1 331 ? -28.969 20.594 -15.258 1 23.78 331 GLN B O 1
ATOM 6235 N N . GLY B 1 332 ? -31 20.203 -14.172 1 21.44 332 GLY B N 1
ATOM 6236 C CA . GLY B 1 332 ? -31.109 21.047 -12.984 1 21.44 332 GLY B CA 1
ATOM 6237 C C . GLY B 1 332 ? -30.141 20.641 -11.891 1 21.44 332 GLY B C 1
ATOM 6238 O O . GLY B 1 332 ? -29.562 19.547 -11.93 1 21.44 332 GLY B O 1
ATOM 6239 N N . ASN B 1 333 ? -29.672 21.641 -11.016 1 23.25 333 ASN B N 1
ATOM 6240 C CA . ASN B 1 333 ? -29.016 21.922 -9.742 1 23.25 333 ASN B CA 1
ATOM 6241 C C . ASN B 1 333 ? -29.312 20.828 -8.711 1 23.25 333 ASN B C 1
ATOM 6243 O O . ASN B 1 333 ? -30.141 21.016 -7.828 1 23.25 333 ASN B O 1
ATOM 6247 N N . LEU B 1 334 ? -29.594 19.641 -9.125 1 22.45 334 LEU B N 1
ATOM 6248 C CA . LEU B 1 334 ? -30.062 18.969 -7.918 1 22.45 334 LEU B CA 1
ATOM 6249 C C . LEU B 1 334 ? -28.953 18.891 -6.871 1 22.45 334 LEU B C 1
ATOM 6251 O O . LEU B 1 334 ? -27.828 18.484 -7.18 1 22.45 334 LEU B O 1
ATOM 6255 N N . MET B 1 335 ? -28.984 19.609 -5.816 1 22.73 335 MET B N 1
ATOM 6256 C CA . MET B 1 335 ? -28.281 19.656 -4.539 1 22.73 335 MET B CA 1
ATOM 6257 C C . MET B 1 335 ? -27.969 18.25 -4.035 1 22.73 335 MET B C 1
ATOM 6259 O O . MET B 1 335 ? -28.875 17.453 -3.82 1 22.73 335 MET B O 1
ATOM 6263 N N . GLU B 1 336 ? -27.062 17.656 -4.621 1 29.25 336 GLU B N 1
ATOM 6264 C CA . GLU B 1 336 ? -26.656 16.438 -3.93 1 29.25 336 GLU B CA 1
ATOM 6265 C C . GLU B 1 336 ? -26.984 16.516 -2.441 1 29.25 336 GLU B C 1
ATOM 6267 O O . GLU B 1 336 ? -26.641 17.5 -1.777 1 29.25 336 GLU B O 1
ATOM 6272 N N . PRO B 1 337 ? -27.984 15.812 -2.014 1 26.44 337 PRO B N 1
ATOM 6273 C CA . PRO B 1 337 ? -28.312 15.961 -0.595 1 26.44 337 PRO B CA 1
ATOM 6274 C C . PRO B 1 337 ? -27.094 15.859 0.31 1 26.44 337 PRO B C 1
ATOM 6276 O O . PRO B 1 337 ? -26.219 15.016 0.079 1 26.44 337 PRO B O 1
ATOM 6279 N N . VAL B 1 338 ? -26.531 16.938 0.74 1 25.23 338 VAL B N 1
ATOM 6280 C CA . VAL B 1 338 ? -25.688 16.953 1.93 1 25.23 338 VAL B CA 1
ATOM 6281 C C . VAL B 1 338 ? -26.203 15.945 2.949 1 25.23 338 VAL B C 1
ATOM 6283 O O . VAL B 1 338 ? -27.328 16.078 3.439 1 25.23 338 VAL B O 1
ATOM 6286 N N . TYR B 1 339 ? -26.016 14.727 2.598 1 26.97 339 TYR B N 1
ATOM 6287 C CA . TYR B 1 339 ? -26.406 13.867 3.713 1 26.97 339 TYR B CA 1
ATOM 6288 C C . TYR B 1 339 ? -25.891 14.422 5.035 1 26.97 339 TYR B C 1
ATOM 6290 O O . TYR B 1 339 ? -24.688 14.695 5.172 1 26.97 339 TYR B O 1
ATOM 6298 N N . THR B 1 340 ? -26.516 15.344 5.535 1 24.52 340 THR B N 1
ATOM 6299 C CA . THR B 1 340 ? -26.281 15.609 6.949 1 24.52 340 THR B CA 1
ATOM 6300 C C . THR B 1 340 ? -26.281 14.312 7.754 1 24.52 340 THR B C 1
ATOM 6302 O O . THR B 1 340 ? -27.156 13.453 7.551 1 24.52 340 THR B O 1
ATOM 6305 N N . ALA B 1 341 ? -25.109 13.977 8.148 1 28.88 341 ALA B N 1
ATOM 6306 C CA . ALA B 1 341 ? -25.062 12.859 9.086 1 28.88 341 ALA B CA 1
ATOM 6307 C C . ALA B 1 341 ? -26.312 12.805 9.961 1 28.88 341 ALA B C 1
ATOM 6309 O O . ALA B 1 341 ? -26.484 13.641 10.852 1 28.88 341 ALA B O 1
ATOM 6310 N N . GLN B 1 342 ? -27.516 12.742 9.422 1 23.67 342 GLN B N 1
ATOM 6311 C CA . GLN B 1 342 ? -28.547 12.438 10.406 1 23.67 342 GLN B CA 1
ATOM 6312 C C . GLN B 1 342 ? -28.094 11.344 11.367 1 23.67 342 GLN B C 1
ATOM 6314 O O . GLN B 1 342 ? -27.266 10.5 11.008 1 23.67 342 GLN B O 1
ATOM 6319 N N . GLU B 1 343 ? -28.734 11.469 12.578 1 24.03 343 GLU B N 1
ATOM 6320 C CA . GLU B 1 343 ? -28.531 10.82 13.875 1 24.03 343 GLU B CA 1
ATOM 6321 C C . GLU B 1 343 ? -28.594 9.305 13.742 1 24.03 343 GLU B C 1
ATOM 6323 O O . GLU B 1 343 ? -29.484 8.664 14.312 1 24.03 343 GLU B O 1
ATOM 6328 N N . GLU B 1 344 ? -28.609 8.656 12.664 1 24.81 344 GLU B N 1
ATOM 6329 C CA . GLU B 1 344 ? -28.766 7.309 13.211 1 24.81 344 GLU B CA 1
ATOM 6330 C C . GLU B 1 344 ? -27.688 6.992 14.242 1 24.81 344 GLU B C 1
ATOM 6332 O O . GLU B 1 344 ? -26.531 7.371 14.07 1 24.81 344 GLU B O 1
ATOM 6337 N N . LYS B 1 345 ? -28.125 6.539 15.516 1 22.3 345 LYS B N 1
ATOM 6338 C CA . LYS B 1 345 ? -27.422 6.41 16.797 1 22.3 345 LYS B CA 1
ATOM 6339 C C . LYS B 1 345 ? -26.109 5.648 16.641 1 22.3 345 LYS B C 1
ATOM 6341 O O . LYS B 1 345 ? -26.094 4.414 16.703 1 22.3 345 LYS B O 1
ATOM 6346 N N . TRP B 1 346 ? -25.391 5.902 15.531 1 24.73 346 TRP B N 1
ATOM 6347 C CA . TRP B 1 346 ? -24.203 5.062 15.711 1 24.73 346 TRP B CA 1
ATOM 6348 C C . TRP B 1 346 ? -23.359 5.559 16.875 1 24.73 346 TRP B C 1
ATOM 6350 O O . TRP B 1 346 ? -23.156 6.766 17.031 1 24.73 346 TRP B O 1
ATOM 6360 N N . PRO B 1 347 ? -23.125 4.836 18.031 1 24.58 347 PRO B N 1
ATOM 6361 C CA . PRO B 1 347 ? -22.609 5.18 19.359 1 24.58 347 PRO B CA 1
ATOM 6362 C C . PRO B 1 347 ? -21.266 5.926 19.297 1 24.58 347 PRO B C 1
ATOM 6364 O O . PRO B 1 347 ? -20.594 5.883 18.266 1 24.58 347 PRO B O 1
ATOM 6367 N N . ASP B 1 348 ? -20.688 6.523 20.531 1 25.27 348 ASP B N 1
ATOM 6368 C CA . ASP B 1 348 ? -19.906 7.598 21.141 1 25.27 348 ASP B CA 1
ATOM 6369 C C . ASP B 1 348 ? -18.406 7.375 20.906 1 25.27 348 ASP B C 1
ATOM 6371 O O . ASP B 1 348 ? -17.578 8.102 21.453 1 25.27 348 ASP B O 1
ATOM 6375 N N . THR B 1 349 ? -17.656 6.324 20.828 1 28.72 349 THR B N 1
ATOM 6376 C CA . THR B 1 349 ? -16.25 6.227 21.188 1 28.72 349 THR B CA 1
ATOM 6377 C C . THR B 1 349 ? -15.391 7.062 20.25 1 28.72 349 THR B C 1
ATOM 6379 O O . THR B 1 349 ? -15.438 6.879 19.031 1 28.72 349 THR B O 1
ATOM 6382 N N . GLN B 1 350 ? -14.734 8.219 20.797 1 30.72 350 GLN B N 1
ATOM 6383 C CA . GLN B 1 350 ? -14.227 9.32 19.984 1 30.72 350 GLN B CA 1
ATOM 6384 C C . GLN B 1 350 ? -12.859 8.984 19.406 1 30.72 350 GLN B C 1
ATOM 6386 O O . GLN B 1 350 ? -11.867 8.93 20.125 1 30.72 350 GLN B O 1
ATOM 6391 N N . THR B 1 351 ? -12.219 7.906 19.109 1 36.06 351 THR B N 1
ATOM 6392 C CA . THR B 1 351 ? -11.062 7.605 18.281 1 36.06 351 THR B CA 1
ATOM 6393 C C . THR B 1 351 ? -11.117 8.391 16.969 1 36.06 351 THR B C 1
ATOM 6395 O O . THR B 1 351 ? -12.195 8.617 16.422 1 36.06 351 THR B O 1
ATOM 6398 N N . GLU B 1 352 ? -10.086 9.242 16.766 1 45.56 352 GLU B N 1
ATOM 6399 C CA . GLU B 1 352 ? -10.242 9.844 15.445 1 45.56 352 GLU B CA 1
ATOM 6400 C C . GLU B 1 352 ? -10.859 8.859 14.461 1 45.56 352 GLU B C 1
ATOM 6402 O O . GLU B 1 352 ? -11.266 9.25 13.359 1 45.56 352 GLU B O 1
ATOM 6407 N N . GLY B 1 353 ? -10.844 7.645 14.805 1 39.91 353 GLY B N 1
ATOM 6408 C CA . GLY B 1 353 ? -11.711 6.543 14.406 1 39.91 353 GLY B CA 1
ATOM 6409 C C . GLY B 1 353 ? -12.641 6.086 15.516 1 39.91 353 GLY B C 1
ATOM 6410 O O . GLY B 1 353 ? -12.398 6.379 16.688 1 39.91 353 GLY B O 1
ATOM 6411 N N . ILE B 1 354 ? -13.953 6.125 15.516 1 33.12 354 ILE B N 1
ATOM 6412 C CA . ILE B 1 354 ? -14.867 5.637 16.547 1 33.12 354 ILE B CA 1
ATOM 6413 C C . ILE B 1 354 ? -14.375 4.289 17.062 1 33.12 354 ILE B C 1
ATOM 6415 O O . ILE B 1 354 ? -14.258 3.326 16.312 1 33.12 354 ILE B O 1
ATOM 6419 N N . PRO B 1 355 ? -13.688 4.418 18.266 1 32.03 355 PRO B N 1
ATOM 6420 C CA . PRO B 1 355 ? -13.203 3.164 18.844 1 32.03 355 PRO B CA 1
ATOM 6421 C C . PRO B 1 355 ? -14.281 2.084 18.891 1 32.03 355 PRO B C 1
ATOM 6423 O O . PRO B 1 355 ? -15.383 2.326 19.391 1 32.03 355 PRO B O 1
ATOM 6426 N N . SER B 1 356 ? -14.711 1.367 17.891 1 31.61 356 SER B N 1
ATOM 6427 C CA . SER B 1 356 ? -15.453 0.188 18.328 1 31.61 356 SER B CA 1
ATOM 6428 C C . SER B 1 356 ? -14.656 -0.604 19.359 1 31.61 356 SER B C 1
ATOM 6430 O O . SER B 1 356 ? -13.422 -0.574 19.359 1 31.61 356 SER B O 1
ATOM 6432 N N . PRO B 1 357 ? -15.172 -1.114 20.547 1 29.8 357 PRO B N 1
ATOM 6433 C CA . PRO B 1 357 ? -14.57 -1.933 21.609 1 29.8 357 PRO B CA 1
ATOM 6434 C C . PRO B 1 357 ? -13.375 -2.744 21.125 1 29.8 357 PRO B C 1
ATOM 6436 O O . PRO B 1 357 ? -13.18 -2.895 19.906 1 29.8 357 PRO B O 1
ATOM 6439 N N . SER B 1 358 ? -12.781 -3.736 22.078 1 32.94 358 SER B N 1
ATOM 6440 C CA . SER B 1 358 ? -11.562 -4.461 22.438 1 32.94 358 SER B CA 1
ATOM 6441 C C . SER B 1 358 ? -11.062 -5.301 21.266 1 32.94 358 SER B C 1
ATOM 6443 O O . SER B 1 358 ? -10.133 -6.098 21.422 1 32.94 358 SER B O 1
ATOM 6445 N N . THR B 1 359 ? -11.922 -5.898 20.453 1 32.03 359 THR B N 1
ATOM 6446 C CA . THR B 1 359 ? -11.305 -7.102 19.906 1 32.03 359 THR B CA 1
ATOM 6447 C C . THR B 1 359 ? -9.961 -6.781 19.281 1 32.03 359 THR B C 1
ATOM 6449 O O . THR B 1 359 ? -9.844 -5.84 18.484 1 32.03 359 THR B O 1
ATOM 6452 N N . ASN B 1 360 ? -8.914 -7.172 20.031 1 35.72 360 ASN B N 1
ATOM 6453 C CA . ASN B 1 360 ? -7.582 -7.391 19.484 1 35.72 360 ASN B CA 1
ATOM 6454 C C . ASN B 1 360 ? -7.629 -7.676 18 1 35.72 360 ASN B C 1
ATOM 6456 O O . ASN B 1 360 ? -8 -8.773 17.578 1 35.72 360 ASN B O 1
ATOM 6460 N N . VAL B 1 361 ? -8.406 -7.035 17.266 1 40.59 361 VAL B N 1
ATOM 6461 C CA . VAL B 1 361 ? -8.438 -7.477 15.875 1 40.59 361 VAL B CA 1
ATOM 6462 C C . VAL B 1 361 ? -7.02 -7.785 15.398 1 40.59 361 VAL B C 1
ATOM 6464 O O . VAL B 1 361 ? -6.129 -6.938 15.484 1 40.59 361 VAL B O 1
ATOM 6467 N N . PRO B 1 362 ? -6.73 -9.07 15.461 1 47.78 362 PRO B N 1
ATOM 6468 C CA . PRO B 1 362 ? -5.461 -9.586 14.945 1 47.78 362 PRO B CA 1
ATOM 6469 C C . PRO B 1 362 ? -4.992 -8.844 13.688 1 47.78 362 PRO B C 1
ATOM 6471 O O . PRO B 1 362 ? -5.777 -8.648 12.758 1 47.78 362 PRO B O 1
ATOM 6474 N N . SER B 1 363 ? -3.953 -7.84 13.875 1 62.19 363 SER B N 1
ATOM 6475 C CA . SER B 1 363 ? -3.373 -6.906 12.922 1 62.19 363 SER B CA 1
ATOM 6476 C C . SER B 1 363 ? -2.564 -7.637 11.852 1 62.19 363 SER B C 1
ATOM 6478 O O . SER B 1 363 ? -2.094 -8.75 12.078 1 62.19 363 SER B O 1
ATOM 6480 N N . LEU B 1 364 ? -2.885 -7.398 10.664 1 78.38 364 LEU B N 1
ATOM 6481 C CA . LEU B 1 364 ? -1.995 -7.797 9.578 1 78.38 364 LEU B CA 1
ATOM 6482 C C . LEU B 1 364 ? -0.607 -7.191 9.758 1 78.38 364 LEU B C 1
ATOM 6484 O O . LEU B 1 364 ? -0.479 -6.027 10.148 1 78.38 364 LEU B O 1
ATOM 6488 N N . ALA B 1 365 ? 0.38 -8 9.883 1 85.31 365 ALA B N 1
ATOM 6489 C CA . ALA B 1 365 ? 1.777 -7.582 9.977 1 85.31 365 ALA B CA 1
ATOM 6490 C C . ALA B 1 365 ? 2.65 -8.367 9 1 85.31 365 ALA B C 1
ATOM 6492 O O . ALA B 1 365 ? 2.281 -9.461 8.57 1 85.31 365 ALA B O 1
ATOM 6493 N N . ASP B 1 366 ? 3.771 -7.746 8.594 1 92.12 366 ASP B N 1
ATOM 6494 C CA . ASP B 1 366 ? 4.734 -8.391 7.707 1 92.12 366 ASP B CA 1
ATOM 6495 C C . ASP B 1 366 ? 4.059 -8.859 6.418 1 92.12 366 ASP B C 1
ATOM 6497 O O . ASP B 1 366 ? 4.336 -9.961 5.934 1 92.12 366 ASP B O 1
ATOM 6501 N N . THR B 1 367 ? 3.07 -8.039 5.984 1 93.75 367 THR B N 1
ATOM 6502 C CA . THR B 1 367 ? 2.27 -8.477 4.848 1 93.75 367 THR B CA 1
ATOM 6503 C C . THR B 1 367 ? 2.33 -7.453 3.717 1 93.75 367 THR B C 1
ATOM 6505 O O . THR B 1 367 ? 2.105 -6.262 3.938 1 93.75 367 THR B O 1
ATOM 6508 N N . LEU B 1 368 ? 2.758 -7.891 2.602 1 94.81 368 LEU B N 1
ATOM 6509 C CA . LEU B 1 368 ? 2.729 -7.113 1.367 1 94.81 368 LEU B CA 1
ATOM 6510 C C . LEU B 1 368 ? 1.653 -7.637 0.422 1 94.81 368 LEU B C 1
ATOM 6512 O O . LEU B 1 368 ? 1.639 -8.828 0.09 1 94.81 368 LEU B O 1
ATOM 6516 N N . VAL B 1 369 ? 0.689 -6.766 0.038 1 92.31 369 VAL B N 1
ATOM 6517 C CA . VAL B 1 369 ? -0.37 -7.164 -0.884 1 92.31 369 VAL B CA 1
ATOM 6518 C C . VAL B 1 369 ? -0.145 -6.504 -2.244 1 92.31 369 VAL B C 1
ATOM 6520 O O . VAL B 1 369 ? -0.147 -5.277 -2.354 1 92.31 369 VAL B O 1
ATOM 6523 N N . CYS B 1 370 ? 0.049 -7.355 -3.234 1 91.12 370 CYS B N 1
ATOM 6524 C CA . CYS B 1 370 ? 0.405 -6.879 -4.566 1 91.12 370 CYS B CA 1
ATOM 6525 C C . CYS B 1 370 ? -0.758 -7.047 -5.535 1 91.12 370 CYS B C 1
ATOM 6527 O O . CYS B 1 370 ? -1.44 -8.07 -5.52 1 91.12 370 CYS B O 1
ATOM 6529 N N . TYR B 1 371 ? -0.892 -5.977 -6.266 1 79.88 371 TYR B N 1
ATOM 6530 C CA . TYR B 1 371 ? -1.93 -5.988 -7.289 1 79.88 371 TYR B CA 1
ATOM 6531 C C . TYR B 1 371 ? -1.328 -5.789 -8.68 1 79.88 371 TYR B C 1
ATOM 6533 O O . TYR B 1 371 ? -0.36 -5.039 -8.836 1 79.88 371 TYR B O 1
ATOM 6541 N N . ALA B 1 372 ? -1.711 -6.535 -9.68 1 68.44 372 ALA B N 1
ATOM 6542 C CA . ALA B 1 372 ? -1.199 -6.367 -11.039 1 68.44 372 ALA B CA 1
ATOM 6543 C C . ALA B 1 372 ? -1.749 -5.098 -11.68 1 68.44 372 ALA B C 1
ATOM 6545 O O . ALA B 1 372 ? -1.155 -4.562 -12.617 1 68.44 372 ALA B O 1
ATOM 6546 N N . ASN B 1 373 ? -2.867 -4.637 -11.258 1 58.12 373 ASN B N 1
ATOM 6547 C CA . ASN B 1 373 ? -3.387 -3.412 -11.852 1 58.12 373 ASN B CA 1
ATOM 6548 C C . ASN B 1 373 ? -3.816 -2.408 -10.789 1 58.12 373 ASN B C 1
ATOM 6550 O O . ASN B 1 373 ? -4.176 -2.795 -9.672 1 58.12 373 ASN B O 1
ATOM 6554 N N . THR B 1 374 ? -3.432 -1.098 -11.188 1 48.53 374 THR B N 1
ATOM 6555 C CA . THR B 1 374 ? -4.074 -0.048 -10.406 1 48.53 374 THR B CA 1
ATOM 6556 C C . THR B 1 374 ? -5.59 -0.115 -10.555 1 48.53 374 THR B C 1
ATOM 6558 O O . THR B 1 374 ? -6.102 -0.553 -11.586 1 48.53 374 THR B O 1
ATOM 6561 N N . PRO B 1 375 ? -6.316 0.178 -9.523 1 45.16 375 PRO B N 1
ATOM 6562 C CA . PRO B 1 375 ? -7.777 0.175 -9.602 1 45.16 375 PRO B CA 1
ATOM 6563 C C . PRO B 1 375 ? -8.297 0.801 -10.898 1 45.16 375 PRO B C 1
ATOM 6565 O O . PRO B 1 375 ? -7.812 1.854 -11.32 1 45.16 375 PRO B O 1
ATOM 6568 N N . GLY B 1 376 ? -9.086 0.126 -11.664 1 43.03 376 GLY B N 1
ATOM 6569 C CA . GLY B 1 376 ? -9.75 0.628 -12.859 1 43.03 376 GLY B CA 1
ATOM 6570 C C . GLY B 1 376 ? -9.18 0.058 -14.141 1 43.03 376 GLY B C 1
ATOM 6571 O O . GLY B 1 376 ? -9.727 0.281 -15.227 1 43.03 376 GLY B O 1
ATOM 6572 N N . TYR B 1 377 ? -8.055 -0.724 -13.914 1 47.06 377 TYR B N 1
ATOM 6573 C CA . TYR B 1 377 ? -7.453 -1.194 -15.156 1 47.06 377 TYR B CA 1
ATOM 6574 C C . TYR B 1 377 ? -7.492 -2.715 -15.242 1 47.06 377 TYR B C 1
ATOM 6576 O O . TYR B 1 377 ? -7.645 -3.396 -14.227 1 47.06 377 TYR B O 1
ATOM 6584 N N . VAL B 1 378 ? -7.621 -3.164 -16.531 1 49.78 378 VAL B N 1
ATOM 6585 C CA . VAL B 1 378 ? -7.723 -4.598 -16.781 1 49.78 378 VAL B CA 1
ATOM 6586 C C . VAL B 1 378 ? -6.344 -5.164 -17.109 1 49.78 378 VAL B C 1
ATOM 6588 O O . VAL B 1 378 ? -5.508 -4.477 -17.703 1 49.78 378 VAL B O 1
ATOM 6591 N N . THR B 1 379 ? -6.043 -6.375 -16.453 1 52.34 379 THR B N 1
ATOM 6592 C CA . THR B 1 379 ? -4.816 -7.098 -16.781 1 52.34 379 THR B CA 1
ATOM 6593 C C . THR B 1 379 ? -4.863 -7.621 -18.219 1 52.34 379 THR B C 1
ATOM 6595 O O . THR B 1 379 ? -5.855 -8.227 -18.625 1 52.34 379 THR B O 1
ATOM 6598 N N . HIS B 1 380 ? -3.787 -7.152 -19 1 54.28 380 HIS B N 1
ATOM 6599 C CA . HIS B 1 380 ? -3.699 -7.613 -20.375 1 54.28 380 HIS B CA 1
ATOM 6600 C C . HIS B 1 380 ? -3.035 -8.984 -20.453 1 54.28 380 HIS B C 1
ATOM 6602 O O . HIS B 1 380 ? -2.068 -9.25 -19.734 1 54.28 380 HIS B O 1
ATOM 6608 N N . ARG B 1 381 ? -3.748 -9.938 -21.047 1 55.31 381 ARG B N 1
ATOM 6609 C CA . ARG B 1 381 ? -3.209 -11.281 -21.25 1 55.31 381 ARG B CA 1
ATOM 6610 C C . ARG B 1 381 ? -3.086 -11.609 -22.734 1 55.31 381 ARG B C 1
ATOM 6612 O O . ARG B 1 381 ? -3.994 -11.32 -23.516 1 55.31 381 ARG B O 1
ATOM 6619 N N . ASP B 1 382 ? -1.807 -11.914 -23.016 1 53.69 382 ASP B N 1
ATOM 6620 C CA . ASP B 1 382 ? -1.567 -12.469 -24.344 1 53.69 382 ASP B CA 1
ATOM 6621 C C . ASP B 1 382 ? -1.837 -13.977 -24.359 1 53.69 382 ASP B C 1
ATOM 6623 O O . ASP B 1 382 ? -1.448 -14.695 -23.438 1 53.69 382 ASP B O 1
ATOM 6627 N N . LEU B 1 383 ? -2.648 -14.391 -25.281 1 56.34 383 LEU B N 1
ATOM 6628 C CA . LEU B 1 383 ? -3.021 -15.797 -25.375 1 56.34 383 LEU B CA 1
ATOM 6629 C C . LEU B 1 383 ? -1.784 -16.688 -25.375 1 56.34 383 LEU B C 1
ATOM 6631 O O . LEU B 1 383 ? -1.801 -17.781 -24.812 1 56.34 383 LEU B O 1
ATOM 6635 N N . ASP B 1 384 ? -0.747 -16.109 -25.938 1 56.31 384 ASP B N 1
ATOM 6636 C CA . ASP B 1 384 ? 0.434 -16.953 -26.125 1 56.31 384 ASP B CA 1
ATOM 6637 C C . ASP B 1 384 ? 1.443 -16.75 -25 1 56.31 384 ASP B C 1
ATOM 6639 O O . ASP B 1 384 ? 2.229 -17.641 -24.688 1 56.31 384 ASP B O 1
ATOM 6643 N N . THR B 1 385 ? 1.291 -15.648 -24.406 1 61.56 385 THR B N 1
ATOM 6644 C CA . THR B 1 385 ? 2.432 -15.367 -23.547 1 61.56 385 THR B CA 1
ATOM 6645 C C . THR B 1 385 ? 1.982 -15.18 -22.094 1 61.56 385 THR B C 1
ATOM 6647 O O . THR B 1 385 ? 2.805 -15.195 -21.172 1 61.56 385 THR B O 1
ATOM 6650 N N . GLY B 1 386 ? 0.652 -15.234 -21.938 1 66.12 386 GLY B N 1
ATOM 6651 C CA . GLY B 1 386 ? 0.189 -15.047 -20.578 1 66.12 386 GLY B CA 1
ATOM 6652 C C . GLY B 1 386 ? -0.053 -13.594 -20.219 1 66.12 386 GLY B C 1
ATOM 6653 O O . GLY B 1 386 ? -0.222 -12.75 -21.109 1 66.12 386 GLY B O 1
ATOM 6654 N N . SER B 1 387 ? -0.188 -13.367 -18.922 1 79.88 387 SER B N 1
ATOM 6655 C CA . SER B 1 387 ? -0.425 -12.008 -18.438 1 79.88 387 SER B CA 1
ATOM 6656 C C . SER B 1 387 ? 0.858 -11.188 -18.453 1 79.88 387 SER B C 1
ATOM 6658 O O . SER B 1 387 ? 1.92 -11.68 -18.062 1 79.88 387 SER B O 1
ATOM 6660 N N . TRP B 1 388 ? 0.773 -10.023 -18.922 1 78.44 388 TRP B N 1
ATOM 6661 C CA . TRP B 1 388 ? 1.934 -9.148 -19 1 78.44 388 TRP B CA 1
ATOM 6662 C C . TRP B 1 388 ? 2.553 -8.93 -17.625 1 78.44 388 TRP B C 1
ATOM 6664 O O . TRP B 1 388 ? 3.777 -8.961 -17.484 1 78.44 388 TRP B O 1
ATOM 6674 N N . TYR B 1 389 ? 1.768 -8.766 -16.719 1 84.12 389 TYR B N 1
ATOM 6675 C CA . TYR B 1 389 ? 2.283 -8.469 -15.391 1 84.12 389 TYR B CA 1
ATOM 6676 C C . TYR B 1 389 ? 3.082 -9.641 -14.836 1 84.12 389 TYR B C 1
ATOM 6678 O O . TYR B 1 389 ? 4.207 -9.461 -14.359 1 84.12 389 TYR B O 1
ATOM 6686 N N . ILE B 1 390 ? 2.516 -10.82 -14.883 1 89.31 390 ILE B N 1
ATOM 6687 C CA . ILE B 1 390 ? 3.176 -11.984 -14.305 1 89.31 390 ILE B CA 1
ATOM 6688 C C . ILE B 1 390 ? 4.457 -12.281 -15.078 1 89.31 390 ILE B C 1
ATOM 6690 O O . ILE B 1 390 ? 5.496 -12.578 -14.477 1 89.31 390 ILE B O 1
ATOM 6694 N N . GLN B 1 391 ? 4.359 -12.211 -16.359 1 88.12 391 GLN B N 1
ATOM 6695 C CA . GLN B 1 391 ? 5.535 -12.5 -17.172 1 88.12 391 GLN B CA 1
ATOM 6696 C C . GLN B 1 391 ? 6.648 -11.492 -16.906 1 88.12 391 GLN B C 1
ATOM 6698 O O . GLN B 1 391 ? 7.816 -11.859 -16.781 1 88.12 391 GLN B O 1
ATOM 6703 N N . LYS B 1 392 ? 6.277 -10.25 -16.859 1 88.5 392 LYS B N 1
ATOM 6704 C CA . LYS B 1 392 ? 7.273 -9.219 -16.562 1 88.5 392 LYS B CA 1
ATOM 6705 C C . LYS B 1 392 ? 7.805 -9.359 -15.141 1 88.5 392 LYS B C 1
ATOM 6707 O O . LYS B 1 392 ? 9 -9.164 -14.891 1 88.5 392 LYS B O 1
ATOM 6712 N N . PHE B 1 393 ? 6.941 -9.633 -14.273 1 93.31 393 PHE B N 1
ATOM 6713 C CA . PHE B 1 393 ? 7.355 -9.867 -12.898 1 93.31 393 PHE B CA 1
ATOM 6714 C C . PHE B 1 393 ? 8.406 -10.969 -12.836 1 93.31 393 PHE B C 1
ATOM 6716 O O . PHE B 1 393 ? 9.461 -10.797 -12.211 1 93.31 393 PHE B O 1
ATOM 6723 N N . CYS B 1 394 ? 8.125 -12.086 -13.453 1 95.12 394 CYS B N 1
ATOM 6724 C CA . CYS B 1 394 ? 9.055 -13.211 -13.453 1 95.12 394 CYS B CA 1
ATOM 6725 C C . CYS B 1 394 ? 10.391 -12.82 -14.078 1 95.12 394 CYS B C 1
ATOM 6727 O O . CYS B 1 394 ? 11.445 -13.203 -13.578 1 95.12 394 CYS B O 1
ATOM 6729 N N . GLN B 1 395 ? 10.305 -12.039 -15.102 1 95 395 GLN B N 1
ATOM 6730 C CA . GLN B 1 395 ? 11.523 -11.594 -15.766 1 95 395 GLN B CA 1
ATOM 6731 C C . GLN B 1 395 ? 12.352 -10.695 -14.844 1 95 395 GLN B C 1
ATOM 6733 O O . GLN B 1 395 ? 13.562 -10.883 -14.711 1 95 395 GLN B O 1
ATOM 6738 N N . VAL B 1 396 ? 11.727 -9.719 -14.273 1 95.56 396 VAL B N 1
ATOM 6739 C CA . VAL B 1 396 ? 12.43 -8.789 -13.398 1 95.56 396 VAL B CA 1
ATOM 6740 C C . VAL B 1 396 ? 13 -9.539 -12.195 1 95.56 396 VAL B C 1
ATOM 6742 O O . VAL B 1 396 ? 14.125 -9.273 -11.766 1 95.56 396 VAL B O 1
ATOM 6745 N N . MET B 1 397 ? 12.266 -10.453 -11.664 1 97.5 397 MET B N 1
ATOM 6746 C CA . MET B 1 397 ? 12.742 -11.289 -10.57 1 97.5 397 MET B CA 1
ATOM 6747 C C . MET B 1 397 ? 13.977 -12.078 -10.992 1 97.5 397 MET B C 1
ATOM 6749 O O . MET B 1 397 ? 14.969 -12.125 -10.258 1 97.5 397 MET B O 1
ATOM 6753 N N . ALA B 1 398 ? 13.875 -12.648 -12.133 1 97.81 398 ALA B N 1
ATOM 6754 C CA . ALA B 1 398 ? 15 -13.445 -12.625 1 97.81 398 ALA B CA 1
ATOM 6755 C C . ALA B 1 398 ? 16.266 -12.602 -12.742 1 97.81 398 ALA B C 1
ATOM 6757 O O . ALA B 1 398 ? 17.359 -13.07 -12.43 1 97.81 398 ALA B O 1
ATOM 6758 N N . ASP B 1 399 ? 16.078 -11.375 -13.078 1 96.81 399 ASP B N 1
ATOM 6759 C CA . ASP B 1 399 ? 17.203 -10.492 -13.352 1 96.81 399 ASP B CA 1
ATOM 6760 C C . ASP B 1 399 ? 17.734 -9.859 -12.07 1 96.81 399 ASP B C 1
ATOM 6762 O O . ASP B 1 399 ? 18.922 -9.531 -11.977 1 96.81 399 ASP B O 1
ATOM 6766 N N . HIS B 1 400 ? 16.875 -9.727 -11.055 1 96.44 400 HIS B N 1
ATOM 6767 C CA . HIS B 1 400 ? 17.297 -8.789 -10.023 1 96.44 400 HIS B CA 1
ATOM 6768 C C . HIS B 1 400 ? 17.094 -9.383 -8.633 1 96.44 400 HIS B C 1
ATOM 6770 O O . HIS B 1 400 ? 17.547 -8.812 -7.637 1 96.44 400 HIS B O 1
ATOM 6776 N N . ALA B 1 401 ? 16.5 -10.531 -8.461 1 97.25 401 ALA B N 1
ATOM 6777 C CA . ALA B 1 401 ? 16.234 -11.102 -7.145 1 97.25 401 ALA B CA 1
ATOM 6778 C C . ALA B 1 401 ? 17.547 -11.375 -6.395 1 97.25 401 ALA B C 1
ATOM 6780 O O . ALA B 1 401 ? 17.531 -11.539 -5.172 1 97.25 401 ALA B O 1
ATOM 6781 N N . HIS B 1 402 ? 18.641 -11.43 -7.062 1 96.5 402 HIS B N 1
ATOM 6782 C CA . HIS B 1 402 ? 19.922 -11.773 -6.461 1 96.5 402 HIS B CA 1
ATOM 6783 C C . HIS B 1 402 ? 20.484 -10.602 -5.672 1 96.5 402 HIS B C 1
ATOM 6785 O O . HIS B 1 402 ? 21.391 -10.781 -4.852 1 96.5 402 HIS B O 1
ATOM 6791 N N . ASP B 1 403 ? 19.953 -9.352 -5.855 1 94.38 403 ASP B N 1
ATOM 6792 C CA . ASP B 1 403 ? 20.609 -8.234 -5.176 1 94.38 403 ASP B CA 1
ATOM 6793 C C . ASP B 1 403 ? 19.625 -7.113 -4.879 1 94.38 403 ASP B C 1
ATOM 6795 O O . ASP B 1 403 ? 20.016 -6.023 -4.465 1 94.38 403 ASP B O 1
ATOM 6799 N N . THR B 1 404 ? 18.422 -7.312 -5.18 1 94.75 404 THR B N 1
ATOM 6800 C CA . THR B 1 404 ? 17.422 -6.262 -5.035 1 94.75 404 THR B CA 1
ATOM 6801 C C . THR B 1 404 ? 16.266 -6.738 -4.16 1 94.75 404 THR B C 1
ATOM 6803 O O . THR B 1 404 ? 15.82 -7.883 -4.273 1 94.75 404 THR B O 1
ATOM 6806 N N . ASP B 1 405 ? 15.82 -5.852 -3.252 1 94.75 405 ASP B N 1
ATOM 6807 C CA . ASP B 1 405 ? 14.703 -6.227 -2.396 1 94.75 405 ASP B CA 1
ATOM 6808 C C . ASP B 1 405 ? 13.398 -6.273 -3.189 1 94.75 405 ASP B C 1
ATOM 6810 O O . ASP B 1 405 ? 13.273 -5.629 -4.234 1 94.75 405 ASP B O 1
ATOM 6814 N N . LEU B 1 406 ? 12.406 -6.918 -2.703 1 96.69 406 LEU B N 1
ATOM 6815 C CA . LEU B 1 406 ? 11.172 -7.227 -3.414 1 96.69 406 LEU B CA 1
ATOM 6816 C C . LEU B 1 406 ? 10.422 -5.953 -3.785 1 96.69 406 LEU B C 1
ATOM 6818 O O . LEU B 1 406 ? 9.883 -5.84 -4.891 1 96.69 406 LEU B O 1
ATOM 6822 N N . GLU B 1 407 ? 10.266 -5.004 -2.889 1 95.25 407 GLU B N 1
ATOM 6823 C CA . GLU B 1 407 ? 9.484 -3.803 -3.178 1 95.25 407 GLU B CA 1
ATOM 6824 C C . GLU B 1 407 ? 10.07 -3.039 -4.363 1 95.25 407 GLU B C 1
ATOM 6826 O O . GLU B 1 407 ? 9.328 -2.52 -5.199 1 95.25 407 GLU B O 1
ATOM 6831 N N . ASP B 1 408 ? 11.375 -2.938 -4.391 1 94.5 408 ASP B N 1
ATOM 6832 C CA . ASP B 1 408 ? 12.008 -2.299 -5.547 1 94.5 408 ASP B CA 1
ATOM 6833 C C . ASP B 1 408 ? 11.75 -3.098 -6.82 1 94.5 408 ASP B C 1
ATOM 6835 O O . ASP B 1 408 ? 11.578 -2.52 -7.898 1 94.5 408 ASP B O 1
ATOM 6839 N N . ILE B 1 409 ? 11.734 -4.383 -6.719 1 95.56 409 ILE B N 1
ATOM 6840 C CA . ILE B 1 409 ? 11.43 -5.234 -7.863 1 95.56 409 ILE B CA 1
ATOM 6841 C C . ILE B 1 409 ? 10 -4.98 -8.328 1 95.56 409 ILE B C 1
ATOM 6843 O O . ILE B 1 409 ? 9.734 -4.906 -9.531 1 95.56 409 ILE B O 1
ATOM 6847 N N . LEU B 1 410 ? 9.102 -4.887 -7.402 1 94.19 410 LEU B N 1
ATOM 6848 C CA . LEU B 1 410 ? 7.707 -4.609 -7.738 1 94.19 410 LEU B CA 1
ATOM 6849 C C . LEU B 1 410 ? 7.578 -3.27 -8.453 1 94.19 410 LEU B C 1
ATOM 6851 O O . LEU B 1 410 ? 6.828 -3.15 -9.43 1 94.19 410 LEU B O 1
ATOM 6855 N N . LYS B 1 411 ? 8.258 -2.275 -8 1 92.94 411 LYS B N 1
ATOM 6856 C CA . LYS B 1 411 ? 8.25 -0.966 -8.648 1 92.94 411 LYS B CA 1
ATOM 6857 C C . LYS B 1 411 ? 8.789 -1.052 -10.07 1 92.94 411 LYS B C 1
ATOM 6859 O O . LYS B 1 411 ? 8.211 -0.471 -10.992 1 92.94 411 LYS B O 1
ATOM 6864 N N . LYS B 1 412 ? 9.891 -1.726 -10.203 1 92.31 412 LYS B N 1
ATOM 6865 C CA . LYS B 1 412 ? 10.477 -1.895 -11.523 1 92.31 412 LYS B CA 1
ATOM 6866 C C . LYS B 1 412 ? 9.523 -2.635 -12.461 1 92.31 412 LYS B C 1
ATOM 6868 O O . LYS B 1 412 ? 9.422 -2.303 -13.641 1 92.31 412 LYS B O 1
ATOM 6873 N N . THR B 1 413 ? 8.898 -3.686 -11.969 1 90.75 413 THR B N 1
ATOM 6874 C CA . THR B 1 413 ? 7.898 -4.426 -12.734 1 90.75 413 THR B CA 1
ATOM 6875 C C . THR B 1 413 ? 6.773 -3.506 -13.195 1 90.75 413 THR B C 1
ATOM 6877 O O . THR B 1 413 ? 6.383 -3.525 -14.367 1 90.75 413 THR B O 1
ATOM 6880 N N . SER B 1 414 ? 6.234 -2.709 -12.234 1 86.12 414 SER B N 1
ATOM 6881 C CA . SER B 1 414 ? 5.156 -1.77 -12.539 1 86.12 414 SER B CA 1
ATOM 6882 C C . SER B 1 414 ? 5.578 -0.773 -13.609 1 86.12 414 SER B C 1
ATOM 6884 O O . SER B 1 414 ? 4.812 -0.491 -14.539 1 86.12 414 SER B O 1
ATOM 6886 N N . GLU B 1 415 ? 6.766 -0.232 -13.461 1 84.5 415 GLU B N 1
ATOM 6887 C CA . GLU B 1 415 ? 7.297 0.709 -14.445 1 84.5 415 GLU B CA 1
ATOM 6888 C C . GLU B 1 415 ? 7.391 0.071 -15.828 1 84.5 415 GLU B C 1
ATOM 6890 O O . GLU B 1 415 ? 7.055 0.701 -16.828 1 84.5 415 GLU B O 1
ATOM 6895 N N . ALA B 1 416 ? 7.848 -1.136 -15.805 1 82.94 416 ALA B N 1
ATOM 6896 C CA . ALA B 1 416 ? 8.039 -1.845 -17.062 1 82.94 416 ALA B CA 1
ATOM 6897 C C . ALA B 1 416 ? 6.699 -2.113 -17.75 1 82.94 416 ALA B C 1
ATOM 6899 O O . ALA B 1 416 ? 6.594 -2.021 -18.969 1 82.94 416 ALA B O 1
ATOM 6900 N N . VAL B 1 417 ? 5.727 -2.502 -16.984 1 77.25 417 VAL B N 1
ATOM 6901 C CA . VAL B 1 417 ? 4.418 -2.824 -17.547 1 77.25 417 VAL B CA 1
ATOM 6902 C C . VAL B 1 417 ? 3.699 -1.538 -17.953 1 77.25 417 VAL B C 1
ATOM 6904 O O . VAL B 1 417 ? 2.934 -1.525 -18.906 1 77.25 417 VAL B O 1
ATOM 6907 N N . GLY B 1 418 ? 3.846 -0.468 -17.078 1 66.81 418 GLY B N 1
ATOM 6908 C CA . GLY B 1 418 ? 3.225 0.809 -17.406 1 66.81 418 GLY B CA 1
ATOM 6909 C C . GLY B 1 418 ? 3.664 1.371 -18.734 1 66.81 418 GLY B C 1
ATOM 6910 O O . GLY B 1 418 ? 2.889 2.047 -19.422 1 66.81 418 GLY B O 1
ATOM 6911 N N . ASN B 1 419 ? 4.879 1.227 -18.938 1 54.94 419 ASN B N 1
ATOM 6912 C CA . ASN B 1 419 ? 5.41 1.699 -20.219 1 54.94 419 ASN B CA 1
ATOM 6913 C C . ASN B 1 419 ? 4.828 0.915 -21.391 1 54.94 419 ASN B C 1
ATOM 6915 O O . ASN B 1 419 ? 4.883 1.37 -22.531 1 54.94 419 ASN B O 1
ATOM 6919 N N . LYS B 1 420 ? 4.504 -0.268 -20.984 1 48.62 420 LYS B N 1
ATOM 6920 C CA . LYS B 1 420 ? 3.938 -1.072 -22.062 1 48.62 420 LYS B CA 1
ATOM 6921 C C . LYS B 1 420 ? 2.51 -0.639 -22.375 1 48.62 420 LYS B C 1
ATOM 6923 O O . LYS B 1 420 ? 1.592 -0.887 -21.594 1 48.62 420 LYS B O 1
ATOM 6928 N N . ARG B 1 421 ? 2.293 0.634 -22.047 1 41.66 421 ARG B N 1
ATOM 6929 C CA . ARG B 1 421 ? 1.009 1.168 -22.5 1 41.66 421 ARG B CA 1
ATOM 6930 C C . ARG B 1 421 ? 0.592 0.555 -23.828 1 41.66 421 ARG B C 1
ATOM 6932 O O . ARG B 1 421 ? 1.404 0.444 -24.75 1 41.66 421 ARG B O 1
ATOM 6939 N N . THR B 1 422 ? -0.245 -0.293 -23.641 1 39.72 422 THR B N 1
ATOM 6940 C CA . THR B 1 422 ? -0.807 -0.751 -24.906 1 39.72 422 THR B CA 1
ATOM 6941 C C . THR B 1 422 ? -1.124 0.431 -25.812 1 39.72 422 THR B C 1
ATOM 6943 O O . THR B 1 422 ? -1.23 1.568 -25.344 1 39.72 422 THR B O 1
ATOM 6946 N N . LYS B 1 423 ? -1.015 0.346 -27 1 36.94 423 LYS B N 1
ATOM 6947 C CA . LYS B 1 423 ? -1.503 1.271 -28.016 1 36.94 423 LYS B CA 1
ATOM 6948 C C . LYS B 1 423 ? -2.77 1.981 -27.547 1 36.94 423 LYS B C 1
ATOM 6950 O O . LYS B 1 423 ? -3.133 3.029 -28.094 1 36.94 423 LYS B O 1
ATOM 6955 N N . LYS B 1 424 ? -3.539 1.344 -26.75 1 36.12 424 LYS B N 1
ATOM 6956 C CA . LYS B 1 424 ? -4.902 1.791 -26.484 1 36.12 424 LYS B CA 1
ATOM 6957 C C . LYS B 1 424 ? -4.953 2.684 -25.25 1 36.12 424 LYS B C 1
ATOM 6959 O O . LYS B 1 424 ? -6.035 3.012 -24.75 1 36.12 424 LYS B O 1
ATOM 6964 N N . GLY B 1 425 ? -3.844 3.072 -24.688 1 38.78 425 GLY B N 1
ATOM 6965 C CA . GLY B 1 425 ? -3.789 4.141 -23.703 1 38.78 425 GLY B CA 1
ATOM 6966 C C . GLY B 1 425 ? -3.916 3.648 -22.266 1 38.78 425 GLY B C 1
ATOM 6967 O O . GLY B 1 425 ? -3.996 4.449 -21.344 1 38.78 425 GLY B O 1
ATOM 6968 N N . SER B 1 426 ? -4.383 2.344 -22.172 1 39.97 426 SER B N 1
ATOM 6969 C CA . SER B 1 426 ? -4.664 1.928 -20.797 1 39.97 426 SER B CA 1
ATOM 6970 C C . SER B 1 426 ? -3.379 1.594 -20.047 1 39.97 426 SER B C 1
ATOM 6972 O O . SER B 1 426 ? -2.441 1.043 -20.625 1 39.97 426 SER B O 1
ATOM 6974 N N . MET B 1 427 ? -2.936 2.508 -19.281 1 43 427 MET B N 1
ATOM 6975 C CA . MET B 1 427 ? -1.712 2.324 -18.5 1 43 427 MET B CA 1
ATOM 6976 C C . MET B 1 427 ? -1.955 1.4 -17.312 1 43 427 MET B C 1
ATOM 6978 O O . MET B 1 427 ? -2.947 1.55 -16.594 1 43 427 MET B O 1
ATOM 6982 N N . GLN B 1 428 ? -1.503 0.127 -17.516 1 48.72 428 GLN B N 1
ATOM 6983 C CA . GLN B 1 428 ? -1.497 -0.779 -16.359 1 48.72 428 GLN B CA 1
ATOM 6984 C C . GLN B 1 428 ? -0.45 -0.36 -15.336 1 48.72 428 GLN B C 1
ATOM 6986 O O . GLN B 1 428 ? 0.647 0.07 -15.703 1 48.72 428 GLN B O 1
ATOM 6991 N N . THR B 1 429 ? -0.873 0.123 -14.102 1 58.38 429 THR B N 1
ATOM 6992 C CA . THR B 1 429 ? 0.138 0.388 -13.086 1 58.38 429 THR B CA 1
ATOM 6993 C C . THR B 1 429 ? 0.122 -0.697 -12.016 1 58.38 429 THR B C 1
ATOM 6995 O O . THR B 1 429 ? -0.828 -1.478 -11.922 1 58.38 429 THR B O 1
ATOM 6998 N N . GLY B 1 430 ? 1.307 -1.238 -11.547 1 64.25 430 GLY B N 1
ATOM 6999 C CA . GLY B 1 430 ? 1.388 -2.053 -10.344 1 64.25 430 GLY B CA 1
ATOM 7000 C C . GLY B 1 430 ? 1.271 -1.245 -9.07 1 64.25 430 GLY B C 1
ATOM 7001 O O . GLY B 1 430 ? 1.646 -0.071 -9.031 1 64.25 430 GLY B O 1
ATOM 7002 N N . ALA B 1 431 ? 0.388 -1.859 -8.18 1 76.12 431 ALA B N 1
ATOM 7003 C CA . ALA B 1 431 ? 0.24 -1.265 -6.852 1 76.12 431 ALA B CA 1
ATOM 7004 C C . ALA B 1 431 ? 0.425 -2.311 -5.758 1 76.12 431 ALA B C 1
ATOM 7006 O O . ALA B 1 431 ? 0.303 -3.512 -6.012 1 76.12 431 ALA B O 1
ATOM 7007 N N . TYR B 1 432 ? 0.975 -1.836 -4.707 1 88.44 432 TYR B N 1
ATOM 7008 C CA . TYR B 1 432 ? 0.987 -2.748 -3.57 1 88.44 432 TYR B CA 1
ATOM 7009 C C . TYR B 1 432 ? 0.714 -2.002 -2.27 1 88.44 432 TYR B C 1
ATOM 7011 O O . TYR B 1 432 ? 0.961 -0.798 -2.176 1 88.44 432 TYR B O 1
ATOM 7019 N N . ASP B 1 433 ? 0.15 -2.789 -1.365 1 88.81 433 ASP B N 1
ATOM 7020 C CA . ASP B 1 433 ? -0.139 -2.303 -0.02 1 88.81 433 ASP B CA 1
ATOM 7021 C C . ASP B 1 433 ? 0.856 -2.865 0.993 1 88.81 433 ASP B C 1
ATOM 7023 O O . ASP B 1 433 ? 1.037 -4.082 1.083 1 88.81 433 ASP B O 1
ATOM 7027 N N . ASN B 1 434 ? 1.52 -1.92 1.65 1 91.5 434 ASN B N 1
ATOM 7028 C CA . ASN B 1 434 ? 2.373 -2.314 2.768 1 91.5 434 ASN B CA 1
ATOM 7029 C C . ASN B 1 434 ? 1.591 -2.371 4.078 1 91.5 434 ASN B C 1
ATOM 7031 O O . ASN B 1 434 ? 1.153 -1.339 4.586 1 91.5 434 ASN B O 1
ATOM 7035 N N . LEU B 1 435 ? 1.384 -3.568 4.578 1 88.5 435 LEU B N 1
ATOM 7036 C CA . LEU B 1 435 ? 0.694 -3.777 5.848 1 88.5 435 LEU B CA 1
ATOM 7037 C C . LEU B 1 435 ? 1.663 -4.27 6.918 1 88.5 435 LEU B C 1
ATOM 7039 O O . LEU B 1 435 ? 1.774 -5.473 7.152 1 88.5 435 LEU B O 1
ATOM 7043 N N . GLY B 1 436 ? 2.373 -3.322 7.531 1 86.19 436 GLY B N 1
ATOM 7044 C CA . GLY B 1 436 ? 3.359 -3.668 8.539 1 86.19 436 GLY B CA 1
ATOM 7045 C C . GLY B 1 436 ? 4.586 -4.355 7.969 1 86.19 436 GLY B C 1
ATOM 7046 O O . GLY B 1 436 ? 5.246 -5.137 8.656 1 86.19 436 GLY B O 1
ATOM 7047 N N . PHE B 1 437 ? 4.773 -4.215 6.727 1 91.56 437 PHE B N 1
ATOM 7048 C CA . PHE B 1 437 ? 5.938 -4.781 6.055 1 91.56 437 PHE B CA 1
ATOM 7049 C C . PHE B 1 437 ? 7.152 -3.881 6.223 1 91.56 437 PHE B C 1
ATOM 7051 O O . PHE B 1 437 ? 7.527 -3.152 5.301 1 91.56 437 PHE B O 1
ATOM 7058 N N . ASN B 1 438 ? 7.855 -4.004 7.383 1 91.06 438 ASN B N 1
ATOM 7059 C CA . ASN B 1 438 ? 8.766 -2.945 7.82 1 91.06 438 ASN B CA 1
ATOM 7060 C C . ASN B 1 438 ? 10.219 -3.34 7.625 1 91.06 438 ASN B C 1
ATOM 7062 O O . ASN B 1 438 ? 11.125 -2.578 7.969 1 91.06 438 ASN B O 1
ATOM 7066 N N . LYS B 1 439 ? 10.5 -4.469 7.094 1 93.25 439 LYS B N 1
ATOM 7067 C CA . LYS B 1 439 ? 11.859 -4.914 6.785 1 93.25 439 LYS B CA 1
ATOM 7068 C C . LYS B 1 439 ? 12.023 -5.156 5.285 1 93.25 439 LYS B C 1
ATOM 7070 O O . LYS B 1 439 ? 11.039 -5.285 4.559 1 93.25 439 LYS B O 1
ATOM 7075 N N . LYS B 1 440 ? 13.266 -5.168 4.891 1 94.81 440 LYS B N 1
ATOM 7076 C CA . LYS B 1 440 ? 13.539 -5.473 3.49 1 94.81 440 LYS B CA 1
ATOM 7077 C C . LYS B 1 440 ? 13.523 -6.98 3.24 1 94.81 440 LYS B C 1
ATOM 7079 O O . LYS B 1 440 ? 14.016 -7.758 4.062 1 94.81 440 LYS B O 1
ATOM 7084 N N . LEU B 1 441 ? 12.977 -7.391 2.164 1 96.62 441 LEU B N 1
ATOM 7085 C CA . LEU B 1 441 ? 12.93 -8.797 1.772 1 96.62 441 LEU B CA 1
ATOM 7086 C C . LEU B 1 441 ? 13.805 -9.047 0.546 1 96.62 441 LEU B C 1
ATOM 7088 O O . LEU B 1 441 ? 13.484 -8.594 -0.553 1 96.62 441 LEU B O 1
ATOM 7092 N N . TYR B 1 442 ? 14.914 -9.719 0.746 1 96.38 442 TYR B N 1
ATOM 7093 C CA . TYR B 1 442 ? 15.766 -10.242 -0.317 1 96.38 442 TYR B CA 1
ATOM 7094 C C . TYR B 1 442 ? 15.602 -11.75 -0.46 1 96.38 442 TYR B C 1
ATOM 7096 O O . TYR B 1 442 ? 15.719 -12.484 0.519 1 96.38 442 TYR B O 1
ATOM 7104 N N . PHE B 1 443 ? 15.391 -12.234 -1.675 1 97.38 443 PHE B N 1
ATOM 7105 C CA . PHE B 1 443 ? 15.109 -13.656 -1.864 1 97.38 443 PHE B CA 1
ATOM 7106 C C . PHE B 1 443 ? 16.406 -14.461 -1.902 1 97.38 443 PHE B C 1
ATOM 7108 O O . PHE B 1 443 ? 16.391 -15.68 -1.706 1 97.38 443 PHE B O 1
ATOM 7115 N N . ASN B 1 444 ? 17.531 -13.906 -2.27 1 96.5 444 ASN B N 1
ATOM 7116 C CA . ASN B 1 444 ? 18.859 -14.508 -2.252 1 96.5 444 ASN B CA 1
ATOM 7117 C C . ASN B 1 444 ? 18.891 -15.852 -2.982 1 96.5 444 ASN B C 1
ATOM 7119 O O . ASN B 1 444 ? 19.312 -16.859 -2.424 1 96.5 444 ASN B O 1
ATOM 7123 N N . PRO B 1 445 ? 18.516 -15.852 -4.277 1 97 445 PRO B N 1
ATOM 7124 C CA . PRO B 1 445 ? 18.484 -17.125 -5.008 1 97 445 PRO B CA 1
ATOM 7125 C C . PRO B 1 445 ? 19.844 -17.828 -5.012 1 97 445 PRO B C 1
ATOM 7127 O O . PRO B 1 445 ? 20.859 -17.234 -5.371 1 97 445 PRO B O 1
ATOM 7130 N N . GLY B 1 446 ? 19.859 -19.125 -4.594 1 94.25 446 GLY B N 1
ATOM 7131 C CA . GLY B 1 446 ? 21.016 -20 -4.75 1 94.25 446 GLY B CA 1
ATOM 7132 C C . GLY B 1 446 ? 22.047 -19.812 -3.658 1 94.25 446 GLY B C 1
ATOM 7133 O O . GLY B 1 446 ? 23.094 -20.469 -3.674 1 94.25 446 GLY B O 1
ATOM 7134 N N . PHE B 1 447 ? 21.828 -18.938 -2.705 1 93.38 447 PHE B N 1
ATOM 7135 C CA . PHE B 1 447 ? 22.781 -18.719 -1.625 1 93.38 447 PHE B CA 1
ATOM 7136 C C . PHE B 1 447 ? 22.156 -19.078 -0.277 1 93.38 447 PHE B C 1
ATOM 7138 O O . PHE B 1 447 ? 21.031 -18.672 0.021 1 93.38 447 PHE B O 1
ATOM 7145 N N . PHE B 1 448 ? 22.906 -19.938 0.469 1 89.56 448 PHE B N 1
ATOM 7146 C CA . PHE B 1 448 ? 22.391 -20.375 1.761 1 89.56 448 PHE B CA 1
ATOM 7147 C C . PHE B 1 448 ? 23.516 -20.469 2.787 1 89.56 448 PHE B C 1
ATOM 7149 O O . PHE B 1 448 ? 24.688 -20.562 2.424 1 89.56 448 PHE B O 1
ATOM 7156 N N . ASN B 1 449 ? 23.203 -20.172 4.031 1 84.38 449 ASN B N 1
ATOM 7157 C CA . ASN B 1 449 ? 24.156 -20.312 5.125 1 84.38 449 ASN B CA 1
ATOM 7158 C C . ASN B 1 449 ? 24.141 -21.719 5.707 1 84.38 449 ASN B C 1
ATOM 7160 O O . ASN B 1 449 ? 25.125 -22.156 6.305 1 84.38 449 ASN B O 1
ATOM 7164 N N . GLU B 1 450 ? 23.312 -22.641 5.457 1 67.12 450 GLU B N 1
ATOM 7165 C CA . GLU B 1 450 ? 23.453 -24 5.969 1 67.12 450 GLU B CA 1
ATOM 7166 C C . GLU B 1 450 ? 24.5 -24.781 5.18 1 67.12 450 GLU B C 1
ATOM 7168 O O . GLU B 1 450 ? 24.781 -24.469 4.02 1 67.12 450 GLU B O 1
#

Foldseek 3Di:
DPPPPPPQAAPPLLLVLCVVCVVVLLVLDFQVQLLVLCCVLVLDPPVRLVVLLPPVVPDPPDPPVRSRSSSSSSSSNVSRGGHHCSLVSSLVSCVVSVSPVSSVSSVPRDPPDDDDDDDDPDDPPPPPPPDDPPPDDDPDPPCAQAAEDDAPDDDDAQDFRDDAFDDDAFDFAPDDDAPPPVPFGAQPQFDQQQNEEEEEEAEQAAPPRVRGQFQQSLLVRLVVNLVVLLNYGYGHHYQYAPVNVVVVVLNVLPDVSLLRHQAYEYEYHAEWAADPNFIWGAGRHGDIDTVVVVLLCQFCVNRVSCPVHAYEYEYAFAQHAPPPPPPDPDDDPPPPPPPPPPPPPPDDCPPVDNPDDDPPSRFDANYKYKYQFDHRAGFDADSNNGTLLSNLLSVLSSVPLNHDFDVVSQQVSQVVQQVPCDPVRGRGGMDMDHRNSGHTYRSRRPHHPD/DPPPDPPQAAPPLLLVLCVVCVVVLLVLDFQVQLLVLCCVLVLDPPVRLVVLLPPVVDDPPDDPVRSRSSSSSSSSNVSRGGHHCSLVSSLVSCVLSVSPVSSVSSVPRDPPDDDDDPDPPDDPPPPPPPDDPDDDDDDDPPCAQAAEDDAPDDDDAQDFRDDAFDDDAFDFAPDDDAPPPVPFGAQPQFDQQQNEEEEEEAEAAAPPRSRGQFQQSLLVRLVVNLVVLLNYGYGHHYQYAPVNVVVVVLNVLPDVSLLRHQAYEYEYHAEWAADPNFIWGAGRHGDIDTVVVVLLCQFCVNRVSCPPHAYEYEYAFAQHAPPPPPDDPDDDPPPPPPPPPPPPPPDDQPDVPRPPDDDPSRFDANYKYKYQFDHRAGFDADSNNGTLLSNLLSVLSSVPLNPDFDVVSQQVSQVVQQVPCDPVRGRGGMDMDHRNNGHTYRSRRPHHDD

Organism: Drosophila melanogaster (NCBI:txid7227)

GO terms:
  GO:0005634 nucleus (C, IDA)
  GO:0005737 cytoplasm (C, IDA)
  GO:0005886 plasma membrane (C, IDA)
  GO:0012501 programmed cell death (P, IDA)
  GO:0042803 protein homodimerization activity (F, IDA)
  GO:0004197 cysteine-type endopeptidase activity (F, IDA)
  GO:0043293 apoptosome (C, IDA)
  GO:0016540 protein autoprocessing (P, IDA)
  GO:0031638 zymogen activation (P, IDA)
  GO:0097194 execution phase of apoptosis (P, IDA)
  GO:0006915 apoptotic process (P, IEP)
  GO:0008285 negative regulation of cell population proliferation (P, IDA)
  GO:0045476 nurse cell apoptotic process (P, IGI)
  GO:0016322 neuron remodeling (P, IGI)
  GO:0006915 apoptotic process (P, IGI)
  GO:0007552 metamorphosis (P, TAS)
  GO:0035006 melanization defense response (P, IMP)
  GO:0035070 salivary gland histolysis (P, IMP)
  GO:0035234 ectopic germ cell programmed cell death (P, IMP)
  GO:0010623 programmed cell death involved in cell development (P, IMP)

Nearest PDB structures (foldseek):
  8y6q-assembly1_E  TM=9.300E-01  e=1.249E-13  Drosophila melanogaster
  6ns7-assembly1_A  TM=8.482E-01  e=4.973E-16  Mus musculus
  6nry-assembly1_A  TM=8.336E-01  e=3.772E-15  Homo sapiens
  7wr1-assembly1_A  TM=8.378E-01  e=6.554E-15  Homo sapiens
  7wr5-assembly1_C  TM=8.286E-01  e=9.180E-12  Homo sapiens

Solvent-accessible surface area (backbone atoms only — not comparable to full-atom values): 49500 Å² total; per-residue (Å²): 131,78,74,79,75,78,68,81,34,34,47,66,70,56,39,49,53,48,62,75,39,41,70,58,43,50,70,60,45,55,51,72,60,48,53,52,33,33,41,59,69,53,63,36,48,69,67,54,47,47,56,41,56,54,53,84,79,58,68,89,82,60,54,73,66,53,51,50,50,50,34,33,49,40,45,58,54,53,45,45,71,24,45,56,57,33,60,61,49,47,34,49,37,28,44,72,71,65,23,47,70,52,22,52,59,60,61,64,57,84,71,79,77,82,74,79,86,81,88,80,83,84,77,89,69,82,78,80,78,78,76,82,75,83,73,76,77,81,85,69,85,72,82,55,87,38,53,62,45,58,84,81,53,77,82,72,82,92,62,67,64,81,78,88,57,79,69,81,79,57,48,61,21,91,49,84,70,48,87,73,48,85,82,40,57,44,52,78,42,36,47,62,87,35,20,24,37,36,44,35,37,44,40,36,51,36,79,54,69,86,54,42,46,66,28,49,65,47,41,52,44,48,50,52,26,52,38,48,60,45,35,32,49,36,42,50,32,16,29,48,28,64,69,55,44,55,50,48,50,51,53,49,52,69,29,70,67,38,52,61,29,47,29,41,35,37,39,47,42,33,35,16,36,39,58,95,85,37,52,27,37,46,30,21,74,50,37,70,43,53,47,65,61,61,58,55,52,57,10,42,77,72,23,61,48,47,60,97,25,50,32,40,40,35,37,58,20,9,31,21,42,75,74,73,73,66,70,73,78,75,87,80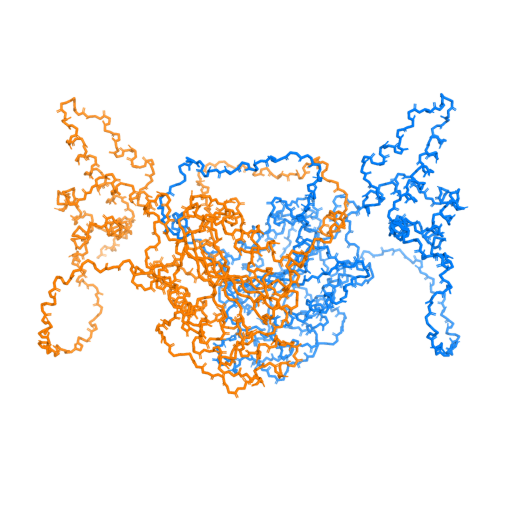,85,72,71,69,75,72,62,60,66,64,77,71,84,69,81,82,37,70,24,37,5,51,51,60,69,76,73,74,63,53,52,62,52,26,24,38,40,36,28,43,16,33,68,48,26,59,53,59,65,38,64,86,63,7,36,52,54,58,50,42,39,50,49,49,42,25,71,36,30,29,82,38,39,49,70,62,48,49,26,47,32,19,52,55,44,29,69,50,36,49,96,80,67,55,57,35,27,29,21,36,36,35,31,34,49,48,48,46,46,41,59,17,15,83,36,51,78,117,131,79,73,81,74,79,68,80,35,34,49,65,71,55,38,50,54,47,62,73,40,40,70,58,44,50,72,61,43,54,51,73,58,48,53,51,34,33,40,56,68,54,62,35,51,70,68,55,46,48,58,41,58,55,53,84,79,59,69,90,83,60,54,73,66,53,51,48,51,50,35,33,50,40,46,58,55,52,46,45,74,26,44,57,56,33,59,61,49,47,35,48,38,27,45,74,70,66,22,49,71,52,19,53,61,61,62,65,57,84,73,78,76,82,72,79,86,79,86,78,82,85,74,90,67,82,72,81,76,78,77,82,81,74,86,74,74,84,76,74,87,72,80,55,85,41,52,59,46,58,85,80,54,76,80,70,80,93,63,67,63,80,79,86,55,80,69,81,80,58,48,64,21,92,51,82,73,48,87,71,47,86,83,39,56,46,53,79,42,37,47,63,86,34,20,23,37,35,43,34,38,45,40,37,51,36,77,53,68,84,57,42,46,67,29,48,64,49,40,52,44,49,48,52,26,52,38,47,59,44,36,32,49,36,40,48,33,16,30,47,28,65,70,55,43,54,49,49,50,50,53,50,50,68,30,71,68,37,53,61,28,46,29,40,36,36,39,48,41,32,38,15,36,41,58,95,85,37,52,28,38,44,29,22,76,48,34,69,43,53,47,64,60,60,59,55,52,57,10,42,76,71,22,63,50,48,61,98,25,49,33,40,39,36,37,59,18,7,32,20,38,76,75,72,76,68,72,75,77,71,88,80,84,71,70,69,75,71,64,60,68,63,78,69,85,69,83,82,41,70,26,40,7,52,50,62,65,77,72,75,62,54,51,61,52,26,25,38,40,35,28,44,16,33,69,48,24,57,51,58,64,39,63,86,64,7,36,54,55,59,48,44,38,51,50,49,42,24,71,35,30,29,82,38,40,50,70,61,48,50,26,46,32,19,53,56,43,28,67,49,36,49,96,80,68,56,55,35,28,30,22,36,36,36,32,36,50,48,48,46,46,40,59,17,17,82,37,53,78,116

InterPro domains:
  IPR001309 Peptidase C14, p20 domain [PS50208] (194-322)
  IPR002138 Peptidase C14, caspase non-catalytic subunit p10 [PS50207] (357-445)
  IPR002398 Peptidase C14 family [PTHR47901] (63-446)
  IPR011029 Death-like domain superfamily [G3DSA:1.10.533.10] (10-116)
  IPR011029 Death-like domain superfamily [SSF47986] (10-108)
  IPR011600 Peptidase C14, caspase domain [PF00656] (195-425)
  IPR015917 Peptidase C14A, caspase catalytic domain [PR00376] (213-231)
  IPR015917 Peptidase C14A, caspase catalytic domain [PR00376] (264-272)
  IPR015917 Peptidase C14A, caspase catalytic domain [PR00376] (303-321)
  IPR015917 Peptidase C14A, caspase catalytic domain [PR00376] (379-390)
  IPR015917 Peptidase C14A, caspase catalytic domain [SM00115] (186-445)
  IPR015917 Peptidase C14A, caspase catalytic domain [cd00032] (186-443)
  IPR029030 Caspase-like domain superfamily [SSF52129] (183-446)
  IPR033139 Peptidase family C14A, cysteine active site [PS01122] (309-320)

Secondary structure (DSSP, 8-state):
-------SSS-HHHHHHHHHTHHHHHHHS-HHHHHHHHHHTTSS-HHHHHHHH--TT--TT--HHHHHHHHHHHHHHHHTTS-TTHHHHHHHHHHHTT-HHHHHHHHTS--TTS----------------------S-------SSEE--TT---------------PPPPPPSS---TT-SSS-B-----SSSSEEEEEEE----SSGGG--TTHHHHHHHHHHHHHHTTEEEEEEES--HHHHHHHHHHHHTSHHHHH-S-EEEEEES-EEEETTEEEEE-TTS-EEEHHHHHHTTSTTT-GGGTTS-EEEEE-S-B---------S-S-------------------SSB------------SEEEEESS-BT-PPPEETTTEEHHHHHHHHHHHHHTTTS-HHHHHHHHHHHHHSS--TT------EEEEES--SB----TT----/-------SSS-HHHHHHHHHTHHHHHHHS-HHHHHHHHHHTTSS-HHHHHHHH--TT--TT--HHHHHHHHHHHHHHHHTTS-TTHHHHHHHHHHHTT-HHHHHHHHTS--TTS------------------------------SSEE--TT---------------PPPPPPSS---TT-SSS-B-----SSSSEEEEEEE----SSGGG--TTHHHHHHHHHHHHHHTTEEEEEEES--HHHHHHHHHHHHTSHHHHH-S-EEEEEES-EEEETTEEEEE-TTS-EEEHHHHHHTTSTTT-GGGTTS-EEEEE-S-B---------S-S-------------------SSB------------SEEEEESS-BT-PPPEETTTEEHHHHHHHHHHHHHTTTS-HHHHHHHHHHHHHSS--TT------EEEEES--SB----TT----

pLDDT: mean 72.54, std 25.34, range [16.62, 98.69]

Sequence (900 aa):
MQPPELEIGMPKRHREHIRKNLNILVEWTNYERLAMECVQQGILTVQMLRNTQDLNGKPFNMDEKDVRVEQHRRLLLKITQRGPTAYNLLINALRNINCLDAAVLLESVDESDSRPPFISLNERRTSRKSADIVDTPSPEASEGPCVSKLRNEPLGALTPYVGVVDGPEVKKSKKIHGGDSAILGTYKMQSRFNRGVLLMVNIMDYPDQNRRRIGAEKDSKSLIHLFQELNFTIFPYGNVNQDQFFKLLTMVTSSSYVQNTECFVMVLMTHGNSVEGKEKVEFCDGSVVDMQKIKDHFQTAKCPYLVNKPKVLMFPFCRGDEYDLGHPKNQGNLMEPVYTAQEEKWPDTQTEGIPSPSTNVPSLADTLVCYANTPGYVTHRDLDTGSWYIQKFCQVMADHAHDTDLEDILKKTSEAVGNKRTKKGSMQTGAYDNLGFNKKLYFNPGFFNEMQPPELEIGMPKRHREHIRKNLNILVEWTNYERLAMECVQQGILTVQMLRNTQDLNGKPFNMDEKDVRVEQHRRLLLKITQRGPTAYNLLINALRNINCLDAAVLLESVDESDSRPPFISLNERRTSRKSADIVDTPSPEASEGPCVSKLRNEPLGALTPYVGVVDGPEVKKSKKIHGGDSAILGTYKMQSRFNRGVLLMVNIMDYPDQNRRRIGAEKDSKSLIHLFQELNFTIFPYGNVNQDQFFKLLTMVTSSSYVQNTECFVMVLMTHGNSVEGKEKVEFCDGSVVDMQKIKDHFQTAKCPYLVNKPKVLMFPFCRGDEYDLGHPKNQGNLMEPVYTAQEEKWPDTQTEGIPSPSTNVPSLADTLVCYANTPGYVTHRDLDTGSWYIQKFCQVMADHAHDTDLEDILKKTSEAVGNKRTKKGSMQTGAYDNLGFNKKLYFNPGFFNE

Radius of gyration: 32.45 Å; Cα contacts (8 Å, |Δi|>4): 1663; chains: 2; bounding box: 72×77×100 Å